Protein AF-0000000076318759 (afdb_homodimer)

Solvent-accessible surface area (backbone atoms only — not comparable to full-atom values): 39419 Å² total; per-residue (Å²): 118,77,74,58,56,57,63,55,49,64,53,52,48,56,51,49,52,51,49,52,50,50,52,50,51,52,51,41,70,70,31,50,47,82,46,84,87,66,66,56,84,63,48,45,57,46,47,50,38,40,49,45,25,59,58,47,9,52,12,25,45,54,16,27,33,58,43,25,35,65,49,29,34,52,49,42,45,50,50,48,60,54,34,26,59,51,30,38,50,56,47,22,63,74,72,44,56,52,95,79,28,23,65,40,38,71,65,46,53,46,53,12,50,52,48,37,46,16,44,57,42,17,45,34,13,36,55,46,67,59,46,72,67,50,50,53,53,49,37,58,50,49,42,50,52,50,49,48,49,30,49,46,30,34,73,71,58,62,40,57,67,59,45,45,58,47,43,27,44,37,27,10,21,41,16,14,46,31,26,20,38,62,67,51,53,80,64,63,78,71,56,55,69,56,69,35,49,41,74,69,24,40,56,44,13,47,52,8,36,50,41,37,58,66,30,40,28,37,61,54,15,62,70,50,80,53,64,60,40,23,51,34,7,32,54,33,32,51,42,8,28,26,30,0,34,53,25,10,55,23,46,26,16,54,71,32,95,65,28,26,33,40,63,70,32,42,55,35,6,27,44,3,7,46,46,17,36,34,62,35,24,53,70,54,72,45,59,29,59,33,30,50,50,3,31,49,20,1,38,51,13,30,48,31,58,71,51,45,42,73,53,46,27,71,72,65,45,36,57,54,67,66,41,30,50,30,26,25,24,52,13,23,52,52,14,52,53,50,36,35,50,49,47,54,60,73,45,74,86,50,54,67,63,28,51,49,52,29,50,42,51,50,47,44,53,48,48,41,52,48,50,18,39,52,50,15,38,55,48,21,56,59,52,66,35,78,86,61,60,70,62,56,78,90,54,42,33,41,34,71,79,81,47,88,55,71,85,72,51,69,76,113,119,77,72,63,58,35,62,54,46,22,52,50,50,25,49,51,51,51,51,53,48,52,52,50,39,51,51,31,61,71,29,43,40,72,45,73,87,65,63,55,73,76,49,46,60,44,46,51,38,39,47,42,27,59,59,44,10,53,11,27,43,55,15,27,31,57,42,25,36,65,51,29,36,54,48,40,44,49,48,48,33,54,36,27,60,51,30,38,52,55,47,22,64,74,73,44,57,52,95,78,30,22,64,39,38,72,65,45,52,47,52,11,50,53,48,38,46,18,45,56,41,18,45,33,11,36,56,46,70,60,46,70,68,51,50,52,52,49,36,57,51,48,43,52,54,51,49,48,48,30,49,48,30,33,74,73,58,64,41,56,67,58,46,44,57,46,44,28,44,38,28,10,19,42,16,15,46,30,26,19,37,62,66,53,52,79,71,58,72,55,76,47,83,47,70,40,65,39,74,66,23,40,52,44,14,47,52,8,35,52,42,38,58,71,29,39,30,36,61,55,16,63,70,49,79,53,64,70,44,22,52,36,8,32,56,33,32,51,41,7,27,52,30,0,36,53,25,10,57,53,46,27,24,68,71,30,93,84,55,45,75,46,69,69,32,44,54,34,7,28,45,3,8,46,44,17,37,34,62,35,25,55,69,57,86,48,66,68,59,32,30,50,50,3,30,50,20,1,40,51,14,32,50,31,59,73,51,46,44,72,52,45,26,71,73,65,44,37,58,54,66,66,42,30,49,30,25,25,23,52,15,23,52,50,15,51,54,50,36,37,51,48,46,57,61,72,44,74,83,50,53,69,63,29,52,49,51,29,49,41,52,50,48,44,54,49,48,41,51,49,50,18,39,52,52,15,38,54,49,20,56,59,54,67,35,78,88,62,59,72,64,57,77,90,54,40,32,40,35,74,77,48,37,61,54,77,71,65,68,70,65,135

Structure (mmCIF, N/CA/C/O backbone):
data_AF-0000000076318759-model_v1
#
loop_
_entity.id
_entity.type
_entity.pdbx_description
1 polymer 'RH-like protein'
#
loop_
_atom_site.group_PDB
_atom_site.id
_atom_site.type_symbol
_atom_site.label_atom_id
_atom_site.label_alt_id
_atom_site.label_comp_id
_atom_site.label_asym_id
_atom_site.label_entity_id
_atom_site.label_seq_id
_atom_site.pdbx_PDB_ins_code
_atom_site.Cartn_x
_atom_site.Cartn_y
_atom_site.Cartn_z
_atom_site.occupancy
_atom_site.B_iso_or_equiv
_atom_site.auth_seq_id
_atom_site.auth_comp_id
_atom_site.auth_asym_id
_atom_site.auth_atom_id
_atom_site.pdbx_PDB_model_num
ATOM 1 N N . MET A 1 1 ? 27.672 -17.906 -32.5 1 34.25 1 MET A N 1
ATOM 2 C CA . MET A 1 1 ? 26.5 -18.531 -31.891 1 34.25 1 MET A CA 1
ATOM 3 C C . MET A 1 1 ? 25.516 -17.484 -31.391 1 34.25 1 MET A C 1
ATOM 5 O O . MET A 1 1 ? 24.344 -17.781 -31.156 1 34.25 1 MET A O 1
ATOM 9 N N . SER A 1 2 ? 26.047 -16.359 -30.906 1 44.91 2 SER A N 1
ATOM 10 C CA . SER A 1 2 ? 25.266 -15.219 -30.422 1 44.91 2 SER A CA 1
ATOM 11 C C . SER A 1 2 ? 24.391 -14.641 -31.531 1 44.91 2 SER A C 1
ATOM 13 O O . SER A 1 2 ? 23.281 -14.188 -31.266 1 44.91 2 SER A O 1
ATOM 15 N N . SER A 1 3 ? 24.922 -14.719 -32.656 1 48.66 3 SER A N 1
ATOM 16 C CA . SER A 1 3 ? 24.375 -14.055 -33.844 1 48.66 3 SER A CA 1
ATOM 17 C C . SER A 1 3 ? 23.078 -14.719 -34.312 1 48.66 3 SER A C 1
ATOM 19 O O . SER A 1 3 ? 22.203 -14.07 -34.875 1 48.66 3 SER A O 1
ATOM 21 N N . GLN A 1 4 ? 23 -16.031 -34.094 1 49.91 4 GLN A N 1
ATOM 22 C CA . GLN A 1 4 ? 21.875 -16.734 -34.688 1 49.91 4 GLN A CA 1
ATOM 23 C C . GLN A 1 4 ? 20.672 -16.766 -33.719 1 49.91 4 GLN A C 1
ATOM 25 O O . GLN A 1 4 ? 19.562 -17.125 -34.125 1 49.91 4 GLN A O 1
ATOM 30 N N . TYR A 1 5 ? 20.844 -16.484 -32.5 1 54.16 5 TYR A N 1
ATOM 31 C CA . TYR A 1 5 ? 19.781 -16.562 -31.5 1 54.16 5 TYR A CA 1
ATOM 32 C C . TYR A 1 5 ? 18.656 -15.594 -31.828 1 54.16 5 TYR A C 1
ATOM 34 O O . TYR A 1 5 ? 17.484 -15.984 -31.844 1 54.16 5 TYR A O 1
ATOM 42 N N . LEU A 1 6 ? 19 -14.453 -32.312 1 60.22 6 LEU A N 1
ATOM 43 C CA . LEU A 1 6 ? 18.047 -13.375 -32.469 1 60.22 6 LEU A CA 1
ATOM 44 C C . LEU A 1 6 ? 17.203 -13.578 -33.75 1 60.22 6 LEU A C 1
ATOM 46 O O . LEU A 1 6 ? 15.984 -13.383 -33.719 1 60.22 6 LEU A O 1
ATOM 50 N N . PRO A 1 7 ? 17.859 -13.992 -34.812 1 55.25 7 PRO A N 1
ATOM 51 C CA . PRO A 1 7 ? 17.016 -14.117 -36 1 55.25 7 PRO A CA 1
ATOM 52 C C . PRO A 1 7 ? 15.914 -15.164 -35.844 1 55.25 7 PRO A C 1
ATOM 54 O O . PRO A 1 7 ? 14.812 -14.992 -36.375 1 55.25 7 PRO A O 1
ATOM 57 N N . ASN A 1 8 ? 16.125 -16.156 -35.156 1 62.16 8 ASN A N 1
ATOM 58 C CA . ASN A 1 8 ? 15.133 -17.203 -34.969 1 62.16 8 ASN A CA 1
ATOM 59 C C . ASN A 1 8 ? 14 -16.719 -34.062 1 62.16 8 ASN A C 1
ATOM 61 O O . ASN A 1 8 ? 12.836 -17.047 -34.281 1 62.16 8 ASN A O 1
ATOM 65 N N . LEU A 1 9 ? 14.273 -15.797 -33.25 1 72.88 9 LEU A N 1
ATOM 66 C CA . LEU A 1 9 ? 13.234 -15.281 -32.344 1 72.88 9 LEU A CA 1
ATOM 67 C C . LEU A 1 9 ? 12.344 -14.281 -33.094 1 72.88 9 LEU A C 1
ATOM 69 O O . LEU A 1 9 ? 11.164 -14.125 -32.75 1 72.88 9 LEU A O 1
ATOM 73 N N . ARG A 1 10 ? 12.812 -13.812 -34.188 1 78.12 10 ARG A N 1
ATOM 74 C CA . ARG A 1 10 ? 12.109 -12.789 -34.938 1 78.12 10 ARG A CA 1
ATOM 75 C C . ARG A 1 10 ? 10.867 -13.367 -35.625 1 78.12 10 ARG A C 1
ATOM 77 O O . ARG A 1 10 ? 9.844 -12.695 -35.719 1 78.12 10 ARG A O 1
ATOM 84 N N . ILE A 1 11 ? 10.969 -14.57 -36 1 81.62 11 ILE A N 1
ATOM 85 C CA . ILE A 1 11 ? 9.844 -15.156 -36.719 1 81.62 11 ILE A CA 1
ATOM 86 C C . ILE A 1 11 ? 9.078 -16.094 -35.781 1 81.62 11 ILE A C 1
ATOM 88 O O . ILE A 1 11 ? 7.844 -16.125 -35.812 1 81.62 11 ILE A O 1
ATOM 92 N N . ARG A 1 12 ? 9.695 -16.812 -35.031 1 84.88 12 ARG A N 1
ATOM 93 C CA . ARG A 1 12 ? 9.078 -17.859 -34.219 1 84.88 12 ARG A CA 1
ATOM 94 C C . ARG A 1 12 ? 8.18 -17.281 -33.156 1 84.88 12 ARG A C 1
ATOM 96 O O . ARG A 1 12 ? 7.074 -17.781 -32.906 1 84.88 12 ARG A O 1
ATOM 103 N N . LEU A 1 13 ? 8.617 -16.219 -32.531 1 87.38 13 LEU A N 1
ATOM 104 C CA . LEU A 1 13 ? 7.859 -15.648 -31.406 1 87.38 13 LEU A CA 1
ATOM 105 C C . LEU A 1 13 ? 6.566 -15.008 -31.906 1 87.38 13 LEU A C 1
ATOM 107 O O . LEU A 1 13 ? 5.488 -15.289 -31.375 1 87.38 13 LEU A O 1
ATOM 111 N N . PRO A 1 14 ? 6.66 -14.133 -32.938 1 89.56 14 PRO A N 1
ATOM 112 C CA . PRO A 1 14 ? 5.402 -13.57 -33.438 1 89.56 14 PRO A CA 1
ATOM 113 C C . PRO A 1 14 ? 4.457 -14.641 -34 1 89.56 14 PRO A C 1
ATOM 115 O O . PRO A 1 14 ? 3.24 -14.539 -33.812 1 89.56 14 PRO A O 1
ATOM 118 N N . ALA A 1 15 ? 4.996 -15.594 -34.625 1 91.25 15 ALA A N 1
ATOM 119 C CA . ALA A 1 15 ? 4.164 -16.672 -35.156 1 91.25 15 ALA A CA 1
ATOM 120 C C . ALA A 1 15 ? 3.473 -17.438 -34.031 1 91.25 15 ALA A C 1
ATOM 122 O O . ALA A 1 15 ? 2.283 -17.75 -34.125 1 91.25 15 ALA A O 1
ATOM 123 N N . LEU A 1 16 ? 4.191 -17.75 -33 1 90.94 16 LEU A N 1
ATOM 124 C CA . LEU A 1 16 ? 3.621 -18.438 -31.859 1 90.94 16 LEU A CA 1
ATOM 125 C C . LEU A 1 16 ? 2.506 -17.609 -31.219 1 90.94 16 LEU A C 1
ATOM 127 O O . LEU A 1 16 ? 1.42 -18.125 -30.953 1 90.94 16 LEU A O 1
ATOM 131 N N . LEU A 1 17 ? 2.758 -16.312 -31.016 1 93.12 17 LEU A N 1
ATOM 132 C CA . LEU A 1 17 ? 1.796 -15.438 -30.359 1 93.12 17 LEU A CA 1
ATOM 133 C C . LEU A 1 17 ? 0.534 -15.289 -31.203 1 93.12 17 LEU A C 1
ATOM 135 O O . LEU A 1 17 ? -0.58 -15.359 -30.672 1 93.12 17 LEU A O 1
ATOM 139 N N . LEU A 1 18 ? 0.71 -15.133 -32.5 1 92.81 18 LEU A N 1
ATOM 140 C CA . LEU A 1 18 ? -0.437 -14.953 -33.375 1 92.81 18 LEU A CA 1
ATOM 141 C C . LEU A 1 18 ? -1.23 -16.25 -33.531 1 92.81 18 LEU A C 1
ATOM 143 O O . LEU A 1 18 ? -2.461 -16.234 -33.594 1 92.81 18 LEU A O 1
ATOM 147 N N . LEU A 1 19 ? -0.551 -17.359 -33.562 1 95 19 LEU A N 1
ATOM 148 C CA . LEU A 1 19 ? -1.229 -18.641 -33.625 1 95 19 LEU A CA 1
ATOM 149 C C . LEU A 1 19 ? -2.014 -18.906 -32.344 1 95 19 LEU A C 1
ATOM 151 O O . LEU A 1 19 ? -3.156 -19.375 -32.406 1 95 19 LEU A O 1
ATOM 155 N N . LEU A 1 20 ? -1.373 -18.656 -31.203 1 95.44 20 LEU A N 1
ATOM 156 C CA . LEU A 1 20 ? -2.062 -18.828 -29.938 1 95.44 20 LEU A CA 1
ATOM 157 C C . LEU A 1 20 ? -3.285 -17.922 -29.844 1 95.44 20 LEU A C 1
ATOM 159 O O . LEU A 1 20 ? -4.359 -18.359 -29.422 1 95.44 20 LEU A O 1
ATOM 163 N N . GLU A 1 21 ? -3.123 -16.688 -30.281 1 95.56 21 GLU A N 1
ATOM 164 C CA . GLU A 1 21 ? -4.23 -15.734 -30.234 1 95.56 21 GLU A CA 1
ATOM 165 C C . GLU A 1 21 ? -5.355 -16.156 -31.188 1 95.56 21 GLU A C 1
ATOM 167 O O . GLU A 1 21 ? -6.535 -16.047 -30.844 1 95.56 21 GLU A O 1
ATOM 172 N N . ALA A 1 22 ? -4.973 -16.594 -32.375 1 95.5 22 ALA A N 1
ATOM 173 C CA . ALA A 1 22 ? -5.973 -17.078 -33.312 1 95.5 22 ALA A CA 1
ATOM 174 C C . ALA A 1 22 ? -6.742 -18.266 -32.75 1 95.5 22 ALA A C 1
ATOM 176 O O . ALA A 1 22 ? -7.969 -18.328 -32.875 1 95.5 22 ALA A O 1
ATOM 177 N N . ALA A 1 23 ? -6.051 -19.172 -32.188 1 97.25 23 ALA A N 1
ATOM 178 C CA . ALA A 1 23 ? -6.688 -20.328 -31.547 1 97.25 23 ALA A CA 1
ATOM 179 C C . ALA A 1 23 ? -7.641 -19.891 -30.438 1 97.25 23 ALA A C 1
ATOM 181 O O . ALA A 1 23 ? -8.75 -20.406 -30.328 1 97.25 23 ALA A O 1
ATOM 182 N N . LEU A 1 24 ? -7.207 -18.953 -29.609 1 96.06 24 LEU A N 1
ATOM 183 C CA . LEU A 1 24 ? -8.039 -18.438 -28.531 1 96.06 24 LEU A CA 1
ATOM 184 C C . LEU A 1 24 ? -9.312 -17.797 -29.078 1 96.06 24 LEU A C 1
ATOM 186 O O . LEU A 1 24 ? -10.406 -18.031 -28.562 1 96.06 24 LEU A O 1
ATOM 190 N N . ILE A 1 25 ? -9.172 -17.016 -30.141 1 95.12 25 ILE A N 1
ATOM 191 C CA . ILE A 1 25 ? -10.312 -16.328 -30.75 1 95.12 25 ILE A CA 1
ATOM 192 C C . ILE A 1 25 ? -11.305 -17.359 -31.281 1 95.12 25 ILE A C 1
ATOM 194 O O . ILE A 1 25 ? -12.516 -17.219 -31.094 1 95.12 25 ILE A O 1
ATOM 198 N N . LEU A 1 26 ? -10.82 -18.391 -31.875 1 96.69 26 LEU A N 1
ATOM 199 C CA . LEU A 1 26 ? -11.688 -19.438 -32.406 1 96.69 26 LEU A CA 1
ATOM 200 C C . LEU A 1 26 ? -12.422 -20.156 -31.281 1 96.69 26 LEU A C 1
ATOM 202 O O . LEU A 1 26 ? -13.625 -20.406 -31.375 1 96.69 26 LEU A O 1
ATOM 206 N N . ILE A 1 27 ? -11.727 -20.484 -30.234 1 96.69 27 ILE A N 1
ATOM 207 C CA . ILE A 1 27 ? -12.344 -21.156 -29.109 1 96.69 27 ILE A CA 1
ATOM 208 C C . ILE A 1 27 ? -13.398 -20.25 -28.469 1 96.69 27 ILE A C 1
ATOM 210 O O . ILE A 1 27 ? -14.5 -20.703 -28.141 1 96.69 27 ILE A O 1
ATOM 214 N N . PHE A 1 28 ? -13.086 -18.938 -28.25 1 95.62 28 PHE A N 1
ATOM 215 C CA . PHE A 1 28 ? -14.055 -17.984 -27.734 1 95.62 28 PHE A CA 1
ATOM 216 C C . PHE A 1 28 ? -15.273 -17.906 -28.641 1 95.62 28 PHE A C 1
ATOM 218 O O . PHE A 1 28 ? -16.406 -17.844 -28.156 1 95.62 28 PHE A O 1
ATOM 225 N N . GLY A 1 29 ? -15.117 -17.891 -29.969 1 95.06 29 GLY A N 1
ATOM 226 C CA . GLY A 1 29 ? -16.203 -17.812 -30.922 1 95.06 29 GLY A CA 1
ATOM 227 C C . GLY A 1 29 ? -17.156 -18.984 -30.844 1 95.06 29 GLY A C 1
ATOM 228 O O . GLY A 1 29 ? -18.375 -18.812 -30.922 1 95.06 29 GLY A O 1
ATOM 229 N N . PHE A 1 30 ? -16.641 -20.125 -30.594 1 96.19 30 PHE A N 1
ATOM 230 C CA . PHE A 1 30 ? -17.453 -21.344 -30.641 1 96.19 30 PHE A CA 1
ATOM 231 C C . PHE A 1 30 ? -18.078 -21.609 -29.281 1 96.19 30 PHE A C 1
ATOM 233 O O . PHE A 1 30 ? -19.188 -22.141 -29.188 1 96.19 30 PHE A O 1
ATOM 240 N N . PHE A 1 31 ? -17.406 -21.219 -28.156 1 96.31 31 PHE A N 1
ATOM 241 C CA . PHE A 1 31 ? -17.812 -21.797 -26.891 1 96.31 31 PHE A CA 1
ATOM 242 C C . PHE A 1 31 ? -18.203 -20.719 -25.891 1 96.31 31 PHE A C 1
ATOM 244 O O . PHE A 1 31 ? -18.844 -21.016 -24.875 1 96.31 31 PHE A O 1
ATOM 251 N N . VAL A 1 32 ? -17.797 -19.484 -25.953 1 95.38 32 VAL A N 1
ATOM 252 C CA . VAL A 1 32 ? -17.875 -18.516 -24.859 1 95.38 32 VAL A CA 1
ATOM 253 C C . VAL A 1 32 ? -18.969 -17.484 -25.156 1 95.38 32 VAL A C 1
ATOM 255 O O . VAL A 1 32 ? -19.078 -16.984 -26.297 1 95.38 32 VAL A O 1
ATOM 258 N N . SER A 1 33 ? -19.844 -17.188 -24.25 1 93.69 33 SER A N 1
ATOM 259 C CA . SER A 1 33 ? -20.844 -16.125 -24.281 1 93.69 33 SER A CA 1
ATOM 260 C C . SER A 1 33 ? -20.859 -15.336 -22.984 1 93.69 33 SER A C 1
ATOM 262 O O . SER A 1 33 ? -20.234 -15.742 -22 1 93.69 33 SER A O 1
ATOM 264 N N . TYR A 1 34 ? -21.469 -14.156 -22.984 1 90.62 34 TYR A N 1
ATOM 265 C CA . TYR A 1 34 ? -21.5 -13.297 -21.812 1 90.62 34 TYR A CA 1
ATOM 266 C C . TYR A 1 34 ? -22.688 -13.633 -20.922 1 90.62 34 TYR A C 1
ATOM 268 O O . TYR A 1 34 ? -23.766 -13.984 -21.406 1 90.62 34 TYR A O 1
ATOM 276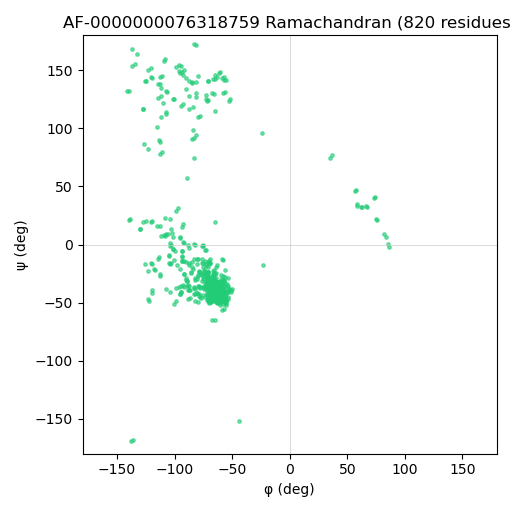 N N . ASP A 1 35 ? -22.469 -13.609 -19.594 1 88.12 35 ASP A N 1
ATOM 277 C CA . ASP A 1 35 ? -23.484 -13.688 -18.547 1 88.12 35 ASP A CA 1
ATOM 278 C C . ASP A 1 35 ? -23.625 -12.352 -17.828 1 88.12 35 ASP A C 1
ATOM 280 O O . ASP A 1 35 ? -22.672 -11.836 -17.25 1 88.12 35 ASP A O 1
ATOM 284 N N . HIS A 1 36 ? -24.859 -11.688 -17.797 1 82.88 36 HIS A N 1
ATOM 285 C CA . HIS A 1 36 ? -25.078 -10.352 -17.25 1 82.88 36 HIS A CA 1
ATOM 286 C C . HIS A 1 36 ? -25.766 -10.414 -15.898 1 82.88 36 HIS A C 1
ATOM 288 O O . HIS A 1 36 ? -26.312 -9.414 -15.43 1 82.88 36 HIS A O 1
ATOM 294 N N . SER A 1 37 ? -25.719 -11.469 -15.188 1 81.06 37 SER A N 1
ATOM 295 C CA . SER A 1 37 ? -26.453 -11.648 -13.938 1 81.06 37 SER A CA 1
ATOM 296 C C . SER A 1 37 ? -25.703 -11.023 -12.766 1 81.06 37 SER A C 1
ATOM 298 O O . SER A 1 37 ? -26.25 -10.883 -11.672 1 81.06 37 SER A O 1
ATOM 300 N N . GLN A 1 38 ? -24.594 -10.438 -12.93 1 78.75 38 GLN A N 1
ATOM 301 C CA . GLN A 1 38 ? -23.781 -9.961 -11.812 1 78.75 38 GLN A CA 1
ATOM 302 C C . GLN A 1 38 ? -24.047 -8.484 -11.539 1 78.75 38 GLN A C 1
ATOM 304 O O . GLN A 1 38 ? -24.484 -7.75 -12.422 1 78.75 38 GLN A O 1
ATOM 309 N N . ASN A 1 39 ? -23.891 -8.102 -10.18 1 81.5 39 ASN A N 1
ATOM 310 C CA . ASN A 1 39 ? -23.938 -6.703 -9.773 1 81.5 39 ASN A CA 1
ATOM 311 C C . ASN A 1 39 ? -22.594 -6.004 -10.008 1 81.5 39 ASN A C 1
ATOM 313 O O . ASN A 1 39 ? -21.734 -5.996 -9.133 1 81.5 39 ASN A O 1
ATOM 317 N N . LEU A 1 40 ? -22.531 -5.387 -11.141 1 79.62 40 LEU A N 1
ATOM 318 C CA . LEU A 1 40 ? -21.297 -4.785 -11.602 1 79.62 40 LEU A CA 1
ATOM 319 C C . LEU A 1 40 ? -20.859 -3.658 -10.672 1 79.62 40 LEU A C 1
ATOM 321 O O . LEU A 1 40 ? -19.672 -3.527 -10.359 1 79.62 40 LEU A O 1
ATOM 325 N N . ALA A 1 41 ? -21.797 -2.85 -10.227 1 78.19 41 ALA A N 1
ATOM 326 C CA . ALA A 1 41 ? -21.469 -1.705 -9.383 1 78.19 41 ALA A CA 1
ATOM 327 C C . ALA A 1 41 ? -20.828 -2.156 -8.078 1 78.19 41 ALA A C 1
ATOM 329 O O . ALA A 1 41 ? -19.906 -1.501 -7.57 1 78.19 41 ALA A O 1
ATOM 330 N N . ARG A 1 42 ? -21.219 -3.23 -7.637 1 81.62 42 ARG A N 1
ATOM 331 C CA . ARG A 1 42 ? -20.719 -3.76 -6.371 1 81.62 42 ARG A CA 1
ATOM 332 C C . ARG A 1 42 ? -19.344 -4.383 -6.535 1 81.62 42 ARG A C 1
ATOM 334 O O . ARG A 1 42 ? -18.453 -4.184 -5.699 1 81.62 42 ARG A O 1
ATOM 341 N N . ASP A 1 43 ? -19.094 -5.016 -7.664 1 86.56 43 ASP A N 1
ATOM 342 C CA . ASP A 1 43 ? -17.938 -5.895 -7.75 1 86.56 43 ASP A CA 1
ATOM 343 C C . ASP A 1 43 ? -16.797 -5.234 -8.531 1 86.56 43 ASP A C 1
ATOM 345 O O . ASP A 1 43 ? -15.633 -5.613 -8.391 1 86.56 43 ASP A O 1
ATOM 349 N N . TYR A 1 44 ? -17.047 -4.199 -9.289 1 88 44 TYR A N 1
ATOM 350 C CA . TYR A 1 44 ? -16.094 -3.639 -10.242 1 88 44 TYR A CA 1
ATOM 351 C C . TYR A 1 44 ? -14.93 -2.973 -9.523 1 88 44 TYR A C 1
ATOM 353 O O . TYR A 1 44 ? -13.773 -3.117 -9.938 1 88 44 TYR A O 1
ATOM 361 N N . PRO A 1 45 ? -15.156 -2.268 -8.414 1 90.38 45 PRO A N 1
ATOM 362 C CA . PRO A 1 45 ? -14.016 -1.623 -7.77 1 90.38 45 PRO A CA 1
ATOM 363 C C . PRO A 1 45 ? -12.969 -2.625 -7.277 1 90.38 45 PRO A C 1
ATOM 365 O O . PRO A 1 45 ? -11.773 -2.434 -7.496 1 90.38 45 PRO A O 1
ATOM 368 N N . ALA A 1 46 ? -13.461 -3.625 -6.664 1 91 46 ALA A N 1
ATOM 369 C CA . ALA A 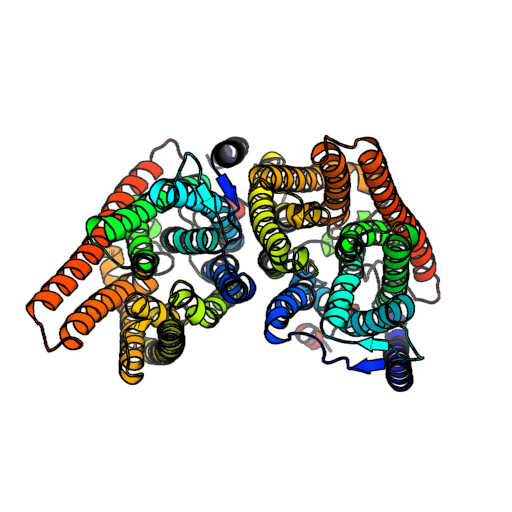1 46 ? -12.523 -4.637 -6.18 1 91 46 ALA A CA 1
ATOM 370 C C . ALA A 1 46 ? -11.852 -5.355 -7.344 1 91 46 ALA A C 1
ATOM 372 O O . ALA A 1 46 ? -10.68 -5.738 -7.25 1 91 46 ALA A O 1
ATOM 373 N N . PHE A 1 47 ? -12.562 -5.543 -8.43 1 91.44 47 PHE A N 1
ATOM 374 C CA . PHE A 1 47 ? -11.992 -6.09 -9.656 1 91.44 47 PHE A CA 1
ATOM 375 C C . PHE A 1 47 ? -10.82 -5.238 -10.133 1 91.44 47 PHE A C 1
ATOM 377 O O . PHE A 1 47 ? -9.766 -5.77 -10.477 1 91.44 47 PHE A O 1
ATOM 384 N N . GLN A 1 48 ? -10.992 -3.951 -10.109 1 91.5 48 GLN A N 1
ATOM 385 C CA . GLN A 1 48 ? -9.961 -3.033 -10.578 1 91.5 48 GLN A CA 1
ATOM 386 C C . GLN A 1 48 ? -8.75 -3.049 -9.656 1 91.5 48 GLN A C 1
ATOM 388 O O . GLN A 1 48 ? -7.609 -2.932 -10.117 1 91.5 48 GLN A O 1
ATOM 393 N N . ASP A 1 49 ? -8.984 -3.182 -8.391 1 95.12 49 ASP A N 1
ATOM 394 C CA . ASP A 1 49 ? -7.875 -3.281 -7.441 1 95.12 49 ASP A CA 1
ATOM 395 C C . ASP A 1 49 ? -6.98 -4.473 -7.766 1 95.12 49 ASP A C 1
ATOM 397 O O . ASP A 1 49 ? -5.754 -4.336 -7.832 1 95.12 49 ASP A O 1
ATOM 401 N N . VAL A 1 50 ? -7.594 -5.609 -8 1 95.38 50 VAL A N 1
ATOM 402 C CA . VAL A 1 50 ? -6.84 -6.832 -8.273 1 95.38 50 VAL A CA 1
ATOM 403 C C . VAL A 1 50 ? -6.145 -6.723 -9.625 1 95.38 50 VAL A C 1
ATOM 405 O O . VAL A 1 50 ? -5.004 -7.168 -9.781 1 95.38 50 VAL A O 1
ATOM 408 N N . ASN A 1 51 ? -6.828 -6.133 -10.57 1 93.44 51 ASN A N 1
ATOM 409 C CA . ASN A 1 51 ? -6.211 -5.895 -11.867 1 93.44 51 ASN A CA 1
ATOM 410 C C . ASN A 1 51 ? -4.965 -5.023 -11.75 1 93.44 51 ASN A C 1
ATOM 412 O O . ASN A 1 51 ? -3.953 -5.289 -12.398 1 93.44 51 ASN A O 1
ATOM 416 N N . LEU A 1 52 ? -5.027 -4.012 -10.922 1 92.88 52 LEU A N 1
ATOM 417 C CA . LEU A 1 52 ? -3.885 -3.135 -10.688 1 92.88 52 LEU A CA 1
ATOM 418 C C . LEU A 1 52 ? -2.752 -3.891 -10 1 92.88 52 LEU A C 1
ATOM 420 O O . LEU A 1 52 ? -1.576 -3.656 -10.297 1 92.88 52 LEU A O 1
ATOM 424 N N . MET A 1 53 ? -3.068 -4.773 -9.148 1 95.19 53 MET A N 1
ATOM 425 C CA . MET A 1 53 ? -2.066 -5.594 -8.477 1 95.19 53 MET A CA 1
ATOM 426 C C . MET A 1 53 ? -1.305 -6.453 -9.477 1 95.19 53 MET A C 1
ATOM 428 O O . MET A 1 53 ? -0.074 -6.512 -9.445 1 95.19 53 MET A O 1
ATOM 432 N N . VAL A 1 54 ? -2.068 -7.031 -10.359 1 93.88 54 VAL A N 1
ATOM 433 C CA . VAL A 1 54 ? -1.497 -8.031 -11.258 1 93.88 54 VAL A CA 1
ATOM 434 C C . VAL A 1 54 ? -0.736 -7.34 -12.383 1 93.88 54 VAL A C 1
ATOM 436 O O . VAL A 1 54 ? 0.4 -7.707 -12.688 1 93.88 54 VAL A O 1
ATOM 439 N N . ILE A 1 55 ? -1.307 -6.262 -12.953 1 91.06 55 ILE A N 1
ATOM 440 C CA . ILE A 1 55 ? -0.739 -5.629 -14.133 1 91.06 55 ILE A CA 1
ATOM 441 C C . ILE A 1 55 ? 0.373 -4.668 -13.719 1 91.06 55 ILE A C 1
ATOM 443 O O . ILE A 1 55 ? 1.444 -4.648 -14.336 1 91.06 55 ILE A O 1
ATOM 447 N N . PHE A 1 56 ? 0.122 -3.926 -12.672 1 93 56 PHE A N 1
ATOM 448 C CA . PHE A 1 56 ? 1.083 -2.912 -12.25 1 93 56 PHE A CA 1
ATOM 449 C C . PHE A 1 56 ? 1.945 -3.422 -11.102 1 93 56 PHE A C 1
ATOM 451 O O . PHE A 1 56 ? 3.174 -3.34 -11.156 1 93 56 PHE A O 1
ATOM 458 N N . GLY A 1 57 ? 1.332 -3.969 -10.117 1 94.62 57 GLY A N 1
ATOM 459 C CA . GLY A 1 57 ? 2.039 -4.398 -8.922 1 94.62 57 GLY A CA 1
ATOM 460 C C . GLY A 1 57 ? 3.119 -5.426 -9.203 1 94.62 57 GLY A C 1
ATOM 461 O O . GLY A 1 57 ? 4.301 -5.18 -8.953 1 94.62 57 GLY A O 1
ATOM 462 N N . PHE A 1 58 ? 2.771 -6.523 -9.812 1 94.12 58 PHE A N 1
ATOM 463 C CA . PHE A 1 58 ? 3.736 -7.586 -10.07 1 94.12 58 PHE A CA 1
ATOM 464 C C . PHE A 1 58 ? 4.762 -7.148 -11.109 1 94.12 58 PHE A C 1
ATOM 466 O O . PHE A 1 58 ? 5.93 -7.539 -11.039 1 94.12 58 PHE A O 1
ATOM 473 N N . ALA A 1 59 ? 4.363 -6.32 -12.086 1 91.31 59 ALA A N 1
ATOM 474 C CA . ALA A 1 59 ? 5.293 -5.844 -13.109 1 91.31 59 ALA A CA 1
ATOM 475 C C . ALA A 1 59 ? 6.441 -5.059 -12.484 1 91.31 59 ALA A C 1
ATOM 477 O O . ALA A 1 59 ? 7.613 -5.359 -12.727 1 91.31 59 ALA A O 1
ATOM 478 N N . TYR A 1 60 ? 6.121 -4.18 -11.641 1 92.94 60 TYR A N 1
ATOM 479 C CA . TYR A 1 60 ? 7.152 -3.332 -11.047 1 92.94 60 TYR A CA 1
ATOM 480 C C . TYR A 1 60 ? 7.84 -4.039 -9.891 1 92.94 60 TYR A C 1
ATOM 482 O O . TYR A 1 60 ? 9.023 -3.818 -9.633 1 92.94 60 TYR A O 1
ATOM 490 N N . PHE A 1 61 ? 7.16 -4.891 -9.25 1 93.19 61 PHE A N 1
ATOM 491 C CA . PHE A 1 61 ? 7.742 -5.676 -8.172 1 93.19 61 PHE A CA 1
ATOM 492 C C . PHE A 1 61 ? 8.953 -6.465 -8.664 1 93.19 61 PHE A C 1
ATOM 494 O O . PHE A 1 61 ? 9.93 -6.637 -7.93 1 93.19 61 PHE A O 1
ATOM 501 N N . LEU A 1 62 ? 8.961 -6.863 -9.938 1 88.56 62 LEU A N 1
ATOM 502 C CA . LEU A 1 62 ? 10.016 -7.676 -10.531 1 88.56 62 LEU A CA 1
ATOM 503 C C . LEU A 1 62 ? 11.047 -6.801 -11.234 1 88.56 62 LEU A C 1
ATOM 505 O O . LEU A 1 62 ? 12.008 -7.309 -11.812 1 88.56 62 LEU A O 1
ATOM 509 N N . ALA A 1 63 ? 10.969 -5.473 -11.133 1 88.06 63 ALA A N 1
ATOM 510 C CA . ALA A 1 63 ? 11.797 -4.582 -11.938 1 88.06 63 ALA A CA 1
ATOM 511 C C . ALA A 1 63 ? 13.008 -4.098 -11.148 1 88.06 63 ALA A C 1
ATOM 513 O O . ALA A 1 63 ? 13.523 -3.008 -11.398 1 88.06 63 ALA A O 1
ATOM 514 N N . PHE A 1 64 ? 13.484 -4.867 -10.227 1 85.19 64 PHE A N 1
ATOM 515 C CA . PHE A 1 64 ? 14.594 -4.422 -9.398 1 85.19 64 PHE A CA 1
ATOM 516 C C . PHE A 1 64 ? 15.922 -4.676 -10.102 1 85.19 64 PHE A C 1
ATOM 518 O O . PHE A 1 64 ? 16.938 -4.078 -9.742 1 85.19 64 PHE A O 1
ATOM 525 N N . LEU A 1 65 ? 15.992 -5.605 -11.102 1 81 65 LEU A N 1
ATOM 526 C CA . LEU A 1 65 ? 17.234 -5.852 -11.828 1 81 65 LEU A CA 1
ATOM 527 C C . LEU A 1 65 ? 17.562 -4.68 -12.75 1 81 65 LEU A C 1
ATOM 529 O O . LEU A 1 65 ? 16.75 -4.309 -13.609 1 81 65 LEU A O 1
ATOM 533 N N . HIS A 1 66 ? 18.688 -4.129 -12.578 1 80.62 66 HIS A N 1
ATOM 534 C CA . HIS A 1 66 ? 19.031 -2.873 -13.242 1 80.62 66 HIS A CA 1
ATOM 535 C C . HIS A 1 66 ? 19.141 -3.057 -14.75 1 80.62 66 HIS A C 1
ATOM 537 O O . HIS A 1 66 ? 18.953 -2.105 -15.508 1 80.62 66 HIS A O 1
ATOM 543 N N . ARG A 1 67 ? 19.375 -4.234 -15.266 1 78.56 67 ARG A N 1
ATOM 544 C CA . ARG A 1 67 ? 19.516 -4.434 -16.703 1 78.56 67 ARG A CA 1
ATOM 545 C C . ARG A 1 67 ? 18.359 -5.266 -17.266 1 78.56 67 ARG A C 1
ATOM 547 O O . ARG A 1 67 ? 18.469 -5.82 -18.359 1 78.56 67 ARG A O 1
ATOM 554 N N . TYR A 1 68 ? 17.344 -5.371 -16.5 1 85.19 68 TYR A N 1
ATOM 555 C CA . TYR A 1 68 ? 16.266 -6.258 -16.906 1 85.19 68 TYR A CA 1
ATOM 556 C C . TYR A 1 68 ? 14.906 -5.645 -16.594 1 85.19 68 TYR A C 1
ATOM 558 O O . TYR A 1 68 ? 13.914 -6.363 -16.438 1 85.19 68 TYR A O 1
ATOM 566 N N . GLY A 1 69 ? 14.844 -4.332 -16.438 1 86.75 69 GLY A N 1
ATOM 567 C CA . GLY A 1 69 ? 13.617 -3.631 -16.094 1 86.75 69 GLY A CA 1
ATOM 568 C C . GLY A 1 69 ? 12.57 -3.693 -17.188 1 86.75 69 GLY A C 1
ATOM 569 O O . GLY A 1 69 ? 11.391 -3.932 -16.922 1 86.75 69 GLY A O 1
ATOM 570 N N . PHE A 1 70 ? 12.945 -3.518 -18.438 1 84 70 PHE A N 1
ATOM 571 C CA . PHE A 1 70 ? 12.023 -3.533 -19.562 1 84 70 PHE A CA 1
ATOM 572 C C . PHE A 1 70 ? 11.344 -4.895 -19.688 1 84 70 PHE A C 1
ATOM 574 O O . PHE A 1 70 ? 10.125 -4.973 -19.828 1 84 70 PHE A O 1
ATOM 581 N N . SER A 1 71 ? 12.133 -5.875 -19.609 1 87.56 71 SER A N 1
ATOM 582 C CA . SER A 1 71 ? 11.602 -7.227 -19.734 1 87.56 71 SER A CA 1
ATOM 583 C C . SER A 1 71 ? 10.695 -7.59 -18.578 1 87.56 71 SER A C 1
ATOM 585 O O . SER A 1 71 ? 9.656 -8.219 -18.766 1 87.56 71 SER A O 1
ATOM 587 N N . SER A 1 72 ? 11.086 -7.199 -17.375 1 89.94 72 SER A N 1
ATOM 588 C CA . SER A 1 72 ? 10.25 -7.48 -16.203 1 89.94 72 SER A CA 1
ATOM 589 C C . SER A 1 72 ? 8.844 -6.91 -16.391 1 89.94 72 SER A C 1
ATOM 591 O O . SER A 1 72 ? 7.852 -7.609 -16.172 1 89.94 72 SER A O 1
ATOM 593 N N . ILE A 1 73 ? 8.758 -5.723 -16.859 1 90.62 73 ILE A N 1
ATOM 594 C CA . ILE A 1 73 ? 7.484 -5.02 -16.984 1 90.62 73 ILE A CA 1
ATOM 595 C C . ILE A 1 73 ? 6.762 -5.496 -18.234 1 90.62 73 ILE A C 1
ATOM 597 O O . ILE A 1 73 ? 5.59 -5.879 -18.172 1 90.62 73 ILE A O 1
ATOM 601 N N . GLY A 1 74 ? 7.453 -5.535 -19.406 1 89.5 74 GLY A N 1
ATOM 602 C CA . GLY A 1 74 ? 6.844 -5.91 -20.672 1 89.5 74 GLY A CA 1
ATOM 603 C C . GLY A 1 74 ? 6.371 -7.352 -20.703 1 89.5 74 GLY A C 1
ATOM 604 O O . GLY A 1 74 ? 5.27 -7.641 -21.172 1 89.5 74 GLY A O 1
ATOM 605 N N . PHE A 1 75 ? 7.184 -8.266 -20.266 1 92.06 75 PHE A N 1
ATOM 606 C CA . PHE A 1 75 ? 6.82 -9.68 -20.266 1 92.06 75 PHE A CA 1
ATOM 607 C C . PHE A 1 75 ? 5.672 -9.945 -19.297 1 92.06 75 PHE A C 1
ATOM 609 O O . PHE A 1 75 ? 4.801 -10.773 -19.562 1 92.06 75 PHE A O 1
ATOM 616 N N . ASN A 1 76 ? 5.68 -9.234 -18.125 1 93.19 76 ASN A N 1
ATOM 617 C CA . ASN A 1 76 ? 4.559 -9.359 -17.203 1 93.19 76 ASN A CA 1
ATOM 618 C C . ASN A 1 76 ? 3.236 -9.016 -17.875 1 93.19 76 ASN A C 1
ATOM 620 O O . ASN A 1 76 ? 2.248 -9.734 -17.734 1 93.19 76 ASN A O 1
ATOM 624 N N . LEU A 1 77 ? 3.225 -7.945 -18.609 1 90.62 77 LEU A N 1
ATOM 625 C CA . LEU A 1 77 ? 2.02 -7.5 -19.312 1 90.62 77 LEU A CA 1
ATOM 626 C C . LEU A 1 77 ? 1.575 -8.531 -20.344 1 90.62 77 LEU A C 1
ATOM 628 O O . LEU A 1 77 ? 0.389 -8.859 -20.422 1 90.62 77 LEU A O 1
ATOM 632 N N . LEU A 1 78 ? 2.506 -9.016 -21.078 1 92.06 78 LEU A N 1
ATOM 633 C CA . LEU A 1 78 ? 2.191 -10 -22.094 1 92.06 78 LEU A CA 1
ATOM 634 C C . LEU A 1 78 ? 1.649 -11.281 -21.469 1 92.06 78 LEU A C 1
ATOM 636 O O . LEU A 1 78 ? 0.635 -11.82 -21.922 1 92.06 78 LEU A O 1
ATOM 640 N N . LEU A 1 79 ? 2.307 -11.773 -20.469 1 95.19 79 LEU A N 1
ATOM 641 C CA . LEU A 1 79 ? 1.899 -13.008 -19.812 1 95.19 79 LEU A CA 1
ATOM 642 C C . LEU A 1 79 ? 0.516 -12.859 -19.188 1 95.19 79 LEU A C 1
ATOM 644 O O . LEU A 1 79 ? -0.296 -13.789 -19.234 1 95.19 79 LEU A O 1
ATOM 648 N N . ALA A 1 80 ? 0.27 -11.719 -18.609 1 94.56 80 ALA A N 1
ATOM 649 C CA . ALA A 1 80 ? -1.049 -11.461 -18.031 1 94.56 80 ALA A CA 1
ATOM 650 C C . ALA A 1 80 ? -2.123 -11.438 -19.109 1 94.56 80 ALA A C 1
ATOM 652 O O . ALA A 1 80 ? -3.18 -12.055 -18.953 1 94.56 80 ALA A O 1
ATOM 653 N N . ALA A 1 81 ? -1.858 -10.719 -20.234 1 92.75 81 ALA A N 1
ATOM 654 C CA . ALA A 1 81 ? -2.83 -10.57 -21.328 1 92.75 81 ALA A CA 1
ATOM 655 C C . ALA A 1 81 ? -3.158 -11.93 -21.953 1 92.75 81 ALA A C 1
ATOM 657 O O . ALA A 1 81 ? -4.328 -12.273 -22.109 1 92.75 81 ALA A O 1
ATOM 658 N N . LEU A 1 82 ? -2.158 -12.68 -22.219 1 94.75 82 LEU A N 1
ATOM 659 C CA . LEU A 1 82 ? -2.34 -13.992 -22.828 1 94.75 82 LEU A CA 1
ATOM 660 C C . LEU A 1 82 ? -2.867 -15 -21.812 1 94.75 82 LEU A C 1
ATOM 662 O O . LEU A 1 82 ? -3.779 -15.773 -22.109 1 94.75 82 LEU A O 1
ATOM 666 N N . GLY A 1 83 ? -2.322 -14.977 -20.672 1 96.19 83 GLY A N 1
ATOM 667 C CA . GLY A 1 83 ? -2.656 -15.938 -19.625 1 96.19 83 GLY A CA 1
ATOM 668 C C . GLY A 1 83 ? -4.094 -15.836 -19.156 1 96.19 83 GLY A C 1
ATOM 669 O O . GLY A 1 83 ? -4.734 -16.844 -18.875 1 96.19 83 GLY A O 1
ATOM 670 N N . VAL A 1 84 ? -4.586 -14.625 -19.031 1 95.69 84 VAL A N 1
ATOM 671 C CA . VAL A 1 84 ? -5.953 -14.43 -18.562 1 95.69 84 VAL A CA 1
ATOM 672 C C . VAL A 1 84 ? -6.938 -15.023 -19.562 1 95.69 84 VAL A C 1
ATOM 674 O O . VAL A 1 84 ? -7.914 -15.672 -19.172 1 95.69 84 VAL A O 1
ATOM 677 N N . GLN A 1 85 ? -6.727 -14.773 -20.875 1 95.88 85 GLN A N 1
ATOM 678 C CA . GLN A 1 85 ? -7.578 -15.367 -21.906 1 95.88 85 GLN A CA 1
ATOM 679 C C . GLN A 1 85 ? -7.598 -16.891 -21.781 1 95.88 85 GLN A C 1
ATOM 681 O O . GLN A 1 85 ? -8.664 -17.516 -21.797 1 95.88 85 GLN A O 1
ATOM 686 N N . TRP A 1 86 ? -6.469 -17.453 -21.609 1 97.12 86 TRP A N 1
ATOM 687 C CA . TRP A 1 86 ? -6.34 -18.906 -21.484 1 97.12 86 TRP A CA 1
ATOM 688 C C . TRP A 1 86 ? -6.988 -19.406 -20.203 1 97.12 86 TRP A C 1
ATOM 690 O O . TRP A 1 86 ? -7.688 -20.422 -20.219 1 97.12 86 TRP A O 1
ATOM 700 N N . ALA A 1 87 ? -6.75 -18.719 -19.141 1 97.44 87 ALA A N 1
ATOM 701 C CA . ALA A 1 87 ? -7.309 -19.109 -17.844 1 97.44 87 ALA A CA 1
ATOM 702 C C . ALA A 1 87 ? -8.836 -19.094 -17.875 1 97.44 87 ALA A C 1
ATOM 704 O O . ALA A 1 87 ? -9.484 -19.938 -17.266 1 97.44 87 ALA A O 1
ATOM 705 N N . VAL A 1 88 ? -9.406 -18.125 -18.562 1 96.12 88 VAL A N 1
ATOM 706 C CA . VAL A 1 88 ? -10.859 -18.031 -18.688 1 96.12 88 VAL A CA 1
ATOM 707 C C . VAL A 1 88 ? -11.391 -19.281 -19.375 1 96.12 88 VAL A C 1
ATOM 709 O O . VAL A 1 88 ? -12.406 -19.844 -18.969 1 96.12 88 VAL A O 1
ATOM 712 N N . ILE A 1 89 ? -10.734 -19.734 -20.375 1 95.81 89 ILE A N 1
ATOM 713 C CA . ILE A 1 89 ? -11.164 -20.891 -21.172 1 95.81 89 ILE A CA 1
ATOM 714 C C . ILE A 1 89 ? -11.055 -22.156 -20.328 1 95.81 89 ILE A C 1
ATOM 716 O O . ILE A 1 89 ? -12.008 -22.922 -20.234 1 95.81 89 ILE A O 1
ATOM 720 N N . VAL A 1 90 ? -9.906 -22.359 -19.688 1 97 90 VAL A N 1
ATOM 721 C CA . VAL A 1 90 ? -9.695 -23.578 -18.922 1 97 90 VAL A CA 1
ATOM 722 C C . VAL A 1 90 ? -10.664 -23.625 -17.75 1 97 90 VAL A C 1
ATOM 724 O O . VAL A 1 90 ? -11.281 -24.656 -17.484 1 97 90 VAL A O 1
ATOM 727 N N . ASP A 1 91 ? -10.781 -22.516 -17.031 1 96.5 91 ASP A N 1
ATOM 728 C CA . ASP A 1 91 ? -11.734 -22.406 -15.93 1 96.5 91 ASP A CA 1
ATOM 729 C C . ASP A 1 91 ? -13.164 -22.641 -16.406 1 96.5 91 ASP A C 1
ATOM 731 O O . ASP A 1 91 ? -13.953 -23.297 -15.734 1 96.5 91 ASP A O 1
ATOM 735 N N . GLY A 1 92 ? -13.5 -22.109 -17.562 1 95 92 GLY A N 1
ATOM 736 C CA . GLY A 1 92 ? -14.82 -22.25 -18.156 1 95 92 GLY A CA 1
ATOM 737 C C . GLY A 1 92 ? -15.172 -23.688 -18.484 1 95 92 GLY A C 1
ATOM 738 O O . GLY A 1 92 ? -16.266 -24.156 -18.156 1 95 92 GLY A O 1
ATOM 739 N N . PHE A 1 93 ? -14.289 -24.391 -19.078 1 95.19 93 PHE A N 1
ATOM 740 C CA . PHE A 1 93 ? -14.539 -25.766 -19.453 1 95.19 93 PHE A CA 1
ATOM 741 C C . PHE A 1 93 ? -14.664 -26.656 -18.219 1 95.19 93 PHE A C 1
ATOM 743 O O . PHE A 1 93 ? -15.477 -27.578 -18.203 1 95.19 93 PHE A O 1
ATOM 750 N N . LEU A 1 94 ? -13.938 -26.344 -17.172 1 94.25 94 LEU A N 1
ATOM 751 C CA . LEU A 1 94 ? -13.891 -27.234 -16.016 1 94.25 94 LEU A CA 1
ATOM 752 C C . LEU A 1 94 ? -15.008 -26.906 -15.039 1 94.25 94 LEU A C 1
ATOM 754 O O . LEU A 1 94 ? -15.562 -27.797 -14.398 1 94.25 94 LEU A O 1
ATOM 758 N N . PHE A 1 95 ? -15.352 -25.641 -14.906 1 92.88 95 PHE A N 1
ATOM 759 C CA . PHE A 1 95 ? -16.25 -25.25 -13.828 1 92.88 95 PHE A CA 1
ATOM 760 C C . PHE A 1 95 ? -17.594 -24.781 -14.383 1 92.88 95 PHE A C 1
ATOM 762 O O . PHE A 1 95 ? -18.609 -24.859 -13.695 1 92.88 95 PHE A O 1
ATOM 769 N N . HIS A 1 96 ? -17.672 -24.266 -15.586 1 89.12 96 HIS A N 1
ATOM 770 C CA . HIS A 1 96 ? -18.859 -23.516 -15.984 1 89.12 96 HIS A CA 1
ATOM 771 C C . HIS A 1 96 ? -19.406 -24 -17.328 1 89.12 96 HIS A C 1
ATOM 773 O O . HIS A 1 96 ? -20.188 -23.312 -17.969 1 89.12 96 HIS A O 1
ATOM 779 N N . PHE A 1 97 ? -18.938 -25.125 -17.766 1 90.5 97 PHE A N 1
ATOM 780 C CA . PHE A 1 97 ? -19.391 -25.641 -19.047 1 90.5 97 PHE A CA 1
ATOM 781 C C . PHE A 1 97 ? -20.766 -26.281 -18.922 1 90.5 97 PHE A C 1
ATOM 783 O O . PHE A 1 97 ? -20.938 -27.25 -18.188 1 90.5 97 PHE A O 1
ATOM 790 N N . SER A 1 98 ? -21.719 -25.625 -19.516 1 88.94 98 SER A N 1
ATOM 791 C CA . SER A 1 98 ? -23.094 -26.109 -19.5 1 88.94 98 SER A CA 1
ATOM 792 C C . SER A 1 98 ? -23.781 -25.859 -20.844 1 88.94 98 SER A C 1
ATOM 794 O O . SER A 1 98 ? -23.703 -24.766 -21.391 1 88.94 98 SER A O 1
ATOM 796 N N . ALA A 1 99 ? -24.438 -26.891 -21.344 1 90.81 99 ALA A N 1
ATOM 797 C CA . ALA A 1 99 ? -25.219 -26.812 -22.578 1 90.81 99 ALA A CA 1
ATOM 798 C C . ALA A 1 99 ? -24.344 -26.375 -23.75 1 90.81 99 ALA A C 1
ATOM 800 O O . ALA A 1 99 ? -24.734 -25.516 -24.531 1 90.81 99 ALA A O 1
ATOM 801 N N . GLY A 1 100 ? -23.094 -26.75 -23.766 1 90.5 100 GLY A N 1
ATOM 802 C CA . GLY A 1 100 ? -22.188 -26.531 -24.891 1 90.5 100 GLY A CA 1
ATOM 803 C C . GLY A 1 100 ? -21.562 -25.156 -24.891 1 90.5 100 GLY A C 1
ATOM 804 O O . GLY A 1 100 ? -20.922 -24.766 -25.875 1 90.5 100 GLY A O 1
ATOM 805 N N . LYS A 1 101 ? -21.828 -24.422 -23.797 1 94.12 101 LYS A N 1
ATOM 806 C CA . LYS A 1 101 ? -21.281 -23.062 -23.766 1 94.12 101 LYS A CA 1
ATOM 807 C C . LYS A 1 101 ? -20.641 -22.766 -22.406 1 94.12 101 LYS A C 1
ATOM 809 O O . LYS A 1 101 ? -20.969 -23.406 -21.406 1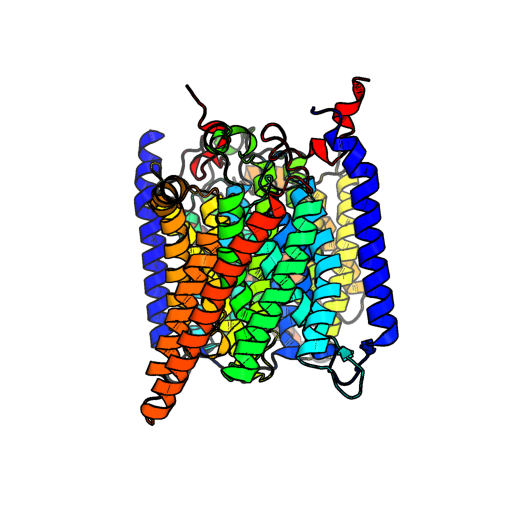 94.12 101 LYS A O 1
ATOM 814 N N . ILE A 1 102 ? -19.75 -21.875 -22.422 1 95.06 102 ILE A N 1
ATOM 815 C CA . ILE A 1 102 ? -19.141 -21.281 -21.234 1 95.06 102 ILE A CA 1
ATOM 816 C C . ILE A 1 102 ? -19.656 -19.844 -21.062 1 95.06 102 ILE A C 1
ATOM 818 O O . ILE A 1 102 ? -19.438 -18.984 -21.906 1 95.06 102 ILE A O 1
ATOM 822 N N . ARG A 1 103 ? -20.375 -19.578 -20.062 1 92.19 103 ARG A N 1
ATOM 823 C CA . ARG A 1 103 ? -20.875 -18.234 -19.781 1 92.19 103 ARG A CA 1
ATOM 824 C C . ARG A 1 103 ? -19.938 -17.5 -18.828 1 92.19 103 ARG A C 1
ATOM 826 O O . ARG A 1 103 ? -19.719 -17.938 -17.703 1 92.19 103 ARG A O 1
ATOM 833 N N . ILE A 1 104 ? -19.406 -16.406 -19.312 1 92.62 104 ILE A N 1
ATOM 834 C CA . ILE A 1 104 ? -18.422 -15.711 -18.516 1 92.62 104 ILE A CA 1
ATOM 835 C C . ILE A 1 104 ? -18.984 -14.375 -18.031 1 92.62 104 ILE A C 1
ATOM 837 O O . ILE A 1 104 ? -19.812 -13.758 -18.734 1 92.62 104 ILE A O 1
ATOM 841 N N . ASN A 1 105 ? -18.641 -13.969 -16.875 1 91.62 105 ASN A N 1
ATOM 842 C CA . ASN A 1 105 ? -18.953 -12.68 -16.281 1 91.62 105 ASN A CA 1
ATOM 843 C C . ASN A 1 105 ? -17.719 -12.078 -15.586 1 91.62 105 ASN A C 1
ATOM 845 O O . ASN A 1 105 ? -16.594 -12.523 -15.812 1 91.62 105 ASN A O 1
ATOM 849 N N . LEU A 1 106 ? -17.922 -11.047 -14.828 1 91.88 106 LEU A N 1
ATOM 850 C CA . LEU A 1 106 ? -16.812 -10.344 -14.172 1 91.88 106 LEU A CA 1
ATOM 851 C C . LEU A 1 106 ? -16.062 -11.281 -13.234 1 91.88 106 LEU A C 1
ATOM 853 O O . LEU A 1 106 ? -14.836 -11.203 -13.133 1 91.88 106 LEU A O 1
ATOM 857 N N . GLN A 1 107 ? -16.797 -12.148 -12.609 1 91.44 107 GLN A N 1
ATOM 858 C CA . GLN A 1 107 ? -16.172 -13.07 -11.672 1 91.44 107 GLN A CA 1
ATOM 859 C C . GLN A 1 107 ? -15.266 -14.07 -12.398 1 91.44 107 GLN A C 1
ATOM 861 O O . GLN A 1 107 ? -14.242 -14.484 -11.859 1 91.44 107 GLN A O 1
ATOM 866 N N . SER A 1 108 ? -15.648 -14.484 -13.562 1 93.25 108 SER A N 1
ATOM 867 C CA . SER A 1 108 ? -14.828 -15.383 -14.367 1 93.25 108 SER A CA 1
ATOM 868 C C . SER A 1 108 ? -13.492 -14.742 -14.727 1 93.25 108 SER A C 1
ATOM 870 O O . SER A 1 108 ? -12.445 -15.383 -14.602 1 93.25 108 SER A O 1
ATOM 872 N N . ILE A 1 109 ? -13.555 -13.5 -15.133 1 93.75 109 ILE A N 1
ATOM 873 C CA . ILE A 1 109 ? -12.344 -12.781 -15.508 1 93.75 109 ILE A CA 1
ATOM 874 C C . ILE A 1 109 ? -11.477 -12.555 -14.273 1 93.75 109 ILE A C 1
ATOM 876 O O . ILE A 1 109 ? -10.25 -12.703 -14.336 1 93.75 109 ILE A O 1
ATOM 880 N N . LEU A 1 110 ? -12.117 -12.219 -13.195 1 94.88 110 LEU A N 1
ATOM 881 C CA . LEU A 1 110 ? -11.414 -12 -11.938 1 94.88 110 LEU A CA 1
ATOM 882 C C . LEU A 1 110 ? -10.68 -13.266 -11.5 1 94.88 110 LEU A C 1
ATOM 884 O O . LEU A 1 110 ? -9.5 -13.211 -11.133 1 94.88 110 LEU A O 1
ATOM 888 N N . THR A 1 111 ? -11.367 -14.352 -11.539 1 95.75 111 THR A N 1
ATOM 889 C CA . THR A 1 111 ? -10.758 -15.625 -11.164 1 95.75 111 THR A CA 1
ATOM 890 C C . THR A 1 111 ? -9.578 -15.953 -12.078 1 95.75 111 THR A C 1
ATOM 892 O O . THR A 1 111 ? -8.555 -16.469 -11.617 1 95.75 111 THR A O 1
ATOM 895 N N . ALA A 1 112 ? -9.742 -15.633 -13.297 1 96.38 112 ALA A N 1
ATOM 896 C CA . ALA A 1 112 ? -8.664 -15.844 -14.258 1 96.38 112 ALA A CA 1
ATOM 897 C C . ALA A 1 112 ? -7.461 -14.961 -13.938 1 96.38 112 ALA A C 1
ATOM 899 O O . ALA A 1 112 ? -6.316 -15.422 -13.969 1 96.38 112 ALA A O 1
ATOM 900 N N . ILE A 1 113 ? -7.703 -13.711 -13.633 1 96.19 113 ILE A N 1
ATOM 901 C CA . ILE A 1 113 ? -6.645 -12.781 -13.273 1 96.19 113 ILE A CA 1
ATOM 902 C C . ILE A 1 113 ? -5.91 -13.273 -12.031 1 96.19 113 ILE A C 1
ATOM 904 O O . ILE A 1 113 ? -4.68 -13.258 -11.977 1 96.19 113 ILE A O 1
ATOM 908 N N . MET A 1 114 ? -6.609 -13.742 -11.117 1 96.81 114 MET A N 1
ATOM 909 C CA . MET A 1 114 ? -6.004 -14.25 -9.891 1 96.81 114 MET A CA 1
ATOM 910 C C . MET A 1 114 ? -5.227 -15.539 -10.164 1 96.81 114 MET A C 1
ATOM 912 O O . MET A 1 114 ? -4.168 -15.758 -9.57 1 96.81 114 MET A O 1
ATOM 916 N N . SER A 1 115 ? -5.734 -16.328 -11.031 1 96.88 115 SER A N 1
ATOM 917 C CA . SER A 1 115 ? -5.043 -17.578 -11.367 1 96.88 115 SER A CA 1
ATOM 918 C C . SER A 1 115 ? -3.703 -17.297 -12.039 1 96.88 115 SER A C 1
ATOM 920 O O . SER A 1 115 ? -2.736 -18.031 -11.836 1 96.88 115 SER A O 1
ATOM 922 N N . ILE A 1 116 ? -3.639 -16.234 -12.797 1 96.31 116 ILE A N 1
ATOM 923 C CA . ILE A 1 116 ? -2.404 -15.93 -13.516 1 96.31 116 ILE A CA 1
ATOM 924 C C . ILE A 1 116 ? -1.345 -15.438 -12.539 1 96.31 116 ILE A C 1
ATOM 926 O O . ILE A 1 116 ? -0.156 -15.398 -12.867 1 96.31 116 ILE A O 1
ATOM 930 N N . THR A 1 117 ? -1.771 -15.047 -11.359 1 96.44 117 THR A N 1
ATOM 931 C CA . THR A 1 117 ? -0.809 -14.648 -10.336 1 96.44 117 THR A CA 1
ATOM 932 C C . THR A 1 117 ? 0.18 -15.781 -10.062 1 96.44 117 THR A C 1
ATOM 934 O O . THR A 1 117 ? 1.354 -15.531 -9.781 1 96.44 117 THR A O 1
ATOM 937 N N . THR A 1 118 ? -0.252 -17.031 -10.195 1 97.5 118 THR A N 1
ATOM 938 C CA . THR A 1 118 ? 0.655 -18.156 -10.008 1 97.5 118 THR A CA 1
ATOM 939 C C . THR A 1 118 ? 1.812 -18.094 -11 1 97.5 118 THR A C 1
ATOM 941 O O . THR A 1 118 ? 2.963 -18.328 -10.641 1 97.5 118 THR A O 1
ATOM 944 N N . VAL A 1 119 ? 1.526 -17.703 -12.195 1 97.38 119 VAL A N 1
ATOM 945 C CA . VAL A 1 119 ? 2.527 -17.625 -13.258 1 97.38 119 VAL A CA 1
ATOM 946 C C . VAL A 1 119 ? 3.484 -16.469 -12.961 1 97.38 119 VAL A C 1
ATOM 948 O O . VAL A 1 119 ? 4.699 -16.594 -13.141 1 97.38 119 VAL A O 1
ATOM 951 N N . LEU A 1 120 ? 2.918 -15.414 -12.547 1 96.31 120 LEU A N 1
ATOM 952 C CA . LEU A 1 120 ? 3.734 -14.234 -12.289 1 96.31 120 LEU A CA 1
ATOM 953 C C . LEU A 1 120 ? 4.676 -14.469 -11.109 1 96.31 120 LEU A C 1
ATOM 955 O O . LEU A 1 120 ? 5.812 -13.992 -11.109 1 96.31 120 LEU A O 1
ATOM 959 N N . ILE A 1 121 ? 4.223 -15.188 -10.141 1 97 121 ILE A N 1
ATOM 960 C CA . ILE A 1 121 ? 5.066 -15.578 -9.016 1 97 121 ILE A CA 1
ATOM 961 C C . ILE A 1 121 ? 6.18 -16.5 -9.5 1 97 121 ILE A C 1
ATOM 963 O O . ILE A 1 121 ? 7.355 -16.297 -9.188 1 97 121 ILE A O 1
ATOM 967 N N . SER A 1 122 ? 5.844 -17.469 -10.32 1 97.62 122 SER A N 1
ATOM 968 C CA . SER A 1 122 ? 6.824 -18.406 -10.859 1 97.62 122 SER A CA 1
ATOM 969 C C . SER A 1 122 ? 7.863 -17.672 -11.711 1 97.62 122 SER A C 1
ATOM 971 O O . SER A 1 122 ? 9.039 -18.047 -11.719 1 97.62 122 SER A O 1
ATOM 973 N N . THR A 1 123 ? 7.406 -16.734 -12.453 1 95.62 123 THR A N 1
ATOM 974 C CA . THR A 1 123 ? 8.32 -15.945 -13.289 1 95.62 123 THR A CA 1
ATOM 975 C C . THR A 1 123 ? 9.375 -15.25 -12.43 1 95.62 123 THR A C 1
ATOM 977 O O . THR A 1 123 ? 10.523 -15.102 -12.852 1 95.62 123 THR A O 1
ATOM 980 N N . GLY A 1 124 ? 9 -14.914 -11.273 1 93.62 124 GLY A N 1
ATOM 981 C CA . GLY A 1 124 ? 9.961 -14.305 -10.359 1 93.62 124 GLY A CA 1
ATOM 982 C C . GLY A 1 124 ? 11.109 -15.227 -10.008 1 93.62 124 GLY A C 1
ATOM 983 O O . GLY A 1 124 ? 12.234 -14.773 -9.789 1 93.62 124 GLY A O 1
ATOM 984 N N . ALA A 1 125 ? 10.867 -16.469 -9.961 1 93 125 ALA A N 1
ATOM 985 C CA . ALA A 1 125 ? 11.891 -17.453 -9.602 1 93 125 ALA A CA 1
ATOM 986 C C . ALA A 1 125 ? 12.906 -17.609 -10.734 1 93 125 ALA A C 1
ATOM 988 O O . ALA A 1 125 ? 14.078 -17.922 -10.484 1 93 125 ALA A O 1
ATOM 989 N N . ILE A 1 126 ? 12.531 -17.359 -11.906 1 91.12 126 ILE A N 1
ATOM 990 C CA . ILE A 1 126 ? 13.43 -17.625 -13.031 1 91.12 126 ILE A CA 1
ATOM 991 C C . ILE A 1 126 ? 13.68 -16.312 -13.789 1 91.12 126 ILE A C 1
ATOM 993 O O . ILE A 1 126 ? 14.062 -16.344 -14.969 1 91.12 126 ILE A O 1
ATOM 997 N N . LEU A 1 127 ? 13.43 -15.297 -13.148 1 86.56 127 LEU A N 1
ATOM 998 C CA . LEU A 1 127 ? 13.57 -13.977 -13.75 1 86.56 127 LEU A CA 1
ATOM 999 C C . LEU A 1 127 ? 14.953 -13.812 -14.375 1 86.56 127 LEU A C 1
ATOM 1001 O O . LEU A 1 127 ? 15.969 -14.031 -13.711 1 86.56 127 LEU A O 1
ATOM 1005 N N . GLY A 1 128 ? 14.977 -13.469 -15.648 1 86.25 128 GLY A N 1
ATOM 1006 C CA . GLY A 1 128 ? 16.219 -13.188 -16.344 1 86.25 128 GLY A CA 1
ATOM 1007 C C . GLY A 1 128 ? 16.891 -14.43 -16.891 1 86.25 128 GLY A C 1
ATOM 1008 O O . GLY A 1 128 ? 17.938 -14.336 -17.562 1 86.25 128 GLY A O 1
ATOM 1009 N N . LYS A 1 129 ? 16.328 -15.578 -16.703 1 87.56 129 LYS A N 1
ATOM 1010 C CA . LYS A 1 129 ? 17 -16.812 -17.078 1 87.56 129 LYS A CA 1
ATOM 1011 C C . LYS A 1 129 ? 16.25 -17.516 -18.203 1 87.56 129 LYS A C 1
ATOM 1013 O O . LYS A 1 129 ? 16.75 -18.484 -18.781 1 87.56 129 LYS A O 1
ATOM 1018 N N . ALA A 1 130 ? 15.125 -17.047 -18.406 1 88.31 130 ALA A N 1
ATOM 1019 C CA . ALA A 1 130 ? 14.305 -17.672 -19.438 1 88.31 130 ALA A CA 1
ATOM 1020 C C . ALA A 1 130 ? 13.953 -16.672 -20.547 1 88.31 130 ALA A C 1
ATOM 1022 O O . ALA A 1 130 ? 13.82 -15.477 -20.281 1 88.31 130 ALA A O 1
ATOM 1023 N N . ASN A 1 131 ? 13.922 -17.188 -21.766 1 87.25 131 ASN A N 1
ATOM 1024 C CA . ASN A 1 131 ? 13.484 -16.312 -22.844 1 87.25 131 ASN A CA 1
ATOM 1025 C C . ASN A 1 131 ? 11.961 -16.219 -22.922 1 87.25 131 ASN A C 1
ATOM 1027 O O . ASN A 1 131 ? 11.258 -16.938 -22.203 1 87.25 131 ASN A O 1
ATOM 1031 N N . LEU A 1 132 ? 11.461 -15.344 -23.734 1 88.19 132 LEU A N 1
ATOM 1032 C CA . LEU A 1 132 ? 10.039 -15.031 -23.781 1 88.19 132 LEU A CA 1
ATOM 1033 C C . LEU A 1 132 ? 9.234 -16.234 -24.25 1 88.19 132 LEU A C 1
ATOM 1035 O O . LEU A 1 132 ? 8.117 -16.469 -23.781 1 88.19 132 LEU A O 1
ATOM 1039 N N . MET A 1 133 ? 9.766 -17.031 -25.172 1 88.44 133 MET A N 1
ATOM 1040 C CA . MET A 1 133 ? 9.07 -18.219 -25.656 1 88.44 133 MET A CA 1
ATOM 1041 C C . MET A 1 133 ? 8.875 -19.219 -24.531 1 88.44 133 MET A C 1
ATOM 1043 O O . MET A 1 133 ? 7.797 -19.812 -24.406 1 88.44 133 MET A O 1
ATOM 1047 N N . GLN A 1 134 ? 9.891 -19.453 -23.812 1 91.81 134 GLN A N 1
ATOM 1048 C CA . GLN A 1 134 ? 9.82 -20.344 -22.656 1 91.81 134 GLN A CA 1
ATOM 1049 C C . GLN A 1 134 ? 8.789 -19.859 -21.641 1 91.81 134 GLN A C 1
ATOM 1051 O O . GLN A 1 134 ? 8.008 -20.656 -21.109 1 91.81 134 GLN A O 1
ATOM 1056 N N . LEU A 1 135 ? 8.734 -18.578 -21.391 1 94.31 135 LEU A N 1
ATOM 1057 C CA . LEU A 1 135 ? 7.805 -18.016 -20.422 1 94.31 135 LEU A CA 1
ATOM 1058 C C . LEU A 1 135 ? 6.363 -18.219 -20.875 1 94.31 135 LEU A C 1
ATOM 1060 O O . LEU A 1 135 ? 5.484 -18.4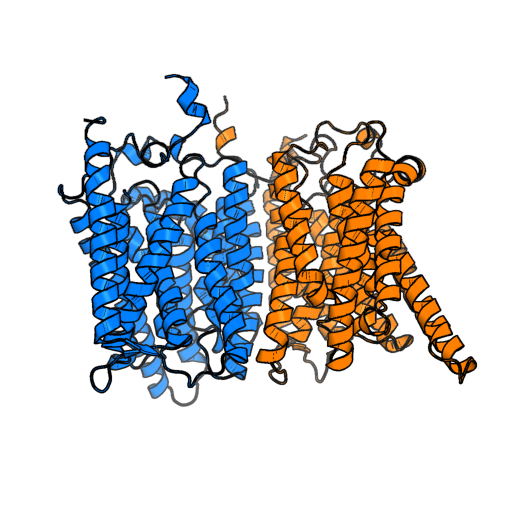84 -20.062 1 94.31 135 LEU A O 1
ATOM 1064 N N . ILE A 1 136 ? 6.113 -18.031 -22.125 1 93.88 136 ILE A N 1
ATOM 1065 C CA . ILE A 1 136 ? 4.773 -18.203 -22.688 1 93.88 136 ILE A CA 1
ATOM 1066 C C . ILE A 1 136 ? 4.309 -19.641 -22.469 1 93.88 136 ILE A C 1
ATOM 1068 O O . ILE A 1 136 ? 3.199 -19.875 -21.984 1 93.88 136 ILE A O 1
ATOM 1072 N N . TRP A 1 137 ? 5.125 -20.609 -22.781 1 94.12 137 TRP A N 1
ATOM 1073 C CA . TRP A 1 137 ? 4.773 -22 -22.594 1 94.12 137 TRP A CA 1
ATOM 1074 C C . TRP A 1 137 ? 4.598 -22.328 -21.125 1 94.12 137 TRP A C 1
ATOM 1076 O O . TRP A 1 137 ? 3.697 -23.094 -20.75 1 94.12 137 TRP A O 1
ATOM 1086 N N . MET A 1 138 ? 5.473 -21.844 -20.344 1 96.75 138 MET A N 1
ATOM 1087 C CA . MET A 1 138 ? 5.336 -22.047 -18.906 1 96.75 138 MET A CA 1
ATOM 1088 C C . MET A 1 138 ? 3.984 -21.531 -18.406 1 96.75 138 MET A C 1
ATOM 1090 O O . MET A 1 138 ? 3.309 -22.203 -17.625 1 96.75 138 MET A O 1
ATOM 1094 N N . ALA A 1 139 ? 3.602 -20.359 -18.875 1 97.19 139 ALA A N 1
ATOM 1095 C CA . ALA A 1 139 ? 2.34 -19.75 -18.469 1 97.19 139 ALA A CA 1
ATOM 1096 C C . ALA A 1 139 ? 1.152 -20.625 -18.859 1 97.19 139 ALA A C 1
ATOM 1098 O O . ALA A 1 139 ? 0.248 -20.859 -18.047 1 97.19 139 ALA A O 1
ATOM 1099 N N . MET A 1 140 ? 1.172 -21.141 -20.062 1 96.62 140 MET A N 1
ATOM 1100 C CA . MET A 1 140 ? 0.077 -21.969 -20.562 1 96.62 140 MET A CA 1
ATOM 1101 C C . MET A 1 140 ? -0.04 -23.25 -19.75 1 96.62 140 MET A C 1
ATOM 1103 O O . MET A 1 140 ? -1.138 -23.641 -19.344 1 96.62 140 MET A O 1
ATOM 1107 N N . ILE A 1 141 ? 1.063 -23.844 -19.484 1 97.81 141 ILE A N 1
ATOM 1108 C CA . ILE A 1 141 ? 1.064 -25.109 -18.766 1 97.81 141 ILE A CA 1
ATOM 1109 C C . ILE A 1 141 ? 0.656 -24.875 -17.312 1 97.81 141 ILE A C 1
ATOM 1111 O O . ILE A 1 141 ? -0.21 -25.578 -16.781 1 97.81 141 ILE A O 1
ATOM 1115 N N . GLU A 1 142 ? 1.258 -23.906 -16.703 1 98.56 142 GLU A N 1
ATOM 1116 C CA . GLU A 1 142 ? 1.058 -23.672 -15.273 1 98.56 142 GLU A CA 1
ATOM 1117 C C . GLU A 1 142 ? -0.389 -23.297 -14.977 1 98.56 142 GLU A C 1
ATOM 1119 O O . GLU A 1 142 ? -0.987 -23.797 -14.031 1 98.56 142 GLU A O 1
ATOM 1124 N N . VAL A 1 143 ? -0.962 -22.406 -15.766 1 97.56 143 VAL A N 1
ATOM 1125 C CA . VAL A 1 143 ? -2.344 -22 -15.539 1 97.56 143 VAL A CA 1
ATOM 1126 C C . VAL A 1 143 ? -3.27 -23.203 -15.688 1 97.56 143 VAL A C 1
ATOM 1128 O O . VAL A 1 143 ? -4.238 -23.359 -14.93 1 97.56 143 VAL A O 1
ATOM 1131 N N . THR A 1 144 ? -3.008 -24.062 -16.625 1 98.19 144 THR A N 1
ATOM 1132 C CA . THR A 1 144 ? -3.818 -25.25 -16.844 1 98.19 144 THR A CA 1
ATOM 1133 C C . THR A 1 144 ? -3.758 -26.172 -15.633 1 98.19 144 THR A C 1
ATOM 1135 O O . THR A 1 144 ? -4.793 -26.594 -15.109 1 98.19 144 THR A O 1
ATOM 1138 N N . VAL A 1 145 ? -2.559 -26.453 -15.203 1 98.56 145 VAL A N 1
ATOM 1139 C CA . VAL A 1 145 ? -2.396 -27.391 -14.102 1 98.56 145 VAL A CA 1
ATOM 1140 C C . VAL A 1 145 ? -2.963 -26.781 -12.812 1 98.56 145 VAL A C 1
ATOM 1142 O O . VAL A 1 145 ? -3.559 -27.5 -12 1 98.56 145 VAL A O 1
ATOM 1145 N N . PHE A 1 146 ? -2.762 -25.531 -12.586 1 98.69 146 PHE A N 1
ATOM 1146 C CA . PHE A 1 146 ? -3.309 -24.891 -11.398 1 98.69 146 PHE A CA 1
ATOM 1147 C C . PHE A 1 146 ? -4.832 -24.953 -11.391 1 98.69 146 PHE A C 1
ATOM 1149 O O . PHE A 1 146 ? -5.441 -25.203 -10.344 1 98.69 146 PHE A O 1
ATOM 1156 N N . THR A 1 147 ? -5.43 -24.625 -12.57 1 98.06 147 THR A N 1
ATOM 1157 C CA . THR A 1 147 ? -6.883 -24.672 -12.648 1 98.06 147 THR A CA 1
ATOM 1158 C C . THR A 1 147 ? -7.395 -26.094 -12.414 1 98.06 147 THR A C 1
ATOM 1160 O O . THR A 1 147 ? -8.438 -26.281 -11.797 1 98.06 147 THR A O 1
ATOM 1163 N N . VAL A 1 148 ? -6.695 -27.078 -12.898 1 97.81 148 VAL A N 1
ATOM 1164 C CA . VAL A 1 148 ? -7.039 -28.469 -12.617 1 97.81 148 VAL A CA 1
ATOM 1165 C C . VAL A 1 148 ? -6.91 -28.75 -11.125 1 97.81 148 VAL A C 1
ATOM 1167 O O . VAL A 1 148 ? -7.754 -29.438 -10.539 1 97.81 148 VAL A O 1
ATOM 1170 N N . ASN A 1 149 ? -5.801 -28.25 -10.547 1 98.25 149 ASN A N 1
ATOM 1171 C CA . ASN A 1 149 ? -5.625 -28.359 -9.102 1 98.25 149 ASN A CA 1
ATOM 1172 C C . ASN A 1 149 ? -6.828 -27.797 -8.352 1 98.25 149 ASN A C 1
ATOM 1174 O O . ASN A 1 149 ? -7.316 -28.422 -7.402 1 98.25 149 ASN A O 1
ATOM 1178 N N . ARG A 1 150 ? -7.281 -26.656 -8.727 1 97.44 150 ARG A N 1
ATOM 1179 C CA . ARG A 1 150 ? -8.461 -26.047 -8.117 1 97.44 150 ARG A CA 1
ATOM 1180 C C . ARG A 1 150 ? -9.688 -26.938 -8.289 1 97.44 150 ARG A C 1
ATOM 1182 O O . ARG A 1 150 ? -10.469 -27.125 -7.355 1 97.44 150 ARG A O 1
ATOM 1189 N N . TRP A 1 151 ? -9.867 -27.406 -9.523 1 97 151 TRP A N 1
ATOM 1190 C CA . TRP A 1 151 ? -11.016 -28.25 -9.836 1 97 151 TRP A CA 1
ATOM 1191 C C . TRP A 1 151 ? -11.023 -29.5 -8.961 1 97 151 TRP A C 1
ATOM 1193 O O . TRP A 1 151 ? -12.07 -29.891 -8.43 1 97 151 TRP A O 1
ATOM 1203 N N . LEU A 1 152 ? -9.891 -30.156 -8.789 1 97.31 152 LEU A N 1
ATOM 1204 C CA . LEU A 1 152 ? -9.781 -31.328 -7.922 1 97.31 152 LEU A CA 1
ATOM 1205 C C . LEU A 1 152 ? -10.102 -30.969 -6.48 1 97.31 152 LEU A C 1
ATOM 1207 O O . LEU A 1 152 ? -10.828 -31.688 -5.797 1 97.31 152 LEU A O 1
ATOM 1211 N N . ALA A 1 153 ? -9.586 -29.844 -6.023 1 96.56 153 ALA A N 1
ATOM 1212 C CA . ALA A 1 153 ? -9.812 -29.406 -4.648 1 96.56 153 ALA A CA 1
ATOM 1213 C C . ALA A 1 153 ? -11.289 -29.141 -4.395 1 96.56 153 ALA A C 1
ATOM 1215 O O . ALA A 1 153 ? -11.836 -29.562 -3.373 1 96.56 153 ALA A O 1
ATOM 1216 N N . VAL A 1 154 ? -11.938 -28.484 -5.301 1 96 154 VAL A N 1
ATOM 1217 C CA . VAL A 1 154 ? -13.32 -28.062 -5.113 1 96 154 VAL A CA 1
ATOM 1218 C C . VAL A 1 154 ? -14.258 -29.25 -5.305 1 96 154 VAL A C 1
ATOM 1220 O O . VAL A 1 154 ? -15.164 -29.469 -4.504 1 96 154 VAL A O 1
ATOM 1223 N N . ASN A 1 155 ? -14.078 -30.062 -6.352 1 94.81 155 ASN A N 1
ATOM 1224 C CA . ASN A 1 155 ? -15.047 -31.078 -6.727 1 94.81 155 ASN A CA 1
ATOM 1225 C C . ASN A 1 155 ? -14.781 -32.406 -6.008 1 94.81 155 ASN A C 1
ATOM 1227 O O . ASN A 1 155 ? -15.711 -33.156 -5.719 1 94.81 155 ASN A O 1
ATOM 1231 N N . LEU A 1 156 ? -13.555 -32.688 -5.727 1 93.12 156 LEU A N 1
ATOM 1232 C CA . LEU A 1 156 ? -13.242 -33.938 -5.086 1 93.12 156 LEU A CA 1
ATOM 1233 C C . LEU A 1 156 ? -13.109 -33.781 -3.576 1 93.12 156 LEU A C 1
ATOM 1235 O O . LEU A 1 156 ? -13.555 -34.625 -2.811 1 93.12 156 LEU A O 1
ATOM 1239 N N . LEU A 1 157 ? -12.555 -32.656 -3.137 1 94.19 157 LEU A N 1
ATOM 1240 C CA . LEU A 1 157 ? -12.281 -32.469 -1.715 1 94.19 157 LEU A CA 1
ATOM 1241 C C . LEU A 1 157 ? -13.289 -31.516 -1.091 1 94.19 157 LEU A C 1
ATOM 1243 O O . LEU A 1 157 ? -13.297 -31.328 0.127 1 94.19 157 LEU A O 1
ATOM 1247 N N . GLN A 1 158 ? -14.086 -30.859 -1.891 1 93.88 158 GLN A N 1
ATOM 1248 C CA . GLN A 1 158 ? -15.172 -30 -1.448 1 93.88 158 GLN A CA 1
ATOM 1249 C C . GLN A 1 158 ? -14.625 -28.766 -0.728 1 93.88 158 GLN A C 1
ATOM 1251 O O . GLN A 1 158 ? -15.18 -28.328 0.285 1 93.88 158 GLN A O 1
ATOM 1256 N N . ILE A 1 159 ? -13.477 -28.328 -1.161 1 94.62 159 ILE A N 1
ATOM 1257 C CA . ILE A 1 159 ? -12.906 -27.078 -0.688 1 94.62 159 ILE A CA 1
ATOM 1258 C C . ILE A 1 159 ? -13.711 -25.906 -1.247 1 94.62 159 ILE A C 1
ATOM 1260 O O . ILE A 1 159 ? -14.148 -25.938 -2.4 1 94.62 159 ILE A O 1
ATOM 1264 N N . GLU A 1 160 ? -13.898 -24.906 -0.387 1 93.31 160 GLU A N 1
ATOM 1265 C CA . GLU A 1 160 ? -14.57 -23.703 -0.871 1 93.31 160 GLU A CA 1
ATOM 1266 C C . GLU A 1 160 ? -13.836 -23.094 -2.055 1 93.31 160 GLU A C 1
ATOM 1268 O O . GLU A 1 160 ? -12.602 -23.062 -2.08 1 93.31 160 GLU A O 1
ATOM 1273 N N . SER A 1 161 ? -14.562 -22.594 -3.01 1 93.56 161 SER A N 1
ATOM 1274 C CA . SER A 1 161 ? -14.008 -22.094 -4.258 1 93.56 161 SER A CA 1
ATOM 1275 C C . SER A 1 161 ? -13 -20.969 -4 1 93.56 161 SER A C 1
ATOM 1277 O O . SER A 1 161 ? -11.914 -20.953 -4.582 1 93.56 161 SER A O 1
ATOM 1279 N N . HIS A 1 162 ? -13.406 -20.016 -3.111 1 94.12 162 HIS A N 1
ATOM 1280 C CA . HIS A 1 162 ? -12.508 -18.891 -2.867 1 94.12 162 HIS A CA 1
ATOM 1281 C C . HIS A 1 162 ? -11.219 -19.359 -2.197 1 94.12 162 HIS A C 1
ATOM 1283 O O . HIS A 1 162 ? -10.148 -18.797 -2.451 1 94.12 162 HIS A O 1
ATOM 1289 N N . VAL A 1 163 ? -11.234 -20.391 -1.404 1 95.06 163 VAL A N 1
ATOM 1290 C CA . VAL A 1 163 ? -10.055 -20.906 -0.729 1 95.06 163 VAL A CA 1
ATOM 1291 C C . VAL A 1 163 ? -9.164 -21.641 -1.736 1 95.06 163 VAL A C 1
ATOM 1293 O O . VAL A 1 163 ? -7.938 -21.562 -1.654 1 95.06 163 VAL A O 1
ATOM 1296 N N . SER A 1 164 ? -9.789 -22.359 -2.672 1 96.06 164 SER A N 1
ATOM 1297 C CA . SER A 1 164 ? -9.031 -23.078 -3.688 1 96.06 164 SER A CA 1
ATOM 1298 C C . SER A 1 164 ? -8.164 -22.141 -4.512 1 96.06 164 SER A C 1
ATOM 1300 O O . SER A 1 164 ? -7.059 -22.484 -4.922 1 96.06 164 SER A O 1
ATOM 1302 N N . VAL A 1 165 ? -8.602 -20.891 -4.766 1 97.12 165 VAL A N 1
ATOM 1303 C CA . VAL A 1 165 ? -7.863 -19.891 -5.543 1 97.12 165 VAL A CA 1
ATOM 1304 C C . VAL A 1 165 ? -6.664 -19.406 -4.742 1 97.12 165 VAL A C 1
ATOM 1306 O O . VAL A 1 165 ? -5.613 -19.094 -5.316 1 97.12 165 VAL A O 1
ATOM 1309 N N . MET A 1 166 ? -6.742 -19.391 -3.41 1 96.94 166 MET A N 1
ATOM 1310 C CA . MET A 1 166 ? -5.695 -18.844 -2.553 1 96.94 166 MET A CA 1
ATOM 1311 C C . MET A 1 166 ? -4.48 -19.766 -2.52 1 96.94 166 MET A C 1
ATOM 1313 O O . MET A 1 166 ? -3.43 -19.406 -1.991 1 96.94 166 MET A O 1
ATOM 1317 N N . HIS A 1 167 ? -4.594 -20.906 -3.156 1 97.88 167 HIS A N 1
ATOM 1318 C CA . HIS A 1 167 ? -3.436 -21.781 -3.307 1 97.88 167 HIS A CA 1
ATOM 1319 C C . HIS A 1 167 ? -2.475 -21.234 -4.363 1 97.88 167 HIS A C 1
ATOM 1321 O O . HIS A 1 167 ? -1.405 -21.812 -4.582 1 97.88 167 HIS A O 1
ATOM 1327 N N . VAL A 1 168 ? -2.787 -20.141 -4.996 1 97.75 168 VAL A N 1
ATOM 1328 C CA . VAL A 1 168 ? -2.01 -19.562 -6.086 1 97.75 168 VAL A CA 1
ATOM 1329 C C . VAL A 1 168 ? -0.593 -19.266 -5.605 1 97.75 168 VAL A C 1
ATOM 1331 O O . VAL A 1 168 ? 0.377 -19.5 -6.332 1 97.75 168 VAL A O 1
ATOM 1334 N N . HIS A 1 169 ? -0.448 -18.766 -4.375 1 98.44 169 HIS A N 1
ATOM 1335 C CA . HIS A 1 169 ? 0.863 -18.375 -3.867 1 98.44 169 HIS A CA 1
ATOM 1336 C C . HIS A 1 169 ? 1.754 -19.594 -3.656 1 98.44 169 HIS A C 1
ATOM 1338 O O . HIS A 1 169 ? 2.914 -19.609 -4.078 1 98.44 169 HIS A O 1
ATOM 1344 N N . LEU A 1 170 ? 1.185 -20.594 -3.01 1 98.25 170 LEU A N 1
ATOM 1345 C CA . LEU A 1 170 ? 1.906 -21.844 -2.779 1 98.25 170 LEU A CA 1
ATOM 1346 C C . LEU A 1 170 ? 2.273 -22.5 -4.102 1 98.25 170 LEU A C 1
ATOM 1348 O O . LEU A 1 170 ? 3.426 -22.891 -4.305 1 98.25 170 LEU A O 1
ATOM 1352 N N . PHE A 1 171 ? 1.302 -22.625 -4.926 1 98.56 171 PHE A N 1
ATOM 1353 C CA . PHE A 1 171 ? 1.476 -23.312 -6.203 1 98.56 171 PHE A CA 1
ATOM 1354 C C . PHE A 1 171 ? 2.537 -22.609 -7.047 1 98.56 171 PHE A C 1
ATOM 1356 O O . PHE A 1 171 ? 3.441 -23.266 -7.578 1 98.56 171 PHE A O 1
ATOM 1363 N N . GLY A 1 172 ? 2.428 -21.297 -7.199 1 98.44 172 GLY A N 1
ATOM 1364 C CA . GLY A 1 172 ? 3.379 -20.531 -7.992 1 98.44 172 GLY A CA 1
ATOM 1365 C C . GLY A 1 172 ? 4.797 -20.609 -7.457 1 98.44 172 GLY A C 1
ATOM 1366 O O . GLY A 1 172 ? 5.75 -20.734 -8.227 1 98.44 172 GLY A O 1
ATOM 1367 N N . ALA A 1 173 ? 4.938 -20.5 -6.152 1 98 173 ALA A N 1
ATOM 1368 C CA . ALA A 1 173 ? 6.266 -20.5 -5.543 1 98 173 ALA A CA 1
ATOM 1369 C C . ALA A 1 173 ? 6.98 -21.828 -5.789 1 98 173 ALA A C 1
ATOM 1371 O O . ALA A 1 173 ? 8.102 -21.859 -6.297 1 98 173 ALA A O 1
ATOM 1372 N N . TYR A 1 174 ? 6.336 -22.906 -5.531 1 97.88 174 TYR A N 1
ATOM 1373 C CA . TYR A 1 174 ? 7 -24.203 -5.609 1 97.88 174 TYR A CA 1
ATOM 1374 C C . TYR A 1 174 ? 7.121 -24.672 -7.059 1 97.88 174 TYR A C 1
ATOM 1376 O O . TYR A 1 174 ? 8.094 -25.328 -7.426 1 97.88 174 TYR A O 1
ATOM 1384 N N . PHE A 1 175 ? 6.137 -24.406 -7.867 1 98.31 175 PHE A N 1
ATOM 1385 C CA . PHE A 1 175 ? 6.266 -24.641 -9.297 1 98.31 175 PHE A CA 1
ATOM 1386 C C . PHE A 1 175 ? 7.469 -23.891 -9.859 1 98.31 175 PHE A C 1
ATOM 1388 O O . PHE A 1 175 ? 8.305 -24.469 -10.555 1 98.31 175 PHE A O 1
ATOM 1395 N N . GLY A 1 176 ? 7.551 -22.578 -9.547 1 97.31 176 GLY A N 1
ATOM 1396 C CA . GLY A 1 176 ? 8.648 -21.75 -10.039 1 97.31 176 GLY A CA 1
ATOM 1397 C C . GLY A 1 176 ? 10.008 -22.234 -9.57 1 97.31 176 GLY A C 1
ATOM 1398 O O . GLY A 1 176 ? 10.977 -22.203 -10.328 1 97.31 176 GLY A O 1
ATOM 1399 N N . LEU A 1 177 ? 10.102 -22.688 -8.367 1 95.38 177 LEU A N 1
ATOM 1400 C CA . LEU A 1 177 ? 11.367 -23.188 -7.824 1 95.38 177 LEU A CA 1
ATOM 1401 C C . LEU A 1 177 ? 11.812 -24.453 -8.555 1 95.38 177 LEU A C 1
ATOM 1403 O O . LEU A 1 177 ? 13.008 -24.625 -8.812 1 95.38 177 LEU A O 1
ATOM 1407 N N . MET A 1 178 ? 10.875 -25.297 -8.852 1 96.25 178 MET A N 1
ATOM 1408 C CA . MET A 1 178 ? 11.211 -26.516 -9.586 1 96.25 178 MET A CA 1
ATOM 1409 C C . MET A 1 178 ? 11.703 -26.188 -10.992 1 96.25 178 MET A C 1
ATOM 1411 O O . MET A 1 178 ? 12.641 -26.812 -11.484 1 96.25 178 MET A O 1
ATOM 1415 N N . VAL A 1 179 ? 11.062 -25.266 -11.633 1 95.31 179 VAL A N 1
ATOM 1416 C CA . VAL A 1 179 ? 11.531 -24.844 -12.953 1 95.31 179 VAL A CA 1
ATOM 1417 C C . VAL A 1 179 ? 12.93 -24.234 -12.844 1 95.31 179 VAL A C 1
ATOM 1419 O O . VAL A 1 179 ? 13.789 -24.5 -13.68 1 95.31 179 VAL A O 1
ATOM 1422 N N . SER A 1 180 ? 13.117 -23.422 -11.852 1 92.44 180 SER A N 1
ATOM 1423 C CA . SER A 1 180 ? 14.422 -22.812 -11.617 1 92.44 180 SER A CA 1
ATOM 1424 C C . SER A 1 180 ? 15.5 -23.875 -11.414 1 92.44 180 SER A C 1
ATOM 1426 O O . SER A 1 180 ? 16.641 -23.703 -11.852 1 92.44 180 SER A O 1
ATOM 1428 N N . TRP A 1 181 ? 15.148 -24.906 -10.758 1 91.81 181 TRP A N 1
ATOM 1429 C CA . TRP A 1 181 ? 16.078 -26 -10.508 1 91.81 181 TRP A CA 1
ATOM 1430 C C . TRP A 1 181 ? 16.547 -26.641 -11.812 1 91.81 181 TRP A C 1
ATOM 1432 O O . TRP A 1 181 ? 17.719 -26.984 -11.961 1 91.81 181 TRP A O 1
ATOM 1442 N N . THR A 1 182 ? 15.719 -26.75 -12.742 1 89.56 182 THR A N 1
ATOM 1443 C CA . THR A 1 182 ? 16.047 -27.375 -14.016 1 89.56 182 THR A CA 1
ATOM 1444 C C . THR A 1 182 ? 16.875 -26.438 -14.883 1 89.56 182 THR A C 1
ATOM 1446 O O . THR A 1 182 ? 17.641 -26.891 -15.742 1 89.56 182 THR A O 1
ATOM 1449 N N . LEU A 1 183 ? 16.734 -25.172 -14.656 1 84.62 183 LEU A N 1
ATOM 1450 C CA . LEU A 1 183 ? 17.453 -24.172 -15.453 1 84.62 183 LEU A CA 1
ATOM 1451 C C . LEU A 1 183 ? 18.781 -23.812 -14.797 1 84.62 183 LEU A C 1
ATOM 1453 O O . LEU A 1 183 ? 19.516 -22.984 -15.32 1 84.62 183 LEU A O 1
ATOM 1457 N N . TYR A 1 184 ? 19.047 -24.438 -13.734 1 81.31 184 TYR A N 1
ATOM 1458 C CA . TYR A 1 184 ? 20.234 -24.078 -12.961 1 81.31 184 TYR A CA 1
ATOM 1459 C C . TYR A 1 184 ? 21.516 -24.391 -13.734 1 81.31 184 TYR A C 1
ATOM 1461 O O . TYR A 1 184 ? 21.609 -25.422 -14.391 1 81.31 184 TYR A O 1
ATOM 1469 N N . HIS A 1 185 ? 22.375 -23.375 -13.797 1 75.94 185 HIS A N 1
ATOM 1470 C CA . HIS A 1 185 ? 23.719 -23.531 -14.32 1 75.94 185 HIS A CA 1
ATOM 1471 C C . HIS A 1 185 ? 24.766 -23.047 -13.312 1 75.94 185 HIS A C 1
ATOM 1473 O O . HIS A 1 185 ? 24.562 -22.047 -12.633 1 75.94 185 HIS A O 1
ATOM 1479 N N . SER A 1 186 ? 25.781 -23.781 -13.273 1 68.5 186 SER A N 1
ATOM 1480 C CA . SER A 1 186 ? 26.812 -23.516 -12.273 1 68.5 186 SER A CA 1
ATOM 1481 C C . SER A 1 186 ? 27.391 -22.109 -12.422 1 68.5 186 SER A C 1
ATOM 1483 O O . SER A 1 186 ? 27.844 -21.516 -11.445 1 68.5 186 SER A O 1
ATOM 1485 N N . SER A 1 187 ? 27.344 -21.562 -13.562 1 64.5 187 SER A N 1
ATOM 1486 C CA . SER A 1 187 ? 27.906 -20.234 -13.805 1 64.5 187 SER A CA 1
ATOM 1487 C C . SER A 1 187 ? 27.062 -19.156 -13.133 1 64.5 187 SER A C 1
ATOM 1489 O O . SER A 1 187 ? 27.516 -18.031 -12.938 1 64.5 187 SER A O 1
ATOM 1491 N N . LEU A 1 188 ? 25.969 -19.453 -12.766 1 63.06 188 LEU A N 1
ATOM 1492 C CA . LEU A 1 188 ? 25.062 -18.484 -12.148 1 63.06 188 LEU A CA 1
ATOM 1493 C C . LEU A 1 188 ? 25.516 -18.141 -10.734 1 63.06 188 LEU A C 1
ATOM 1495 O O . LEU A 1 188 ? 25.219 -17.062 -10.234 1 63.06 188 LEU A O 1
ATOM 1499 N N . SER A 1 189 ? 26.281 -18.922 -10.234 1 59.53 189 SER A N 1
ATOM 1500 C CA . SER A 1 189 ? 26.797 -18.594 -8.914 1 59.53 189 SER A CA 1
ATOM 1501 C C . SER A 1 189 ? 27.844 -17.469 -8.992 1 59.53 189 SER A C 1
ATOM 1503 O O . SER A 1 189 ? 28.078 -16.766 -8.008 1 59.53 189 SER A O 1
ATOM 1505 N N . ARG A 1 190 ? 28.547 -17.266 -10.266 1 50.25 190 ARG A N 1
ATOM 1506 C CA . ARG A 1 190 ? 29.656 -16.328 -10.406 1 50.25 190 ARG A CA 1
ATOM 1507 C C . ARG A 1 190 ? 29.156 -14.961 -10.859 1 50.25 190 ARG A C 1
ATOM 1509 O O . ARG A 1 190 ? 29.859 -13.953 -10.711 1 50.25 190 ARG A O 1
ATOM 1516 N N . LYS A 1 191 ? 28.156 -14.969 -11.672 1 52.16 191 LYS A N 1
ATOM 1517 C CA . LYS A 1 191 ? 27.781 -13.805 -12.477 1 52.16 191 LYS A CA 1
ATOM 1518 C C . LYS A 1 191 ? 26.797 -12.906 -11.734 1 52.16 191 LYS A C 1
ATOM 1520 O O . LYS A 1 191 ? 25.844 -12.414 -12.328 1 52.16 191 LYS A O 1
ATOM 1525 N N . ALA A 1 192 ? 27.234 -12.523 -10.656 1 58.84 192 ALA A N 1
ATOM 1526 C CA . ALA A 1 192 ? 26.656 -11.82 -9.508 1 58.84 192 ALA A CA 1
ATOM 1527 C C . ALA A 1 192 ? 26.484 -10.336 -9.812 1 58.84 192 ALA A C 1
ATOM 1529 O O . ALA A 1 192 ? 25.562 -9.695 -9.312 1 58.84 192 ALA A O 1
ATOM 1530 N N . GLU A 1 193 ? 27.156 -9.961 -10.969 1 58.88 193 GLU A N 1
ATOM 1531 C CA . GLU A 1 193 ? 27.094 -8.516 -11.156 1 58.88 193 GLU A CA 1
ATOM 1532 C C . GLU A 1 193 ? 25.781 -8.094 -11.797 1 58.88 193 GLU A C 1
ATOM 1534 O O . GLU A 1 193 ? 25.188 -7.078 -11.414 1 58.88 193 GLU A O 1
ATOM 1539 N N . LYS A 1 194 ? 25.375 -8.898 -12.82 1 64.19 194 LYS A N 1
ATOM 1540 C CA . LYS A 1 194 ? 24.156 -8.531 -13.555 1 64.19 194 LYS A CA 1
ATOM 1541 C C . LYS A 1 194 ? 22.922 -8.703 -12.688 1 64.19 194 LYS A C 1
ATOM 1543 O O . LYS A 1 194 ? 21.859 -8.164 -13 1 64.19 194 LYS A O 1
ATOM 1548 N N . GLU A 1 195 ? 23.156 -9.406 -11.68 1 67.25 195 GLU A N 1
ATOM 1549 C CA . GLU A 1 195 ? 22.016 -9.664 -10.797 1 67.25 195 GLU A CA 1
ATOM 1550 C C . GLU A 1 195 ? 21.938 -8.625 -9.688 1 67.25 195 GLU A C 1
ATOM 1552 O O . GLU A 1 195 ? 21.109 -8.734 -8.781 1 67.25 195 GLU A O 1
ATOM 1557 N N . ARG A 1 196 ? 22.609 -7.555 -9.898 1 70.25 196 ARG A N 1
ATOM 1558 C CA . ARG A 1 196 ? 22.609 -6.543 -8.844 1 70.25 196 ARG A CA 1
ATOM 1559 C C . ARG A 1 196 ? 21.547 -5.484 -9.102 1 70.25 196 ARG A C 1
ATOM 1561 O O . ARG A 1 196 ? 21.172 -5.246 -10.25 1 70.25 196 ARG A O 1
ATOM 1568 N N . SER A 1 197 ? 21.062 -5.02 -8.031 1 73.69 197 SER A N 1
ATOM 1569 C CA . SER A 1 197 ? 20.141 -3.891 -8.109 1 73.69 197 SER A CA 1
ATOM 1570 C C . SER A 1 197 ? 20.875 -2.566 -7.945 1 73.69 197 SER A C 1
ATOM 1572 O O . SER A 1 197 ? 22.016 -2.537 -7.477 1 73.69 197 SER A O 1
ATOM 1574 N N . ARG A 1 198 ? 20.297 -1.521 -8.656 1 76.75 198 ARG A N 1
ATOM 1575 C CA . ARG A 1 198 ? 20.703 -0.136 -8.438 1 76.75 198 ARG A CA 1
ATOM 1576 C C . ARG A 1 198 ? 19.609 0.64 -7.699 1 76.75 198 ARG A C 1
ATOM 1578 O O . ARG A 1 198 ? 18.453 0.208 -7.645 1 76.75 198 ARG A O 1
ATOM 1585 N N . PRO A 1 199 ? 20.016 1.715 -7.102 1 78.81 199 PRO A N 1
ATOM 1586 C CA . PRO A 1 199 ? 19.031 2.477 -6.328 1 78.81 199 PRO A CA 1
ATOM 1587 C C . PRO A 1 199 ? 17.797 2.842 -7.148 1 78.81 199 PRO A C 1
ATOM 1589 O O . PRO A 1 199 ? 16.672 2.729 -6.656 1 78.81 199 PRO A O 1
ATOM 1592 N N . ILE A 1 200 ? 18.031 3.139 -8.367 1 80.81 200 ILE A N 1
ATOM 1593 C CA . ILE A 1 200 ? 16.906 3.566 -9.188 1 80.81 200 ILE A CA 1
ATOM 1594 C C . ILE A 1 200 ? 16 2.377 -9.477 1 80.81 200 ILE A C 1
ATOM 1596 O O . ILE A 1 200 ? 14.773 2.496 -9.406 1 80.81 200 ILE A O 1
ATOM 1600 N N . SER A 1 201 ? 16.547 1.263 -9.844 1 84.94 201 SER A N 1
ATOM 1601 C CA . SER A 1 201 ? 15.734 0.079 -10.102 1 84.94 201 SER A CA 1
ATOM 1602 C C . SER A 1 201 ? 15.008 -0.387 -8.844 1 84.94 201 SER A C 1
ATOM 1604 O O . SER A 1 201 ? 13.875 -0.858 -8.906 1 84.94 201 SER A O 1
ATOM 1606 N N . ASP A 1 202 ? 15.617 -0.179 -7.73 1 86.56 202 ASP A N 1
ATOM 1607 C CA . ASP A 1 202 ? 14.977 -0.519 -6.465 1 86.56 202 ASP A CA 1
ATOM 1608 C C . ASP A 1 202 ? 13.797 0.408 -6.18 1 86.56 202 ASP A C 1
ATOM 1610 O O . ASP A 1 202 ? 12.773 -0.027 -5.652 1 86.56 202 ASP A O 1
ATOM 1614 N N . MET A 1 203 ? 13.984 1.62 -6.512 1 85.88 203 MET A N 1
ATOM 1615 C CA . MET A 1 203 ? 12.898 2.576 -6.316 1 85.88 203 MET A CA 1
ATOM 1616 C C . MET A 1 203 ? 11.68 2.191 -7.148 1 85.88 203 MET A C 1
ATOM 1618 O O . MET A 1 203 ? 10.547 2.328 -6.695 1 85.88 203 MET A O 1
ATOM 1622 N N . PHE A 1 204 ? 11.914 1.647 -8.297 1 85.88 204 PHE A N 1
ATOM 1623 C CA . PHE A 1 204 ? 10.82 1.186 -9.148 1 85.88 204 PHE A CA 1
ATOM 1624 C C . PHE A 1 204 ? 10.18 -0.074 -8.57 1 85.88 204 PHE A C 1
ATOM 1626 O O . PHE A 1 204 ? 8.961 -0.215 -8.57 1 85.88 204 PHE A O 1
ATOM 1633 N N . ALA A 1 205 ? 11.031 -0.9 -8.102 1 90.5 205 ALA A N 1
ATOM 1634 C CA . ALA A 1 205 ? 10.523 -2.145 -7.527 1 90.5 205 ALA A CA 1
ATOM 1635 C C . ALA A 1 205 ? 9.633 -1.869 -6.32 1 90.5 205 ALA A C 1
ATOM 1637 O O . ALA A 1 205 ? 8.641 -2.57 -6.098 1 90.5 205 ALA A O 1
ATOM 1638 N N . VAL A 1 206 ? 9.938 -0.833 -5.609 1 92.44 206 VAL A N 1
ATOM 1639 C CA . VAL A 1 206 ? 9.164 -0.497 -4.418 1 92.44 206 VAL A CA 1
ATOM 1640 C C . VAL A 1 206 ? 7.793 0.033 -4.828 1 92.44 206 VAL A C 1
ATOM 1642 O O . VAL A 1 206 ? 6.812 -0.143 -4.102 1 92.44 206 VAL A O 1
ATOM 1645 N N . LEU A 1 207 ? 7.672 0.605 -6.016 1 92.88 207 LEU A N 1
ATOM 1646 C CA . LEU A 1 207 ? 6.363 0.977 -6.543 1 92.88 207 LEU A CA 1
ATOM 1647 C C . LEU A 1 207 ? 5.43 -0.229 -6.582 1 92.88 207 LEU A C 1
ATOM 1649 O O . LEU A 1 207 ? 4.297 -0.155 -6.109 1 92.88 207 LEU A O 1
ATOM 1653 N N . GLY A 1 208 ? 5.965 -1.251 -7.137 1 95.06 208 GLY A N 1
ATOM 1654 C CA . GLY A 1 208 ? 5.188 -2.479 -7.199 1 95.06 208 GLY A CA 1
ATOM 1655 C C . GLY A 1 208 ? 4.82 -3.025 -5.832 1 95.06 208 GLY A C 1
ATOM 1656 O O . GLY A 1 208 ? 3.684 -3.447 -5.613 1 95.06 208 GLY A O 1
ATOM 1657 N N . THR A 1 209 ? 5.738 -2.965 -4.91 1 95.62 209 THR A N 1
ATOM 1658 C CA . THR A 1 209 ? 5.523 -3.461 -3.555 1 95.62 209 THR A CA 1
ATOM 1659 C C . THR A 1 209 ? 4.387 -2.699 -2.875 1 95.62 209 THR A C 1
ATOM 1661 O O . THR A 1 209 ? 3.518 -3.305 -2.244 1 95.62 209 THR A O 1
ATOM 1664 N N . LEU A 1 210 ? 4.359 -1.396 -3 1 95.94 210 LEU A N 1
ATOM 1665 C CA . LEU A 1 210 ? 3.346 -0.574 -2.35 1 95.94 210 LEU A CA 1
ATOM 1666 C C . LEU A 1 210 ? 1.969 -0.822 -2.959 1 95.94 210 LEU A C 1
ATOM 1668 O O . LEU A 1 210 ? 0.964 -0.842 -2.244 1 95.94 210 LEU A O 1
ATOM 1672 N N . PHE A 1 211 ? 1.896 -1.022 -4.234 1 95.25 211 PHE A N 1
ATOM 1673 C CA . PHE A 1 211 ? 0.623 -1.341 -4.871 1 95.25 211 PHE A CA 1
ATOM 1674 C C . PHE A 1 211 ? 0.117 -2.705 -4.414 1 95.25 211 PHE A C 1
ATOM 1676 O O . PHE A 1 211 ? -1.075 -2.875 -4.148 1 95.25 211 PHE A O 1
ATOM 1683 N N . LEU A 1 212 ? 1.011 -3.635 -4.391 1 96.56 212 LEU A N 1
ATOM 1684 C CA . LEU A 1 212 ? 0.612 -4.938 -3.869 1 96.56 212 LEU A CA 1
ATOM 1685 C C . LEU A 1 212 ? 0.133 -4.82 -2.426 1 96.56 212 LEU A C 1
ATOM 1687 O O . LEU A 1 212 ? -0.889 -5.406 -2.059 1 96.56 212 LEU A O 1
ATOM 1691 N N . TRP A 1 213 ? 0.837 -4.055 -1.643 1 97.31 213 TRP A N 1
ATOM 1692 C CA . TRP A 1 213 ? 0.506 -3.869 -0.234 1 97.31 213 TRP A CA 1
ATOM 1693 C C . TRP A 1 213 ? -0.883 -3.258 -0.077 1 97.31 213 TRP A C 1
ATOM 1695 O O . TRP A 1 213 ? -1.713 -3.771 0.675 1 97.31 213 TRP A O 1
ATOM 1705 N N . VAL A 1 214 ? -1.202 -2.225 -0.832 1 96.81 214 VAL A N 1
ATOM 1706 C CA . VAL A 1 214 ? -2.424 -1.442 -0.675 1 96.81 214 VAL A CA 1
ATOM 1707 C C . VAL A 1 214 ? -3.627 -2.266 -1.131 1 96.81 214 VAL A C 1
ATOM 1709 O O . VAL A 1 214 ? -4.703 -2.186 -0.534 1 96.81 214 VAL A O 1
ATOM 1712 N N . PHE A 1 215 ? -3.473 -3.066 -2.131 1 97.25 215 PHE A N 1
ATOM 1713 C CA . PHE A 1 215 ? -4.633 -3.717 -2.729 1 97.25 215 PHE A CA 1
ATOM 1714 C C . PHE A 1 215 ? -4.742 -5.164 -2.26 1 97.25 215 PHE A C 1
ATOM 1716 O O . PHE A 1 215 ? -5.637 -5.895 -2.689 1 97.25 215 PHE A O 1
ATOM 1723 N N . TRP A 1 216 ? -3.93 -5.594 -1.344 1 98.19 216 TRP A N 1
ATOM 1724 C CA . TRP A 1 216 ? -3.971 -6.977 -0.872 1 98.19 216 TRP A CA 1
ATOM 1725 C C . TRP A 1 216 ? -5.293 -7.273 -0.178 1 98.19 216 TRP A C 1
ATOM 1727 O O . TRP A 1 216 ? -5.805 -8.398 -0.26 1 98.19 216 TRP A O 1
ATOM 1737 N N . PRO A 1 217 ? -5.902 -6.316 0.563 1 97.69 217 PRO A N 1
ATOM 1738 C CA . PRO A 1 217 ? -7.219 -6.598 1.139 1 97.69 217 PRO A CA 1
ATOM 1739 C C . PRO A 1 217 ? -8.258 -6.977 0.084 1 97.69 217 PRO A C 1
ATOM 1741 O O . PRO A 1 217 ? -9.102 -7.836 0.329 1 97.69 217 PRO A O 1
ATOM 1744 N N . SER A 1 218 ? -8.18 -6.332 -1.069 1 97.19 218 SER A N 1
ATOM 1745 C CA . SER A 1 218 ? -9.078 -6.699 -2.158 1 97.19 218 SER A CA 1
ATOM 1746 C C . SER A 1 218 ? -8.797 -8.109 -2.658 1 97.19 218 SER A C 1
ATOM 1748 O O . SER A 1 218 ? -9.727 -8.883 -2.92 1 97.19 218 SER A O 1
ATOM 1750 N N . PHE A 1 219 ? -7.578 -8.445 -2.756 1 97.75 219 PHE A N 1
ATOM 1751 C CA . PHE A 1 219 ? -7.188 -9.758 -3.258 1 97.75 219 PHE A CA 1
ATOM 1752 C C . PHE A 1 219 ? -7.715 -10.859 -2.354 1 97.75 219 PHE A C 1
ATOM 1754 O O . PHE A 1 219 ? -8.234 -11.875 -2.836 1 97.75 219 PHE A O 1
ATOM 1761 N N . ASN A 1 220 ? -7.613 -10.695 -1.055 1 97.94 220 ASN A N 1
ATOM 1762 C CA . ASN A 1 220 ? -7.988 -11.727 -0.092 1 97.94 220 ASN A CA 1
ATOM 1763 C C . ASN A 1 220 ? -9.5 -11.773 0.116 1 97.94 220 ASN A C 1
ATOM 1765 O O . ASN A 1 220 ? -10.023 -12.734 0.681 1 97.94 220 ASN A O 1
ATOM 1769 N N . SER A 1 221 ? -10.289 -10.766 -0.357 1 96.94 221 SER A N 1
ATOM 1770 C CA . SER A 1 221 ? -11.688 -10.703 0.038 1 96.94 221 SER A CA 1
ATOM 1771 C C . SER A 1 221 ? -12.609 -10.781 -1.175 1 96.94 221 SER A C 1
ATOM 1773 O O . SER A 1 221 ? -13.805 -11.07 -1.039 1 96.94 221 SER A O 1
ATOM 1775 N N . VAL A 1 222 ? -12.086 -10.562 -2.355 1 94.88 222 VAL A N 1
ATOM 1776 C CA . VAL A 1 222 ? -12.898 -10.227 -3.521 1 94.88 222 VAL A CA 1
ATOM 1777 C C . VAL A 1 222 ? -13.773 -11.422 -3.902 1 94.88 222 VAL A C 1
ATOM 1779 O O . VAL A 1 222 ? -14.883 -11.25 -4.414 1 94.88 222 VAL A O 1
ATOM 1782 N N . LEU A 1 223 ? -13.383 -12.641 -3.633 1 94.44 223 LEU A N 1
ATOM 1783 C CA . LEU A 1 223 ? -14.125 -13.828 -4.062 1 94.44 223 LEU A CA 1
ATOM 1784 C C . LEU A 1 223 ? -15.086 -14.289 -2.977 1 94.44 223 LEU A C 1
ATOM 1786 O O . LEU A 1 223 ? -15.852 -15.234 -3.18 1 94.44 223 LEU A O 1
ATOM 1790 N N . ILE A 1 224 ? -15.023 -13.656 -1.832 1 94.06 224 ILE A N 1
ATOM 1791 C CA . ILE A 1 224 ? -15.938 -13.984 -0.745 1 94.06 224 ILE A CA 1
ATOM 1792 C C . ILE A 1 224 ? -17.281 -13.289 -0.97 1 94.06 224 ILE A C 1
ATOM 1794 O O . ILE A 1 224 ? -17.328 -12.078 -1.179 1 94.06 224 ILE A O 1
ATOM 1798 N N . THR A 1 225 ? -18.391 -13.984 -0.887 1 89 225 THR A N 1
ATOM 1799 C CA . THR A 1 225 ? -19.703 -13.469 -1.277 1 89 225 THR A CA 1
ATOM 1800 C C . THR A 1 225 ? -20.438 -12.898 -0.07 1 89 225 THR A C 1
ATOM 1802 O O . THR A 1 225 ? -21.156 -11.906 -0.189 1 89 225 THR A O 1
ATOM 1805 N N . GLU A 1 226 ? -20.25 -13.523 1.072 1 90.81 226 GLU A N 1
ATOM 1806 C CA . GLU A 1 226 ? -20.938 -13.055 2.271 1 90.81 226 GLU A CA 1
ATOM 1807 C C . GLU A 1 226 ? -20.328 -11.742 2.773 1 90.81 226 GLU A C 1
ATOM 1809 O O . GLU A 1 226 ? -19.125 -11.68 3.061 1 90.81 226 GLU A O 1
ATOM 1814 N N . GLU A 1 227 ? -21.109 -10.797 2.988 1 89.75 227 GLU A N 1
ATOM 1815 C CA . GLU A 1 227 ? -20.656 -9.445 3.295 1 89.75 227 GLU A CA 1
ATOM 1816 C C . GLU A 1 227 ? -19.875 -9.406 4.609 1 89.75 227 GLU A C 1
ATOM 1818 O O . GLU A 1 227 ? -18.844 -8.742 4.707 1 89.75 227 GLU A O 1
ATOM 1823 N N . ASP A 1 228 ? -20.406 -10.039 5.605 1 91.81 228 ASP A N 1
ATOM 1824 C CA . ASP A 1 228 ? -19.75 -10.047 6.902 1 91.81 228 ASP A CA 1
ATOM 1825 C C . ASP A 1 228 ? -18.375 -10.727 6.816 1 91.81 228 ASP A C 1
ATOM 1827 O O . ASP A 1 228 ? -17.406 -10.242 7.398 1 91.81 228 ASP A O 1
ATOM 1831 N N . LYS A 1 229 ? -18.312 -11.844 6.105 1 93.94 229 LYS A N 1
ATOM 1832 C CA . LYS A 1 229 ? -17.062 -12.555 5.922 1 93.94 229 LYS A CA 1
ATOM 1833 C C . LYS A 1 229 ? -16.078 -11.742 5.082 1 93.94 229 LYS A C 1
ATOM 1835 O O . LYS A 1 229 ? -14.875 -11.742 5.344 1 93.94 229 LYS A O 1
ATOM 1840 N N . LYS A 1 230 ? -16.656 -11.109 4.125 1 94.44 230 LYS A N 1
ATOM 1841 C CA . LYS A 1 230 ? -15.836 -10.242 3.285 1 94.44 230 LYS A CA 1
ATOM 1842 C C . LYS A 1 230 ? -15.211 -9.117 4.102 1 94.44 230 LYS A C 1
ATOM 1844 O O . LYS A 1 230 ? -14.023 -8.82 3.957 1 94.44 230 LYS A O 1
ATOM 1849 N N . GLY A 1 231 ? -16.047 -8.469 4.938 1 94.62 231 GLY A N 1
ATOM 1850 C CA . GLY A 1 231 ? -15.539 -7.434 5.82 1 94.62 231 GLY A CA 1
ATOM 1851 C C . GLY A 1 231 ? -14.438 -7.926 6.742 1 94.62 231 GLY A C 1
ATOM 1852 O O . GLY A 1 231 ? -13.406 -7.273 6.891 1 94.62 231 GLY A O 1
ATOM 1853 N N . THR A 1 232 ? -14.633 -9.055 7.301 1 95.56 232 THR A N 1
ATOM 1854 C CA . THR A 1 232 ? -13.641 -9.664 8.18 1 95.56 232 THR A CA 1
ATOM 1855 C C . THR A 1 232 ? -12.328 -9.898 7.434 1 95.56 232 THR A C 1
ATOM 1857 O O . THR A 1 232 ? -11.25 -9.648 7.973 1 95.56 232 THR A O 1
ATOM 1860 N N . ALA A 1 233 ? -12.43 -10.359 6.23 1 97.31 233 ALA A N 1
ATOM 1861 C CA . ALA A 1 233 ? -11.25 -10.602 5.41 1 97.31 233 ALA A CA 1
ATOM 1862 C C . ALA A 1 233 ? -10.484 -9.305 5.156 1 97.31 233 ALA A C 1
ATOM 1864 O O . ALA A 1 233 ? -9.25 -9.281 5.207 1 97.31 233 ALA A O 1
ATOM 1865 N N . VAL A 1 234 ? -11.203 -8.258 4.891 1 96.75 234 VAL A N 1
ATOM 1866 C CA . VAL A 1 234 ? -10.594 -6.957 4.637 1 96.75 234 VAL A CA 1
ATOM 1867 C C . VAL A 1 234 ? -9.852 -6.48 5.887 1 96.75 234 VAL A C 1
ATOM 1869 O O . VAL A 1 234 ? -8.688 -6.094 5.812 1 96.75 234 VAL A O 1
ATOM 1872 N N . TYR A 1 235 ? -10.5 -6.535 7.07 1 96.56 235 TYR A N 1
ATOM 1873 C CA . TYR A 1 235 ? -9.906 -6.082 8.32 1 96.56 235 TYR A CA 1
ATOM 1874 C C . TYR A 1 235 ? -8.672 -6.902 8.672 1 96.56 235 TYR A C 1
ATOM 1876 O O . TYR A 1 235 ? -7.617 -6.348 8.977 1 96.56 235 TYR A O 1
ATOM 1884 N N . ASN A 1 236 ? -8.828 -8.195 8.57 1 97.88 236 ASN A N 1
ATOM 1885 C CA . ASN A 1 236 ? -7.711 -9.086 8.883 1 97.88 236 ASN A CA 1
ATOM 1886 C C . ASN A 1 236 ? -6.516 -8.82 7.973 1 97.88 236 ASN A C 1
ATOM 1888 O O . ASN A 1 236 ? -5.367 -8.844 8.422 1 97.88 236 ASN A O 1
ATOM 1892 N N . THR A 1 237 ? -6.812 -8.625 6.715 1 98.38 237 THR A N 1
ATOM 1893 C CA . THR A 1 237 ? -5.719 -8.422 5.77 1 98.38 237 THR A CA 1
ATOM 1894 C C . THR A 1 237 ? -4.953 -7.141 6.102 1 98.38 237 THR A C 1
ATOM 1896 O O . THR A 1 237 ? -3.723 -7.113 6.039 1 98.38 237 THR A O 1
ATOM 1899 N N . TYR A 1 238 ? -5.668 -6.105 6.418 1 96.88 238 TYR A N 1
ATOM 1900 C CA . TYR A 1 238 ? -4.977 -4.871 6.773 1 96.88 238 TYR A CA 1
ATOM 1901 C C . TYR A 1 238 ? -4.023 -5.098 7.941 1 96.88 238 TYR A C 1
ATOM 1903 O O . TYR A 1 238 ? -2.861 -4.684 7.895 1 96.88 238 TYR A O 1
ATOM 1911 N N . PHE A 1 239 ? -4.492 -5.723 8.945 1 97.88 239 PHE A N 1
ATOM 1912 C CA . PHE A 1 239 ? -3.703 -5.855 10.164 1 97.88 239 PHE A CA 1
ATOM 1913 C C . PHE A 1 239 ? -2.551 -6.828 9.961 1 97.88 239 PHE A C 1
ATOM 1915 O O . PHE A 1 239 ? -1.467 -6.645 10.516 1 97.88 239 PHE A O 1
ATOM 1922 N N . VAL A 1 240 ? -2.748 -7.906 9.188 1 98.44 240 VAL A N 1
ATOM 1923 C CA . VAL A 1 240 ? -1.638 -8.812 8.906 1 98.44 240 VAL A CA 1
ATOM 1924 C C . VAL A 1 240 ? -0.559 -8.078 8.109 1 98.44 240 VAL A C 1
ATOM 1926 O O . VAL A 1 240 ? 0.635 -8.297 8.328 1 98.44 240 VAL A O 1
ATOM 1929 N N . MET A 1 241 ? -1.018 -7.23 7.176 1 98.44 241 MET A N 1
ATOM 1930 C CA . MET A 1 241 ? -0.061 -6.461 6.387 1 98.44 241 MET A CA 1
ATOM 1931 C C . MET A 1 241 ? 0.731 -5.508 7.273 1 98.44 241 MET A C 1
ATOM 1933 O O . MET A 1 241 ? 1.948 -5.379 7.129 1 98.44 241 MET A O 1
ATOM 1937 N N . ALA A 1 242 ? 0.039 -4.867 8.188 1 98.31 242 ALA A N 1
ATOM 1938 C CA . ALA A 1 242 ? 0.673 -3.914 9.094 1 98.31 242 ALA A CA 1
ATOM 1939 C C . ALA A 1 242 ? 1.713 -4.602 9.969 1 98.31 242 ALA A C 1
ATOM 1941 O O . ALA A 1 242 ? 2.848 -4.129 10.086 1 98.31 242 ALA A O 1
ATOM 1942 N N . THR A 1 243 ? 1.359 -5.711 10.562 1 98.62 243 THR A N 1
ATOM 1943 C CA . THR A 1 243 ? 2.268 -6.375 11.492 1 98.62 243 THR A CA 1
ATOM 1944 C C . THR A 1 243 ? 3.402 -7.062 10.742 1 98.62 243 THR A C 1
ATOM 1946 O O . THR A 1 243 ? 4.523 -7.156 11.25 1 98.62 243 THR A O 1
ATOM 1949 N N . SER A 1 244 ? 3.104 -7.547 9.562 1 98.75 244 SER A N 1
ATOM 1950 C CA . SER A 1 244 ? 4.172 -8.078 8.727 1 98.75 244 SER A CA 1
ATOM 1951 C C . SER A 1 244 ? 5.211 -7.004 8.414 1 98.75 244 SER A C 1
ATOM 1953 O O . SER A 1 244 ? 6.41 -7.293 8.352 1 98.75 244 SER A O 1
ATOM 1955 N N . THR A 1 245 ? 4.734 -5.809 8.188 1 98.56 245 THR A N 1
ATOM 1956 C CA . THR A 1 245 ? 5.617 -4.68 7.926 1 98.56 245 THR A CA 1
ATOM 1957 C C . THR A 1 245 ? 6.504 -4.398 9.133 1 98.56 245 THR A C 1
ATOM 1959 O O . THR A 1 245 ? 7.711 -4.176 8.984 1 98.56 245 THR A O 1
ATOM 1962 N N . ILE A 1 246 ? 5.945 -4.461 10.297 1 98.06 246 ILE A N 1
ATOM 1963 C CA . ILE A 1 246 ? 6.723 -4.246 11.508 1 98.06 246 ILE A CA 1
ATOM 1964 C C . ILE A 1 246 ? 7.793 -5.328 11.633 1 98.06 246 ILE A C 1
ATOM 1966 O O . ILE A 1 246 ? 8.945 -5.035 11.953 1 98.06 246 ILE A O 1
ATOM 1970 N N . ALA A 1 247 ? 7.422 -6.539 11.367 1 98.31 247 ALA A N 1
ATOM 1971 C CA . ALA A 1 247 ? 8.375 -7.641 11.398 1 98.31 247 ALA A CA 1
ATOM 1972 C C . ALA A 1 247 ? 9.492 -7.434 10.375 1 98.31 247 ALA A C 1
ATOM 1974 O O . ALA A 1 247 ? 10.664 -7.672 10.672 1 98.31 247 ALA A O 1
ATOM 1975 N N . ALA A 1 248 ? 9.117 -7.035 9.195 1 97.94 248 ALA A N 1
ATOM 1976 C CA . ALA A 1 248 ? 10.086 -6.824 8.125 1 97.94 248 ALA A CA 1
ATOM 1977 C C . ALA A 1 248 ? 11.172 -5.848 8.555 1 97.94 248 ALA A C 1
ATOM 1979 O O . ALA A 1 248 ? 12.367 -6.145 8.43 1 97.94 248 ALA A O 1
ATOM 1980 N N . PHE A 1 249 ? 10.789 -4.723 9.109 1 96.56 249 PHE A N 1
ATOM 1981 C CA . PHE A 1 249 ? 11.758 -3.709 9.516 1 96.56 249 PHE A CA 1
ATOM 1982 C C . PHE A 1 249 ? 12.578 -4.191 10.703 1 96.56 249 PHE A C 1
ATOM 1984 O O . PHE A 1 249 ? 13.797 -4.016 10.742 1 96.56 249 PHE A O 1
ATOM 1991 N N . SER A 1 250 ? 11.945 -4.809 11.656 1 96.81 250 SER A N 1
ATOM 1992 C CA . SER A 1 250 ? 12.617 -5.25 12.875 1 96.81 250 SER A CA 1
ATOM 1993 C C . SER A 1 250 ? 13.68 -6.297 12.578 1 96.81 250 SER A C 1
ATOM 1995 O O . SER A 1 250 ? 14.844 -6.137 12.953 1 96.81 250 SER A O 1
ATOM 1997 N N . PHE A 1 251 ? 13.289 -7.266 11.828 1 96.69 251 PHE A N 1
ATOM 1998 C CA . PHE A 1 251 ? 14.203 -8.391 11.656 1 96.69 251 PHE A CA 1
ATOM 1999 C C . PHE A 1 251 ? 15.18 -8.125 10.523 1 96.69 251 PHE A C 1
ATOM 2001 O O . PHE A 1 251 ? 16.266 -8.703 10.484 1 96.69 251 PHE A O 1
ATOM 2008 N N . SER A 1 252 ? 14.805 -7.258 9.57 1 95.56 252 SER A N 1
ATOM 2009 C CA . SER A 1 252 ? 15.805 -6.82 8.602 1 95.56 252 SER A CA 1
ATOM 2010 C C . SER A 1 252 ? 17 -6.164 9.297 1 95.56 252 SER A C 1
ATOM 2012 O O . SER A 1 252 ? 18.141 -6.449 8.969 1 95.56 252 SER A O 1
ATOM 2014 N N . MET A 1 253 ? 16.703 -5.312 10.266 1 93.38 253 MET A N 1
ATOM 2015 C CA . MET A 1 253 ? 17.766 -4.629 11.008 1 93.38 253 MET A CA 1
ATOM 2016 C C . MET A 1 253 ? 18.5 -5.598 11.93 1 93.38 253 MET A C 1
ATOM 2018 O O . MET A 1 253 ? 19.719 -5.551 12.039 1 93.38 253 MET A O 1
ATOM 2022 N N . ALA A 1 254 ? 17.812 -6.484 12.5 1 93 254 ALA A N 1
ATOM 2023 C CA . ALA A 1 254 ? 18.375 -7.406 13.477 1 93 254 ALA A CA 1
ATOM 2024 C C . ALA A 1 254 ? 19.312 -8.414 12.805 1 93 254 ALA A C 1
ATOM 2026 O O . ALA A 1 254 ? 20.266 -8.883 13.422 1 93 254 ALA A O 1
ATOM 2027 N N . THR A 1 255 ? 19.078 -8.758 11.586 1 92.12 255 THR A N 1
ATOM 2028 C CA . THR A 1 255 ? 19.844 -9.797 10.922 1 92.12 255 THR A CA 1
ATOM 2029 C C . THR A 1 255 ? 21.016 -9.195 10.141 1 92.12 255 THR A C 1
ATOM 2031 O O . THR A 1 255 ? 21.875 -9.922 9.641 1 92.12 255 THR A O 1
ATOM 2034 N N . SER A 1 256 ? 20.984 -7.914 10.023 1 87.88 256 SER A N 1
ATOM 2035 C CA . SER A 1 256 ? 22.078 -7.254 9.312 1 87.88 256 SER A CA 1
ATOM 2036 C C . SER A 1 256 ? 23.297 -7.098 10.211 1 87.88 256 SER A C 1
ATOM 2038 O O . SER A 1 256 ? 23.156 -6.871 11.414 1 87.88 256 SER A O 1
ATOM 2040 N N . LYS A 1 257 ? 24.5 -7.203 9.703 1 80.5 257 LYS A N 1
ATOM 2041 C CA . LYS A 1 257 ? 25.734 -7.094 10.477 1 80.5 257 LYS A CA 1
ATOM 2042 C C . LYS A 1 257 ? 25.938 -5.676 11 1 80.5 257 LYS A C 1
ATOM 2044 O O . LYS A 1 257 ? 26.406 -5.48 12.125 1 80.5 257 LYS A O 1
ATOM 2049 N N . ASN A 1 258 ? 25.469 -4.66 10.227 1 82.56 258 ASN A N 1
ATOM 2050 C CA . ASN A 1 258 ? 25.719 -3.27 10.594 1 82.56 258 ASN A CA 1
ATOM 2051 C C . ASN A 1 258 ? 24.422 -2.57 11.008 1 82.56 258 ASN A C 1
ATOM 2053 O O . ASN A 1 258 ? 24.391 -1.344 11.133 1 82.56 258 ASN A O 1
ATOM 2057 N N . GLY A 1 259 ? 23.344 -3.344 11.125 1 85.62 259 GLY A N 1
ATOM 2058 C CA . GLY A 1 259 ? 22.078 -2.758 11.547 1 85.62 259 GLY A CA 1
ATOM 2059 C C . GLY A 1 259 ? 21.391 -1.966 10.453 1 85.62 259 GLY A C 1
ATOM 2060 O O . GLY A 1 259 ? 20.609 -1.049 10.734 1 85.62 259 GLY A O 1
ATOM 2061 N N . LYS A 1 260 ? 21.766 -2.26 9.289 1 90 260 LYS A N 1
ATOM 2062 C CA . LYS A 1 260 ? 21.172 -1.558 8.164 1 90 260 LYS A CA 1
ATOM 2063 C C . LYS A 1 260 ? 20 -2.346 7.586 1 90 260 LYS A C 1
ATOM 2065 O O . LYS A 1 260 ? 19.953 -3.572 7.699 1 90 260 LYS A O 1
ATOM 2070 N N . LEU A 1 261 ? 19.141 -1.604 6.996 1 92.38 261 LEU A N 1
ATOM 2071 C CA . LEU A 1 261 ? 17.969 -2.193 6.375 1 92.38 261 LEU A CA 1
ATOM 2072 C C . LEU A 1 261 ? 18.281 -2.668 4.961 1 92.38 261 LEU A C 1
ATOM 2074 O O . LEU A 1 261 ? 19 -2.002 4.223 1 92.38 261 LEU A O 1
ATOM 2078 N N . SER A 1 262 ? 17.75 -3.828 4.613 1 92.31 262 SER A N 1
ATOM 2079 C CA . SER A 1 262 ? 17.812 -4.348 3.252 1 92.31 262 SER A CA 1
ATOM 2080 C C . SER A 1 262 ? 16.484 -4.109 2.521 1 92.31 262 SER A C 1
ATOM 2082 O O . SER A 1 262 ? 15.43 -4.523 2.992 1 92.31 262 SER A O 1
ATOM 2084 N N . MET A 1 263 ? 16.578 -3.471 1.409 1 90.62 263 MET A N 1
ATOM 2085 C CA . MET A 1 263 ? 15.359 -3.211 0.64 1 90.62 263 MET A CA 1
ATOM 2086 C C . MET A 1 263 ? 14.719 -4.516 0.179 1 90.62 263 MET A C 1
ATOM 2088 O O . MET A 1 263 ? 13.492 -4.609 0.086 1 90.62 263 MET A O 1
ATOM 2092 N N . ALA A 1 264 ? 15.539 -5.547 -0.106 1 90.69 264 ALA A N 1
ATOM 2093 C CA . ALA A 1 264 ? 15 -6.855 -0.468 1 90.69 264 ALA A CA 1
ATOM 2094 C C . ALA A 1 264 ? 14.141 -7.43 0.657 1 90.69 264 ALA A C 1
ATOM 2096 O O . ALA A 1 264 ? 13.062 -7.973 0.408 1 90.69 264 ALA A O 1
ATOM 2097 N N . HIS A 1 265 ? 14.594 -7.285 1.919 1 94.19 265 HIS A N 1
ATOM 2098 C CA . HIS A 1 265 ? 13.812 -7.723 3.07 1 94.19 265 HIS A CA 1
ATOM 2099 C C . HIS A 1 265 ? 12.477 -6.988 3.145 1 94.19 265 HIS A C 1
ATOM 2101 O O . HIS A 1 265 ? 11.43 -7.613 3.328 1 94.19 265 HIS A O 1
ATOM 2107 N N . ILE A 1 266 ? 12.562 -5.695 2.994 1 94.69 266 ILE A N 1
ATOM 2108 C CA . ILE A 1 266 ? 11.375 -4.863 3.156 1 94.69 266 ILE A CA 1
ATOM 2109 C C . ILE A 1 266 ? 10.367 -5.184 2.055 1 94.69 266 ILE A C 1
ATOM 2111 O O . ILE A 1 266 ? 9.188 -5.418 2.33 1 94.69 266 ILE A O 1
ATOM 2115 N N . GLN A 1 267 ? 10.82 -5.234 0.859 1 94.19 267 GLN A N 1
ATOM 2116 C CA . GLN A 1 267 ? 9.93 -5.48 -0.275 1 94.19 267 GLN A CA 1
ATOM 2117 C C . GLN A 1 267 ? 9.219 -6.82 -0.136 1 94.19 267 GLN A C 1
ATOM 2119 O O . GLN A 1 267 ? 8.016 -6.918 -0.379 1 94.19 267 GLN A O 1
ATOM 2124 N N . ASN A 1 268 ? 9.875 -7.824 0.272 1 95.88 268 ASN A N 1
ATOM 2125 C CA . ASN A 1 268 ? 9.336 -9.18 0.269 1 95.88 268 ASN A CA 1
ATOM 2126 C C . ASN A 1 268 ? 8.547 -9.477 1.544 1 95.88 268 ASN A C 1
ATOM 2128 O O . ASN A 1 268 ? 7.41 -9.938 1.483 1 95.88 268 ASN A O 1
ATOM 2132 N N . ALA A 1 269 ? 9.109 -9.125 2.668 1 98 269 ALA A N 1
ATOM 2133 C CA . ALA A 1 269 ? 8.555 -9.555 3.949 1 98 269 ALA A CA 1
ATOM 2134 C C . ALA A 1 269 ? 7.301 -8.758 4.301 1 98 269 ALA A C 1
ATOM 2136 O O . ALA A 1 269 ? 6.434 -9.242 5.031 1 98 269 ALA A O 1
ATOM 2137 N N . THR A 1 270 ? 7.184 -7.539 3.814 1 98.25 270 THR A N 1
ATOM 2138 C CA . THR A 1 270 ? 5.988 -6.75 4.09 1 98.25 270 THR A CA 1
ATOM 2139 C C . THR A 1 270 ? 4.758 -7.395 3.459 1 98.25 270 THR A C 1
ATOM 2141 O O . THR A 1 270 ? 3.633 -7.168 3.91 1 98.25 270 THR A O 1
ATOM 2144 N N . LEU A 1 271 ? 4.973 -8.172 2.41 1 98.19 271 LEU A N 1
ATOM 2145 C CA . LEU A 1 271 ? 3.863 -8.766 1.676 1 98.19 271 LEU A CA 1
ATOM 2146 C C . LEU A 1 271 ? 3.553 -10.164 2.207 1 98.19 271 LEU A C 1
ATOM 2148 O O . LEU A 1 271 ? 2.484 -10.711 1.93 1 98.19 271 LEU A O 1
ATOM 2152 N N . ALA A 1 272 ? 4.438 -10.742 2.986 1 98.69 272 ALA A N 1
ATOM 2153 C CA . ALA A 1 272 ? 4.355 -12.133 3.422 1 98.69 272 ALA A CA 1
ATOM 2154 C C . ALA A 1 272 ? 3.098 -12.375 4.246 1 98.69 272 ALA A C 1
ATOM 2156 O O . ALA A 1 272 ? 2.484 -13.445 4.156 1 98.69 272 ALA A O 1
ATOM 2157 N N . GLY A 1 273 ? 2.748 -11.453 5.051 1 98.69 273 GLY A N 1
ATOM 2158 C CA . GLY A 1 273 ? 1.546 -11.602 5.855 1 98.69 273 GLY A CA 1
ATOM 2159 C C . GLY A 1 273 ? 0.293 -11.812 5.027 1 98.69 273 GLY A C 1
ATOM 2160 O O . GLY A 1 273 ? -0.548 -12.648 5.363 1 98.69 273 GLY A O 1
ATOM 2161 N N . GLY A 1 274 ? 0.135 -10.977 3.986 1 98.5 274 GLY A N 1
ATOM 2162 C CA . GLY A 1 274 ? -1.013 -11.133 3.107 1 98.5 274 GLY A CA 1
ATOM 2163 C C . GLY A 1 274 ? -1.11 -12.508 2.486 1 98.5 274 GLY A C 1
ATOM 2164 O O . GLY A 1 274 ? -2.205 -13.062 2.355 1 98.5 274 GLY A O 1
ATOM 2165 N N . VAL A 1 275 ? 0.04 -13.039 2.113 1 98.56 275 VAL A N 1
ATOM 2166 C CA . VAL A 1 275 ? 0.113 -14.375 1.531 1 98.56 275 VAL A CA 1
ATOM 2167 C C . VAL A 1 275 ? -0.334 -15.414 2.559 1 98.56 275 VAL A C 1
ATOM 2169 O O . VAL A 1 275 ? -1.165 -16.281 2.26 1 98.56 275 VAL A O 1
ATOM 2172 N N . ALA A 1 276 ? 0.122 -15.305 3.766 1 98.69 276 ALA A N 1
ATOM 2173 C CA . ALA A 1 276 ? -0.161 -16.266 4.82 1 98.69 276 ALA A CA 1
ATOM 2174 C C . ALA A 1 276 ? -1.643 -16.266 5.188 1 98.69 276 ALA A C 1
ATOM 2176 O O . ALA A 1 276 ? -2.207 -17.297 5.535 1 98.69 276 ALA A O 1
ATOM 2177 N N . LEU A 1 277 ? -2.227 -15.156 5.137 1 98.56 277 LEU A N 1
ATOM 2178 C CA . LEU A 1 277 ? -3.613 -15.016 5.57 1 98.56 277 LEU A CA 1
ATOM 2179 C C . LEU A 1 277 ? -4.57 -15.602 4.539 1 98.56 277 LEU A C 1
ATOM 2181 O O . LEU A 1 277 ? -5.727 -15.891 4.852 1 98.56 277 LEU A O 1
ATOM 2185 N N . GLY A 1 278 ? -4.18 -15.852 3.357 1 97.38 278 GLY A N 1
ATOM 2186 C CA . GLY A 1 278 ? -5.027 -16.156 2.215 1 97.38 278 GLY A CA 1
ATOM 2187 C C . GLY A 1 278 ? -6.035 -17.25 2.5 1 97.38 278 GLY A C 1
ATOM 2188 O O . GLY A 1 278 ? -7.215 -17.125 2.164 1 97.38 278 GLY A O 1
ATOM 2189 N N . PHE A 1 279 ? -5.699 -18.281 3.219 1 96.56 279 PHE A N 1
ATOM 2190 C CA . PHE A 1 279 ? -6.551 -19.453 3.443 1 96.56 279 PHE A CA 1
ATOM 2191 C C . PHE A 1 279 ? -7.598 -19.156 4.508 1 96.56 279 PHE A C 1
ATOM 2193 O O . PHE A 1 279 ? -8.672 -19.766 4.52 1 96.56 279 PHE A O 1
ATOM 2200 N N . SER A 1 280 ? -7.305 -18.188 5.367 1 96.75 280 SER A N 1
ATOM 2201 C CA . SER A 1 280 ? -8.148 -18 6.547 1 96.75 280 SER A CA 1
ATOM 2202 C C . SER A 1 280 ? -8.625 -16.562 6.66 1 96.75 280 SER A C 1
ATOM 2204 O O . SER A 1 280 ? -8.945 -16.094 7.754 1 96.75 280 SER A O 1
ATOM 2206 N N . ALA A 1 281 ? -8.586 -15.82 5.59 1 97 281 ALA A N 1
ATOM 2207 C CA . ALA A 1 281 ? -8.836 -14.383 5.605 1 97 281 ALA A CA 1
ATOM 2208 C C . ALA A 1 281 ? -10.172 -14.062 6.266 1 97 281 ALA A C 1
ATOM 2210 O O . ALA A 1 281 ? -10.297 -13.062 6.969 1 97 281 ALA A O 1
ATOM 2211 N N . SER A 1 282 ? -11.188 -14.906 6.086 1 95 282 SER A N 1
ATOM 2212 C CA . SER A 1 282 ? -12.523 -14.625 6.605 1 95 282 SER A CA 1
ATOM 2213 C C . SER A 1 282 ? -12.797 -15.398 7.887 1 95 282 SER A C 1
ATOM 2215 O O . SER A 1 282 ? -13.844 -15.234 8.508 1 95 282 SER A O 1
ATOM 2217 N N . ASN A 1 283 ? -11.898 -16.234 8.32 1 92.62 283 ASN A N 1
ATOM 2218 C CA . ASN A 1 283 ? -12.188 -17.172 9.398 1 92.62 283 ASN A CA 1
ATOM 2219 C C . ASN A 1 283 ? -11.633 -16.688 10.734 1 92.62 283 ASN A C 1
ATOM 2221 O O . ASN A 1 283 ? -12.023 -17.172 11.789 1 92.62 283 ASN A O 1
ATOM 2225 N N . ILE A 1 284 ? -10.805 -15.734 10.68 1 94.88 284 ILE A N 1
ATOM 2226 C CA . ILE A 1 284 ? -10.242 -15.188 11.906 1 94.88 284 ILE A CA 1
ATOM 2227 C C . ILE A 1 284 ? -11.156 -14.094 12.445 1 94.88 284 ILE A C 1
ATOM 2229 O O . ILE A 1 284 ? -11.266 -13.016 11.852 1 94.88 284 ILE A O 1
ATOM 2233 N N . GLN A 1 285 ? -11.688 -14.328 13.594 1 91.5 285 GLN A N 1
ATOM 2234 C CA . GLN A 1 285 ? -12.703 -13.414 14.117 1 91.5 285 GLN A CA 1
ATOM 2235 C C . GLN A 1 285 ? -12.086 -12.383 15.055 1 91.5 285 GLN A C 1
ATOM 2237 O O . GLN A 1 285 ? -12.68 -11.344 15.32 1 91.5 285 GLN A O 1
ATOM 2242 N N . GLN A 1 286 ? -10.945 -12.68 15.586 1 93.38 286 GLN A N 1
ATOM 2243 C CA . GLN A 1 286 ? -10.266 -11.758 16.484 1 93.38 286 GLN A CA 1
ATOM 2244 C C . GLN A 1 286 ? -9.07 -11.102 15.812 1 93.38 286 GLN A C 1
ATOM 2246 O O . GLN A 1 286 ? -8.172 -11.797 15.32 1 93.38 286 GLN A O 1
ATOM 2251 N N . PRO A 1 287 ? -8.992 -9.773 15.922 1 95.62 287 PRO A N 1
ATOM 2252 C CA . PRO A 1 287 ? -7.934 -9.062 15.195 1 95.62 287 PRO A CA 1
ATOM 2253 C C . PRO A 1 287 ? -6.535 -9.469 15.656 1 95.62 287 PRO A C 1
ATOM 2255 O O . PRO A 1 287 ? -5.613 -9.539 14.836 1 95.62 287 PRO A O 1
ATOM 2258 N N . TRP A 1 288 ? -6.363 -9.75 16.922 1 96.56 288 TRP A N 1
ATOM 2259 C CA . TRP A 1 288 ? -5.031 -10.016 17.453 1 96.56 288 TRP A CA 1
ATOM 2260 C C . TRP A 1 288 ? -4.453 -11.289 16.844 1 96.56 288 TRP A C 1
ATOM 2262 O O . TRP A 1 288 ? -3.234 -11.422 16.703 1 96.56 288 TRP A O 1
ATOM 2272 N N . ILE A 1 289 ? -5.266 -12.281 16.484 1 96.62 289 ILE A N 1
ATOM 2273 C CA . ILE A 1 289 ? -4.805 -13.516 15.859 1 96.62 289 ILE A CA 1
ATOM 2274 C C . ILE A 1 289 ? -4.211 -13.211 14.484 1 96.62 289 ILE A C 1
ATOM 2276 O O . ILE A 1 289 ? -3.156 -13.742 14.125 1 96.62 289 ILE A O 1
ATOM 2280 N N . ALA A 1 290 ? -4.949 -12.344 13.727 1 97.88 290 ALA A N 1
ATOM 2281 C CA . ALA A 1 290 ? -4.414 -11.898 12.438 1 97.88 290 ALA A CA 1
ATOM 2282 C C . ALA A 1 290 ? -3.078 -11.188 12.617 1 97.88 290 ALA A C 1
ATOM 2284 O O . ALA A 1 290 ? -2.143 -11.406 11.844 1 97.88 290 ALA A O 1
ATOM 2285 N N . MET A 1 291 ? -2.984 -10.383 13.625 1 98.44 291 MET A N 1
ATOM 2286 C CA . MET A 1 291 ? -1.768 -9.625 13.883 1 98.44 291 MET A CA 1
ATOM 2287 C C . MET A 1 291 ? -0.597 -10.555 14.188 1 98.44 291 MET A C 1
ATOM 2289 O O . MET A 1 291 ? 0.513 -10.344 13.695 1 98.44 291 MET A O 1
ATOM 2293 N N . VAL A 1 292 ? -0.83 -11.57 14.938 1 98.38 292 VAL A N 1
ATOM 2294 C CA . VAL A 1 292 ? 0.212 -12.547 15.266 1 98.38 292 VAL A CA 1
ATOM 2295 C C . VAL A 1 292 ? 0.648 -13.273 13.992 1 98.38 292 VAL A C 1
ATOM 2297 O O . VAL A 1 292 ? 1.839 -13.523 13.797 1 98.38 292 VAL A O 1
ATOM 2300 N N . LEU A 1 293 ? -0.321 -13.656 13.195 1 98.44 293 LEU A N 1
ATOM 2301 C CA . LEU A 1 293 ? -0.011 -14.328 11.938 1 98.44 293 LEU A CA 1
ATOM 2302 C C . LEU A 1 293 ? 0.865 -13.453 11.055 1 98.44 293 LEU A C 1
ATOM 2304 O O . LEU A 1 293 ? 1.825 -13.938 10.445 1 98.44 293 LEU A O 1
ATOM 2308 N N . GLY A 1 294 ? 0.521 -12.141 10.93 1 98.69 294 GLY A N 1
ATOM 2309 C CA . GLY A 1 294 ? 1.332 -11.219 10.148 1 98.69 294 GLY A CA 1
ATOM 2310 C C . GLY A 1 294 ? 2.754 -11.094 10.664 1 98.69 294 GLY A C 1
ATOM 2311 O O . GLY A 1 294 ? 3.705 -11.102 9.883 1 98.69 294 GLY A O 1
ATOM 2312 N N . LEU A 1 295 ? 2.859 -10.977 11.961 1 98.56 295 LEU A N 1
ATOM 2313 C CA . LEU A 1 295 ? 4.176 -10.891 12.578 1 98.56 295 LEU A CA 1
ATOM 2314 C C . LEU A 1 295 ? 4.996 -12.141 12.297 1 98.56 295 LEU A C 1
ATOM 2316 O O . LEU A 1 295 ? 6.188 -12.055 11.984 1 98.56 295 LEU A O 1
ATOM 2320 N N . ALA A 1 296 ? 4.367 -13.289 12.391 1 98.62 296 ALA A N 1
ATOM 2321 C CA . ALA A 1 296 ? 5.043 -14.555 12.148 1 98.62 296 ALA A CA 1
ATOM 2322 C C . ALA A 1 296 ? 5.465 -14.68 10.688 1 98.62 296 ALA A C 1
ATOM 2324 O O . ALA A 1 296 ? 6.59 -15.086 10.391 1 98.62 296 ALA A O 1
ATOM 2325 N N . ALA A 1 297 ? 4.582 -14.375 9.805 1 98.75 297 ALA A N 1
ATOM 2326 C CA . ALA A 1 297 ? 4.867 -14.484 8.375 1 98.75 297 ALA A CA 1
ATOM 2327 C C . ALA A 1 297 ? 6.027 -13.578 7.977 1 98.75 297 ALA A C 1
ATOM 2329 O O . ALA A 1 297 ? 6.938 -14 7.258 1 98.75 297 ALA A O 1
ATOM 2330 N N . GLY A 1 298 ? 5.988 -12.273 8.438 1 98.69 298 GLY A N 1
ATOM 2331 C CA . GLY A 1 298 ? 7.094 -11.367 8.164 1 98.69 298 GLY A CA 1
ATOM 2332 C C . GLY A 1 298 ? 8.414 -11.859 8.719 1 98.69 298 GLY A C 1
ATOM 2333 O O . GLY A 1 298 ? 9.461 -11.727 8.07 1 98.69 298 GLY A O 1
ATOM 2334 N N . THR A 1 299 ? 8.352 -12.445 9.867 1 98.31 299 THR A N 1
ATOM 2335 C CA . THR A 1 299 ? 9.547 -12.961 10.523 1 98.31 299 THR A CA 1
ATOM 2336 C C . THR A 1 299 ? 10.141 -14.117 9.727 1 98.31 299 THR A C 1
ATOM 2338 O O . THR A 1 299 ? 11.344 -14.141 9.453 1 98.31 299 THR A O 1
ATOM 2341 N N . ILE A 1 300 ? 9.305 -15.055 9.312 1 98 300 ILE A N 1
ATOM 2342 C CA . ILE A 1 300 ? 9.758 -16.219 8.57 1 98 300 ILE A CA 1
ATOM 2343 C C . ILE A 1 300 ? 10.352 -15.781 7.23 1 98 300 ILE A C 1
ATOM 2345 O O . ILE A 1 300 ? 11.352 -16.344 6.777 1 98 300 ILE A O 1
ATOM 2349 N N . SER A 1 301 ? 9.734 -14.797 6.637 1 97.94 301 SER A N 1
ATOM 2350 C CA . SER A 1 301 ? 10.211 -14.289 5.355 1 97.94 301 SER A CA 1
ATOM 2351 C C . SER A 1 301 ? 11.617 -13.703 5.48 1 97.94 301 SER A C 1
ATOM 2353 O O . SER A 1 301 ? 12.523 -14.086 4.73 1 97.94 301 SER A O 1
ATOM 2355 N N . VAL A 1 302 ? 11.867 -12.828 6.48 1 97.62 302 VAL A N 1
ATOM 2356 C CA . VAL A 1 302 ? 13.156 -12.172 6.637 1 97.62 302 VAL A CA 1
ATOM 2357 C C . VAL A 1 302 ? 14.211 -13.203 7.059 1 97.62 302 VAL A C 1
ATOM 2359 O O . VAL A 1 302 ? 15.305 -13.242 6.504 1 97.62 302 VAL A O 1
ATOM 2362 N N . LEU A 1 303 ? 13.883 -14.039 8.039 1 96.94 303 LEU A N 1
ATOM 2363 C CA . LEU A 1 303 ? 14.836 -15.039 8.508 1 96.94 303 LEU A CA 1
ATOM 2364 C C . LEU A 1 303 ? 15.164 -16.047 7.414 1 96.94 303 LEU A C 1
ATOM 2366 O O . LEU A 1 303 ? 16.297 -16.531 7.324 1 96.94 303 LEU A O 1
ATOM 2370 N N . GLY A 1 304 ? 14.148 -16.391 6.652 1 95.75 304 GLY A N 1
ATOM 2371 C CA . GLY A 1 304 ? 14.398 -17.25 5.504 1 95.75 304 GLY A CA 1
ATOM 2372 C C . GLY A 1 304 ? 15.398 -16.656 4.527 1 95.75 304 GLY A C 1
ATOM 2373 O O . GLY A 1 304 ? 16.359 -17.328 4.137 1 95.75 304 GLY A O 1
ATOM 2374 N N . MET A 1 305 ? 15.25 -15.438 4.164 1 93.94 305 MET A N 1
ATOM 2375 C CA . MET A 1 305 ? 16.141 -14.781 3.213 1 93.94 305 MET A CA 1
ATOM 2376 C C . MET A 1 305 ? 17.531 -14.57 3.822 1 93.94 305 MET A C 1
ATOM 2378 O O . MET A 1 305 ? 18.531 -14.688 3.131 1 93.94 305 MET A O 1
ATOM 2382 N N . ALA A 1 306 ? 17.547 -14.227 5.086 1 93 306 ALA A N 1
ATOM 2383 C CA . ALA A 1 306 ? 18.797 -13.891 5.746 1 93 306 ALA A CA 1
ATOM 2384 C C . ALA A 1 306 ? 19.641 -15.141 6.008 1 93 306 ALA A C 1
ATOM 2386 O O . ALA A 1 306 ? 20.859 -15.102 5.891 1 93 306 ALA A O 1
ATOM 2387 N N . TYR A 1 307 ? 19 -16.312 6.352 1 92.62 307 TYR A N 1
ATOM 2388 C CA . TYR A 1 307 ? 19.766 -17.453 6.82 1 92.62 307 TYR A CA 1
ATOM 2389 C C . TYR A 1 307 ? 19.5 -18.688 5.953 1 92.62 307 TYR A C 1
ATOM 2391 O O . TYR A 1 307 ? 20.438 -19.375 5.551 1 92.62 307 TYR A O 1
ATOM 2399 N N . LEU A 1 308 ? 18.297 -18.984 5.668 1 90.19 308 LEU A N 1
ATOM 2400 C CA . LEU A 1 308 ? 17.938 -20.203 4.957 1 90.19 308 LEU A CA 1
ATOM 2401 C C . LEU A 1 308 ? 18.406 -20.141 3.508 1 90.19 308 LEU A C 1
ATOM 2403 O O . LEU A 1 308 ? 18.812 -21.156 2.939 1 90.19 308 LEU A O 1
ATOM 2407 N N . GLN A 1 309 ? 18.266 -19.016 2.961 1 88.06 309 GLN A N 1
ATOM 2408 C CA . GLN A 1 309 ? 18.641 -18.844 1.562 1 88.06 309 GLN A CA 1
ATOM 2409 C C . GLN A 1 309 ? 20.109 -19.188 1.337 1 88.06 309 GLN A C 1
ATOM 2411 O O . GLN A 1 309 ? 20.453 -19.812 0.338 1 88.06 309 GLN A O 1
ATOM 2416 N N . LYS A 1 310 ? 20.984 -18.797 2.217 1 84.81 310 LYS A N 1
ATOM 2417 C CA . LYS A 1 310 ? 22.422 -19.031 2.119 1 84.81 310 LYS A CA 1
ATOM 2418 C C . LYS A 1 310 ? 22.734 -20.516 2.225 1 84.81 310 LYS A C 1
ATOM 2420 O O . LYS A 1 310 ? 23.719 -21 1.647 1 84.81 310 LYS A O 1
ATOM 2425 N N . LEU A 1 311 ? 21.859 -21.172 2.861 1 86.38 311 LEU A N 1
ATOM 2426 C CA . LEU A 1 311 ? 22.078 -22.594 3.082 1 86.38 311 LEU A CA 1
ATOM 2427 C C . LEU A 1 311 ? 21.375 -23.422 2.002 1 86.38 311 LEU A C 1
ATOM 2429 O O . LEU A 1 311 ? 21.969 -24.344 1.454 1 86.38 311 LEU A O 1
ATOM 2433 N N . LEU A 1 312 ? 20.203 -23.062 1.68 1 84.38 312 LEU A N 1
ATOM 2434 C CA . LEU A 1 312 ? 19.344 -23.891 0.842 1 84.38 312 LEU A CA 1
ATOM 2435 C C . LEU A 1 312 ? 19.672 -23.703 -0.634 1 84.38 312 LEU A C 1
ATOM 2437 O O . LEU A 1 312 ? 19.625 -24.656 -1.416 1 84.38 312 LEU A O 1
ATOM 2441 N N . ASP A 1 313 ? 19.969 -22.469 -0.982 1 80 313 ASP A N 1
ATOM 2442 C CA . ASP A 1 313 ? 20.172 -22.203 -2.402 1 80 313 ASP A CA 1
ATOM 2443 C C . ASP A 1 313 ? 21.328 -23.016 -2.965 1 80 313 ASP A C 1
ATOM 2445 O O . ASP A 1 313 ? 21.172 -23.719 -3.967 1 80 313 ASP A O 1
ATOM 2449 N N . PRO A 1 314 ? 22.484 -23 -2.289 1 80.25 314 PRO A N 1
ATOM 2450 C CA . PRO A 1 314 ? 23.578 -23.828 -2.791 1 80.25 314 PRO A CA 1
ATOM 2451 C C . PRO A 1 314 ? 23.312 -25.328 -2.629 1 80.25 314 PRO A C 1
ATOM 2453 O O . PRO A 1 314 ? 23.688 -26.125 -3.498 1 80.25 314 PRO A O 1
ATOM 2456 N N . ALA A 1 315 ? 22.656 -25.688 -1.631 1 82.25 315 ALA A N 1
ATOM 2457 C CA . ALA A 1 315 ? 22.406 -27.094 -1.332 1 82.25 315 ALA A CA 1
ATOM 2458 C C . ALA A 1 315 ? 21.438 -27.719 -2.336 1 82.25 315 ALA A C 1
ATOM 2460 O O . ALA A 1 315 ? 21.609 -28.859 -2.744 1 82.25 315 ALA A O 1
ATOM 2461 N N . LEU A 1 316 ? 20.484 -26.953 -2.74 1 82.38 316 LEU A N 1
ATOM 2462 C CA . LEU A 1 316 ? 19.453 -27.453 -3.637 1 82.38 316 LEU A CA 1
ATOM 2463 C C . LEU A 1 316 ? 19.734 -27.047 -5.078 1 82.38 316 LEU A C 1
ATOM 2465 O O . LEU A 1 316 ? 19 -27.438 -5.992 1 82.38 316 LEU A O 1
ATOM 2469 N N . GLN A 1 317 ? 20.75 -26.25 -5.254 1 81.81 317 GLN A N 1
ATOM 2470 C CA . GLN A 1 317 ? 21.109 -25.75 -6.574 1 81.81 317 GLN A CA 1
ATOM 2471 C C . GLN A 1 317 ? 19.938 -25 -7.215 1 81.81 317 GLN A C 1
ATOM 2473 O O . GLN A 1 317 ? 19.562 -25.281 -8.352 1 81.81 317 GLN A O 1
ATOM 2478 N N . ILE A 1 318 ? 19.375 -24.172 -6.438 1 82.56 318 ILE A N 1
ATOM 2479 C CA . ILE A 1 318 ? 18.312 -23.297 -6.922 1 82.56 318 ILE A CA 1
ATOM 2480 C C . ILE A 1 318 ? 18.766 -21.844 -6.883 1 82.56 318 ILE A C 1
ATOM 2482 O O . ILE A 1 318 ? 19.547 -21.453 -6.004 1 82.56 318 ILE A O 1
ATOM 2486 N N . HIS A 1 319 ? 18.422 -21.188 -7.922 1 83.12 319 HIS A N 1
ATOM 2487 C CA . HIS A 1 319 ? 18.641 -19.75 -7.984 1 83.12 319 HIS A CA 1
ATOM 2488 C C . HIS A 1 319 ? 17.297 -19 -8 1 83.12 319 HIS A C 1
ATOM 2490 O O . HIS A 1 319 ? 16.781 -18.672 -9.078 1 83.12 319 HIS A O 1
ATOM 2496 N N . ASP A 1 320 ? 16.844 -18.703 -6.871 1 86.62 320 ASP A N 1
ATOM 2497 C CA . ASP A 1 320 ? 15.586 -17.984 -6.699 1 86.62 320 ASP A CA 1
ATOM 2498 C C . ASP A 1 320 ? 15.812 -16.469 -6.805 1 86.62 320 ASP A C 1
ATOM 2500 O O . ASP A 1 320 ? 16.047 -15.805 -5.797 1 86.62 320 ASP A O 1
ATOM 2504 N N . THR A 1 321 ? 15.688 -15.984 -7.988 1 80.88 321 THR A N 1
ATOM 2505 C CA . THR A 1 321 ? 16.094 -14.625 -8.305 1 80.88 321 THR A CA 1
ATOM 2506 C C . THR A 1 321 ? 15.391 -13.625 -7.398 1 80.88 321 THR A C 1
ATOM 2508 O O . THR A 1 321 ? 16.016 -12.695 -6.875 1 80.88 321 THR A O 1
ATOM 2511 N N . CYS A 1 322 ? 14.094 -13.75 -7.188 1 86.31 322 CYS A N 1
ATOM 2512 C CA . CYS A 1 322 ? 13.312 -12.727 -6.5 1 86.31 322 CYS A CA 1
ATOM 2513 C C . CYS A 1 322 ? 13 -13.148 -5.07 1 86.31 322 CYS A C 1
ATOM 2515 O O . CYS A 1 322 ? 12.32 -12.422 -4.34 1 86.31 322 CYS A O 1
ATOM 2517 N N . GLY A 1 323 ? 13.43 -14.312 -4.625 1 90.69 323 GLY A N 1
ATOM 2518 C CA . GLY A 1 323 ? 13.117 -14.797 -3.289 1 90.69 323 GLY A CA 1
ATOM 2519 C C . GLY A 1 323 ? 11.688 -15.266 -3.143 1 90.69 323 GLY A C 1
ATOM 2520 O O . GLY A 1 323 ? 11.039 -14.992 -2.129 1 90.69 323 GLY A O 1
ATOM 2521 N N . VAL A 1 324 ? 11.203 -15.922 -4.105 1 94.75 324 VAL A N 1
ATOM 2522 C CA . VAL A 1 324 ? 9.812 -16.359 -4.176 1 94.75 324 VAL A CA 1
ATOM 2523 C C . VAL A 1 324 ? 9.516 -17.328 -3.041 1 94.75 324 VAL A C 1
ATOM 2525 O O . VAL A 1 324 ? 8.406 -17.344 -2.494 1 94.75 324 VAL A O 1
ATOM 2528 N N . LEU A 1 325 ? 10.461 -18.172 -2.676 1 95.56 325 LEU A N 1
ATOM 2529 C CA . LEU A 1 325 ? 10.273 -19.125 -1.583 1 95.56 325 LEU A CA 1
ATOM 2530 C C . LEU A 1 325 ? 9.961 -18.391 -0.281 1 95.56 325 LEU A C 1
ATOM 2532 O O . LEU A 1 325 ? 9.086 -18.812 0.477 1 95.56 325 LEU A O 1
ATOM 2536 N N . TYR A 1 326 ? 10.539 -17.344 -0.042 1 96.06 326 TYR A N 1
ATOM 2537 C CA . TYR A 1 326 ? 10.484 -16.672 1.254 1 96.06 326 TYR A CA 1
ATOM 2538 C C . TYR A 1 326 ? 9.352 -15.656 1.3 1 96.06 326 TYR A C 1
ATOM 2540 O O . TYR A 1 326 ? 8.875 -15.297 2.379 1 96.06 326 TYR A O 1
ATOM 2548 N N . THR A 1 327 ? 8.961 -15.164 0.174 1 96.25 327 THR A N 1
ATOM 2549 C CA . THR A 1 327 ? 7.867 -14.203 0.095 1 96.25 327 THR A CA 1
ATOM 2550 C C . THR A 1 327 ? 6.523 -14.914 -0.025 1 96.25 327 THR A C 1
ATOM 2552 O O . THR A 1 327 ? 5.531 -14.477 0.561 1 96.25 327 THR A O 1
ATOM 2555 N N . PHE A 1 328 ? 6.508 -16.016 -0.815 1 98.19 328 PHE A N 1
ATOM 2556 C CA . PHE A 1 328 ? 5.238 -16.672 -1.134 1 98.19 328 PHE A CA 1
ATOM 2557 C C . PHE A 1 328 ? 5.227 -18.109 -0.635 1 98.19 328 PHE A C 1
ATOM 2559 O O . PHE A 1 328 ? 4.234 -18.562 -0.064 1 98.19 328 PHE A O 1
ATOM 2566 N N . GLY A 1 329 ? 6.305 -18.844 -0.79 1 97.81 329 GLY A N 1
ATOM 2567 C CA . GLY A 1 329 ? 6.348 -20.266 -0.471 1 97.81 329 GLY A CA 1
ATOM 2568 C C . GLY A 1 329 ? 6.164 -20.547 1.008 1 97.81 329 GLY A C 1
ATOM 2569 O O . GLY A 1 329 ? 5.148 -21.125 1.415 1 97.81 329 GLY A O 1
ATOM 2570 N N . LEU A 1 330 ? 7.098 -20.094 1.786 1 97.81 330 LEU A N 1
ATOM 2571 C CA . LEU A 1 330 ? 7.078 -20.375 3.219 1 97.81 330 LEU A CA 1
ATOM 2572 C C . LEU A 1 330 ? 5.871 -19.719 3.881 1 97.81 330 LEU A C 1
ATOM 2574 O O . LEU A 1 330 ? 5.176 -20.344 4.68 1 97.81 330 LEU A O 1
ATOM 2578 N N . PRO A 1 331 ? 5.594 -18.469 3.576 1 98.44 331 PRO A N 1
ATOM 2579 C CA . PRO A 1 331 ? 4.406 -17.844 4.176 1 98.44 331 PRO A CA 1
ATOM 2580 C C . PRO A 1 331 ? 3.117 -18.594 3.824 1 98.44 331 PRO A C 1
ATOM 2582 O O . PRO A 1 331 ? 2.215 -18.703 4.66 1 98.44 331 PRO A O 1
ATOM 2585 N N . SER A 1 332 ? 3.008 -19.062 2.576 1 98.19 332 SER A N 1
ATOM 2586 C CA . SER A 1 332 ? 1.811 -19.812 2.203 1 98.19 332 SER A CA 1
ATOM 2587 C C . SER A 1 332 ? 1.713 -21.125 2.975 1 98.19 332 SER A C 1
ATOM 2589 O O . SER A 1 332 ? 0.618 -21.547 3.352 1 98.19 332 SER A O 1
ATOM 2591 N N . LEU A 1 333 ? 2.797 -21.781 3.166 1 97.75 333 LEU A N 1
ATOM 2592 C CA . LEU A 1 333 ? 2.809 -22.984 3.979 1 97.75 333 LEU A CA 1
ATOM 2593 C C . LEU A 1 333 ? 2.381 -22.688 5.41 1 97.75 333 LEU A C 1
ATOM 2595 O O . LEU A 1 333 ? 1.583 -23.422 5.992 1 97.75 333 LEU A O 1
ATOM 2599 N N . LEU A 1 334 ? 2.926 -21.641 5.969 1 98.06 334 LEU A N 1
ATOM 2600 C CA . LEU A 1 334 ? 2.496 -21.188 7.293 1 98.06 334 LEU A CA 1
ATOM 2601 C C . LEU A 1 334 ? 0.992 -20.938 7.32 1 98.06 334 LEU A C 1
ATOM 2603 O O . LEU A 1 334 ? 0.306 -21.391 8.242 1 98.06 334 LEU A O 1
ATOM 2607 N N . GLY A 1 335 ? 0.532 -20.219 6.328 1 98.06 335 GLY A N 1
ATOM 2608 C CA . GLY A 1 335 ? -0.893 -19.938 6.238 1 98.06 335 GLY A CA 1
ATOM 2609 C C . GLY A 1 335 ? -1.744 -21.203 6.199 1 98.06 335 GLY A C 1
ATOM 2610 O O . GLY A 1 335 ? -2.791 -21.266 6.848 1 98.06 335 GLY A O 1
ATOM 2611 N N . GLY A 1 336 ? -1.319 -22.203 5.383 1 96.69 336 GLY A N 1
ATOM 2612 C CA . GLY A 1 336 ? -2.025 -23.484 5.324 1 96.69 336 GLY A CA 1
ATOM 2613 C C . GLY A 1 336 ? -2.08 -24.188 6.66 1 96.69 336 GLY A C 1
ATOM 2614 O O . GLY A 1 336 ? -3.129 -24.719 7.051 1 96.69 336 GLY A O 1
ATOM 2615 N N . ILE A 1 337 ? -1.023 -24.188 7.355 1 96.19 337 ILE A N 1
ATOM 2616 C CA . ILE A 1 337 ? -0.936 -24.844 8.656 1 96.19 337 ILE A CA 1
ATOM 2617 C C . ILE A 1 337 ? -1.85 -24.141 9.656 1 96.19 337 ILE A C 1
ATOM 2619 O O . ILE A 1 337 ? -2.611 -24.781 10.375 1 96.19 337 ILE A O 1
ATOM 2623 N N . ILE A 1 338 ? -1.791 -22.812 9.68 1 95.81 338 ILE A N 1
ATOM 2624 C CA . ILE A 1 338 ? -2.605 -22.031 10.602 1 95.81 338 ILE A CA 1
ATOM 2625 C C . ILE A 1 338 ? -4.086 -22.234 10.281 1 95.81 338 ILE A C 1
ATOM 2627 O O . ILE A 1 338 ? -4.922 -22.297 11.18 1 95.81 338 ILE A O 1
ATOM 2631 N N . HIS A 1 339 ? -4.371 -22.297 8.992 1 95 339 HIS A N 1
ATOM 2632 C CA . HIS A 1 339 ? -5.746 -22.547 8.57 1 95 339 HIS A CA 1
ATOM 2633 C C . HIS A 1 339 ? -6.273 -23.859 9.148 1 95 339 HIS A C 1
ATOM 2635 O O . HIS A 1 339 ? -7.391 -23.906 9.664 1 95 339 HIS A O 1
ATOM 2641 N N . VAL A 1 340 ? -5.508 -24.906 9.117 1 93.19 340 VAL A N 1
ATOM 2642 C CA . VAL A 1 340 ? -5.875 -26.203 9.648 1 93.19 340 VAL A CA 1
ATOM 2643 C C . VAL A 1 340 ? -6.039 -26.125 11.164 1 93.19 340 VAL A C 1
ATOM 2645 O O . VAL A 1 340 ? -7.004 -26.656 11.727 1 93.19 340 VAL A O 1
ATOM 2648 N N . ILE A 1 341 ? -5.18 -25.422 11.852 1 92.5 341 ILE A N 1
ATOM 2649 C CA . ILE A 1 341 ? -5.234 -25.25 13.297 1 92.5 341 ILE A CA 1
ATOM 2650 C C . ILE A 1 341 ? -6.508 -24.5 13.68 1 92.5 341 ILE A C 1
ATOM 2652 O O . ILE A 1 341 ? -7.184 -24.859 14.648 1 92.5 341 ILE A O 1
ATOM 2656 N N . LEU A 1 342 ? -6.805 -23.453 12.938 1 91.94 342 LEU A N 1
ATOM 2657 C CA . LEU A 1 342 ? -8 -22.656 13.219 1 91.94 342 LEU A CA 1
ATOM 2658 C C . LEU A 1 342 ? -9.258 -23.5 13.039 1 91.94 342 LEU A C 1
ATOM 2660 O O . LEU A 1 342 ? -10.227 -23.344 13.797 1 91.94 342 LEU A O 1
ATOM 2664 N N . ILE A 1 343 ? -9.289 -24.375 12.047 1 89.81 343 ILE A N 1
ATOM 2665 C CA . ILE A 1 343 ? -10.43 -25.266 11.836 1 89.81 343 ILE A CA 1
ATOM 2666 C C . ILE A 1 343 ? -10.57 -26.219 13.023 1 89.81 343 ILE A C 1
ATOM 2668 O O . ILE A 1 343 ? -11.672 -26.453 13.516 1 89.81 343 ILE A O 1
ATOM 2672 N N . LEU A 1 344 ? -9.508 -26.656 13.586 1 87 344 LEU A N 1
ATOM 2673 C CA . LEU A 1 344 ? -9.5 -27.609 14.688 1 87 344 LEU A CA 1
ATOM 2674 C C . LEU A 1 344 ? -9.914 -26.938 15.992 1 87 344 LEU A C 1
ATOM 2676 O O . LEU A 1 344 ? -10.547 -27.562 16.844 1 87 344 LEU A O 1
ATOM 2680 N N . THR A 1 345 ? -9.633 -25.625 16.125 1 83.88 345 THR A N 1
ATOM 2681 C CA . THR A 1 345 ? -9.883 -24.938 17.391 1 83.88 345 THR A CA 1
ATOM 2682 C C . THR A 1 345 ? -11.258 -24.266 17.391 1 83.88 345 THR A C 1
ATOM 2684 O O . THR A 1 345 ? -11.844 -24.047 18.438 1 83.88 345 THR A O 1
ATOM 2687 N N . ASN A 1 346 ? -11.719 -23.656 16.406 1 75 346 ASN A N 1
ATOM 2688 C CA . ASN A 1 346 ? -13.008 -22.984 16.359 1 75 346 ASN A CA 1
ATOM 2689 C C . ASN A 1 346 ? -14.156 -23.938 16.672 1 75 346 ASN A C 1
ATOM 2691 O O . ASN A 1 346 ? -15.211 -23.531 17.156 1 75 346 ASN A O 1
ATOM 2695 N N . HIS A 1 347 ? -14.18 -25.219 16.312 1 61.59 347 HIS A N 1
ATOM 2696 C CA . HIS A 1 347 ? -15.398 -26 16.406 1 61.59 347 HIS A CA 1
ATOM 2697 C C . HIS A 1 347 ? -15.266 -27.094 17.469 1 61.59 347 HIS A C 1
ATOM 2699 O O . HIS A 1 347 ? -14.641 -28.125 17.234 1 61.59 347 HIS A O 1
ATOM 2705 N N . SER A 1 348 ? -15.398 -26.625 18.75 1 53.72 348 SER A N 1
ATOM 2706 C CA . SER A 1 348 ? -15.352 -27.531 19.891 1 53.72 348 SER A CA 1
ATOM 2707 C C . SER A 1 348 ? -16.375 -28.656 19.766 1 53.72 348 SER A C 1
ATOM 2709 O O . SER A 1 348 ? -16.25 -29.688 20.438 1 53.72 348 SER A O 1
ATOM 2711 N N . LYS A 1 349 ? -17.625 -28.391 19.297 1 54.72 349 LYS A N 1
ATOM 2712 C CA . LYS A 1 349 ? -18.609 -29.344 19.766 1 54.72 349 LYS A CA 1
ATOM 2713 C C . LYS A 1 349 ? -18.578 -30.625 18.938 1 54.72 349 LYS A C 1
ATOM 2715 O O . LYS A 1 349 ? -19.125 -31.656 19.359 1 54.72 349 LYS A O 1
ATOM 2720 N N . ASN A 1 350 ? -18.219 -30.562 17.703 1 60.91 350 ASN A N 1
ATOM 2721 C CA . ASN A 1 350 ? -18.266 -31.859 17.016 1 60.91 350 ASN A CA 1
ATOM 2722 C C . ASN A 1 350 ? -16.922 -32.219 16.422 1 60.91 350 ASN A C 1
ATOM 2724 O O . ASN A 1 350 ? -16.672 -31.969 15.242 1 60.91 350 ASN A O 1
ATOM 2728 N N . LEU A 1 351 ? -16.109 -32.719 17.203 1 57.56 351 LEU A N 1
ATOM 2729 C CA . LEU A 1 351 ? -14.719 -33.062 16.969 1 57.56 351 LEU A CA 1
ATOM 2730 C C . LEU A 1 351 ? -14.57 -33.906 15.703 1 57.56 351 LEU A C 1
ATOM 2732 O O . LEU A 1 351 ? -13.625 -33.719 14.93 1 57.56 351 LEU A O 1
ATOM 2736 N N . SER A 1 352 ? -15.477 -34.844 15.477 1 57.97 352 SER A N 1
ATOM 2737 C CA . SER A 1 352 ? -15.352 -35.719 14.328 1 57.97 352 SER A CA 1
ATOM 2738 C C . SER A 1 352 ? -15.477 -34.969 13.016 1 57.97 352 SER A C 1
ATOM 2740 O O . SER A 1 352 ? -14.68 -35.156 12.102 1 57.97 352 SER A O 1
ATOM 2742 N N . VAL A 1 353 ? -16.391 -34.156 12.961 1 64.5 353 VAL A N 1
ATOM 2743 C CA . VAL A 1 353 ? -16.656 -33.406 11.742 1 64.5 353 VAL A CA 1
ATOM 2744 C C . VAL A 1 353 ? -15.508 -32.438 11.484 1 64.5 353 VAL A C 1
ATOM 2746 O O . VAL A 1 353 ? -15.055 -32.281 10.344 1 64.5 353 VAL A O 1
ATOM 2749 N N . PHE A 1 354 ? -14.961 -32.125 12.484 1 66.19 354 PHE A N 1
ATOM 2750 C CA . PHE A 1 354 ? -13.93 -31.094 12.328 1 66.19 354 PHE A CA 1
ATOM 2751 C C . PHE A 1 354 ? -12.578 -31.734 12.039 1 66.19 354 PHE A C 1
ATOM 2753 O O . PHE A 1 354 ? -11.789 -31.188 11.258 1 66.19 354 PHE A O 1
ATOM 2760 N N . GLY A 1 355 ? -12.422 -32.844 12.664 1 73.62 355 GLY A N 1
ATOM 2761 C CA . GLY A 1 355 ? -11.242 -33.594 12.273 1 73.62 355 GLY A CA 1
ATOM 2762 C C . GLY A 1 355 ? -11.211 -33.938 10.797 1 73.62 355 GLY A C 1
ATOM 2763 O O . GLY A 1 355 ? -10.172 -33.812 10.141 1 73.62 355 GLY A O 1
ATOM 2764 N N . TYR A 1 356 ? -12.352 -34.25 10.352 1 80.44 356 TYR A N 1
ATOM 2765 C CA . TYR A 1 356 ? -12.477 -34.562 8.938 1 80.44 356 TYR A CA 1
ATOM 2766 C C . TYR A 1 356 ? -12.227 -33.344 8.062 1 80.44 356 TYR A C 1
ATOM 2768 O O . TYR A 1 356 ? -11.508 -33.438 7.07 1 80.44 356 TYR A O 1
ATOM 2776 N N . SER A 1 357 ? -12.805 -32.25 8.438 1 85.12 357 SER A N 1
ATOM 2777 C CA . SER A 1 357 ? -12.602 -31.016 7.684 1 85.12 357 SER A CA 1
ATOM 2778 C C . SER A 1 357 ? -11.133 -30.609 7.668 1 85.12 357 SER A C 1
ATOM 2780 O O . SER A 1 357 ? -10.617 -30.156 6.645 1 85.12 357 SER A O 1
ATOM 2782 N N . ALA A 1 358 ? -10.484 -30.75 8.766 1 88.81 358 ALA A N 1
ATOM 2783 C CA . ALA A 1 358 ? -9.055 -30.438 8.852 1 88.81 358 ALA A CA 1
ATOM 2784 C C . ALA A 1 358 ? -8.242 -31.344 7.934 1 88.81 358 ALA A C 1
ATOM 2786 O O . ALA A 1 358 ? -7.32 -30.891 7.258 1 88.81 358 ALA A O 1
ATOM 2787 N N . LEU A 1 359 ? -8.594 -32.562 7.949 1 89.44 359 LEU A N 1
ATOM 2788 C CA . LEU A 1 359 ? -7.891 -33.531 7.102 1 89.44 359 LEU A CA 1
ATOM 2789 C C . LEU A 1 359 ? -8.078 -33.188 5.625 1 89.44 359 LEU A C 1
ATOM 2791 O O . LEU A 1 359 ? -7.164 -33.344 4.82 1 89.44 359 LEU A O 1
ATOM 2795 N N . ILE A 1 360 ? -9.188 -32.781 5.285 1 92.31 360 ILE A N 1
ATOM 2796 C CA . ILE A 1 360 ? -9.492 -32.406 3.912 1 92.31 360 ILE A CA 1
ATOM 2797 C C . ILE A 1 360 ? -8.625 -31.203 3.51 1 92.31 360 ILE A C 1
ATOM 2799 O O . ILE A 1 360 ? -8.07 -31.172 2.41 1 92.31 360 ILE A O 1
ATOM 2803 N N . GLU A 1 361 ? -8.562 -30.219 4.406 1 93.44 361 GLU A N 1
ATOM 2804 C CA . GLU A 1 361 ? -7.738 -29.047 4.125 1 93.44 361 GLU A CA 1
ATOM 2805 C C . GLU A 1 361 ? -6.266 -29.422 4.008 1 93.44 361 GLU A C 1
ATOM 2807 O O . GLU A 1 361 ? -5.539 -28.875 3.18 1 93.44 361 GLU A O 1
ATOM 2812 N N . VAL A 1 362 ? -5.836 -30.297 4.859 1 94.44 362 VAL A N 1
ATOM 2813 C CA . VAL A 1 362 ? -4.477 -30.812 4.75 1 94.44 362 VAL A CA 1
ATOM 2814 C C . VAL A 1 362 ? -4.289 -31.5 3.398 1 94.44 362 VAL A C 1
ATOM 2816 O O . VAL A 1 362 ? -3.244 -31.359 2.762 1 94.44 362 VAL A O 1
ATOM 2819 N N . GLY A 1 363 ? -5.277 -32.281 3.039 1 95.75 363 GLY A N 1
ATOM 2820 C CA . GLY A 1 363 ? -5.242 -32.938 1.738 1 95.75 363 GLY A CA 1
ATOM 2821 C C . GLY A 1 363 ? -5.141 -31.969 0.584 1 95.75 363 GLY A C 1
ATOM 2822 O O . GLY A 1 363 ? -4.363 -32.188 -0.349 1 95.75 363 GLY A O 1
ATOM 2823 N N . ALA A 1 364 ? -5.875 -30.922 0.626 1 96.5 364 ALA A N 1
ATOM 2824 C CA . ALA A 1 364 ? -5.852 -29.906 -0.429 1 96.5 364 ALA A CA 1
ATOM 2825 C C . ALA A 1 364 ? -4.492 -29.219 -0.499 1 96.5 364 ALA A C 1
ATOM 2827 O O . ALA A 1 364 ? -3.979 -28.953 -1.589 1 96.5 364 ALA A O 1
ATOM 2828 N N . LEU A 1 365 ? -3.969 -28.891 0.649 1 96.88 365 LEU A N 1
ATOM 2829 C CA . LEU A 1 365 ? -2.643 -28.281 0.715 1 96.88 365 LEU A CA 1
ATOM 2830 C C . LEU A 1 365 ? -1.588 -29.219 0.133 1 96.88 365 LEU A C 1
ATOM 2832 O O . LEU A 1 365 ? -0.726 -28.781 -0.635 1 96.88 365 LEU A O 1
ATOM 2836 N N . SER A 1 366 ? -1.655 -30.453 0.494 1 97.69 366 SER A N 1
ATOM 2837 C CA . SER A 1 366 ? -0.721 -31.469 -0.005 1 97.69 366 SER A CA 1
ATOM 2838 C C . SER A 1 366 ? -0.87 -31.656 -1.511 1 97.69 366 SER A C 1
ATOM 2840 O O . SER A 1 366 ? 0.125 -31.797 -2.225 1 97.69 366 SER A O 1
ATOM 2842 N N . LEU A 1 367 ? -2.062 -31.734 -1.947 1 97.5 367 LEU A N 1
ATOM 2843 C CA . LEU A 1 367 ? -2.33 -31.844 -3.377 1 97.5 367 LEU A CA 1
ATOM 2844 C C . LEU A 1 367 ? -1.679 -30.703 -4.148 1 97.5 367 LEU A C 1
ATOM 2846 O O . LEU A 1 367 ? -0.987 -30.938 -5.145 1 97.5 367 LEU A O 1
ATOM 2850 N N . SER A 1 368 ? -1.939 -29.469 -3.703 1 98.12 368 SER A N 1
ATOM 2851 C CA . SER A 1 368 ? -1.384 -28.297 -4.363 1 98.12 368 SER A CA 1
ATOM 2852 C C . SER A 1 368 ? 0.141 -28.328 -4.359 1 98.12 368 SER A C 1
ATOM 2854 O O . SER A 1 368 ? 0.778 -27.969 -5.352 1 98.12 368 SER A O 1
ATOM 2856 N N . LEU A 1 369 ? 0.707 -28.703 -3.225 1 98.06 369 LEU A N 1
ATOM 2857 C CA . LEU A 1 369 ? 2.16 -28.781 -3.115 1 98.06 369 LEU A CA 1
ATOM 2858 C C . LEU A 1 369 ? 2.719 -29.844 -4.062 1 98.06 369 LEU A C 1
ATOM 2860 O O . LEU A 1 369 ? 3.672 -29.578 -4.801 1 98.06 369 LEU A O 1
ATOM 2864 N N . CYS A 1 370 ? 2.117 -30.984 -4.102 1 98.19 370 CYS A N 1
ATOM 2865 C CA . CYS A 1 370 ? 2.586 -32.094 -4.938 1 98.19 370 CYS A CA 1
ATOM 2866 C C . CYS A 1 370 ? 2.441 -31.75 -6.414 1 98.19 370 CYS A C 1
ATOM 2868 O O . CYS A 1 370 ? 3.383 -31.938 -7.191 1 98.19 370 CYS A O 1
ATOM 2870 N N . LEU A 1 371 ? 1.312 -31.281 -6.758 1 98.25 371 LEU A N 1
ATOM 2871 C CA . LEU A 1 371 ? 1.072 -30.984 -8.164 1 98.25 371 LEU A CA 1
ATOM 2872 C C . LEU A 1 371 ? 1.975 -29.844 -8.633 1 98.25 371 LEU A C 1
ATOM 2874 O O . LEU A 1 371 ? 2.41 -29.828 -9.789 1 98.25 371 LEU A O 1
ATOM 2878 N N . SER A 1 372 ? 2.16 -28.797 -7.773 1 98.56 372 SER A N 1
ATOM 2879 C CA . SER A 1 372 ? 3.049 -27.703 -8.156 1 98.56 372 SER A CA 1
ATOM 2880 C C . SER A 1 372 ? 4.48 -28.203 -8.336 1 98.56 372 SER A C 1
ATOM 2882 O O . SER A 1 372 ? 5.145 -27.844 -9.312 1 98.56 372 SER A O 1
ATOM 2884 N N . LEU A 1 373 ? 4.992 -29.094 -7.445 1 97.94 373 LEU A N 1
ATOM 2885 C CA . LEU A 1 373 ? 6.352 -29.609 -7.527 1 97.94 373 LEU A CA 1
ATOM 2886 C C . LEU A 1 373 ? 6.52 -30.484 -8.766 1 97.94 373 LEU A C 1
ATOM 2888 O O . LEU A 1 373 ? 7.465 -30.312 -9.531 1 97.94 373 LEU A O 1
ATOM 2892 N N . PHE A 1 374 ? 5.582 -31.359 -8.992 1 98.25 374 PHE A N 1
ATOM 2893 C CA . PHE A 1 374 ? 5.688 -32.312 -10.094 1 98.25 374 PHE A CA 1
ATOM 2894 C C . PHE A 1 374 ? 5.512 -31.609 -11.438 1 98.25 374 PHE A C 1
ATOM 2896 O O . PHE A 1 374 ? 6.277 -31.844 -12.367 1 98.25 374 PHE A O 1
ATOM 2903 N N . SER A 1 375 ? 4.512 -30.828 -11.516 1 98.5 375 SER A N 1
ATOM 2904 C CA . SER A 1 375 ? 4.273 -30.141 -12.781 1 98.5 375 SER A CA 1
ATOM 2905 C C . SER A 1 375 ? 5.367 -29.109 -13.07 1 98.5 375 SER A C 1
ATOM 2907 O O . SER A 1 375 ? 5.715 -28.875 -14.227 1 98.5 375 SER A O 1
ATOM 2909 N N . GLY A 1 376 ? 5.867 -28.422 -11.992 1 98.12 376 GLY A N 1
ATOM 2910 C CA . GLY A 1 376 ? 7.008 -27.547 -12.18 1 98.12 376 GLY A CA 1
ATOM 2911 C C . GLY A 1 376 ? 8.234 -28.266 -12.719 1 98.12 376 GLY A C 1
ATOM 2912 O O . GLY A 1 376 ? 8.906 -27.75 -13.625 1 98.12 376 GLY A O 1
ATOM 2913 N N . LEU A 1 377 ? 8.5 -29.422 -12.195 1 96.75 377 LEU A N 1
ATOM 2914 C CA . LEU A 1 377 ? 9.625 -30.219 -12.664 1 96.75 377 LEU A CA 1
ATOM 2915 C C . LEU A 1 377 ? 9.43 -30.625 -14.125 1 96.75 377 LEU A C 1
ATOM 2917 O O . LEU A 1 377 ? 10.344 -30.5 -14.938 1 96.75 377 LEU A O 1
ATOM 2921 N N . LEU A 1 378 ? 8.281 -31.141 -14.422 1 97.56 378 LEU A N 1
ATOM 2922 C CA . LEU A 1 378 ? 7.984 -31.562 -15.789 1 97.56 378 LEU A CA 1
ATOM 2923 C C . LEU A 1 378 ? 8.094 -30.391 -16.766 1 97.56 378 LEU A C 1
ATOM 2925 O O . LEU A 1 378 ? 8.656 -30.531 -17.844 1 97.56 378 LEU A O 1
ATOM 2929 N N . THR A 1 379 ? 7.559 -29.234 -16.391 1 97.25 379 THR A N 1
ATOM 2930 C CA . THR A 1 379 ? 7.621 -28.047 -17.234 1 97.25 379 THR A CA 1
ATOM 2931 C C . THR A 1 379 ? 9.07 -27.609 -17.438 1 97.25 379 THR A C 1
ATOM 2933 O O . THR A 1 379 ? 9.469 -27.266 -18.547 1 97.25 379 THR A O 1
ATOM 2936 N N . GLY A 1 380 ? 9.828 -27.578 -16.344 1 95.06 380 GLY A N 1
ATOM 2937 C CA . GLY A 1 380 ? 11.242 -27.25 -16.469 1 95.06 380 GLY A CA 1
ATOM 2938 C C . GLY A 1 380 ? 11.977 -28.141 -17.453 1 95.06 380 GLY A C 1
ATOM 2939 O O . GLY A 1 380 ? 12.781 -27.641 -18.266 1 95.06 380 GLY A O 1
ATOM 2940 N N . LEU A 1 381 ? 11.703 -29.406 -17.469 1 93.88 381 LEU A N 1
ATOM 2941 C CA . LEU A 1 381 ? 12.328 -30.359 -18.391 1 93.88 381 LEU A CA 1
ATOM 2942 C C . LEU A 1 381 ? 11.898 -30.094 -19.828 1 93.88 381 LEU A C 1
ATOM 2944 O O . LEU A 1 381 ? 12.711 -30.203 -20.75 1 93.88 381 LEU A O 1
ATOM 2948 N N . ILE A 1 382 ? 10.719 -29.719 -19.953 1 93.31 382 ILE A N 1
ATOM 2949 C CA . ILE A 1 382 ? 10.203 -29.391 -21.281 1 93.31 382 ILE A CA 1
ATOM 2950 C C . ILE A 1 382 ? 10.875 -28.125 -21.797 1 93.31 382 ILE A C 1
ATOM 2952 O O . ILE A 1 382 ? 11.258 -28.062 -22.969 1 93.31 382 ILE A O 1
ATOM 2956 N N . LEU A 1 383 ? 11.031 -27.141 -20.969 1 91.75 383 LEU A N 1
ATOM 2957 C CA . LEU A 1 383 ? 11.562 -25.844 -21.359 1 91.75 383 LEU A CA 1
ATOM 2958 C C . LEU A 1 383 ? 13.055 -25.938 -21.672 1 91.75 383 LEU A C 1
ATOM 2960 O O . LEU A 1 383 ? 13.602 -25.078 -22.359 1 91.75 383 LEU A O 1
ATOM 2964 N N . THR A 1 384 ? 13.734 -26.875 -21.109 1 88.44 384 THR A N 1
ATOM 2965 C CA . THR A 1 384 ? 15.172 -27 -21.312 1 88.44 384 THR A CA 1
ATOM 2966 C C . THR A 1 384 ? 15.477 -27.844 -22.547 1 88.44 384 THR A C 1
ATOM 2968 O O . THR A 1 384 ? 16.641 -27.969 -22.953 1 88.44 384 THR A O 1
ATOM 2971 N N . CYS A 1 385 ? 14.492 -28.312 -23.109 1 84.19 385 CYS A N 1
ATOM 2972 C CA . CYS A 1 385 ? 14.688 -29.047 -24.344 1 84.19 385 CYS A CA 1
ATOM 2973 C C . CYS A 1 385 ? 15.266 -28.141 -25.422 1 84.19 385 CYS A C 1
ATOM 2975 O O . CYS A 1 385 ? 14.961 -26.938 -25.469 1 84.19 385 CYS A O 1
ATOM 2977 N N . LYS A 1 386 ? 16.109 -28.625 -26.266 1 75.81 386 LYS A N 1
ATOM 2978 C CA . LYS A 1 386 ? 16.875 -27.922 -27.281 1 75.81 386 LYS A CA 1
ATOM 2979 C C . LYS A 1 386 ? 15.961 -27.172 -28.25 1 75.81 386 LYS A C 1
ATOM 2981 O O . LYS A 1 386 ? 16.391 -26.203 -28.891 1 75.81 386 LYS A O 1
ATOM 2986 N N . LEU A 1 387 ? 14.789 -27.422 -28.234 1 70.94 387 LEU A N 1
ATOM 2987 C CA . LEU A 1 387 ? 13.844 -26.828 -29.156 1 70.94 387 LEU A CA 1
ATOM 2988 C C . LEU A 1 387 ? 13.617 -25.359 -28.828 1 70.94 387 LEU A C 1
ATOM 2990 O O . LEU A 1 387 ? 13.305 -24.562 -29.719 1 70.94 387 LEU A O 1
ATOM 2994 N N . TRP A 1 388 ? 13.844 -24.984 -27.578 1 71.88 388 TRP A N 1
ATOM 2995 C CA . TRP A 1 388 ? 13.461 -23.641 -27.172 1 71.88 388 TRP A CA 1
ATOM 2996 C C . TRP A 1 388 ? 14.672 -22.719 -27.094 1 71.88 388 TRP A C 1
ATOM 2998 O O . TRP A 1 388 ? 14.531 -21.516 -26.844 1 71.88 388 TRP A O 1
ATOM 3008 N N . LYS A 1 389 ? 15.672 -23.109 -27.578 1 66.94 389 LYS A N 1
ATOM 3009 C CA . LYS A 1 389 ? 16.906 -22.344 -27.625 1 66.94 389 LYS A CA 1
ATOM 3010 C C . LYS A 1 389 ? 17.094 -21.484 -26.375 1 66.94 389 LYS A C 1
ATOM 3012 O O . LYS A 1 389 ? 16.875 -20.281 -26.422 1 66.94 389 LYS A O 1
ATOM 3017 N N . THR A 1 390 ? 17.422 -22.016 -25.312 1 71.94 390 THR A N 1
ATOM 3018 C CA . THR A 1 390 ? 17.719 -21.297 -24.078 1 71.94 390 THR A CA 1
ATOM 3019 C C . THR A 1 390 ? 18.828 -20.266 -24.312 1 71.94 390 THR A C 1
ATOM 3021 O O . THR A 1 390 ? 19.781 -20.531 -25.031 1 71.94 390 THR A O 1
ATOM 3024 N N . PRO A 1 391 ? 18.516 -19.047 -23.828 1 73.12 391 PRO A N 1
ATOM 3025 C CA . PRO A 1 391 ? 19.578 -18.062 -23.984 1 73.12 391 PRO A CA 1
ATOM 3026 C C . PRO A 1 391 ? 20.906 -18.516 -23.359 1 73.12 391 PRO A C 1
ATOM 3028 O O . PRO A 1 391 ? 20.891 -19.188 -22.328 1 73.12 391 PRO A O 1
ATOM 3031 N N . PRO A 1 392 ? 21.922 -18.156 -24.094 1 74.94 392 PRO A N 1
ATOM 3032 C CA . PRO A 1 392 ? 23.219 -18.422 -23.453 1 74.94 392 PRO A CA 1
ATOM 3033 C C . PRO A 1 392 ? 23.375 -17.672 -22.125 1 74.94 392 PRO A C 1
ATOM 3035 O O . PRO A 1 392 ? 22.797 -16.594 -21.953 1 74.94 392 PRO A O 1
ATOM 3038 N N . VAL A 1 393 ? 24.078 -18.219 -21.203 1 74.88 393 VAL A N 1
ATOM 3039 C CA . VAL A 1 393 ? 24.25 -17.719 -19.859 1 74.88 393 VAL A CA 1
ATOM 3040 C C . VAL A 1 393 ? 24.781 -16.297 -19.891 1 74.88 393 VAL A C 1
ATOM 3042 O O . VAL A 1 393 ? 24.453 -15.469 -19.031 1 74.88 393 VAL A O 1
ATOM 3045 N N . THR A 1 394 ? 25.516 -15.898 -20.922 1 75.44 394 THR A N 1
ATOM 3046 C CA . THR A 1 394 ? 26.109 -14.562 -21.078 1 75.44 394 THR A CA 1
ATOM 3047 C C . THR A 1 394 ? 25.016 -13.523 -21.328 1 75.44 394 THR A C 1
ATOM 3049 O O . THR A 1 394 ? 25.234 -12.328 -21.125 1 75.44 394 THR A O 1
ATOM 3052 N N . LYS A 1 395 ? 23.875 -14.023 -21.672 1 75.31 395 LYS A N 1
ATOM 3053 C CA . LYS A 1 395 ? 22.812 -13.094 -22.016 1 75.31 395 LYS A CA 1
ATOM 3054 C C . LYS A 1 395 ? 21.734 -13.062 -20.938 1 75.31 395 LYS A C 1
ATOM 3056 O O . LYS A 1 395 ? 20.734 -12.367 -21.062 1 75.31 395 LYS A O 1
ATOM 3061 N N . TYR A 1 396 ? 22.062 -13.703 -19.953 1 74.88 396 TYR A N 1
ATOM 3062 C CA . TYR A 1 396 ? 21.125 -13.68 -18.828 1 74.88 396 TYR A CA 1
ATOM 3063 C C . TYR A 1 396 ? 21.016 -12.281 -18.25 1 74.88 396 TYR A C 1
ATOM 3065 O O . TYR A 1 396 ? 22 -11.531 -18.203 1 74.88 396 TYR A O 1
ATOM 3073 N N . PHE A 1 397 ? 19.75 -11.938 -17.844 1 78 397 PHE A N 1
ATOM 3074 C CA . PHE A 1 397 ? 19.453 -10.703 -17.125 1 78 397 PHE A CA 1
ATOM 3075 C C . PHE A 1 397 ? 19.797 -9.484 -17.984 1 78 397 PHE A C 1
ATOM 3077 O O . PHE A 1 397 ? 20.328 -8.5 -17.469 1 78 397 PHE A O 1
ATOM 3084 N N . ASP A 1 398 ? 19.641 -9.641 -19.281 1 78 398 ASP A N 1
ATOM 3085 C CA . ASP A 1 398 ? 20.047 -8.562 -20.188 1 78 398 ASP A CA 1
ATOM 3086 C C . ASP A 1 398 ? 18.906 -8.188 -21.141 1 78 398 ASP A C 1
ATOM 3088 O O . ASP A 1 398 ? 18.594 -8.945 -22.062 1 78 398 ASP A O 1
ATOM 3092 N N . ASP A 1 399 ? 18.469 -6.984 -21.016 1 83.44 399 ASP A N 1
ATOM 3093 C CA . ASP A 1 399 ? 17.359 -6.473 -21.828 1 83.44 399 ASP A CA 1
ATOM 3094 C C . ASP A 1 399 ? 17.797 -6.27 -23.281 1 83.44 399 ASP A C 1
ATOM 3096 O O . ASP A 1 399 ? 16.969 -6.23 -24.188 1 83.44 399 ASP A O 1
ATOM 3100 N N . GLN A 1 400 ? 19.031 -6.109 -23.484 1 75.12 400 GLN A N 1
ATOM 3101 C CA . GLN A 1 400 ? 19.516 -5.816 -24.828 1 75.12 400 GLN A CA 1
ATOM 3102 C C . GLN A 1 400 ? 19.234 -6.973 -25.781 1 75.12 400 GLN A C 1
ATOM 3104 O O . GLN A 1 400 ? 19.25 -6.797 -27 1 75.12 400 GLN A O 1
ATOM 3109 N N . VAL A 1 401 ? 19.016 -8.016 -25.234 1 76.56 401 VAL A N 1
ATOM 3110 C CA . VAL A 1 401 ? 18.719 -9.188 -26.047 1 76.56 401 VAL A CA 1
ATOM 3111 C C . VAL A 1 401 ? 17.359 -9.008 -26.719 1 76.56 401 VAL A C 1
ATOM 3113 O O . VAL A 1 401 ? 17.156 -9.438 -27.859 1 76.56 401 VAL A O 1
ATOM 3116 N N . TYR A 1 402 ? 16.453 -8.312 -26.062 1 78.69 402 TYR A N 1
ATOM 3117 C CA . TYR A 1 402 ? 15.07 -8.297 -26.531 1 78.69 402 TYR A CA 1
ATOM 3118 C C . TYR A 1 402 ? 14.641 -6.895 -26.922 1 78.69 402 TYR A C 1
ATOM 3120 O O . TYR A 1 402 ? 13.664 -6.719 -27.656 1 78.69 402 TYR A O 1
ATOM 3128 N N . TRP A 1 403 ? 15.344 -5.887 -26.406 1 80.81 403 TRP A N 1
ATOM 3129 C CA . TRP A 1 403 ? 14.828 -4.527 -26.531 1 80.81 403 TRP A CA 1
ATOM 3130 C C . TRP A 1 403 ? 15.844 -3.625 -27.234 1 80.81 403 TRP A C 1
ATOM 3132 O O . TRP A 1 403 ? 17.062 -3.814 -27.078 1 80.81 403 TRP A O 1
ATOM 3142 N N . GLU A 1 404 ? 15.391 -2.617 -27.938 1 78 404 GLU A N 1
ATOM 3143 C CA . GLU A 1 404 ? 16.203 -1.571 -28.547 1 78 404 GLU A CA 1
ATOM 3144 C C . GLU A 1 404 ? 16.438 -0.421 -27.562 1 78 404 GLU A C 1
ATOM 3146 O O . GLU A 1 404 ? 15.516 -0.003 -26.859 1 78 404 GLU A O 1
ATOM 3151 N N . PHE A 1 405 ? 17.797 -0.135 -27.469 1 70.38 405 PHE A N 1
ATOM 3152 C CA . PHE A 1 405 ? 18.156 1.009 -26.641 1 70.38 405 PHE A CA 1
ATOM 3153 C C . PHE A 1 405 ? 18.703 2.15 -27.484 1 70.38 405 PHE A C 1
ATOM 3155 O O . PHE A 1 405 ? 19.766 2.033 -28.094 1 70.38 405 PHE A O 1
ATOM 3162 N N . PRO A 1 406 ? 17.906 3.191 -27.578 1 61.53 406 PRO A N 1
ATOM 3163 C CA . PRO A 1 406 ? 18.328 4.273 -28.469 1 61.53 406 PRO A CA 1
ATOM 3164 C C . PRO A 1 406 ? 19.703 4.824 -28.109 1 61.53 406 PRO A C 1
ATOM 3166 O O . PRO A 1 406 ? 20.469 5.219 -29 1 61.53 406 PRO A O 1
ATOM 3169 N N . HIS A 1 407 ? 19.875 5.047 -26.891 1 64.06 407 HIS A N 1
ATOM 3170 C CA . HIS A 1 407 ? 21.141 5.691 -26.578 1 64.06 407 HIS A CA 1
ATOM 3171 C C . HIS A 1 407 ? 22.328 4.777 -26.891 1 64.06 407 HIS A C 1
ATOM 3173 O O . HIS A 1 407 ? 23.453 5.242 -27.016 1 64.06 407 HIS A O 1
ATOM 3179 N N . LEU A 1 408 ? 22.234 3.533 -26.969 1 54.19 408 LEU A N 1
ATOM 3180 C CA . LEU A 1 408 ? 23.312 2.631 -27.359 1 54.19 408 LEU A CA 1
ATOM 3181 C C . LEU A 1 408 ? 23.422 2.553 -28.875 1 54.19 408 LEU A C 1
ATOM 3183 O O . LEU A 1 408 ? 24.406 2.021 -29.406 1 54.19 408 LEU A O 1
ATOM 3187 N N . ALA A 1 409 ? 22.531 3.002 -29.672 1 44.19 409 ALA A N 1
ATOM 3188 C CA . ALA A 1 409 ? 22.578 2.967 -31.125 1 44.19 409 ALA A CA 1
ATOM 3189 C C . ALA A 1 409 ? 23.547 4.012 -31.672 1 44.19 409 ALA A C 1
ATOM 3191 O O . ALA A 1 409 ? 23.719 4.125 -32.906 1 44.19 409 ALA A O 1
ATOM 3192 N N . ALA A 1 410 ? 23.984 5.043 -31.062 1 40.22 410 ALA A N 1
ATOM 3193 C CA . ALA A 1 410 ? 24.859 5.934 -31.828 1 40.22 410 ALA A CA 1
ATOM 3194 C C . ALA A 1 410 ? 26.062 5.184 -32.375 1 40.22 410 ALA A C 1
ATOM 3196 O O . ALA A 1 410 ? 26.906 5.77 -33.062 1 40.22 410 ALA A O 1
ATOM 3197 N N . GLY A 1 411 ? 26.469 4.098 -31.875 1 31.31 411 GLY A N 1
ATOM 3198 C CA . GLY A 1 411 ? 27.703 3.727 -32.562 1 31.31 411 GLY A CA 1
ATOM 3199 C C . GLY A 1 411 ? 27.469 3.156 -33.938 1 31.31 411 GLY A C 1
ATOM 3200 O O . GLY A 1 411 ? 28.406 2.705 -34.594 1 31.31 411 GLY A O 1
ATOM 3201 N N . PHE A 1 412 ? 26.203 2.975 -34.5 1 26.98 412 PHE A N 1
ATOM 3202 C CA . PHE A 1 412 ? 26.562 2.48 -35.844 1 26.98 412 PHE A CA 1
ATOM 3203 C C . PHE A 1 412 ? 26.859 3.637 -36.781 1 26.98 412 PHE A C 1
ATOM 3205 O O . PHE A 1 412 ? 26.266 4.707 -36.656 1 26.98 412 PHE A O 1
ATOM 3212 N N . MET B 1 1 ? 33.625 8.055 15.633 1 31.95 1 MET B N 1
ATOM 3213 C CA . MET B 1 1 ? 32.312 8.406 16.188 1 31.95 1 MET B CA 1
ATOM 3214 C C . MET B 1 1 ? 31.172 7.836 15.344 1 31.95 1 MET B C 1
ATOM 3216 O O . MET B 1 1 ? 30.062 7.68 15.82 1 31.95 1 MET B O 1
ATOM 3220 N N . SER B 1 2 ? 31.344 7.789 14.023 1 42.72 2 SER B N 1
ATOM 3221 C CA . SER B 1 2 ? 30.406 7.227 13.047 1 42.72 2 SER B CA 1
ATOM 3222 C C . SER B 1 2 ? 30.141 5.75 13.328 1 42.72 2 SER B C 1
ATOM 3224 O O . SER B 1 2 ? 29.031 5.266 13.141 1 42.72 2 SER B O 1
ATOM 3226 N N . SER B 1 3 ? 31.141 5.152 13.875 1 47.34 3 SER B N 1
ATOM 3227 C CA . SER B 1 3 ? 31.219 3.709 14.078 1 47.34 3 SER B CA 1
ATOM 3228 C C . SER B 1 3 ? 30.281 3.262 15.195 1 47.34 3 SER B C 1
ATOM 3230 O O . SER B 1 3 ? 29.75 2.148 15.156 1 47.34 3 SER B O 1
ATOM 3232 N N . GLN B 1 4 ? 30.125 4.113 16.219 1 49.69 4 GLN B N 1
ATOM 3233 C CA . GLN B 1 4 ? 29.391 3.643 17.375 1 49.69 4 GLN B CA 1
ATOM 3234 C C . GLN B 1 4 ? 27.891 3.871 17.219 1 49.69 4 GLN B C 1
ATOM 3236 O O . GLN B 1 4 ? 27.078 3.301 17.953 1 49.69 4 GLN B O 1
ATOM 3241 N N . TYR B 1 5 ? 27.5 4.711 16.344 1 51.5 5 TYR B N 1
ATOM 3242 C CA . TYR B 1 5 ? 26.109 5.074 16.156 1 51.5 5 TYR B CA 1
ATOM 3243 C C . TYR B 1 5 ? 25.297 3.881 15.672 1 51.5 5 TYR B C 1
ATOM 3245 O O . TYR B 1 5 ? 24.234 3.578 16.219 1 51.5 5 TYR B O 1
ATOM 3253 N N . LEU B 1 6 ? 25.953 3.08 14.859 1 58.09 6 LEU B N 1
ATOM 3254 C CA . LEU B 1 6 ? 25.188 2.076 14.117 1 58.09 6 LEU B CA 1
ATOM 3255 C C . LEU B 1 6 ? 24.953 0.833 14.969 1 58.09 6 LEU B C 1
ATOM 3257 O O . LEU B 1 6 ? 23.859 0.264 14.961 1 58.09 6 LEU B O 1
ATOM 3261 N N . PRO B 1 7 ? 25.984 0.534 15.75 1 54.66 7 PRO B N 1
ATOM 3262 C CA . PRO B 1 7 ? 25.734 -0.7 16.5 1 54.66 7 PRO B CA 1
ATOM 3263 C C . PRO B 1 7 ? 24.562 -0.57 17.484 1 54.66 7 PRO B C 1
ATOM 3265 O O . PRO B 1 7 ? 23.844 -1.538 17.703 1 54.66 7 PRO B O 1
ATOM 3268 N N . ASN B 1 8 ? 24.359 0.556 17.938 1 64.25 8 ASN B N 1
ATOM 3269 C CA . ASN B 1 8 ? 23.281 0.758 18.906 1 64.25 8 ASN B CA 1
ATOM 3270 C C . ASN B 1 8 ? 21.906 0.732 18.25 1 64.25 8 ASN B C 1
ATOM 3272 O O . ASN B 1 8 ? 20.953 0.209 18.828 1 64.25 8 ASN B O 1
ATOM 3276 N N . LEU B 1 9 ? 21.938 0.977 17 1 73.12 9 LEU B N 1
ATOM 3277 C CA . LEU B 1 9 ? 20.641 1.01 16.328 1 73.12 9 LEU B CA 1
ATOM 3278 C C . LEU B 1 9 ? 20.203 -0.394 15.922 1 73.12 9 LEU B C 1
ATOM 3280 O O . LEU B 1 9 ? 19 -0.669 15.82 1 73.12 9 LEU B O 1
ATOM 3284 N N . ARG B 1 10 ? 21.172 -1.286 15.953 1 79.56 10 ARG B N 1
ATOM 3285 C CA . ARG B 1 10 ? 20.922 -2.656 15.523 1 79.56 10 ARG B CA 1
ATOM 3286 C C . ARG B 1 10 ? 20.047 -3.402 16.531 1 79.56 10 ARG B C 1
ATOM 3288 O O . ARG B 1 10 ? 19.234 -4.246 16.156 1 79.56 10 ARG B O 1
ATOM 3295 N N . ILE B 1 11 ? 20.156 -3.057 17.688 1 84.56 11 ILE B N 1
ATOM 3296 C CA . ILE B 1 11 ? 19.438 -3.785 18.734 1 84.56 11 ILE B CA 1
ATOM 3297 C C . ILE B 1 11 ? 18.266 -2.934 19.25 1 84.56 11 ILE B C 1
ATOM 3299 O O . ILE B 1 11 ? 17.172 -3.441 19.453 1 84.56 11 ILE B O 1
ATOM 3303 N N . ARG B 1 12 ? 18.469 -1.707 19.359 1 87.44 12 ARG B N 1
ATOM 3304 C CA . ARG B 1 12 ? 17.5 -0.843 20.031 1 87.44 12 ARG B CA 1
ATOM 3305 C C . ARG B 1 12 ? 16.25 -0.665 19.172 1 87.44 12 ARG B C 1
ATOM 3307 O O . ARG B 1 12 ? 15.133 -0.726 19.672 1 87.44 12 ARG B O 1
ATOM 3314 N N . LEU B 1 13 ? 16.453 -0.48 17.906 1 89.94 13 LEU B N 1
ATOM 3315 C CA . LEU B 1 13 ? 15.312 -0.189 17.047 1 89.94 13 LEU B CA 1
ATOM 3316 C C . LEU B 1 13 ? 14.43 -1.424 16.875 1 89.94 13 LEU B C 1
ATOM 3318 O O . LEU B 1 13 ? 13.219 -1.357 17.062 1 89.94 13 LEU B O 1
ATOM 3322 N N . PRO B 1 14 ? 15.039 -2.588 16.578 1 92.81 14 PRO B N 1
ATOM 3323 C CA . PRO B 1 14 ? 14.203 -3.787 16.5 1 92.81 14 PRO B CA 1
ATOM 3324 C C . PRO B 1 14 ? 13.508 -4.109 17.812 1 92.81 14 PRO B C 1
ATOM 3326 O O . PRO B 1 14 ? 12.344 -4.512 17.828 1 92.81 14 PRO B O 1
ATOM 3329 N N . ALA B 1 15 ? 14.164 -3.957 18.875 1 94.06 15 ALA B N 1
ATOM 3330 C CA . ALA B 1 15 ? 13.57 -4.207 20.172 1 94.06 15 ALA B CA 1
ATOM 3331 C C . ALA B 1 15 ? 12.391 -3.275 20.438 1 94.06 15 ALA B C 1
ATOM 3333 O O . ALA B 1 15 ? 11.352 -3.705 20.938 1 94.06 15 ALA B O 1
ATOM 3334 N N . LEU B 1 16 ? 12.57 -2.01 20.109 1 93.5 16 LEU B N 1
ATOM 3335 C CA . LEU B 1 16 ? 11.492 -1.039 20.281 1 93.5 16 LEU B CA 1
ATOM 3336 C C . LEU B 1 16 ? 10.273 -1.425 19.438 1 93.5 16 LEU B C 1
ATOM 3338 O O . LEU B 1 16 ? 9.148 -1.43 19.938 1 93.5 16 LEU B O 1
ATOM 3342 N N . LEU B 1 17 ? 10.516 -1.755 18.188 1 95.94 17 LEU B N 1
ATOM 3343 C CA . LEU B 1 17 ? 9.43 -2.086 17.266 1 95.94 17 LEU B CA 1
ATOM 3344 C C . LEU B 1 17 ? 8.688 -3.34 17.734 1 95.94 17 LEU B C 1
ATOM 3346 O O . LEU B 1 17 ? 7.457 -3.373 17.75 1 95.94 17 LEU B O 1
ATOM 3350 N N . LEU B 1 18 ? 9.422 -4.352 18.141 1 96.75 18 LEU B N 1
ATOM 3351 C CA . LEU B 1 18 ? 8.812 -5.613 18.562 1 96.75 18 LEU B CA 1
ATOM 3352 C C . LEU B 1 18 ? 8.078 -5.453 19.891 1 96.75 18 LEU B C 1
ATOM 3354 O O . LEU B 1 18 ? 7.027 -6.066 20.094 1 96.75 18 LEU B O 1
ATOM 3358 N N . LEU B 1 19 ? 8.625 -4.648 20.766 1 96.81 19 LEU B N 1
ATOM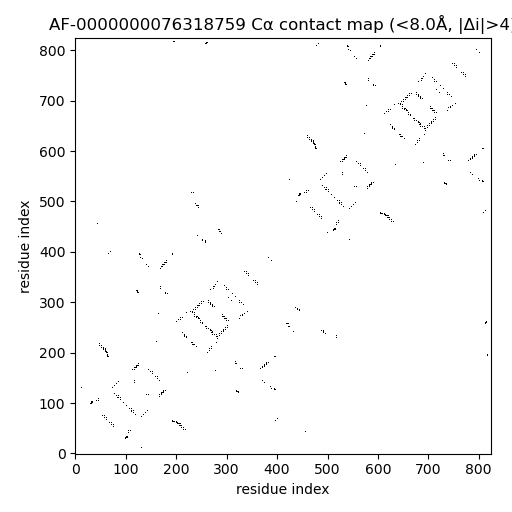 3359 C CA . LEU B 1 19 ? 7.949 -4.387 22.031 1 96.81 19 LEU B CA 1
ATOM 3360 C C . LEU B 1 19 ? 6.648 -3.621 21.797 1 96.81 19 LEU B C 1
ATOM 3362 O O . LEU B 1 19 ? 5.621 -3.941 22.391 1 96.81 19 LEU B O 1
ATOM 3366 N N . LEU B 1 20 ? 6.746 -2.572 20.969 1 97 20 LEU B N 1
ATOM 3367 C CA . LEU B 1 20 ? 5.543 -1.816 20.656 1 97 20 LEU B CA 1
ATOM 3368 C C . LEU B 1 20 ? 4.496 -2.711 20 1 97 20 LEU B C 1
ATOM 3370 O O . LEU B 1 20 ? 3.312 -2.641 20.328 1 97 20 LEU B O 1
ATOM 3374 N N . GLU B 1 21 ? 4.926 -3.568 19.062 1 98.06 21 GLU B N 1
ATOM 3375 C CA . GLU B 1 21 ? 3.992 -4.453 18.375 1 98.06 21 GLU B CA 1
ATOM 3376 C C . GLU B 1 21 ? 3.385 -5.473 19.328 1 98.06 21 GLU B C 1
ATOM 3378 O O . GLU B 1 21 ? 2.193 -5.777 19.25 1 98.06 21 GLU B O 1
ATOM 3383 N N . ALA B 1 22 ? 4.219 -6.027 20.203 1 97.75 22 ALA B N 1
ATOM 3384 C CA . ALA B 1 22 ? 3.711 -6.957 21.219 1 97.75 22 ALA B CA 1
ATOM 3385 C C . ALA B 1 22 ? 2.66 -6.289 22.094 1 97.75 22 ALA B C 1
ATOM 3387 O O . ALA B 1 22 ? 1.625 -6.887 22.406 1 97.75 22 ALA B O 1
ATOM 3388 N N . ALA B 1 23 ? 2.932 -5.086 22.562 1 97.94 23 ALA B N 1
ATOM 3389 C CA . ALA B 1 23 ? 1.97 -4.332 23.359 1 97.94 23 ALA B CA 1
ATOM 3390 C C . ALA B 1 23 ? 0.668 -4.113 22.594 1 97.94 23 ALA B C 1
ATOM 3392 O O . ALA B 1 23 ? -0.421 -4.266 23.156 1 97.94 23 ALA B O 1
ATOM 3393 N N . LEU B 1 24 ? 0.827 -3.73 21.344 1 97.44 24 LEU B N 1
ATOM 3394 C CA . LEU B 1 24 ? -0.353 -3.506 20.516 1 97.44 24 LEU B CA 1
ATOM 3395 C C . LEU B 1 24 ? -1.168 -4.785 20.359 1 97.44 24 LEU B C 1
ATOM 3397 O O . LEU B 1 24 ? -2.395 -4.766 20.484 1 97.44 24 LEU B O 1
ATOM 3401 N N . ILE B 1 25 ? -0.499 -5.895 20.109 1 97.81 25 ILE B N 1
ATOM 3402 C CA . ILE B 1 25 ? -1.182 -7.176 19.953 1 97.81 25 ILE B CA 1
ATOM 3403 C C . ILE B 1 25 ? -1.924 -7.527 21.234 1 97.81 25 ILE B C 1
ATOM 3405 O O . ILE B 1 25 ? -3.07 -7.98 21.203 1 97.81 25 ILE B O 1
ATOM 3409 N N . LEU B 1 26 ? -1.328 -7.285 22.391 1 97.56 26 LEU B N 1
ATOM 3410 C CA . LEU B 1 26 ? -1.954 -7.566 23.672 1 97.56 26 LEU B CA 1
ATOM 3411 C C . LEU B 1 26 ? -3.178 -6.684 23.891 1 97.56 26 LEU B C 1
ATOM 3413 O O . LEU B 1 26 ? -4.23 -7.168 24.312 1 97.56 26 LEU B O 1
ATOM 3417 N N . ILE B 1 27 ? -3.068 -5.395 23.609 1 97.44 27 ILE B N 1
ATOM 3418 C CA . ILE B 1 27 ? -4.191 -4.48 23.766 1 97.44 27 ILE B CA 1
ATOM 3419 C C . ILE B 1 27 ? -5.324 -4.887 22.828 1 97.44 27 ILE B C 1
ATOM 3421 O O . ILE B 1 27 ? -6.492 -4.906 23.219 1 97.44 27 ILE B O 1
ATOM 3425 N N . PHE B 1 28 ? -4.992 -5.215 21.578 1 97.06 28 PHE B N 1
ATOM 3426 C CA . PHE B 1 28 ? -6 -5.699 20.641 1 97.06 28 PHE B CA 1
ATOM 3427 C C . PHE B 1 28 ? -6.672 -6.957 21.172 1 97.06 28 PHE B C 1
ATOM 3429 O O . PHE B 1 28 ? -7.891 -7.121 21.047 1 97.06 28 PHE B O 1
ATOM 3436 N N . GLY B 1 29 ? -5.93 -7.883 21.781 1 96.44 29 GLY B N 1
ATOM 3437 C CA . GLY B 1 29 ? -6.461 -9.133 22.312 1 96.44 29 GLY B CA 1
ATOM 3438 C C . GLY B 1 29 ? -7.449 -8.922 23.438 1 96.44 29 GLY B C 1
ATOM 3439 O O . GLY B 1 29 ? -8.477 -9.609 23.516 1 96.44 29 GLY B O 1
ATOM 3440 N N . PHE B 1 30 ? -7.215 -7.93 24.234 1 96.12 30 PHE B N 1
ATOM 3441 C CA . PHE B 1 30 ? -8.039 -7.73 25.422 1 96.12 30 PHE B CA 1
ATOM 3442 C C . PHE B 1 30 ? -9.227 -6.832 25.109 1 96.12 30 PHE B C 1
ATOM 3444 O O . PHE B 1 30 ? -10.305 -6.996 25.703 1 96.12 30 PHE B O 1
ATOM 3451 N N . PHE B 1 31 ? -9.07 -5.902 24.094 1 96.19 31 PHE B N 1
ATOM 3452 C CA . PHE B 1 31 ? -10.062 -4.84 24.078 1 96.19 31 PHE B CA 1
ATOM 3453 C C . PHE B 1 31 ? -10.742 -4.754 22.719 1 96.19 31 PHE B C 1
ATOM 3455 O O . PHE B 1 31 ? -11.797 -4.121 22.578 1 96.19 31 PHE B O 1
ATOM 3462 N N . VAL B 1 32 ? -10.25 -5.305 21.656 1 95.75 32 VAL B N 1
ATOM 3463 C CA . VAL B 1 32 ? -10.719 -4.965 20.328 1 95.75 32 VAL B CA 1
ATOM 3464 C C . VAL B 1 32 ? -11.461 -6.152 19.719 1 95.75 32 VAL B C 1
ATOM 3466 O O . VAL B 1 32 ? -11 -7.293 19.812 1 95.75 32 VAL B O 1
ATOM 3469 N N . SER B 1 33 ? -12.609 -5.926 19.109 1 94.62 33 SER B N 1
ATOM 3470 C CA . SER B 1 33 ? -13.391 -6.879 18.328 1 94.62 33 SER B CA 1
ATOM 3471 C C . SER B 1 33 ? -13.922 -6.246 17.047 1 94.62 33 SER B C 1
ATOM 3473 O O . SER B 1 33 ? -13.836 -5.031 16.875 1 94.62 33 SER B O 1
ATOM 3475 N N . TYR B 1 34 ? -14.438 -7.07 16.141 1 92.56 34 TYR B N 1
ATOM 3476 C CA . TYR B 1 34 ? -14.938 -6.582 14.852 1 92.56 34 TYR B CA 1
ATOM 3477 C C . TYR B 1 34 ? -16.422 -6.23 14.938 1 92.56 34 TYR B C 1
ATOM 3479 O O . TYR B 1 34 ? -17.172 -6.871 15.68 1 92.56 34 TYR B O 1
ATOM 3487 N N . ASP B 1 35 ? -16.766 -5.172 14.234 1 90.81 35 ASP B N 1
ATOM 3488 C CA . ASP B 1 35 ? -18.141 -4.75 14.039 1 90.81 35 ASP B CA 1
ATOM 3489 C C . ASP B 1 35 ? -18.547 -4.867 12.57 1 90.81 35 ASP B C 1
ATOM 3491 O O . ASP B 1 35 ? -17.891 -4.309 11.688 1 90.81 35 ASP B O 1
ATOM 3495 N N . HIS B 1 36 ? -19.672 -5.598 12.25 1 85.12 36 HIS B N 1
ATOM 3496 C CA . HIS B 1 36 ? -20.062 -5.863 10.867 1 85.12 36 HIS B CA 1
ATOM 3497 C C . HIS B 1 36 ? -21.297 -5.059 10.484 1 85.12 36 HIS B C 1
ATOM 3499 O O . HIS B 1 36 ? -21.969 -5.375 9.492 1 85.12 36 HIS B O 1
ATOM 3505 N N . SER B 1 37 ? -21.578 -4.031 11.109 1 81.44 37 SER B N 1
ATOM 3506 C CA . SER B 1 37 ? -22.797 -3.26 10.875 1 81.44 37 SER B CA 1
ATOM 3507 C C . SER B 1 37 ? -22.625 -2.322 9.68 1 81.44 37 SER B C 1
ATOM 3509 O O . SER B 1 37 ? -23.609 -1.757 9.188 1 81.44 37 SER B O 1
ATOM 3511 N N . GLN B 1 38 ? -21.531 -2.281 9.047 1 80.06 38 GLN B N 1
ATOM 3512 C CA . GLN B 1 38 ? -21.312 -1.3 7.996 1 80.06 38 GLN B CA 1
ATOM 3513 C C . GLN B 1 38 ? -21.547 -1.907 6.617 1 80.06 38 GLN B C 1
ATOM 3515 O O . GLN B 1 38 ? -21.516 -3.129 6.457 1 80.06 38 GLN B O 1
ATOM 3520 N N . ASN B 1 39 ? -21.922 -0.961 5.727 1 82.94 39 ASN B N 1
ATOM 3521 C CA . ASN B 1 39 ? -22.047 -1.336 4.32 1 82.94 39 ASN B CA 1
ATOM 3522 C C . ASN B 1 39 ? -20.703 -1.287 3.609 1 82.94 39 ASN B C 1
ATOM 3524 O O . ASN B 1 39 ? -20.281 -0.235 3.115 1 82.94 39 ASN B O 1
ATOM 3528 N N . LEU B 1 40 ? -20.125 -2.41 3.488 1 85.12 40 LEU B N 1
ATOM 3529 C CA . LEU B 1 40 ? -18.781 -2.521 2.951 1 85.12 40 LEU B CA 1
ATOM 3530 C C . LEU B 1 40 ? -18.734 -2.107 1.483 1 85.12 40 LEU B C 1
ATOM 3532 O O . LEU B 1 40 ? -17.844 -1.375 1.064 1 85.12 40 LEU B O 1
ATOM 3536 N N . ALA B 1 41 ? -19.703 -2.543 0.731 1 79.94 41 ALA B N 1
ATOM 3537 C CA . ALA B 1 41 ? -19.719 -2.283 -0.706 1 79.94 41 ALA B CA 1
ATOM 3538 C C . ALA B 1 41 ? -19.75 -0.785 -0.993 1 79.94 41 ALA B C 1
ATOM 3540 O O . ALA B 1 41 ? -19.109 -0.321 -1.945 1 79.94 41 ALA B O 1
ATOM 3541 N N . ARG B 1 42 ? -20.359 -0.071 -0.153 1 81.94 42 ARG B N 1
ATOM 3542 C CA . ARG B 1 42 ? -20.5 1.368 -0.348 1 81.94 42 ARG B CA 1
ATOM 3543 C C . ARG B 1 42 ? -19.219 2.104 0.047 1 81.94 42 ARG B C 1
ATOM 3545 O O . ARG B 1 42 ? -18.781 3.014 -0.657 1 81.94 42 ARG B O 1
ATOM 3552 N N . ASP B 1 43 ? -18.531 1.691 1.013 1 89.31 43 ASP B N 1
ATOM 3553 C CA . ASP B 1 43 ? -17.484 2.508 1.631 1 89.31 43 ASP B CA 1
ATOM 3554 C C . ASP B 1 43 ? -16.094 2.029 1.221 1 89.31 43 ASP B C 1
ATOM 3556 O O . ASP B 1 43 ? -15.125 2.791 1.282 1 89.31 43 ASP B O 1
ATOM 3560 N N . TYR B 1 44 ? -15.984 0.875 0.707 1 92.38 44 TYR B N 1
ATOM 3561 C CA . TYR B 1 44 ? -14.703 0.222 0.489 1 92.38 44 TYR B CA 1
ATOM 3562 C C . TYR B 1 44 ? -13.914 0.915 -0.619 1 92.38 44 TYR B C 1
ATOM 3564 O O . TYR B 1 44 ? -12.711 1.136 -0.491 1 92.38 44 TYR B O 1
ATOM 3572 N N . PRO B 1 45 ? -14.547 1.333 -1.733 1 92.19 45 PRO B N 1
ATOM 3573 C CA . PRO B 1 45 ? -13.75 1.974 -2.783 1 92.19 45 PRO B CA 1
ATOM 3574 C C . PRO B 1 45 ? -13.078 3.262 -2.311 1 92.19 45 PRO B C 1
ATOM 3576 O O . PRO B 1 45 ? -11.898 3.484 -2.588 1 92.19 45 PRO B O 1
ATOM 3579 N N . ALA B 1 46 ? -13.852 4.09 -1.625 1 92.44 46 ALA B N 1
ATOM 3580 C CA . ALA B 1 46 ? -13.281 5.336 -1.114 1 92.44 46 ALA B CA 1
ATOM 3581 C C . ALA B 1 46 ? -12.211 5.059 -0.063 1 92.44 46 ALA B C 1
ATOM 3583 O O . ALA B 1 46 ? -11.227 5.797 0.04 1 92.44 46 ALA B O 1
ATOM 3584 N N . PHE B 1 47 ? -12.406 4.008 0.722 1 93.94 47 PHE B N 1
ATOM 3585 C CA . PHE B 1 47 ? -11.391 3.557 1.673 1 93.94 47 PHE B CA 1
ATOM 3586 C C . PHE B 1 47 ? -10.078 3.248 0.963 1 93.94 47 PHE B C 1
ATOM 3588 O O . PHE B 1 47 ? -9.016 3.676 1.407 1 93.94 47 PHE B O 1
ATOM 3595 N N . GLN B 1 48 ? -10.109 2.547 -0.116 1 94.94 48 GLN B N 1
ATOM 3596 C CA . GLN B 1 48 ? -8.922 2.158 -0.87 1 94.94 48 GLN B CA 1
ATOM 3597 C C . GLN B 1 48 ? -8.234 3.377 -1.476 1 94.94 48 GLN B C 1
ATOM 3599 O O . GLN B 1 48 ? -7.004 3.426 -1.553 1 94.94 48 GLN B O 1
ATOM 3604 N N . ASP B 1 49 ? -9.039 4.328 -1.929 1 95 49 ASP B N 1
ATOM 3605 C CA . ASP B 1 49 ? -8.477 5.562 -2.463 1 95 49 ASP B CA 1
ATOM 3606 C C . ASP B 1 49 ? -7.617 6.273 -1.414 1 95 49 ASP B C 1
ATOM 3608 O O . ASP B 1 49 ? -6.484 6.668 -1.693 1 95 49 ASP B O 1
ATOM 3612 N N . VAL B 1 50 ? -8.164 6.375 -0.237 1 95.69 50 VAL B N 1
ATOM 3613 C CA . VAL B 1 50 ? -7.469 7.086 0.831 1 95.69 50 VAL B CA 1
ATOM 3614 C C . VAL B 1 50 ? -6.242 6.289 1.273 1 95.69 50 VAL B C 1
ATOM 3616 O O . VAL B 1 50 ? -5.191 6.863 1.567 1 95.69 50 VAL B O 1
ATOM 3619 N N . ASN B 1 51 ? -6.398 4.988 1.31 1 95.56 51 ASN B N 1
ATOM 3620 C CA . ASN B 1 51 ? -5.262 4.129 1.622 1 95.56 51 ASN B CA 1
ATOM 3621 C C . ASN B 1 51 ? -4.125 4.32 0.622 1 95.56 51 ASN B C 1
ATOM 3623 O O . ASN B 1 51 ? -2.953 4.363 1.006 1 95.56 51 ASN B O 1
ATOM 3627 N N . LEU B 1 52 ? -4.43 4.438 -0.622 1 94.94 52 LEU B N 1
ATOM 3628 C CA . LEU B 1 52 ? -3.449 4.68 -1.675 1 94.94 52 LEU B CA 1
ATOM 3629 C C . LEU B 1 52 ? -2.775 6.035 -1.489 1 94.94 52 LEU B C 1
ATOM 3631 O O . LEU B 1 52 ? -1.574 6.176 -1.729 1 94.94 52 LEU B O 1
ATOM 3635 N N . MET B 1 53 ? -3.516 6.992 -1.089 1 95.62 53 MET B N 1
ATOM 3636 C CA . MET B 1 53 ? -2.973 8.328 -0.845 1 95.62 53 MET B CA 1
ATOM 3637 C C . MET B 1 53 ? -1.92 8.297 0.257 1 95.62 53 MET B C 1
ATOM 3639 O O . MET B 1 53 ? -0.838 8.867 0.105 1 95.62 53 MET B O 1
ATOM 3643 N N . VAL B 1 54 ? -2.264 7.59 1.276 1 94.81 54 VAL B N 1
ATOM 3644 C CA . VAL B 1 54 ? -1.441 7.633 2.48 1 94.81 54 VAL B CA 1
ATOM 3645 C C . VAL B 1 54 ? -0.212 6.746 2.299 1 94.81 54 VAL B C 1
ATOM 3647 O O . VAL B 1 54 ? 0.911 7.164 2.594 1 94.81 54 VAL B O 1
ATOM 3650 N N . ILE B 1 55 ? -0.378 5.543 1.76 1 94.69 55 ILE B N 1
ATOM 3651 C CA . ILE B 1 55 ? 0.697 4.559 1.678 1 94.69 55 ILE B CA 1
ATOM 3652 C C . ILE B 1 55 ? 1.597 4.879 0.486 1 94.69 55 ILE B C 1
ATOM 3654 O O . ILE B 1 55 ? 2.824 4.809 0.589 1 94.69 55 ILE B O 1
ATOM 3658 N N . PHE B 1 56 ? 0.97 5.242 -0.595 1 94.44 56 PHE B N 1
ATOM 3659 C CA . PHE B 1 56 ? 1.733 5.477 -1.815 1 94.44 56 PHE B CA 1
ATOM 3660 C C . PHE B 1 56 ? 1.953 6.969 -2.037 1 94.44 56 PHE B C 1
ATOM 3662 O O . PHE B 1 56 ? 3.08 7.406 -2.275 1 94.44 56 PHE B O 1
ATOM 3669 N N . GLY B 1 57 ? 0.932 7.762 -1.989 1 94.56 57 GLY B N 1
ATOM 3670 C CA . GLY B 1 57 ? 1.002 9.18 -2.293 1 94.56 57 GLY B CA 1
ATOM 3671 C C . GLY B 1 57 ? 2.01 9.922 -1.438 1 94.56 57 GLY B C 1
ATOM 3672 O O . GLY B 1 57 ? 2.977 10.484 -1.958 1 94.56 57 GLY B O 1
ATOM 3673 N N . PHE B 1 58 ? 1.868 9.828 -0.13 1 94.69 58 PHE B N 1
ATOM 3674 C CA . PHE B 1 58 ? 2.758 10.555 0.769 1 94.69 58 PHE B CA 1
ATOM 3675 C C . PHE B 1 58 ? 4.168 9.984 0.711 1 94.69 58 PHE B C 1
ATOM 3677 O O . PHE B 1 58 ? 5.148 10.719 0.852 1 94.69 58 PHE B O 1
ATOM 3684 N N . ALA B 1 59 ? 4.293 8.695 0.494 1 93.25 59 ALA B N 1
ATOM 3685 C CA . ALA B 1 59 ? 5.609 8.062 0.415 1 93.25 59 ALA B CA 1
ATOM 3686 C C . ALA B 1 59 ? 6.434 8.656 -0.725 1 93.25 59 ALA B C 1
ATOM 3688 O O . ALA B 1 59 ? 7.559 9.109 -0.513 1 93.25 59 ALA B O 1
ATOM 3689 N N . TYR B 1 60 ? 5.898 8.695 -1.885 1 93.5 60 TYR B N 1
ATOM 3690 C CA . TYR B 1 60 ? 6.641 9.188 -3.043 1 93.5 60 TYR B CA 1
ATOM 3691 C C . TYR B 1 60 ? 6.672 10.711 -3.07 1 93.5 60 TYR B C 1
ATOM 3693 O O . TYR B 1 60 ? 7.621 11.305 -3.586 1 93.5 60 TYR B O 1
ATOM 3701 N N . PHE B 1 61 ? 5.664 11.336 -2.477 1 93.31 61 PHE B N 1
ATOM 3702 C CA . PHE B 1 61 ? 5.641 12.789 -2.383 1 93.31 61 PHE B CA 1
ATOM 3703 C C . PHE B 1 61 ? 6.883 13.305 -1.661 1 93.31 61 PHE B C 1
ATOM 3705 O O . PHE B 1 61 ? 7.422 14.352 -2.016 1 93.31 61 PHE B O 1
ATOM 3712 N N . LEU B 1 62 ? 7.406 12.523 -0.743 1 90.88 62 LEU B N 1
ATOM 3713 C CA . LEU B 1 62 ? 8.547 12.922 0.08 1 90.88 62 LEU B CA 1
ATOM 3714 C C . LEU B 1 62 ? 9.852 12.406 -0.515 1 90.88 62 LEU B C 1
ATOM 3716 O O . LEU B 1 62 ? 10.922 12.609 0.062 1 90.88 62 LEU B O 1
ATOM 3720 N N . ALA B 1 63 ? 9.828 11.797 -1.692 1 89.88 63 ALA B N 1
ATOM 3721 C CA . ALA B 1 63 ? 11.008 11.109 -2.219 1 89.88 63 ALA B CA 1
ATOM 3722 C C . ALA B 1 63 ? 11.781 12 -3.182 1 89.88 63 ALA B C 1
ATOM 3724 O O . ALA B 1 63 ? 12.445 11.508 -4.098 1 89.88 63 ALA B O 1
ATOM 3725 N N . PHE B 1 64 ? 11.781 13.312 -2.988 1 86.44 64 PHE B N 1
ATOM 3726 C CA . PHE B 1 64 ? 12.461 14.219 -3.914 1 86.44 64 PHE B CA 1
ATOM 3727 C C . PHE B 1 64 ? 13.938 14.352 -3.559 1 86.44 64 PHE B C 1
ATOM 3729 O O . PHE B 1 64 ? 14.742 14.781 -4.387 1 86.44 64 PHE B O 1
ATOM 3736 N N . LEU B 1 65 ? 14.359 14.023 -2.332 1 83.94 65 LEU B N 1
ATOM 3737 C CA . LEU B 1 65 ? 15.766 14.094 -1.957 1 83.94 65 LEU B CA 1
ATOM 3738 C C . LEU B 1 65 ? 16.562 12.969 -2.613 1 83.94 65 LEU B C 1
ATOM 3740 O O . LEU B 1 65 ? 16.25 11.797 -2.418 1 83.94 65 LEU B O 1
ATOM 3744 N N . HIS B 1 66 ? 17.547 13.297 -3.289 1 81.44 66 HIS B N 1
ATOM 3745 C CA . HIS B 1 66 ? 18.219 12.336 -4.148 1 81.44 66 HIS B CA 1
ATOM 3746 C C . HIS B 1 66 ? 18.984 11.305 -3.322 1 81.44 66 HIS B C 1
ATOM 3748 O O . HIS B 1 66 ? 19.266 10.203 -3.795 1 81.44 66 HIS B O 1
ATOM 3754 N N . ARG B 1 67 ? 19.281 11.57 -2.115 1 82.06 67 ARG B N 1
ATOM 3755 C CA . ARG B 1 67 ? 20.031 10.609 -1.309 1 82.06 67 ARG B CA 1
ATOM 3756 C C . ARG B 1 67 ? 19.188 10.102 -0.146 1 82.06 67 ARG B C 1
ATOM 3758 O O . ARG B 1 67 ? 19.719 9.57 0.829 1 82.06 67 ARG B O 1
ATOM 3765 N N . TYR B 1 68 ? 17.875 10.328 -0.245 1 87 68 TYR B N 1
ATOM 3766 C CA . TYR B 1 68 ? 17.031 9.969 0.891 1 87 68 TYR B CA 1
ATOM 3767 C C . TYR B 1 68 ? 15.734 9.328 0.424 1 87 68 TYR B C 1
ATOM 3769 O O . TYR B 1 68 ? 14.742 9.328 1.151 1 87 68 TYR B O 1
ATOM 3777 N N . GLY B 1 69 ? 15.742 8.797 -0.764 1 88.06 69 GLY B N 1
ATOM 3778 C CA . GLY B 1 69 ? 14.547 8.211 -1.345 1 88.06 69 GLY B CA 1
ATOM 3779 C C . GLY B 1 69 ? 14.094 6.953 -0.628 1 88.06 69 GLY B C 1
ATOM 3780 O O . GLY B 1 69 ? 12.906 6.781 -0.353 1 88.06 69 GLY B O 1
ATOM 3781 N N . PHE B 1 70 ? 14.977 6.066 -0.276 1 88.56 70 PHE B N 1
ATOM 3782 C CA . PHE B 1 70 ? 14.656 4.812 0.397 1 88.56 70 PHE B CA 1
ATOM 3783 C C . PHE B 1 70 ? 14.008 5.078 1.752 1 88.56 70 PHE B C 1
ATOM 3785 O O . PHE B 1 70 ? 12.984 4.48 2.084 1 88.56 70 PHE B O 1
ATOM 3792 N N . SER B 1 71 ? 14.602 5.961 2.428 1 90.88 71 SER B N 1
ATOM 3793 C CA . SER B 1 71 ? 14.086 6.285 3.756 1 90.88 71 SER B CA 1
ATOM 3794 C C . SER B 1 71 ? 12.727 6.965 3.67 1 90.88 71 SER B C 1
ATOM 3796 O O . SER B 1 71 ? 11.828 6.676 4.469 1 90.88 71 SER B O 1
ATOM 3798 N N . SER B 1 72 ? 12.57 7.848 2.697 1 91.44 72 SER B N 1
ATOM 3799 C CA . SER B 1 72 ? 11.289 8.516 2.537 1 91.44 72 SER B CA 1
ATOM 3800 C C . SER B 1 72 ? 10.156 7.508 2.342 1 91.44 72 SER B C 1
ATOM 3802 O O . SER B 1 72 ? 9.125 7.586 3.01 1 91.44 72 SER B O 1
ATOM 3804 N N . ILE B 1 73 ? 10.406 6.527 1.547 1 93 73 ILE B N 1
ATOM 3805 C CA . ILE B 1 73 ? 9.359 5.57 1.199 1 93 73 ILE B CA 1
ATOM 3806 C C . ILE B 1 73 ? 9.234 4.523 2.305 1 93 73 ILE B C 1
ATOM 3808 O O . ILE B 1 73 ? 8.133 4.258 2.789 1 93 73 ILE B O 1
ATOM 3812 N N . GLY B 1 74 ? 10.312 3.961 2.719 1 93.88 74 GLY B N 1
ATOM 3813 C CA . GLY B 1 74 ? 10.297 2.916 3.73 1 93.88 74 GLY B CA 1
ATOM 3814 C C . GLY B 1 74 ? 9.773 3.391 5.07 1 93.88 74 GLY B C 1
ATOM 3815 O O . GLY B 1 74 ? 8.961 2.711 5.703 1 93.88 74 GLY B O 1
ATOM 3816 N N . PHE B 1 75 ? 10.25 4.535 5.516 1 94.19 75 PHE B N 1
ATOM 3817 C CA . PHE B 1 75 ? 9.82 5.047 6.812 1 94.19 75 PHE B CA 1
ATOM 3818 C C . PHE B 1 75 ? 8.352 5.449 6.773 1 94.19 75 PHE B C 1
ATOM 3820 O O . PHE B 1 75 ? 7.633 5.285 7.766 1 94.19 75 PHE B O 1
ATOM 3827 N N . ASN B 1 76 ? 7.922 5.973 5.629 1 94.81 76 ASN B N 1
ATOM 3828 C CA . ASN B 1 76 ? 6.5 6.266 5.484 1 94.81 76 ASN B CA 1
ATOM 3829 C C . ASN B 1 76 ? 5.648 5.02 5.699 1 94.81 76 ASN B C 1
ATOM 3831 O O . ASN B 1 76 ? 4.652 5.059 6.422 1 94.81 76 ASN B O 1
ATOM 3835 N N . LEU B 1 77 ? 6.039 3.947 5.074 1 95.62 77 LEU B N 1
ATOM 3836 C CA . LEU B 1 77 ? 5.297 2.697 5.191 1 95.62 77 LEU B CA 1
ATOM 3837 C C . LEU B 1 77 ? 5.289 2.201 6.633 1 95.62 77 LEU B C 1
ATOM 3839 O O . LEU B 1 77 ? 4.246 1.79 7.145 1 95.62 77 LEU B O 1
ATOM 3843 N N . LEU B 1 78 ? 6.414 2.242 7.27 1 96.25 78 LEU B N 1
ATOM 3844 C CA . LEU B 1 78 ? 6.535 1.79 8.648 1 96.25 78 LEU B CA 1
ATOM 3845 C C . LEU B 1 78 ? 5.676 2.641 9.578 1 96.25 78 LEU B C 1
ATOM 3847 O O . LEU B 1 78 ? 4.949 2.107 10.422 1 96.25 78 LEU B O 1
ATOM 3851 N N . LEU B 1 79 ? 5.773 3.959 9.422 1 96.75 79 LEU B N 1
ATOM 3852 C CA . LEU B 1 79 ? 5.012 4.875 10.266 1 96.75 79 LEU B CA 1
ATOM 3853 C C . LEU B 1 79 ? 3.514 4.691 10.055 1 96.75 79 LEU B C 1
ATOM 3855 O O . LEU B 1 79 ? 2.738 4.738 11.016 1 96.75 79 LEU B O 1
ATOM 3859 N N . ALA B 1 80 ? 3.135 4.484 8.82 1 96.56 80 ALA B N 1
ATOM 3860 C CA . ALA B 1 80 ? 1.724 4.234 8.539 1 96.56 80 ALA B CA 1
ATOM 3861 C C . ALA B 1 80 ? 1.261 2.926 9.172 1 96.56 80 ALA B C 1
ATOM 3863 O O . ALA B 1 80 ? 0.21 2.877 9.82 1 96.56 80 ALA B O 1
ATOM 3864 N N . ALA B 1 81 ? 2.037 1.86 9.008 1 96.94 81 ALA B N 1
ATOM 3865 C CA . ALA B 1 81 ? 1.672 0.542 9.523 1 96.94 81 ALA B CA 1
ATOM 3866 C C . ALA B 1 81 ? 1.552 0.562 11.047 1 96.94 81 ALA B C 1
ATOM 3868 O O . ALA B 1 81 ? 0.572 0.061 11.602 1 96.94 81 ALA B O 1
ATOM 3869 N N . LEU B 1 82 ? 2.5 1.121 11.711 1 97.06 82 LEU B N 1
ATOM 3870 C CA . LEU B 1 82 ? 2.504 1.203 13.164 1 97.06 82 LEU B CA 1
ATOM 3871 C C . LEU B 1 82 ? 1.487 2.229 13.656 1 97.06 82 LEU B C 1
ATOM 3873 O O . LEU B 1 82 ? 0.736 1.965 14.594 1 97.06 82 LEU B O 1
ATOM 3877 N N . GLY B 1 83 ? 1.487 3.354 13.031 1 97.06 83 GLY B N 1
ATOM 3878 C CA . GLY B 1 83 ? 0.647 4.465 13.445 1 97.06 83 GLY B CA 1
ATOM 3879 C C . GLY B 1 83 ? -0.836 4.16 13.352 1 97.06 83 GLY B C 1
ATOM 3880 O O . GLY B 1 83 ? -1.617 4.582 14.203 1 97.06 83 GLY B O 1
ATOM 3881 N N . VAL B 1 84 ? -1.235 3.482 12.312 1 96.94 84 VAL B N 1
ATOM 3882 C CA . VAL B 1 84 ? -2.65 3.17 12.133 1 96.94 84 VAL B CA 1
ATOM 3883 C C . VAL B 1 84 ? -3.117 2.24 13.25 1 96.94 84 VAL B C 1
ATOM 3885 O O . VAL B 1 84 ? -4.207 2.418 13.805 1 96.94 84 VAL B O 1
ATOM 3888 N N . GLN B 1 85 ? -2.303 1.198 13.602 1 97.75 85 GLN B N 1
ATOM 3889 C CA . GLN B 1 85 ? -2.648 0.324 14.719 1 97.75 85 GLN B CA 1
ATOM 3890 C C . GLN B 1 85 ? -2.855 1.125 16 1 97.75 85 GLN B C 1
ATOM 3892 O O . GLN B 1 85 ? -3.842 0.923 16.703 1 97.75 85 GLN B O 1
ATOM 3897 N N . TRP B 1 86 ? -1.975 2.031 16.203 1 97.75 86 TRP B N 1
ATOM 3898 C CA . TRP B 1 86 ? -2.041 2.859 17.406 1 97.75 86 TRP B CA 1
ATOM 3899 C C . TRP B 1 86 ? -3.24 3.801 17.359 1 97.75 86 TRP B C 1
ATOM 3901 O O . TRP B 1 86 ? -3.951 3.967 18.344 1 97.75 86 TRP B O 1
ATOM 3911 N N . ALA B 1 87 ? -3.445 4.402 16.25 1 97.88 87 ALA B N 1
ATOM 3912 C CA . ALA B 1 87 ? -4.555 5.336 16.078 1 97.88 87 ALA B CA 1
ATOM 3913 C C . ALA B 1 87 ? -5.895 4.641 16.297 1 97.88 87 ALA B C 1
ATOM 3915 O O . ALA B 1 87 ? -6.824 5.234 16.859 1 97.88 87 ALA B O 1
ATOM 3916 N N . VAL B 1 88 ? -6.016 3.412 15.859 1 97.25 88 VAL B N 1
ATOM 3917 C CA . VAL B 1 88 ? -7.238 2.641 16.062 1 97.25 88 VAL B CA 1
ATOM 3918 C C . VAL B 1 88 ? -7.512 2.473 17.547 1 97.25 88 VAL B C 1
ATOM 3920 O O . VAL B 1 88 ? -8.648 2.609 18 1 97.25 88 VAL B O 1
ATOM 3923 N N . ILE B 1 89 ? -6.508 2.227 18.328 1 96.75 89 ILE B N 1
ATOM 3924 C CA . ILE B 1 89 ? -6.637 1.992 19.766 1 96.75 89 ILE B CA 1
ATOM 3925 C C . ILE B 1 89 ? -7.031 3.291 20.453 1 96.75 89 ILE B C 1
ATOM 3927 O O . ILE B 1 89 ? -7.984 3.318 21.234 1 96.75 89 ILE B O 1
ATOM 3931 N N . VAL B 1 90 ? -6.324 4.387 20.156 1 97.31 90 VAL B N 1
ATOM 3932 C CA . VAL B 1 90 ? -6.582 5.652 20.828 1 97.31 90 VAL B CA 1
ATOM 3933 C C . VAL B 1 90 ? -7.973 6.16 20.469 1 97.31 90 VAL B C 1
ATOM 3935 O O . VAL B 1 90 ? -8.742 6.582 21.328 1 97.31 90 VAL B O 1
ATOM 3938 N N . ASP B 1 91 ? -8.297 6.125 19.203 1 96.69 91 ASP B N 1
ATOM 3939 C CA . ASP B 1 91 ? -9.633 6.516 18.75 1 96.69 91 ASP B CA 1
ATOM 3940 C C . ASP B 1 91 ? -10.703 5.633 19.375 1 96.69 91 ASP B C 1
ATOM 3942 O O . ASP B 1 91 ? -11.773 6.117 19.75 1 96.69 91 ASP B O 1
ATOM 3946 N N . GLY B 1 92 ? -10.43 4.324 19.5 1 95.69 92 GLY B N 1
ATOM 3947 C CA . GLY B 1 92 ? -11.352 3.373 20.094 1 95.69 92 GLY B CA 1
ATOM 3948 C C . GLY B 1 92 ? -11.633 3.652 21.562 1 95.69 92 GLY B C 1
ATOM 3949 O O . GLY B 1 92 ? -12.789 3.646 21.984 1 95.69 92 GLY B O 1
ATOM 3950 N N . PHE B 1 93 ? -10.656 3.93 22.297 1 95.56 93 PHE B N 1
ATOM 3951 C CA . PHE B 1 93 ? -10.828 4.188 23.734 1 95.56 93 PHE B CA 1
ATOM 3952 C C . PHE B 1 93 ? -11.562 5.5 23.953 1 95.56 93 PHE B C 1
ATOM 3954 O O . PHE B 1 93 ? -12.383 5.605 24.875 1 95.56 93 PHE B O 1
ATOM 3961 N N . LEU B 1 94 ? -11.359 6.469 23.094 1 94.5 94 LEU B N 1
ATOM 3962 C CA . LEU B 1 94 ? -11.914 7.797 23.328 1 94.5 94 LEU B CA 1
ATOM 3963 C C . LEU B 1 94 ? -13.32 7.91 22.766 1 94.5 94 LEU B C 1
ATOM 3965 O O . LEU B 1 94 ? -14.18 8.586 23.328 1 94.5 94 LEU B O 1
ATOM 3969 N N . PHE B 1 95 ? -13.57 7.254 21.641 1 93.19 95 PHE B N 1
ATOM 3970 C CA . PHE B 1 95 ? -14.82 7.508 20.938 1 93.19 95 PHE B CA 1
ATOM 3971 C C . PHE B 1 95 ? -15.727 6.281 20.969 1 93.19 95 PHE B C 1
ATOM 3973 O O . PHE B 1 95 ? -16.953 6.395 20.859 1 93.19 95 PHE B O 1
ATOM 3980 N N . HIS B 1 96 ? -15.172 5.078 21.109 1 89.75 96 HIS B N 1
ATOM 3981 C CA . HIS B 1 96 ? -15.977 3.896 20.797 1 89.75 96 HIS B CA 1
ATOM 3982 C C . HIS B 1 96 ? -15.898 2.877 21.938 1 89.75 96 HIS B C 1
ATOM 3984 O O . HIS B 1 96 ? -16.266 1.713 21.75 1 89.75 96 HIS B O 1
ATOM 3990 N N . PHE B 1 97 ? -15.406 3.285 23.047 1 91.94 97 PHE B N 1
ATOM 3991 C CA . PHE B 1 97 ? -15.273 2.342 24.141 1 91.94 97 PHE B CA 1
ATOM 3992 C C . PHE B 1 97 ? -16.609 2.141 24.844 1 91.94 97 PHE B C 1
ATOM 3994 O O . PHE B 1 97 ? -17.188 3.088 25.391 1 91.94 97 PHE B O 1
ATOM 4001 N N . SER B 1 98 ? -17.156 0.955 24.641 1 89.94 98 SER B N 1
ATOM 4002 C CA . SER B 1 98 ? -18.422 0.604 25.266 1 89.94 98 SER B CA 1
ATOM 4003 C C . SER B 1 98 ? -18.422 -0.833 25.766 1 89.94 98 SER B C 1
ATOM 4005 O O . SER B 1 98 ? -18.016 -1.749 25.047 1 89.94 98 SER B O 1
ATOM 4007 N N . ALA B 1 99 ? -18.844 -1.06 27 1 91.12 99 ALA B N 1
ATOM 4008 C CA . ALA B 1 99 ? -18.984 -2.377 27.625 1 91.12 99 ALA B CA 1
ATOM 4009 C C . ALA B 1 99 ? -17.641 -3.111 27.625 1 91.12 99 ALA B C 1
ATOM 4011 O O . ALA B 1 99 ? -17.578 -4.301 27.297 1 91.12 99 ALA B O 1
ATOM 4012 N N . GLY B 1 100 ? -16.562 -2.377 27.781 1 91.38 100 GLY B N 1
ATOM 4013 C CA . GLY B 1 100 ? -15.234 -2.959 27.969 1 91.38 100 GLY B CA 1
ATOM 4014 C C . GLY B 1 100 ? -14.57 -3.365 26.672 1 91.38 100 GLY B C 1
ATOM 4015 O O . GLY B 1 100 ? -13.547 -4.043 26.672 1 91.38 100 GLY B O 1
ATOM 4016 N N . LYS B 1 101 ? -15.195 -2.957 25.547 1 94.38 101 LYS B N 1
ATOM 4017 C CA . LYS B 1 101 ? -14.633 -3.359 24.266 1 94.38 101 LYS B CA 1
ATOM 4018 C C . LYS B 1 101 ? -14.633 -2.197 23.266 1 94.38 101 LYS B C 1
ATOM 4020 O O . LYS B 1 101 ? -15.398 -1.243 23.438 1 94.38 101 LYS B O 1
ATOM 4025 N N . ILE B 1 102 ? -13.758 -2.262 22.375 1 95.56 102 ILE B N 1
ATOM 4026 C CA . ILE B 1 102 ? -13.695 -1.393 21.219 1 95.56 102 ILE B CA 1
ATOM 4027 C C . ILE B 1 102 ? -14.109 -2.172 19.969 1 95.56 102 ILE B C 1
ATOM 4029 O O . ILE B 1 102 ? -13.438 -3.133 19.578 1 95.56 102 ILE B O 1
ATOM 4033 N N . ARG B 1 103 ? -15.195 -1.807 19.438 1 93.62 103 ARG B N 1
ATOM 4034 C CA . ARG B 1 103 ? -15.648 -2.451 18.203 1 93.62 103 ARG B CA 1
ATOM 4035 C C . ARG B 1 103 ? -15.172 -1.682 16.969 1 93.62 103 ARG B C 1
ATOM 4037 O O . ARG B 1 103 ? -15.5 -0.505 16.812 1 93.62 103 ARG B O 1
ATOM 4044 N N . ILE B 1 104 ? -14.438 -2.361 16.141 1 93.38 104 ILE B N 1
ATOM 4045 C CA . ILE B 1 104 ? -13.836 -1.665 15.008 1 93.38 104 ILE B CA 1
ATOM 4046 C C . ILE B 1 104 ? -14.469 -2.156 13.703 1 93.38 104 ILE B C 1
ATOM 4048 O O . ILE B 1 104 ? -14.836 -3.326 13.586 1 93.38 104 ILE B O 1
ATOM 4052 N N . ASN B 1 105 ? -14.609 -1.267 12.812 1 93.19 105 ASN B N 1
ATOM 4053 C CA . ASN B 1 105 ? -15.07 -1.519 11.453 1 93.19 105 ASN B CA 1
ATOM 4054 C C . ASN B 1 105 ? -14.266 -0.73 10.422 1 93.19 105 ASN B C 1
ATOM 4056 O O . ASN B 1 105 ? -13.188 -0.217 10.734 1 93.19 105 ASN B O 1
ATOM 4060 N N . LEU B 1 106 ? -14.711 -0.699 9.242 1 93.44 106 LEU B N 1
ATOM 4061 C CA . LEU B 1 106 ? -13.977 -0.052 8.164 1 93.44 106 LEU B CA 1
ATOM 4062 C C . LEU B 1 106 ? -13.789 1.434 8.445 1 93.44 106 LEU B C 1
ATOM 4064 O O . LEU B 1 106 ? -12.734 1.998 8.141 1 93.44 106 LEU B O 1
ATOM 4068 N N . GLN B 1 107 ? -14.781 2.076 9.023 1 92.75 107 GLN B N 1
ATOM 4069 C CA . GLN B 1 107 ? -14.719 3.502 9.328 1 92.75 107 GLN B CA 1
ATOM 4070 C C . GLN B 1 107 ? -13.656 3.787 10.391 1 92.75 107 GLN B C 1
ATOM 4072 O O . GLN B 1 107 ? -13.008 4.832 10.359 1 92.75 107 GLN B O 1
ATOM 4077 N N . SER B 1 108 ? -13.516 2.908 11.32 1 94.38 108 SER B N 1
ATOM 4078 C CA . SER B 1 108 ? -12.492 3.055 12.352 1 94.38 108 SER B CA 1
ATOM 4079 C C . SER B 1 108 ? -11.094 3.035 11.75 1 94.38 108 SER B C 1
ATOM 4081 O O . SER B 1 108 ? -10.25 3.863 12.102 1 94.38 108 SER B O 1
ATOM 4083 N N . ILE B 1 109 ? -10.859 2.068 10.859 1 95.12 109 ILE B N 1
ATOM 4084 C CA . ILE B 1 109 ? -9.562 1.951 10.211 1 95.12 109 ILE B CA 1
ATOM 4085 C C . ILE B 1 109 ? -9.312 3.168 9.32 1 95.12 109 ILE B C 1
ATOM 4087 O O . ILE B 1 109 ? -8.211 3.715 9.305 1 95.12 109 ILE B O 1
ATOM 4091 N N . LEU B 1 110 ? -10.344 3.604 8.641 1 95.56 110 LEU B N 1
ATOM 4092 C CA . LEU B 1 110 ? -10.258 4.77 7.77 1 95.56 110 LEU B CA 1
ATOM 4093 C C . LEU B 1 110 ? -9.891 6.02 8.562 1 95.56 110 LEU B C 1
ATOM 4095 O O . LEU B 1 110 ? -9.008 6.777 8.164 1 95.56 110 LEU B O 1
ATOM 4099 N N . THR B 1 111 ? -10.617 6.238 9.648 1 96.12 111 THR B N 1
ATOM 4100 C CA . THR B 1 111 ? -10.336 7.395 10.5 1 96.12 111 THR B CA 1
ATOM 4101 C C . THR B 1 111 ? -8.906 7.344 11.031 1 96.12 111 THR B C 1
ATOM 4103 O O . THR B 1 111 ? -8.234 8.375 11.117 1 96.12 111 THR B O 1
ATOM 4106 N N . ALA B 1 112 ? -8.461 6.156 11.336 1 96.94 112 ALA B N 1
ATOM 4107 C CA . ALA B 1 112 ? -7.09 5.98 11.805 1 96.94 112 ALA B CA 1
ATOM 4108 C C . ALA B 1 112 ? -6.09 6.324 10.703 1 96.94 112 ALA B C 1
ATOM 4110 O O . ALA B 1 112 ? -5.09 7 10.945 1 96.94 112 ALA B O 1
ATOM 4111 N N . ILE B 1 113 ? -6.332 5.863 9.508 1 97.12 113 ILE B N 1
ATOM 4112 C CA . ILE B 1 113 ? -5.473 6.141 8.359 1 97.12 113 ILE B CA 1
ATOM 4113 C C . ILE B 1 113 ? -5.414 7.648 8.117 1 97.12 113 ILE B C 1
ATOM 4115 O O . ILE B 1 113 ? -4.34 8.203 7.883 1 97.12 113 ILE B O 1
ATOM 4119 N N . MET B 1 114 ? -6.508 8.305 8.203 1 96.81 114 MET B N 1
ATOM 4120 C CA . MET B 1 114 ? -6.547 9.75 7.996 1 96.81 114 MET B CA 1
ATOM 4121 C C . MET B 1 114 ? -5.836 10.477 9.133 1 96.81 114 MET B C 1
ATOM 4123 O O . MET B 1 114 ? -5.172 11.492 8.898 1 96.81 114 MET B O 1
ATOM 4127 N N . SER B 1 115 ? -5.973 9.938 10.305 1 97.19 115 SER B N 1
ATOM 4128 C CA . SER B 1 115 ? -5.297 10.562 11.438 1 97.19 115 SER B CA 1
ATOM 4129 C C . SER B 1 115 ? -3.783 10.477 11.297 1 97.19 115 SER B C 1
ATOM 4131 O O . SER B 1 115 ? -3.066 11.391 11.711 1 97.19 115 SER B O 1
ATOM 4133 N N . ILE B 1 116 ? -3.287 9.414 10.695 1 96.88 116 ILE B N 1
ATOM 4134 C CA . ILE B 1 116 ? -1.844 9.242 10.578 1 96.88 116 ILE B CA 1
ATOM 4135 C C . ILE B 1 116 ? -1.297 10.203 9.523 1 96.88 116 ILE B C 1
ATOM 4137 O O . ILE B 1 116 ? -0.088 10.445 9.461 1 96.88 116 ILE B O 1
ATOM 4141 N N . THR B 1 117 ? -2.168 10.766 8.734 1 96.75 117 THR B N 1
ATOM 4142 C CA . THR B 1 117 ? -1.736 11.773 7.773 1 96.75 117 THR B CA 1
ATOM 4143 C C . THR B 1 117 ? -1.059 12.945 8.484 1 96.75 117 THR B C 1
ATOM 4145 O O . THR B 1 117 ? -0.116 13.539 7.957 1 96.75 117 THR B O 1
ATOM 4148 N N . THR B 1 118 ? -1.495 13.281 9.711 1 97.75 118 THR B N 1
ATOM 4149 C CA . THR B 1 118 ? -0.86 14.352 10.469 1 97.75 118 THR B CA 1
ATOM 4150 C C . THR B 1 118 ? 0.618 14.055 10.703 1 97.75 118 THR B C 1
ATOM 4152 O O . THR B 1 118 ? 1.464 14.938 10.578 1 97.75 118 THR B O 1
ATOM 4155 N N . VAL B 1 119 ? 0.899 12.812 10.969 1 97.62 119 VAL B N 1
ATOM 4156 C CA . VAL B 1 119 ? 2.27 12.383 11.227 1 97.62 119 VAL B CA 1
ATOM 4157 C C . VAL B 1 119 ? 3.086 12.461 9.938 1 97.62 119 VAL B C 1
ATOM 4159 O O . VAL B 1 119 ? 4.238 12.898 9.945 1 97.62 119 VAL B O 1
ATOM 4162 N N . LEU B 1 120 ? 2.514 12.039 8.867 1 96.56 120 LEU B N 1
ATOM 4163 C CA . LEU B 1 120 ? 3.225 12.023 7.594 1 96.56 120 LEU B CA 1
ATOM 4164 C C . LEU B 1 120 ? 3.525 13.438 7.117 1 96.56 120 LEU B C 1
ATOM 4166 O O . LEU B 1 120 ? 4.582 13.688 6.531 1 96.56 120 LEU B O 1
ATOM 4170 N N . ILE B 1 121 ? 2.621 14.352 7.398 1 97.06 121 ILE B N 1
ATOM 4171 C CA . ILE B 1 121 ? 2.846 15.766 7.094 1 97.06 121 ILE B CA 1
ATOM 4172 C C . ILE B 1 121 ? 3.98 16.312 7.961 1 97.06 121 ILE B C 1
ATOM 4174 O O . ILE B 1 121 ? 4.91 16.938 7.453 1 97.06 121 ILE B O 1
ATOM 4178 N N . SER B 1 122 ? 3.941 15.992 9.219 1 97.81 122 SER B N 1
ATOM 4179 C CA . SER B 1 122 ? 4.984 16.438 10.141 1 97.81 122 SER B CA 1
ATOM 4180 C C . SER B 1 122 ? 6.348 15.883 9.742 1 97.81 122 SER B C 1
ATOM 4182 O O . SER B 1 122 ? 7.367 16.562 9.891 1 97.81 122 SER B O 1
ATOM 4184 N N . THR B 1 123 ? 6.352 14.656 9.312 1 95.94 123 THR B N 1
ATOM 4185 C CA . THR B 1 123 ? 7.598 14.031 8.875 1 95.94 123 THR B CA 1
ATOM 4186 C C . THR B 1 123 ? 8.211 14.805 7.711 1 95.94 123 THR B C 1
ATOM 4188 O O . THR B 1 123 ? 9.438 14.898 7.594 1 95.94 123 THR B O 1
ATOM 4191 N N . GLY B 1 124 ? 7.406 15.391 6.93 1 93.88 124 GLY B N 1
ATOM 4192 C CA . GLY B 1 124 ? 7.906 16.203 5.832 1 93.88 124 GLY B CA 1
ATOM 4193 C C . GLY B 1 124 ? 8.703 17.406 6.301 1 93.88 124 GLY B C 1
ATOM 4194 O O . GLY B 1 124 ? 9.648 17.828 5.629 1 93.88 124 GLY B O 1
ATOM 4195 N N . ALA B 1 125 ? 8.359 17.938 7.418 1 93.38 125 ALA B N 1
ATOM 4196 C CA . ALA B 1 125 ? 9.047 19.109 7.953 1 93.38 125 ALA B CA 1
ATOM 4197 C C . ALA B 1 125 ? 10.438 18.76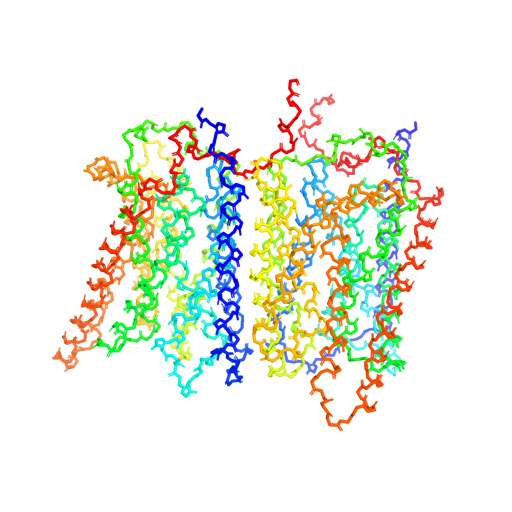6 8.461 1 93.38 125 ALA B C 1
ATOM 4199 O O . ALA B 1 125 ? 11.352 19.594 8.422 1 93.38 125 ALA B O 1
ATOM 4200 N N . ILE B 1 126 ? 10.602 17.547 8.859 1 91.62 126 ILE B N 1
ATOM 4201 C CA . ILE B 1 126 ? 11.883 17.188 9.469 1 91.62 126 ILE B CA 1
ATOM 4202 C C . ILE B 1 126 ? 12.547 16.094 8.641 1 91.62 126 ILE B C 1
ATOM 4204 O O . ILE B 1 126 ? 13.398 15.359 9.148 1 91.62 126 ILE B O 1
ATOM 4208 N N . LEU B 1 127 ? 12.141 16 7.488 1 86.88 127 LEU B N 1
ATOM 4209 C CA . LEU B 1 127 ? 12.641 14.977 6.582 1 86.88 127 LEU B CA 1
ATOM 4210 C C . LEU B 1 127 ? 14.164 15 6.52 1 86.88 127 LEU B C 1
ATOM 4212 O O . LEU B 1 127 ? 14.766 16.031 6.242 1 86.88 127 LEU B O 1
ATOM 4216 N N . GLY B 1 128 ? 14.805 13.875 6.816 1 87.25 128 GLY B N 1
ATOM 4217 C CA . GLY B 1 128 ? 16.25 13.742 6.699 1 87.25 128 GLY B CA 1
ATOM 4218 C C . GLY B 1 128 ? 16.984 14.203 7.934 1 87.25 128 GLY B C 1
ATOM 4219 O O . GLY B 1 128 ? 18.219 14.086 8.008 1 87.25 128 GLY B O 1
ATOM 4220 N N . LYS B 1 129 ? 16.297 14.688 8.914 1 88.06 129 LYS B N 1
ATOM 4221 C CA . LYS B 1 129 ? 16.969 15.289 10.07 1 88.06 129 LYS B CA 1
ATOM 4222 C C . LYS B 1 129 ? 16.734 14.453 11.328 1 88.06 129 LYS B C 1
ATOM 4224 O O . LYS B 1 129 ? 17.344 14.711 12.367 1 88.06 129 LYS B O 1
ATOM 4229 N N . ALA B 1 130 ? 15.852 13.547 11.172 1 88.81 130 ALA B N 1
ATOM 4230 C CA . ALA B 1 130 ? 15.531 12.695 12.312 1 88.81 130 ALA B CA 1
ATOM 4231 C C . ALA B 1 130 ? 15.789 11.227 12.008 1 88.81 130 ALA B C 1
ATOM 4233 O O . ALA B 1 130 ? 15.656 10.797 10.859 1 88.81 130 ALA B O 1
ATOM 4234 N N . ASN B 1 131 ? 16.25 10.539 13.031 1 87.94 131 ASN B N 1
ATOM 4235 C CA . ASN B 1 131 ? 16.422 9.109 12.828 1 87.94 131 ASN B CA 1
ATOM 4236 C C . ASN B 1 131 ? 15.109 8.352 13.031 1 87.94 131 ASN B C 1
ATOM 4238 O O . ASN B 1 131 ? 14.109 8.945 13.43 1 87.94 131 ASN B O 1
ATOM 4242 N N . LEU B 1 132 ? 15.102 7.105 12.727 1 89.56 132 LEU B N 1
ATOM 4243 C CA . LEU B 1 132 ? 13.891 6.297 12.695 1 89.56 132 LEU B CA 1
ATOM 4244 C C . LEU B 1 132 ? 13.289 6.172 14.094 1 89.56 132 LEU B C 1
ATOM 4246 O O . LEU B 1 132 ? 12.07 6.164 14.25 1 89.56 132 LEU B O 1
ATOM 4250 N N . MET B 1 133 ? 14.086 6.09 15.102 1 89.5 133 MET B N 1
ATOM 4251 C CA . MET B 1 133 ? 13.586 5.996 16.469 1 89.5 133 MET B CA 1
ATOM 4252 C C . MET B 1 133 ? 12.82 7.254 16.859 1 89.5 133 MET B C 1
ATOM 4254 O O . MET B 1 133 ? 11.75 7.172 17.469 1 89.5 133 MET B O 1
ATOM 4258 N N . GLN B 1 134 ? 13.391 8.344 16.547 1 92.06 134 GLN B N 1
ATOM 4259 C CA . GLN B 1 134 ? 12.742 9.617 16.812 1 92.06 134 GLN B CA 1
ATOM 4260 C C . GLN B 1 134 ? 11.406 9.719 16.078 1 92.06 134 GLN B C 1
ATOM 4262 O O . GLN B 1 134 ? 10.406 10.164 16.656 1 92.06 134 GLN B O 1
ATOM 4267 N N . LEU B 1 135 ? 11.383 9.266 14.859 1 94.62 135 LEU B N 1
ATOM 4268 C CA . LEU B 1 135 ? 10.164 9.336 14.055 1 94.62 135 LEU B CA 1
ATOM 4269 C C . LEU B 1 135 ? 9.07 8.461 14.648 1 94.62 135 LEU B C 1
ATOM 4271 O O . LEU B 1 135 ? 7.898 8.844 14.648 1 94.62 135 LEU B O 1
ATOM 4275 N N . ILE B 1 136 ? 9.406 7.309 15.133 1 95.06 136 ILE B N 1
ATOM 4276 C CA . ILE B 1 136 ? 8.453 6.395 15.734 1 95.06 136 ILE B CA 1
ATOM 4277 C C . ILE B 1 136 ? 7.828 7.039 16.969 1 95.06 136 ILE B C 1
ATOM 4279 O O . ILE B 1 136 ? 6.602 7.047 17.125 1 95.06 136 ILE B O 1
ATOM 4283 N N . TRP B 1 137 ? 8.602 7.621 17.797 1 94.38 137 TRP B N 1
ATOM 4284 C CA . TRP B 1 137 ? 8.094 8.281 19 1 94.38 137 TRP B CA 1
ATOM 4285 C C . TRP B 1 137 ? 7.246 9.5 18.625 1 94.38 137 TRP B C 1
ATOM 4287 O O . TRP B 1 137 ? 6.211 9.75 19.25 1 94.38 137 TRP B O 1
ATOM 4297 N N . MET B 1 138 ? 7.734 10.219 17.703 1 96.75 138 MET B N 1
ATOM 4298 C CA . MET B 1 138 ? 6.949 11.359 17.25 1 96.75 138 MET B CA 1
ATOM 4299 C C . MET B 1 138 ? 5.57 10.922 16.781 1 96.75 138 MET B C 1
ATOM 4301 O O . MET B 1 138 ? 4.562 11.547 17.109 1 96.75 138 MET B O 1
ATOM 4305 N N . ALA B 1 139 ? 5.539 9.844 16.031 1 97.38 139 ALA B N 1
ATOM 4306 C CA . ALA B 1 139 ? 4.281 9.336 15.5 1 97.38 139 ALA B CA 1
ATOM 4307 C C . ALA B 1 139 ? 3.332 8.938 16.625 1 97.38 139 ALA B C 1
ATOM 4309 O O . ALA B 1 139 ? 2.146 9.273 16.594 1 97.38 139 ALA B O 1
ATOM 4310 N N . MET B 1 140 ? 3.828 8.273 17.625 1 96.88 140 MET B N 1
ATOM 4311 C CA . MET B 1 140 ? 3.01 7.809 18.734 1 96.88 140 MET B CA 1
ATOM 4312 C C . MET B 1 140 ? 2.439 8.992 19.516 1 96.88 140 MET B C 1
ATOM 4314 O O . MET B 1 140 ? 1.252 9.008 19.844 1 96.88 140 MET B O 1
ATOM 4318 N N . ILE B 1 141 ? 3.246 9.961 19.75 1 97.81 141 ILE B N 1
ATOM 4319 C CA . ILE B 1 141 ? 2.816 11.125 20.516 1 97.81 141 ILE B CA 1
ATOM 4320 C C . ILE B 1 141 ? 1.822 11.945 19.688 1 97.81 141 ILE B C 1
ATOM 4322 O O . ILE B 1 141 ? 0.753 12.312 20.188 1 97.81 141 ILE B O 1
ATOM 4326 N N . GLU B 1 142 ? 2.189 12.203 18.5 1 98.56 142 GLU B N 1
ATOM 4327 C CA . GLU B 1 142 ? 1.389 13.102 17.672 1 98.56 142 GLU B CA 1
ATOM 4328 C C . GLU B 1 142 ? -0.001 12.523 17.406 1 98.56 142 GLU B C 1
ATOM 4330 O O . GLU B 1 142 ? -1.002 13.234 17.516 1 98.56 142 GLU B O 1
ATOM 4335 N N . VAL B 1 143 ? -0.082 11.258 17.109 1 97.5 143 VAL B N 1
ATOM 4336 C CA . VAL B 1 143 ? -1.379 10.641 16.844 1 97.5 143 VAL B CA 1
ATOM 4337 C C . VAL B 1 143 ? -2.24 10.711 18.109 1 97.5 143 VAL B C 1
ATOM 4339 O O . VAL B 1 143 ? -3.449 10.938 18.031 1 97.5 143 VAL B O 1
ATOM 4342 N N . THR B 1 144 ? -1.652 10.5 19.234 1 98.19 144 THR B N 1
ATOM 4343 C CA . THR B 1 144 ? -2.375 10.562 20.5 1 98.19 144 THR B CA 1
ATOM 4344 C C . THR B 1 144 ? -2.941 11.953 20.734 1 98.19 144 THR B C 1
ATOM 4346 O O . THR B 1 144 ? -4.133 12.109 21.016 1 98.19 144 THR B O 1
ATOM 4349 N N . VAL B 1 145 ? -2.104 12.945 20.578 1 98.62 145 VAL B N 1
ATOM 4350 C CA . VAL B 1 145 ? -2.529 14.312 20.875 1 98.62 145 VAL B CA 1
ATOM 4351 C C . VAL B 1 145 ? -3.557 14.766 19.828 1 98.62 145 VAL B C 1
ATOM 4353 O O . VAL B 1 145 ? -4.516 15.461 20.156 1 98.62 145 VAL B O 1
ATOM 4356 N N . PHE B 1 146 ? -3.371 14.422 18.609 1 98.69 146 PHE B N 1
ATOM 4357 C CA . PHE B 1 146 ? -4.332 14.789 17.578 1 98.69 146 PHE B CA 1
ATOM 4358 C C . PHE B 1 146 ? -5.695 14.18 17.859 1 98.69 146 PHE B C 1
ATOM 4360 O O . PHE B 1 146 ? -6.727 14.828 17.672 1 98.69 146 PHE B O 1
ATOM 4367 N N . THR B 1 147 ? -5.664 12.859 18.234 1 98.12 147 THR B N 1
ATOM 4368 C CA . THR B 1 147 ? -6.926 12.195 18.516 1 98.12 147 THR B CA 1
ATOM 4369 C C . THR B 1 147 ? -7.605 12.828 19.734 1 98.12 147 THR B C 1
ATOM 4371 O O . THR B 1 147 ? -8.828 12.945 19.766 1 98.12 147 THR B O 1
ATOM 4374 N N . VAL B 1 148 ? -6.867 13.242 20.703 1 97.88 148 VAL B N 1
ATOM 4375 C CA . VAL B 1 148 ? -7.414 13.977 21.828 1 97.88 148 VAL B CA 1
ATOM 4376 C C . VAL B 1 148 ? -7.992 15.305 21.359 1 97.88 148 VAL B C 1
ATOM 4378 O O . VAL B 1 148 ? -9.055 15.727 21.828 1 97.88 148 VAL B O 1
ATOM 4381 N N . ASN B 1 149 ? -7.223 15.984 20.484 1 98.25 149 ASN B N 1
ATOM 4382 C CA . ASN B 1 149 ? -7.723 17.219 19.891 1 98.25 149 ASN B CA 1
ATOM 4383 C C . ASN B 1 149 ? -9.086 17.016 19.234 1 98.25 149 ASN B C 1
ATOM 4385 O O . ASN B 1 149 ? -9.992 17.828 19.422 1 98.25 149 ASN B O 1
ATOM 4389 N N . ARG B 1 150 ? -9.227 15.977 18.5 1 97.44 150 ARG B N 1
ATOM 4390 C CA . ARG B 1 150 ? -10.5 15.648 17.875 1 97.44 150 ARG B CA 1
ATOM 4391 C C . ARG B 1 150 ? -11.578 15.406 18.906 1 97.44 150 ARG B C 1
ATOM 4393 O O . ARG B 1 150 ? -12.711 15.875 18.75 1 97.44 150 ARG B O 1
ATOM 4400 N N . TRP B 1 151 ? -11.211 14.609 19.922 1 97.19 151 TRP B 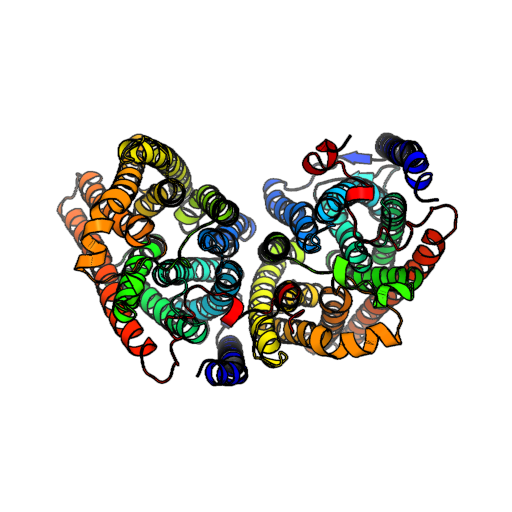N 1
ATOM 4401 C CA . TRP B 1 151 ? -12.164 14.281 20.969 1 97.19 151 TRP B CA 1
ATOM 4402 C C . TRP B 1 151 ? -12.672 15.539 21.656 1 97.19 151 TRP B C 1
ATOM 4404 O O . TRP B 1 151 ? -13.875 15.672 21.922 1 97.19 151 TRP B O 1
ATOM 4414 N N . LEU B 1 152 ? -11.812 16.5 21.984 1 97.38 152 LEU B N 1
ATOM 4415 C CA . LEU B 1 152 ? -12.195 17.766 22.594 1 97.38 152 LEU B CA 1
ATOM 4416 C C . LEU B 1 152 ? -13.102 18.562 21.656 1 97.38 152 LEU B C 1
ATOM 4418 O O . LEU B 1 152 ? -14.117 19.125 22.078 1 97.38 152 LEU B O 1
ATOM 4422 N N . ALA B 1 153 ? -12.75 18.609 20.375 1 96.56 153 ALA B N 1
ATOM 4423 C CA . ALA B 1 153 ? -13.531 19.344 19.391 1 96.56 153 ALA B CA 1
ATOM 4424 C C . ALA B 1 153 ? -14.938 18.781 19.266 1 96.56 153 ALA B C 1
ATOM 4426 O O . ALA B 1 153 ? -15.922 19.531 19.234 1 96.56 153 ALA B O 1
ATOM 4427 N N . VAL B 1 154 ? -15.055 17.484 19.234 1 95.88 154 VAL B N 1
ATOM 4428 C CA . VAL B 1 154 ? -16.328 16.828 18.984 1 95.88 154 VAL B CA 1
ATOM 4429 C C . VAL B 1 154 ? -17.172 16.844 20.25 1 95.88 154 VAL B C 1
ATOM 4431 O O . VAL B 1 154 ? -18.359 17.172 20.219 1 95.88 154 VAL B O 1
ATOM 4434 N N . ASN B 1 155 ? -16.609 16.531 21.406 1 94.94 155 ASN B N 1
ATOM 4435 C CA . ASN B 1 155 ? -17.391 16.297 22.625 1 94.94 155 ASN B CA 1
ATOM 4436 C C . ASN B 1 155 ? -17.578 17.594 23.406 1 94.94 155 ASN B C 1
ATOM 4438 O O . ASN B 1 155 ? -18.594 17.766 24.094 1 94.94 155 ASN B O 1
ATOM 4442 N N . LEU B 1 156 ? -16.656 18.484 23.328 1 93 156 LEU B N 1
ATOM 4443 C CA . LEU B 1 156 ? -16.766 19.719 24.109 1 93 156 LEU B CA 1
ATOM 4444 C C . LEU B 1 156 ? -17.312 20.859 23.234 1 93 156 LEU B C 1
ATOM 4446 O O . LEU B 1 156 ? -18.125 21.656 23.703 1 93 156 LEU B O 1
ATOM 4450 N N . LEU B 1 157 ? -16.906 20.891 21.969 1 94.06 157 LEU B N 1
ATOM 4451 C CA . LEU B 1 157 ? -17.281 22.016 21.125 1 94.06 157 LEU B CA 1
ATOM 4452 C C . LEU B 1 157 ? -18.375 21.609 20.141 1 94.06 157 LEU B C 1
ATOM 4454 O O . LEU B 1 157 ? -18.906 22.438 19.406 1 94.06 157 LEU B O 1
ATOM 4458 N N . GLN B 1 158 ? -18.688 20.312 20.062 1 93.94 158 GLN B N 1
ATOM 4459 C CA . GLN B 1 158 ? -19.781 19.766 19.266 1 93.94 158 GLN B CA 1
ATOM 4460 C C . GLN B 1 158 ? -19.516 19.969 17.766 1 93.94 158 GLN B C 1
ATOM 4462 O O . GLN B 1 158 ? -20.422 20.297 17.016 1 93.94 158 GLN B O 1
ATOM 4467 N N . ILE B 1 159 ? -18.25 19.922 17.422 1 94.56 159 ILE B N 1
ATOM 4468 C CA . ILE B 1 159 ? -17.844 19.938 16.016 1 94.56 159 ILE B CA 1
ATOM 4469 C C . ILE B 1 159 ? -18.219 18.594 15.375 1 94.56 159 ILE B C 1
ATOM 4471 O O . ILE B 1 159 ? -18.094 17.547 16 1 94.56 159 ILE B O 1
ATOM 4475 N N . GLU B 1 160 ? -18.672 18.703 14.148 1 93.38 160 GLU B N 1
ATOM 4476 C CA . GLU B 1 160 ? -18.969 17.469 13.422 1 93.38 160 GLU B CA 1
ATOM 4477 C C . GLU B 1 160 ? -17.734 16.594 13.312 1 93.38 160 GLU B C 1
ATOM 4479 O O . GLU B 1 160 ? -16.625 17.094 13.117 1 93.38 160 GLU B O 1
ATOM 4484 N N . SER B 1 161 ? -17.906 15.312 13.391 1 93.56 161 SER B N 1
ATOM 4485 C CA . SER B 1 161 ? -16.812 14.344 13.438 1 93.56 161 SER B CA 1
ATOM 4486 C C . SER B 1 161 ? -15.938 14.445 12.188 1 93.56 161 SER B C 1
ATOM 4488 O O . SER B 1 161 ? -14.711 14.453 12.281 1 93.56 161 SER B O 1
ATOM 4490 N N . HIS B 1 162 ? -16.609 14.516 11.031 1 94.25 162 HIS B N 1
ATOM 4491 C CA . HIS B 1 162 ? -15.836 14.547 9.805 1 94.25 162 HIS B CA 1
ATOM 4492 C C . HIS B 1 162 ? -15.023 15.828 9.695 1 94.25 162 HIS B C 1
ATOM 4494 O O . HIS B 1 162 ? -13.914 15.82 9.156 1 94.25 162 HIS B O 1
ATOM 4500 N N . VAL B 1 163 ? -15.492 16.953 10.234 1 95.06 163 VAL B N 1
ATOM 4501 C CA . VAL B 1 163 ? -14.781 18.219 10.211 1 95.06 163 VAL B CA 1
ATOM 4502 C C . VAL B 1 163 ? -13.594 18.172 11.172 1 95.06 163 VAL B C 1
ATOM 4504 O O . VAL B 1 163 ? -12.531 18.719 10.883 1 95.06 163 VAL B O 1
ATOM 4507 N N . SER B 1 164 ? -13.781 17.516 12.328 1 96.19 164 SER B N 1
ATOM 4508 C CA . SER B 1 164 ? -12.703 17.406 13.312 1 96.19 164 SER B CA 1
ATOM 4509 C C . SER B 1 164 ? -11.5 16.688 12.727 1 96.19 164 SER B C 1
ATOM 4511 O O . SER B 1 164 ? -10.352 17 13.07 1 96.19 164 SER B O 1
ATOM 4513 N N . VAL B 1 165 ? -11.688 15.719 11.82 1 97.25 165 VAL B N 1
ATOM 4514 C CA . VAL B 1 165 ? -10.609 14.953 11.203 1 97.25 165 VAL B CA 1
ATOM 4515 C C . VAL B 1 165 ? -9.844 15.844 10.219 1 97.25 165 VAL B C 1
ATOM 4517 O O . VAL B 1 165 ? -8.633 15.703 10.062 1 97.25 165 VAL B O 1
ATOM 4520 N N . MET B 1 166 ? -10.508 16.844 9.625 1 96.94 166 MET B N 1
ATOM 4521 C CA . MET B 1 166 ? -9.906 17.688 8.594 1 96.94 166 MET B CA 1
ATOM 4522 C C . MET B 1 166 ? -8.906 18.656 9.203 1 96.94 166 MET B C 1
ATOM 4524 O O . MET B 1 166 ? -8.164 19.328 8.477 1 96.94 166 MET B O 1
ATOM 4528 N N . HIS B 1 167 ? -8.82 18.656 10.5 1 98 167 HIS B N 1
ATOM 4529 C CA . HIS B 1 167 ? -7.793 19.453 11.156 1 98 167 HIS B CA 1
ATOM 4530 C C . HIS B 1 167 ? -6.422 18.797 11.031 1 98 167 HIS B C 1
ATOM 4532 O O . HIS B 1 167 ? -5.418 19.359 11.484 1 98 167 HIS B O 1
ATOM 4538 N N . VAL B 1 168 ? -6.312 17.672 10.414 1 97.88 168 VAL B N 1
ATOM 4539 C CA . VAL B 1 168 ? -5.086 16.891 10.289 1 97.88 168 VAL B CA 1
ATOM 4540 C C . VAL B 1 168 ? -4.008 17.719 9.594 1 97.88 168 VAL B C 1
ATOM 4542 O O . VAL B 1 168 ? -2.84 17.688 9.984 1 97.88 168 VAL B O 1
ATOM 4545 N N . HIS B 1 169 ? -4.395 18.5 8.586 1 98.44 169 HIS B N 1
ATOM 4546 C CA . HIS B 1 169 ? -3.42 19.266 7.812 1 98.44 169 HIS B CA 1
ATOM 4547 C C . HIS B 1 169 ? -2.816 20.391 8.648 1 98.44 169 HIS B C 1
ATOM 4549 O O . HIS B 1 169 ? -1.596 20.562 8.672 1 98.44 169 HIS B O 1
ATOM 4555 N N . LEU B 1 170 ? -3.713 21.125 9.289 1 98.31 170 LEU B N 1
ATOM 4556 C CA . LEU B 1 170 ? -3.273 22.203 10.164 1 98.31 170 LEU B CA 1
ATOM 4557 C C . LEU B 1 170 ? -2.412 21.656 11.305 1 98.31 170 LEU B C 1
ATOM 4559 O O . LEU B 1 170 ? -1.322 22.172 11.562 1 98.31 170 LEU B O 1
ATOM 4563 N N . PHE B 1 171 ? -2.922 20.656 11.93 1 98.62 171 PHE B N 1
ATOM 4564 C CA . PHE B 1 171 ? -2.252 20.062 13.086 1 98.62 171 PHE B CA 1
ATOM 4565 C C . PHE B 1 171 ? -0.875 19.531 12.703 1 98.62 171 PHE B C 1
ATOM 4567 O O . PHE B 1 171 ? 0.114 19.812 13.383 1 98.62 171 PHE B O 1
ATOM 4574 N N . GLY B 1 172 ? -0.784 18.766 11.648 1 98.5 172 GLY B N 1
ATOM 4575 C CA . GLY B 1 172 ? 0.478 18.203 11.203 1 98.5 172 GLY B CA 1
ATOM 4576 C C . GLY B 1 172 ? 1.5 19.25 10.812 1 98.5 172 GLY B C 1
ATOM 4577 O O . GLY B 1 172 ? 2.682 19.125 11.141 1 98.5 172 GLY B O 1
ATOM 4578 N N . ALA B 1 173 ? 1.053 20.266 10.086 1 98 173 ALA B N 1
ATOM 4579 C CA . ALA B 1 173 ? 1.967 21.297 9.609 1 98 173 ALA B CA 1
ATOM 4580 C C . ALA B 1 173 ? 2.604 22.047 10.773 1 98 173 ALA B C 1
ATOM 4582 O O . ALA B 1 173 ? 3.83 22.141 10.859 1 98 173 ALA B O 1
ATOM 4583 N N . TYR B 1 174 ? 1.815 22.484 11.672 1 97.88 174 TYR B N 1
ATOM 4584 C CA . TYR B 1 174 ? 2.334 23.328 12.742 1 97.88 174 TYR B CA 1
ATOM 4585 C C . TYR B 1 174 ? 3.047 22.484 13.797 1 97.88 174 TYR B C 1
ATOM 4587 O O . TYR B 1 174 ? 4.027 22.938 14.398 1 97.88 174 TYR B O 1
ATOM 4595 N N . PHE B 1 175 ? 2.551 21.312 14.102 1 98.38 175 PHE B N 1
ATOM 4596 C CA . PHE B 1 175 ? 3.287 20.375 14.938 1 98.38 175 PHE B CA 1
ATOM 4597 C C . PHE B 1 175 ? 4.672 20.094 14.359 1 98.38 175 PHE B C 1
ATOM 4599 O O . PHE B 1 175 ? 5.676 20.203 15.07 1 98.38 175 PHE B O 1
ATOM 4606 N N . GLY B 1 176 ? 4.711 19.766 13.078 1 97.44 176 GLY B N 1
ATOM 4607 C CA . GLY B 1 176 ? 5.969 19.469 12.414 1 97.44 176 GLY B CA 1
ATOM 4608 C C . GLY B 1 176 ? 6.934 20.641 12.414 1 97.44 176 GLY B C 1
ATOM 4609 O O . GLY B 1 176 ? 8.141 20.453 12.586 1 97.44 176 GLY B O 1
ATOM 4610 N N . LEU B 1 177 ? 6.449 21.828 12.227 1 95.44 177 LEU B N 1
ATOM 4611 C CA . LEU B 1 177 ? 7.289 23.016 12.227 1 95.44 177 LEU B CA 1
ATOM 4612 C C . LEU B 1 177 ? 7.91 23.25 13.594 1 95.44 177 LEU B C 1
ATOM 4614 O O . LEU B 1 177 ? 9.07 23.656 13.695 1 95.44 177 LEU B O 1
ATOM 4618 N N . MET B 1 178 ? 7.129 23.016 14.617 1 96.25 178 MET B N 1
ATOM 4619 C CA . MET B 1 178 ? 7.652 23.188 15.969 1 96.25 178 MET B CA 1
ATOM 4620 C C . MET B 1 178 ? 8.742 22.156 16.266 1 96.25 178 MET B C 1
ATOM 4622 O O . MET B 1 178 ? 9.75 22.484 16.891 1 96.25 178 MET B O 1
ATOM 4626 N N . VAL B 1 179 ? 8.547 20.938 15.836 1 95.44 179 VAL B N 1
ATOM 4627 C CA . VAL B 1 179 ? 9.586 19.922 16.016 1 95.44 179 VAL B CA 1
ATOM 4628 C C . VAL B 1 179 ? 10.828 20.328 15.219 1 95.44 179 VAL B C 1
ATOM 4630 O O . VAL B 1 179 ? 11.953 20.172 15.703 1 95.44 179 VAL B O 1
ATOM 4633 N N . SER B 1 180 ? 10.617 20.797 14.031 1 92.44 180 SER B N 1
ATOM 4634 C CA . SER B 1 180 ? 11.727 21.234 13.188 1 92.44 180 SER B CA 1
ATOM 4635 C C . SER B 1 180 ? 12.508 22.359 13.859 1 92.44 180 SER B C 1
ATOM 4637 O O . SER B 1 180 ? 13.734 22.422 13.734 1 92.44 180 SER B O 1
ATOM 4639 N N . TRP B 1 181 ? 11.828 23.188 14.508 1 91.81 181 TRP B N 1
ATOM 4640 C CA . TRP B 1 181 ? 12.461 24.312 15.211 1 91.81 181 TRP B CA 1
ATOM 4641 C C . TRP B 1 181 ? 13.406 23.797 16.297 1 91.81 181 TRP B C 1
ATOM 4643 O O . TRP B 1 181 ? 14.5 24.344 16.484 1 91.81 181 TRP B O 1
ATOM 4653 N N . THR B 1 182 ? 13.07 22.781 16.938 1 89.56 182 THR B N 1
ATOM 4654 C CA . THR B 1 182 ? 13.875 22.25 18.031 1 89.56 182 THR B CA 1
ATOM 4655 C C . THR B 1 182 ? 15.078 21.469 17.484 1 89.56 182 THR B C 1
ATOM 4657 O O . THR B 1 182 ? 16.094 21.344 18.156 1 89.56 182 THR B O 1
ATOM 4660 N N . LEU B 1 183 ? 14.953 21 16.297 1 84.69 183 LEU B N 1
ATOM 4661 C CA . LEU B 1 183 ? 16.016 20.219 15.688 1 84.69 183 LEU B CA 1
ATOM 4662 C C . LEU B 1 183 ? 16.953 21.109 14.867 1 84.69 183 LEU B C 1
ATOM 4664 O O . LEU B 1 183 ? 17.922 20.625 14.281 1 84.69 183 LEU B O 1
ATOM 4668 N N . TYR B 1 184 ? 16.703 22.328 14.883 1 81.31 184 TYR B N 1
ATOM 4669 C CA . TYR B 1 184 ? 17.453 23.25 14.031 1 81.31 184 TYR B CA 1
ATOM 4670 C C . TYR B 1 184 ? 18.906 23.359 14.477 1 81.31 184 TYR B C 1
ATOM 4672 O O . TYR B 1 184 ? 19.188 23.391 15.672 1 81.31 184 TYR B O 1
ATOM 4680 N N . HIS B 1 185 ? 19.766 23.203 13.477 1 76.44 185 HIS B N 1
ATOM 4681 C CA . HIS B 1 185 ? 21.188 23.453 13.641 1 76.44 185 HIS B CA 1
ATOM 4682 C C . HIS B 1 185 ? 21.688 24.453 12.609 1 76.44 185 HIS B C 1
ATOM 4684 O O . HIS B 1 185 ? 21.266 24.422 11.445 1 76.44 185 HIS B O 1
ATOM 4690 N N . SER B 1 186 ? 22.531 25.281 13.086 1 68.19 186 SER B N 1
ATOM 4691 C CA . SER B 1 186 ? 23.031 26.359 12.25 1 68.19 186 SER B CA 1
ATOM 4692 C C . SER B 1 186 ? 23.703 25.828 10.992 1 68.19 186 SER B C 1
ATOM 4694 O O . SER B 1 186 ? 23.703 26.5 9.953 1 68.19 186 SER B O 1
ATOM 4696 N N . SER B 1 187 ? 24.219 24.672 11.055 1 65.75 187 SER B N 1
ATOM 4697 C CA . SER B 1 187 ? 24.891 24.094 9.898 1 65.75 187 SER B CA 1
ATOM 4698 C C . SER B 1 187 ? 23.906 23.75 8.797 1 65.75 187 SER B C 1
ATOM 4700 O O . SER B 1 187 ? 24.297 23.562 7.641 1 65.75 187 SER B O 1
ATOM 4702 N N . LEU B 1 188 ? 22.734 23.766 9.086 1 63.34 188 LEU B N 1
ATOM 4703 C CA . LEU B 1 188 ? 21.703 23.406 8.109 1 63.34 188 LEU B CA 1
ATOM 4704 C C . LEU B 1 188 ? 21.438 24.562 7.156 1 63.34 188 LEU B C 1
ATOM 4706 O O . LEU B 1 188 ? 20.922 24.359 6.055 1 63.34 188 LEU B O 1
ATOM 4710 N N . SER B 1 189 ? 21.734 25.75 7.535 1 58.12 189 SER B N 1
ATOM 4711 C CA . SER B 1 189 ? 21.562 26.875 6.641 1 58.12 189 SER B CA 1
ATOM 4712 C C . SER B 1 189 ? 22.484 26.766 5.426 1 58.12 189 SER B C 1
ATOM 4714 O O . SER B 1 189 ? 22.234 27.406 4.398 1 58.12 189 SER B O 1
ATOM 4716 N N . ARG B 1 190 ? 23.578 26.047 5.559 1 51.31 190 ARG B N 1
ATOM 4717 C CA . ARG B 1 190 ? 24.453 25.859 4.406 1 51.31 190 ARG B CA 1
ATOM 4718 C C . ARG B 1 190 ? 23.953 24.719 3.521 1 51.31 190 ARG B C 1
ATOM 4720 O O . ARG B 1 190 ? 24.031 23.562 3.902 1 51.31 190 ARG B O 1
ATOM 4727 N N . LYS B 1 191 ? 22.719 25.312 2.777 1 56.28 191 LYS B N 1
ATOM 4728 C CA . LYS B 1 191 ? 22.016 24.359 1.911 1 56.28 191 LYS B CA 1
ATOM 4729 C C . LYS B 1 191 ? 22.953 23.234 1.473 1 56.28 191 LYS B C 1
ATOM 4731 O O . LYS B 1 191 ? 23.891 23.469 0.7 1 56.28 191 LYS B O 1
ATOM 4736 N N . ALA B 1 192 ? 22.859 22.078 2.279 1 59.78 192 ALA B N 1
ATOM 4737 C CA . ALA B 1 192 ? 23.75 20.938 2.123 1 59.78 192 ALA B CA 1
ATOM 4738 C C . ALA B 1 192 ? 23.547 20.266 0.766 1 59.78 192 ALA B C 1
ATOM 4740 O O . ALA B 1 192 ? 22.438 20.297 0.209 1 59.78 192 ALA B O 1
ATOM 4741 N N . GLU B 1 193 ? 24.531 20.312 -0.064 1 61.31 193 GLU B N 1
ATOM 4742 C CA . GLU B 1 193 ? 24.578 19.531 -1.297 1 61.31 193 GLU B CA 1
ATOM 4743 C C . GLU B 1 193 ? 23.688 18.297 -1.214 1 61.31 193 GLU B C 1
ATOM 4745 O O . GLU B 1 193 ? 23.047 17.922 -2.197 1 61.31 193 GLU B O 1
ATOM 4750 N N . LYS B 1 194 ? 23.344 17.953 -0.02 1 68.62 194 LYS B N 1
ATOM 4751 C CA . LYS B 1 194 ? 22.594 16.719 0.177 1 68.62 194 LYS B CA 1
ATOM 4752 C C . LYS B 1 194 ? 21.094 16.969 0.145 1 68.62 194 LYS B C 1
ATOM 4754 O O . LYS B 1 194 ? 20.297 16.031 -0.023 1 68.62 194 LYS B O 1
ATOM 4759 N N . GLU B 1 195 ? 20.797 18.234 0.252 1 71.5 195 GLU B N 1
ATOM 4760 C CA . GLU B 1 195 ? 19.375 18.562 0.254 1 71.5 195 GLU B CA 1
ATOM 4761 C C . GLU B 1 195 ? 18.891 18.906 -1.151 1 71.5 195 GLU B C 1
ATOM 4763 O O . GLU B 1 195 ? 17.703 19.219 -1.345 1 71.5 195 GLU B O 1
ATOM 4768 N N . ARG B 1 196 ? 19.656 18.578 -2.092 1 72.81 196 ARG B N 1
ATOM 4769 C CA . ARG B 1 196 ? 19.266 18.891 -3.461 1 72.81 196 ARG B CA 1
ATOM 4770 C C . ARG B 1 196 ? 18.516 17.734 -4.094 1 72.81 196 ARG B C 1
ATOM 4772 O O . ARG B 1 196 ? 18.672 16.578 -3.686 1 72.81 196 ARG B O 1
ATOM 4779 N N . SER B 1 197 ? 17.578 18.141 -4.926 1 75.81 197 SER B N 1
ATOM 4780 C CA . SER B 1 197 ? 16.891 17.141 -5.742 1 75.81 197 SER B CA 1
ATOM 4781 C C . SER B 1 197 ? 17.578 16.953 -7.082 1 75.81 197 SER B C 1
ATOM 4783 O O . SER B 1 197 ? 18.406 17.766 -7.484 1 75.81 197 SER B O 1
ATOM 4785 N N . ARG B 1 198 ? 17.453 15.719 -7.602 1 79.75 198 ARG B N 1
ATOM 4786 C CA . ARG B 1 198 ? 17.844 15.391 -8.977 1 79.75 198 ARG B CA 1
ATOM 4787 C C . ARG B 1 198 ? 16.609 15.133 -9.836 1 79.75 198 ARG B C 1
ATOM 4789 O O . ARG B 1 198 ? 15.516 14.906 -9.312 1 79.75 198 ARG B O 1
ATOM 4796 N N . PRO B 1 199 ? 16.797 15.273 -11.109 1 76 199 PRO B N 1
ATOM 4797 C CA . PRO B 1 199 ? 15.633 15.086 -11.984 1 76 199 PRO B CA 1
ATOM 4798 C C . PRO B 1 199 ? 14.914 13.758 -11.727 1 76 199 PRO B C 1
ATOM 4800 O O . PRO B 1 199 ? 13.688 13.719 -11.688 1 76 199 PRO B O 1
ATOM 4803 N N . ILE B 1 200 ? 15.648 12.75 -11.469 1 82.25 200 ILE B N 1
ATOM 4804 C CA . ILE B 1 200 ? 15.031 11.445 -11.289 1 82.25 200 ILE B CA 1
ATOM 4805 C C . ILE B 1 200 ? 14.273 11.406 -9.961 1 82.25 200 ILE B C 1
ATOM 4807 O O . ILE B 1 200 ? 13.172 10.867 -9.883 1 82.25 200 ILE B O 1
ATOM 4811 N N . SER B 1 201 ? 14.859 11.922 -8.953 1 85.75 201 SER B N 1
ATOM 4812 C CA . SER B 1 201 ? 14.172 11.945 -7.664 1 85.75 201 SER B CA 1
ATOM 4813 C C . SER B 1 201 ? 12.93 12.836 -7.719 1 85.75 201 SER B C 1
ATOM 4815 O O . SER B 1 201 ? 11.906 12.516 -7.109 1 85.75 201 SER B O 1
ATOM 4817 N N . ASP B 1 202 ? 13.008 13.875 -8.484 1 85.25 202 ASP B N 1
ATOM 4818 C CA . ASP B 1 202 ? 11.844 14.734 -8.688 1 85.25 202 ASP B CA 1
ATOM 4819 C C . ASP B 1 202 ? 10.734 13.992 -9.43 1 85.25 202 ASP B C 1
ATOM 4821 O O . ASP B 1 202 ? 9.555 14.188 -9.156 1 85.25 202 ASP B O 1
ATOM 4825 N N . MET B 1 203 ? 11.141 13.18 -10.297 1 82.19 203 MET B N 1
ATOM 4826 C CA . MET B 1 203 ? 10.156 12.398 -11.039 1 82.19 203 MET B CA 1
ATOM 4827 C C . MET B 1 203 ? 9.43 11.43 -10.117 1 82.19 203 MET B C 1
ATOM 4829 O O . MET B 1 203 ? 8.219 11.234 -10.25 1 82.19 203 MET B O 1
ATOM 4833 N N . PHE B 1 204 ? 10.102 10.891 -9.227 1 88.19 204 PHE B N 1
ATOM 4834 C CA . PHE B 1 204 ? 9.461 10.023 -8.25 1 88.19 204 PHE B CA 1
ATOM 4835 C C . PHE B 1 204 ? 8.531 10.82 -7.344 1 88.19 204 PHE B C 1
ATOM 4837 O O . PHE B 1 204 ? 7.418 10.383 -7.043 1 88.19 204 PHE B O 1
ATOM 4844 N N . ALA B 1 205 ? 8.969 11.977 -6.98 1 90.19 205 ALA B N 1
ATOM 4845 C CA . ALA B 1 205 ? 8.156 12.812 -6.102 1 90.19 205 ALA B CA 1
ATOM 4846 C C . ALA B 1 205 ? 6.863 13.234 -6.789 1 90.19 205 ALA B C 1
ATOM 4848 O O . ALA B 1 205 ? 5.816 13.336 -6.148 1 90.19 205 ALA B O 1
ATOM 4849 N N . VAL B 1 206 ? 6.902 13.422 -8.078 1 89.31 206 VAL B N 1
ATOM 4850 C CA . VAL B 1 206 ? 5.727 13.844 -8.828 1 89.31 206 VAL B CA 1
ATOM 4851 C C . VAL B 1 206 ? 4.707 12.711 -8.883 1 89.31 206 VAL B C 1
ATOM 4853 O O . VAL B 1 206 ? 3.498 12.945 -8.898 1 89.31 206 VAL B O 1
ATOM 4856 N N . LEU B 1 207 ? 5.18 11.453 -8.836 1 92.12 207 LEU B N 1
ATOM 4857 C CA . LEU B 1 207 ? 4.25 10.328 -8.742 1 92.12 207 LEU B CA 1
ATOM 4858 C C . LEU B 1 207 ? 3.375 10.445 -7.504 1 92.12 207 LEU B C 1
ATOM 4860 O O . LEU B 1 207 ? 2.154 10.297 -7.582 1 92.12 207 LEU B O 1
ATOM 4864 N N . GLY B 1 208 ? 3.996 10.766 -6.438 1 94.81 208 GLY B N 1
ATOM 4865 C CA . GLY B 1 208 ? 3.242 10.969 -5.211 1 94.81 208 GLY B CA 1
ATOM 4866 C C . GLY B 1 208 ? 2.252 12.117 -5.301 1 94.81 208 GLY B C 1
ATOM 4867 O O . GLY B 1 208 ? 1.102 11.984 -4.875 1 94.81 208 GLY B O 1
ATOM 4868 N N . THR B 1 209 ? 2.652 13.188 -5.91 1 94.5 209 THR B N 1
ATOM 4869 C CA . THR B 1 209 ? 1.805 14.359 -6.082 1 94.5 209 THR B CA 1
ATOM 4870 C C . THR B 1 209 ? 0.561 14.016 -6.898 1 94.5 209 THR B C 1
ATOM 4872 O O . THR B 1 209 ? -0.553 14.398 -6.531 1 94.5 209 THR B O 1
ATOM 4875 N N . LEU B 1 210 ? 0.756 13.258 -7.938 1 92.56 210 LEU B N 1
ATOM 4876 C CA . LEU B 1 210 ? -0.345 12.906 -8.828 1 92.56 210 LEU B CA 1
ATOM 4877 C C . LEU B 1 210 ? -1.341 11.992 -8.125 1 92.56 210 LEU B C 1
ATOM 4879 O O . LEU B 1 210 ? -2.553 12.141 -8.289 1 92.56 210 LEU B O 1
ATOM 4883 N N . PHE B 1 211 ? -0.85 11.109 -7.359 1 94.44 211 PHE B N 1
ATOM 4884 C CA . PHE B 1 211 ? -1.748 10.219 -6.629 1 94.44 211 PHE B CA 1
ATOM 4885 C C . PHE B 1 211 ? -2.492 10.977 -5.539 1 94.44 211 PHE B C 1
ATOM 4887 O O . PHE B 1 211 ? -3.674 10.727 -5.293 1 94.44 211 PHE B O 1
ATOM 4894 N N . LEU B 1 212 ? -1.844 11.891 -4.875 1 96.19 212 LEU B N 1
ATOM 4895 C CA . LEU B 1 212 ? -2.537 12.742 -3.914 1 96.19 212 LEU B CA 1
ATOM 4896 C C . LEU B 1 212 ? -3.611 13.578 -4.602 1 96.19 212 LEU B C 1
ATOM 4898 O O . LEU B 1 212 ? -4.738 13.672 -4.113 1 96.19 212 LEU B O 1
ATOM 4902 N N . TRP B 1 213 ? -3.303 14.102 -5.758 1 95.62 213 TRP B N 1
ATOM 4903 C CA . TRP B 1 213 ? -4.223 14.945 -6.512 1 95.62 213 TRP B CA 1
ATOM 4904 C C . TRP B 1 213 ? -5.469 14.164 -6.922 1 95.62 213 TRP B C 1
ATOM 4906 O O . TRP B 1 213 ? -6.594 14.617 -6.707 1 95.62 213 TRP B O 1
ATOM 4916 N N . VAL B 1 214 ? -5.285 12.93 -7.402 1 95.12 214 VAL B N 1
ATOM 4917 C CA . VAL B 1 214 ? -6.367 12.141 -7.98 1 95.12 214 VAL B CA 1
ATOM 4918 C C . VAL B 1 214 ? -7.316 11.672 -6.879 1 95.12 214 VAL B C 1
ATOM 4920 O O . VAL B 1 214 ? -8.531 11.617 -7.082 1 95.12 214 VAL B O 1
ATOM 4923 N N . PHE B 1 215 ? -6.812 11.422 -5.703 1 97.06 215 PHE B N 1
ATOM 4924 C CA . PHE B 1 215 ? -7.648 10.781 -4.699 1 97.06 215 PHE B CA 1
ATOM 4925 C C . PHE B 1 215 ? -8.086 11.781 -3.637 1 97.06 215 PHE B C 1
ATOM 4927 O O . PHE B 1 215 ? -8.734 11.414 -2.656 1 97.06 215 PHE B O 1
ATOM 4934 N N . TRP B 1 216 ? -7.844 13.07 -3.836 1 97.88 216 TRP B N 1
ATOM 4935 C CA . TRP B 1 216 ? -8.211 14.086 -2.85 1 97.88 216 TRP B CA 1
ATOM 4936 C C . TRP B 1 216 ? -9.727 14.195 -2.721 1 97.88 216 TRP B C 1
ATOM 4938 O O . TRP B 1 216 ? -10.25 14.453 -1.633 1 97.88 216 TRP B O 1
ATOM 4948 N N . PRO B 1 217 ? -10.523 14.031 -3.818 1 96.88 217 PRO B N 1
ATOM 4949 C CA . PRO B 1 217 ? -11.984 14.039 -3.654 1 96.88 217 PRO B CA 1
ATOM 4950 C C . PRO B 1 217 ? -12.469 12.969 -2.682 1 96.88 217 PRO B C 1
ATOM 4952 O O . PRO B 1 217 ? -13.398 13.211 -1.905 1 96.88 217 PRO B O 1
ATOM 4955 N N . SER B 1 218 ? -11.812 11.789 -2.717 1 97.31 218 SER B N 1
ATOM 4956 C CA . SER B 1 218 ? -12.164 10.75 -1.759 1 97.31 218 SER B CA 1
ATOM 4957 C C . SER B 1 218 ? -11.797 11.156 -0.337 1 97.31 218 SER B C 1
ATOM 4959 O O . SER B 1 218 ? -12.555 10.914 0.602 1 97.31 218 SER B O 1
ATOM 4961 N N . PHE B 1 219 ? -10.688 11.773 -0.183 1 97.75 219 PHE B N 1
ATOM 4962 C CA . PHE B 1 219 ? -10.211 12.18 1.134 1 97.75 219 PHE B CA 1
ATOM 4963 C C . PHE B 1 219 ? -11.172 13.18 1.774 1 97.75 219 PHE B C 1
ATOM 4965 O O . PHE B 1 219 ? -11.5 13.055 2.957 1 97.75 219 PHE B O 1
ATOM 4972 N N . ASN B 1 220 ? -11.688 14.148 1.035 1 97.94 220 ASN B N 1
ATOM 4973 C CA . ASN B 1 220 ? -12.531 15.219 1.561 1 97.94 220 ASN B CA 1
ATOM 4974 C C . ASN B 1 220 ? -13.977 14.758 1.745 1 97.94 220 ASN B C 1
ATOM 4976 O O . ASN B 1 220 ? -14.758 15.422 2.422 1 97.94 220 ASN B O 1
ATOM 4980 N N . SER B 1 221 ? -14.359 13.586 1.193 1 97.19 221 SER B N 1
ATOM 4981 C CA . SER B 1 221 ? -15.781 13.266 1.175 1 97.19 221 SER B CA 1
ATOM 4982 C C . SER B 1 221 ? -16.062 11.977 1.938 1 97.19 221 SER B C 1
ATOM 4984 O O . SER B 1 221 ? -17.219 11.711 2.309 1 97.19 221 SER B O 1
ATOM 4986 N N . VAL B 1 222 ? -15.07 11.172 2.195 1 95.31 222 VAL B N 1
ATOM 4987 C CA . VAL B 1 222 ? -15.25 9.773 2.559 1 95.31 222 VAL B CA 1
ATOM 4988 C C . VAL B 1 222 ? -15.938 9.672 3.916 1 95.31 222 VAL B C 1
ATOM 4990 O O . VAL B 1 222 ? -16.688 8.727 4.168 1 95.31 222 VAL B O 1
ATOM 4993 N N . LEU B 1 223 ? -15.797 10.625 4.809 1 94.81 223 LEU B N 1
ATOM 4994 C CA . LEU B 1 223 ? -16.344 10.539 6.152 1 94.81 223 LEU B CA 1
ATOM 4995 C C . LEU B 1 223 ? -17.734 11.188 6.219 1 94.81 223 LEU B C 1
ATOM 4997 O O . LEU B 1 223 ? -18.391 11.156 7.262 1 94.81 223 LEU B O 1
ATOM 5001 N N . ILE B 1 224 ? -18.156 11.805 5.129 1 94.44 224 ILE B N 1
ATOM 5002 C CA . ILE B 1 224 ? -19.484 12.414 5.066 1 94.44 224 ILE B CA 1
ATOM 5003 C C . ILE B 1 224 ? -20.516 11.336 4.766 1 94.44 224 ILE B C 1
ATOM 5005 O O . ILE B 1 224 ? -20.406 10.602 3.783 1 94.44 224 ILE B O 1
ATOM 5009 N N . THR B 1 225 ? -21.578 11.18 5.527 1 89.62 225 THR B N 1
ATOM 5010 C CA . THR B 1 225 ? -22.531 10.078 5.457 1 89.62 225 THR B CA 1
ATOM 5011 C C . THR B 1 225 ? -23.688 10.43 4.527 1 89.62 225 THR B C 1
ATOM 5013 O O . THR B 1 225 ? -24.219 9.555 3.834 1 89.62 225 THR B O 1
ATOM 5016 N N . GLU B 1 226 ? -24.078 11.703 4.559 1 91.88 226 GLU B N 1
ATOM 5017 C CA . GLU B 1 226 ? -25.188 12.125 3.709 1 91.88 226 GLU B CA 1
ATOM 5018 C C . GLU B 1 226 ? -24.781 12.141 2.238 1 91.88 226 GLU B C 1
ATOM 5020 O O . GLU B 1 226 ? -23.859 12.859 1.855 1 91.88 226 GLU B O 1
ATOM 5025 N N . GLU B 1 227 ? -25.453 11.477 1.444 1 91.81 227 GLU B N 1
ATOM 5026 C CA . GLU B 1 227 ? -25.094 11.258 0.048 1 91.81 227 GLU B CA 1
ATOM 5027 C C . GLU B 1 227 ? -25 12.578 -0.712 1 91.81 227 GLU B C 1
ATOM 5029 O O . GLU B 1 227 ? -24.094 12.781 -1.52 1 91.81 227 GLU B O 1
ATOM 5034 N N . ASP B 1 228 ? -26 13.461 -0.49 1 91.94 228 ASP B N 1
ATOM 5035 C CA . ASP B 1 228 ? -26 14.742 -1.188 1 91.94 228 ASP B CA 1
ATOM 5036 C C . ASP B 1 228 ? -24.797 15.586 -0.777 1 91.94 228 ASP B C 1
ATOM 5038 O O . ASP B 1 228 ? -24.156 16.219 -1.621 1 91.94 228 ASP B O 1
ATOM 5042 N N . LYS B 1 229 ? -24.484 15.617 0.48 1 94.38 229 LYS B N 1
ATOM 5043 C CA . LYS B 1 229 ? -23.328 16.359 0.988 1 94.38 229 LYS B CA 1
ATOM 5044 C C . LYS B 1 229 ? -22.031 15.734 0.498 1 94.38 229 LYS B C 1
ATOM 5046 O O . LYS B 1 229 ? -21.078 16.453 0.189 1 94.38 229 LYS B O 1
ATOM 5051 N N . LYS B 1 230 ? -22.031 14.453 0.467 1 95.44 230 LYS B N 1
ATOM 5052 C CA . LYS B 1 230 ? -20.859 13.734 -0.045 1 95.44 230 LYS B CA 1
ATOM 5053 C C . LYS B 1 230 ? -20.594 14.094 -1.504 1 95.44 230 LYS B C 1
ATOM 5055 O O . LYS B 1 230 ? -19.453 14.336 -1.888 1 95.44 230 LYS B O 1
ATOM 5060 N N . GLY B 1 231 ? -21.672 14.102 -2.344 1 94.38 231 GLY B N 1
ATOM 5061 C CA . GLY B 1 231 ? -21.531 14.508 -3.732 1 94.38 231 GLY B CA 1
ATOM 5062 C C . GLY B 1 231 ? -21 15.922 -3.893 1 94.38 231 GLY B C 1
ATOM 5063 O O . GLY B 1 231 ? -20.094 16.156 -4.691 1 94.38 231 GLY B O 1
ATOM 5064 N N . THR B 1 232 ? -21.531 16.797 -3.111 1 95.19 232 THR B N 1
ATOM 5065 C CA . THR B 1 232 ? -21.078 18.188 -3.146 1 95.19 232 THR B CA 1
ATOM 5066 C C . THR B 1 232 ? -19.594 18.281 -2.791 1 95.19 232 THR B C 1
ATOM 5068 O O . THR B 1 232 ? -18.859 19.031 -3.424 1 95.19 232 THR B O 1
ATOM 5071 N N . ALA B 1 233 ? -19.172 17.562 -1.815 1 97.5 233 ALA B N 1
ATOM 5072 C CA . ALA B 1 233 ? -17.781 17.547 -1.409 1 97.5 233 ALA B CA 1
ATOM 5073 C C . ALA B 1 233 ? -16.875 17.062 -2.545 1 97.5 233 ALA B C 1
ATOM 5075 O O . ALA B 1 233 ? -15.797 17.609 -2.77 1 97.5 233 ALA B O 1
ATOM 5076 N N . VAL B 1 234 ? -17.297 16.062 -3.275 1 96.94 234 VAL B N 1
ATOM 5077 C CA . VAL B 1 234 ? -16.531 15.508 -4.387 1 96.94 234 VAL B CA 1
ATOM 5078 C C . VAL B 1 234 ? -16.391 16.547 -5.496 1 96.94 234 VAL B C 1
ATOM 5080 O O . VAL B 1 234 ? -15.297 16.812 -5.988 1 96.94 234 VAL B O 1
ATOM 5083 N N . TYR B 1 235 ? -17.547 17.219 -5.859 1 95.38 235 TYR B N 1
ATOM 5084 C CA . TYR B 1 235 ? -17.531 18.219 -6.906 1 95.38 235 TYR B CA 1
ATOM 5085 C C . TYR B 1 235 ? -16.625 19.391 -6.527 1 95.38 235 TYR B C 1
ATOM 5087 O O . TYR B 1 235 ? -15.758 19.797 -7.309 1 95.38 235 TYR B O 1
ATOM 5095 N N . ASN B 1 236 ? -16.797 19.875 -5.34 1 97.56 236 ASN B N 1
ATOM 5096 C CA . ASN B 1 236 ? -16.016 21.016 -4.875 1 97.56 236 ASN B CA 1
ATOM 5097 C C . ASN B 1 236 ? -14.516 20.688 -4.852 1 97.56 236 ASN B C 1
ATOM 5099 O O . ASN B 1 236 ? -13.695 21.531 -5.219 1 97.56 236 ASN B O 1
ATOM 5103 N N . THR B 1 237 ? -14.195 19.5 -4.43 1 98.38 237 THR B N 1
ATOM 5104 C CA . THR B 1 237 ? -12.789 19.141 -4.34 1 98.38 237 THR B CA 1
ATOM 5105 C C . THR B 1 237 ? -12.148 19.109 -5.723 1 98.38 237 THR B C 1
ATOM 5107 O O . THR B 1 237 ? -11.016 19.578 -5.895 1 98.38 237 THR B O 1
ATOM 5110 N N . TYR B 1 238 ? -12.867 18.594 -6.703 1 95.44 238 TYR B N 1
ATOM 5111 C CA . TYR B 1 238 ? -12.297 18.547 -8.047 1 95.44 238 TYR B CA 1
ATOM 5112 C C . TYR B 1 238 ? -11.992 19.953 -8.539 1 95.44 238 TYR B C 1
ATOM 5114 O O . TYR B 1 238 ? -10.906 20.219 -9.062 1 95.44 238 TYR B O 1
ATOM 5122 N N . PHE B 1 239 ? -12.883 20.844 -8.32 1 95.56 239 PHE B N 1
ATOM 5123 C CA . PHE B 1 239 ? -12.734 22.188 -8.875 1 95.56 239 PHE B CA 1
ATOM 5124 C C . PHE B 1 239 ? -11.688 22.969 -8.094 1 95.56 239 PHE B C 1
ATOM 5126 O O . PHE B 1 239 ? -10.953 23.781 -8.68 1 95.56 239 PHE B O 1
ATOM 5133 N N . VAL B 1 240 ? -11.586 22.812 -6.801 1 98.12 240 VAL B N 1
ATOM 5134 C CA . VAL B 1 240 ? -10.547 23.5 -6.047 1 98.12 240 VAL B CA 1
ATOM 5135 C C . VAL B 1 240 ? -9.172 23 -6.477 1 98.12 240 VAL B C 1
ATOM 5137 O O . VAL B 1 240 ? -8.219 23.781 -6.582 1 98.12 240 VAL B O 1
ATOM 5140 N N . MET B 1 241 ? -9.094 21.688 -6.75 1 97.88 241 MET B N 1
ATOM 5141 C CA . MET B 1 241 ? -7.828 21.125 -7.199 1 97.88 241 MET B CA 1
ATOM 5142 C C . MET B 1 241 ? -7.438 21.688 -8.562 1 97.88 241 MET B C 1
ATOM 5144 O O . MET B 1 241 ? -6.273 22.031 -8.781 1 97.88 241 MET B O 1
ATOM 5148 N N . ALA B 1 242 ? -8.383 21.797 -9.43 1 97 242 ALA B N 1
ATOM 5149 C CA . ALA B 1 242 ? -8.148 22.297 -10.773 1 97 242 ALA B CA 1
ATOM 5150 C C . ALA B 1 242 ? -7.664 23.75 -10.734 1 97 242 ALA B C 1
ATOM 5152 O O . ALA B 1 242 ? -6.668 24.094 -11.375 1 97 242 ALA B O 1
ATOM 5153 N N . THR B 1 243 ? -8.32 24.547 -9.961 1 97.94 243 THR B N 1
ATOM 5154 C CA . THR B 1 243 ? -7.973 25.969 -9.945 1 97.94 243 THR B CA 1
ATOM 5155 C C . THR B 1 243 ? -6.691 26.203 -9.148 1 97.94 243 THR B C 1
ATOM 5157 O O . THR B 1 243 ? -5.922 27.125 -9.461 1 97.94 243 THR B O 1
ATOM 5160 N N . SER B 1 244 ? -6.445 25.406 -8.156 1 98.56 244 SER B N 1
ATOM 5161 C CA . SER B 1 244 ? -5.164 25.469 -7.469 1 98.56 244 SER B CA 1
ATOM 5162 C C . SER B 1 244 ? -4.008 25.141 -8.414 1 98.56 244 SER B C 1
ATOM 5164 O O . SER B 1 244 ? -2.939 25.75 -8.32 1 98.56 244 SER B O 1
ATOM 5166 N N . THR B 1 245 ? -4.254 24.203 -9.312 1 97.94 245 THR B N 1
ATOM 5167 C CA . THR B 1 245 ? -3.256 23.812 -10.305 1 97.94 245 THR B CA 1
ATOM 5168 C C . THR B 1 245 ? -2.967 24.969 -11.258 1 97.94 245 THR B C 1
ATOM 5170 O O . THR B 1 245 ? -1.809 25.234 -11.578 1 97.94 245 THR B O 1
ATOM 5173 N N . ILE B 1 246 ? -3.984 25.656 -11.648 1 96.88 246 ILE B N 1
ATOM 5174 C CA . ILE B 1 246 ? -3.812 26.812 -12.523 1 96.88 246 ILE B CA 1
ATOM 5175 C C . ILE B 1 246 ? -3.004 27.875 -11.797 1 96.88 246 ILE B C 1
ATOM 5177 O O . ILE B 1 246 ? -2.092 28.469 -12.375 1 96.88 246 ILE B O 1
ATOM 5181 N N . ALA B 1 247 ? -3.301 28.094 -10.547 1 97.88 247 ALA B N 1
ATOM 5182 C CA . ALA B 1 247 ? -2.553 29.062 -9.742 1 97.88 247 ALA B CA 1
ATOM 5183 C C . ALA B 1 247 ? -1.09 28.641 -9.609 1 97.88 247 ALA B C 1
ATOM 5185 O O . ALA B 1 247 ? -0.19 29.484 -9.703 1 97.88 247 ALA B O 1
ATOM 5186 N N . ALA B 1 248 ? -0.855 27.391 -9.383 1 97.19 248 ALA B N 1
ATOM 5187 C CA . ALA B 1 248 ? 0.5 26.875 -9.203 1 97.19 248 ALA B CA 1
ATOM 5188 C C . ALA B 1 248 ? 1.37 27.203 -10.414 1 97.19 248 ALA B C 1
ATOM 5190 O O . ALA B 1 248 ? 2.471 27.734 -10.273 1 97.19 248 ALA B O 1
ATOM 5191 N N . PHE B 1 249 ? 0.858 26.922 -11.602 1 93.94 249 PHE B N 1
ATOM 5192 C CA . PHE B 1 249 ? 1.626 27.156 -12.82 1 93.94 249 PHE B CA 1
ATOM 5193 C C . PHE B 1 249 ? 1.788 28.641 -13.086 1 93.94 249 PHE B C 1
ATOM 5195 O O . PHE B 1 249 ? 2.879 29.109 -13.43 1 93.94 249 PHE B O 1
ATOM 5202 N N . SER B 1 250 ? 0.774 29.391 -12.898 1 95.81 250 SER B N 1
ATOM 5203 C CA . SER B 1 250 ? 0.786 30.812 -13.188 1 95.81 250 SER B CA 1
ATOM 5204 C C . SER B 1 250 ? 1.769 31.562 -12.289 1 95.81 250 SER B C 1
ATOM 5206 O O . SER B 1 250 ? 2.637 32.281 -12.773 1 95.81 250 SER B O 1
ATOM 5208 N N . PHE B 1 251 ? 1.694 31.312 -11.047 1 96.62 251 PHE B N 1
ATOM 5209 C CA . PHE B 1 251 ? 2.477 32.094 -10.109 1 96.62 251 PHE B CA 1
ATOM 5210 C C . PHE B 1 251 ? 3.879 31.531 -9.945 1 96.62 251 PHE B C 1
ATOM 5212 O O . PHE B 1 251 ? 4.809 32.25 -9.57 1 96.62 251 PHE B O 1
ATOM 5219 N N . SER B 1 252 ? 4.043 30.219 -10.234 1 95.12 252 SER B N 1
ATOM 5220 C CA . SER B 1 252 ? 5.398 29.688 -10.289 1 95.12 252 SER B CA 1
ATOM 5221 C C . SER B 1 252 ? 6.23 30.406 -11.352 1 95.12 252 SER B C 1
ATOM 5223 O O . SER B 1 252 ? 7.391 30.75 -11.109 1 95.12 252 SER B O 1
ATOM 5225 N N . MET B 1 253 ? 5.617 30.625 -12.508 1 92.25 253 MET B N 1
ATOM 5226 C CA . MET B 1 253 ? 6.305 31.312 -13.594 1 92.25 253 MET B CA 1
ATOM 5227 C C . MET B 1 253 ? 6.484 32.781 -13.273 1 92.25 253 MET B C 1
ATOM 5229 O O . MET B 1 253 ? 7.543 33.375 -13.539 1 92.25 253 MET B O 1
ATOM 5233 N N . ALA B 1 254 ? 5.535 33.344 -12.672 1 94.81 254 ALA B N 1
ATOM 5234 C CA . ALA B 1 254 ? 5.531 34.781 -12.398 1 94.81 254 ALA B CA 1
ATOM 5235 C C . ALA B 1 254 ? 6.559 35.156 -11.328 1 94.81 254 ALA B C 1
ATOM 5237 O O . ALA B 1 254 ? 7.105 36.25 -11.336 1 94.81 254 ALA B O 1
ATOM 5238 N N . THR B 1 255 ? 6.852 34.25 -10.43 1 93.69 255 THR B N 1
ATOM 5239 C CA . THR B 1 255 ? 7.742 34.562 -9.312 1 93.69 255 THR B CA 1
ATOM 5240 C C . THR B 1 255 ? 9.18 34.188 -9.641 1 93.69 255 THR B C 1
ATOM 5242 O O . THR B 1 255 ? 10.102 34.469 -8.883 1 93.69 255 THR B O 1
ATOM 5245 N N . SER B 1 256 ? 9.305 33.5 -10.719 1 90.06 256 SER B N 1
ATOM 5246 C CA . SER B 1 256 ? 10.641 33.094 -11.148 1 90.06 256 SER B CA 1
ATOM 5247 C C . SER B 1 256 ? 11.344 34.219 -11.875 1 90.06 256 SER B C 1
ATOM 5249 O O . SER B 1 256 ? 10.719 34.969 -12.648 1 90.06 256 SER B O 1
ATOM 5251 N N . LYS B 1 257 ? 12.586 34.438 -11.68 1 87.94 257 LYS B N 1
ATOM 5252 C CA . LYS B 1 257 ? 13.367 35.5 -12.32 1 87.94 257 LYS B CA 1
ATOM 5253 C C . LYS B 1 257 ? 13.438 35.312 -13.828 1 87.94 257 LYS B C 1
ATOM 5255 O O . LYS B 1 257 ? 13.367 36.25 -14.594 1 87.94 257 LYS B O 1
ATOM 5260 N N . ASN B 1 258 ? 13.555 34.062 -14.312 1 90.62 258 ASN B N 1
ATOM 5261 C CA . ASN B 1 258 ? 13.727 33.781 -15.727 1 90.62 258 ASN B CA 1
ATOM 5262 C C . ASN B 1 258 ? 12.453 33.188 -16.344 1 90.62 258 ASN B C 1
ATOM 5264 O O . ASN B 1 258 ? 12.484 32.625 -17.422 1 90.62 258 ASN B O 1
ATOM 5268 N N . GLY B 1 259 ? 11.398 33.219 -15.547 1 89.62 259 GLY B N 1
ATOM 5269 C CA . GLY B 1 259 ? 10.125 32.75 -16.062 1 89.62 259 GLY B CA 1
ATOM 5270 C C . GLY B 1 259 ? 10.047 31.234 -16.156 1 89.62 259 GLY B C 1
ATOM 5271 O O . GLY B 1 259 ? 9.32 30.703 -17 1 89.62 259 GLY B O 1
ATOM 5272 N N . LYS B 1 260 ? 10.82 30.594 -15.43 1 91.44 260 LYS B N 1
ATOM 5273 C CA . LYS B 1 260 ? 10.828 29.141 -15.453 1 91.44 260 LYS B CA 1
ATOM 5274 C C . LYS B 1 260 ? 9.961 28.562 -14.344 1 91.44 260 LYS B C 1
ATOM 5276 O O . LYS B 1 260 ? 9.719 29.219 -13.328 1 91.44 260 LYS B O 1
ATOM 52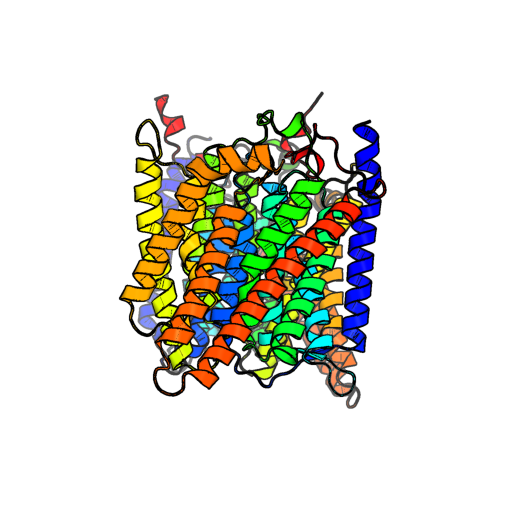81 N N . LEU B 1 261 ? 9.523 27.406 -14.586 1 91.06 261 LEU B N 1
ATOM 5282 C CA . LEU B 1 261 ? 8.695 26.703 -13.617 1 91.06 261 LEU B CA 1
ATOM 5283 C C . LEU B 1 261 ? 9.562 25.969 -12.594 1 91.06 261 LEU B C 1
ATOM 5285 O O . LEU B 1 261 ? 10.609 25.438 -12.938 1 91.06 261 LEU B O 1
ATOM 5289 N N . SER B 1 262 ? 9.156 26.016 -11.391 1 91.19 262 SER B N 1
ATOM 5290 C CA . SER B 1 262 ? 9.766 25.234 -10.305 1 91.19 262 SER B CA 1
ATOM 5291 C C . SER B 1 262 ? 8.93 24 -9.969 1 91.19 262 SER B C 1
ATOM 5293 O O . SER B 1 262 ? 7.742 24.125 -9.68 1 91.19 262 SER B O 1
ATOM 5295 N N . MET B 1 263 ? 9.555 22.828 -10 1 90 263 MET B N 1
ATOM 5296 C CA . MET B 1 263 ? 8.828 21.594 -9.68 1 90 263 MET B CA 1
ATOM 5297 C C . MET B 1 263 ? 8.352 21.625 -8.227 1 90 263 MET B C 1
ATOM 5299 O O . MET B 1 263 ? 7.293 21.078 -7.914 1 90 263 MET B O 1
ATOM 5303 N N . ALA B 1 264 ? 9.102 22.266 -7.355 1 90.25 264 ALA B N 1
ATOM 5304 C CA . ALA B 1 264 ? 8.68 22.391 -5.965 1 90.25 264 ALA B CA 1
ATOM 5305 C C . ALA B 1 264 ? 7.371 23.156 -5.859 1 90.25 264 ALA B C 1
ATOM 5307 O O . ALA B 1 264 ? 6.48 22.781 -5.09 1 90.25 264 ALA B O 1
ATOM 5308 N N . HIS B 1 265 ? 7.219 24.234 -6.625 1 93.44 265 HIS B N 1
ATOM 5309 C CA . HIS B 1 265 ? 5.977 25 -6.66 1 93.44 265 HIS B CA 1
ATOM 5310 C C . HIS B 1 265 ? 4.812 24.141 -7.129 1 93.44 265 HIS B C 1
ATOM 5312 O O . HIS B 1 265 ? 3.75 24.125 -6.508 1 93.44 265 HIS B O 1
ATOM 5318 N N . ILE B 1 266 ? 5.043 23.422 -8.219 1 93.88 266 ILE B N 1
ATOM 5319 C CA . ILE B 1 266 ? 3.986 22.641 -8.844 1 93.88 266 ILE B CA 1
ATOM 5320 C C . ILE B 1 266 ? 3.549 21.516 -7.898 1 93.88 266 ILE B C 1
ATOM 5322 O O . ILE B 1 266 ? 2.354 21.344 -7.645 1 93.88 266 ILE B O 1
ATOM 5326 N N . GLN B 1 267 ? 4.457 20.812 -7.355 1 93.69 267 GLN B N 1
ATOM 5327 C CA . GLN B 1 267 ? 4.152 19.688 -6.484 1 93.69 267 GLN B CA 1
ATOM 5328 C C . GLN B 1 267 ? 3.357 20.141 -5.262 1 93.69 267 GLN B C 1
ATOM 5330 O O . GLN B 1 267 ? 2.393 19.484 -4.867 1 93.69 267 GLN B O 1
ATOM 5335 N N . ASN B 1 268 ? 3.646 21.219 -4.688 1 95.81 268 ASN B N 1
ATOM 5336 C CA . ASN B 1 268 ? 3.064 21.656 -3.42 1 95.81 268 ASN B CA 1
ATOM 5337 C C . ASN B 1 268 ? 1.774 22.438 -3.631 1 95.81 268 ASN B C 1
ATOM 5339 O O . ASN B 1 268 ? 0.746 22.125 -3.029 1 95.81 268 ASN B O 1
ATOM 5343 N N . ALA B 1 269 ? 1.804 23.344 -4.535 1 97.5 269 ALA B N 1
ATOM 5344 C CA . ALA B 1 269 ? 0.705 24.297 -4.668 1 97.5 269 ALA B CA 1
ATOM 5345 C C . ALA B 1 269 ? -0.504 23.656 -5.34 1 97.5 269 ALA B C 1
ATOM 5347 O O . ALA B 1 269 ? -1.643 24.078 -5.117 1 97.5 269 ALA B O 1
ATOM 5348 N N . THR B 1 270 ? -0.32 22.641 -6.156 1 97.69 270 THR B N 1
ATOM 5349 C CA . THR B 1 270 ? -1.442 21.969 -6.797 1 97.69 270 THR B CA 1
ATOM 5350 C C . THR B 1 270 ? -2.314 21.266 -5.762 1 97.69 270 THR B C 1
ATOM 5352 O O . THR B 1 270 ? -3.5 21.031 -6 1 97.69 270 THR B O 1
ATOM 5355 N N . LEU B 1 271 ? -1.694 20.953 -4.641 1 98.25 271 LEU B N 1
ATOM 5356 C CA . LEU B 1 271 ? -2.408 20.203 -3.611 1 98.25 271 LEU B CA 1
ATOM 5357 C C . LEU B 1 271 ? -3.039 21.141 -2.594 1 98.25 271 LEU B C 1
ATOM 5359 O O . LEU B 1 271 ? -3.912 20.734 -1.821 1 98.25 271 LEU B O 1
ATOM 5363 N N . ALA B 1 272 ? -2.658 22.391 -2.58 1 98.62 272 ALA B N 1
ATOM 5364 C CA . ALA B 1 272 ? -3.037 23.359 -1.556 1 98.62 272 ALA B CA 1
ATOM 5365 C C . ALA B 1 272 ? -4.547 23.578 -1.54 1 98.62 272 ALA B C 1
ATOM 5367 O O . ALA B 1 272 ? -5.145 23.766 -0.477 1 98.62 272 ALA B O 1
ATOM 5368 N N . GLY B 1 273 ? -5.141 23.625 -2.666 1 98.56 273 GLY B N 1
ATOM 5369 C CA . GLY B 1 273 ? -6.582 23.797 -2.732 1 98.56 273 GLY B CA 1
ATOM 5370 C C . GLY B 1 273 ? -7.352 22.734 -1.982 1 98.56 273 GLY B C 1
ATOM 5371 O O . GLY B 1 273 ? -8.32 23.031 -1.276 1 98.56 273 GLY B O 1
ATOM 5372 N N . GLY B 1 274 ? -6.961 21.469 -2.205 1 98.5 274 GLY B N 1
ATOM 5373 C CA . GLY B 1 274 ? -7.602 20.375 -1.494 1 98.5 274 GLY B CA 1
ATOM 5374 C C . GLY B 1 274 ? -7.523 20.516 0.014 1 98.5 274 GLY B C 1
ATOM 5375 O O . GLY B 1 274 ? -8.484 20.203 0.723 1 98.5 274 GLY B O 1
ATOM 5376 N N . VAL B 1 275 ? -6.402 20.953 0.502 1 98.56 275 VAL B N 1
ATOM 5377 C CA . VAL B 1 275 ? -6.184 21.172 1.928 1 98.56 275 VAL B CA 1
ATOM 5378 C C . VAL B 1 275 ? -7.117 22.266 2.432 1 98.56 275 VAL B C 1
ATOM 5380 O O . VAL B 1 275 ? -7.789 22.094 3.453 1 98.56 275 VAL B O 1
ATOM 5383 N N . ALA B 1 276 ? -7.223 23.328 1.727 1 98.62 276 ALA B N 1
ATOM 5384 C CA . ALA B 1 276 ? -8.023 24.484 2.133 1 98.62 276 ALA B CA 1
ATOM 5385 C C . ALA B 1 276 ? -9.508 24.141 2.18 1 98.62 276 ALA B C 1
ATOM 5387 O O . ALA B 1 276 ? -10.242 24.656 3.018 1 98.62 276 ALA B O 1
ATOM 5388 N N . LEU B 1 277 ? -9.914 23.328 1.343 1 98.5 277 LEU B N 1
ATOM 5389 C CA . LEU B 1 277 ? -11.336 23.016 1.225 1 98.5 277 LEU B CA 1
ATOM 5390 C C . LEU B 1 277 ? -11.773 22.094 2.355 1 98.5 277 LEU B C 1
ATOM 5392 O O . LEU B 1 277 ? -12.969 21.969 2.637 1 98.5 277 LEU B O 1
ATOM 5396 N N . GLY B 1 278 ? -10.906 21.469 3.045 1 97.38 278 GLY B N 1
ATOM 5397 C CA . GLY B 1 278 ? -11.18 20.359 3.963 1 97.38 278 GLY B CA 1
ATOM 5398 C C . GLY B 1 278 ? -12.297 20.672 4.945 1 97.38 278 GLY B C 1
ATOM 5399 O O . GLY B 1 278 ? -13.188 19.844 5.156 1 97.38 278 GLY B O 1
ATOM 5400 N N . PHE B 1 279 ? -12.414 21.844 5.461 1 96.31 279 PHE B N 1
ATOM 5401 C CA . PHE B 1 279 ? -13.367 22.203 6.504 1 96.31 279 PHE B CA 1
ATOM 5402 C C . PHE B 1 279 ? -14.758 22.438 5.918 1 96.31 279 PHE B C 1
ATOM 5404 O O . PHE B 1 279 ? -15.766 22.266 6.602 1 96.31 279 PHE B O 1
ATOM 5411 N N . SER B 1 280 ? -14.82 22.812 4.66 1 96.44 280 SER B N 1
ATOM 5412 C CA . SER B 1 280 ? -16.078 23.281 4.086 1 96.44 280 SER B CA 1
ATOM 5413 C C . SER B 1 280 ? -16.453 22.484 2.842 1 96.44 280 SER B C 1
ATOM 5415 O O . SER B 1 280 ? -17.188 22.953 1.983 1 96.44 280 SER B O 1
ATOM 5417 N N . ALA B 1 281 ? -15.891 21.281 2.689 1 96.62 281 ALA B N 1
ATOM 5418 C CA . ALA B 1 281 ? -16.016 20.516 1.458 1 96.62 281 ALA B CA 1
ATOM 5419 C C . ALA B 1 281 ? -17.469 20.297 1.08 1 96.62 281 ALA B C 1
ATOM 5421 O O . ALA B 1 281 ? -17.812 20.297 -0.104 1 96.62 281 ALA B O 1
ATOM 5422 N N . SER B 1 282 ? -18.328 20.172 2.066 1 94.94 282 SER B N 1
ATOM 5423 C CA . SER B 1 282 ? -19.734 19.859 1.779 1 94.94 282 SER B CA 1
ATOM 5424 C C . SER B 1 282 ? -20.609 21.109 1.929 1 94.94 282 SER B C 1
ATOM 5426 O O . SER B 1 282 ? -21.812 21.062 1.669 1 94.94 282 SER B O 1
ATOM 5428 N N . ASN B 1 283 ? -20.094 22.219 2.287 1 92.06 283 ASN B N 1
ATOM 5429 C CA . ASN B 1 283 ? -20.891 23.375 2.67 1 92.06 283 ASN B CA 1
ATOM 5430 C C . ASN B 1 283 ? -20.938 24.422 1.559 1 92.06 283 ASN B C 1
ATOM 5432 O O . ASN B 1 283 ? -21.797 25.312 1.576 1 92.06 283 ASN B O 1
ATOM 5436 N N . ILE B 1 284 ? -20.078 24.312 0.64 1 94.31 284 ILE B N 1
ATOM 5437 C CA . ILE B 1 284 ? -20.078 25.25 -0.479 1 94.31 284 ILE B CA 1
ATOM 5438 C C . ILE B 1 284 ? -21.078 24.781 -1.541 1 94.31 284 ILE B C 1
ATOM 5440 O O . ILE B 1 284 ? -20.875 23.75 -2.189 1 94.31 284 ILE B O 1
ATOM 5444 N N . GLN B 1 285 ? -22.078 25.609 -1.784 1 90.81 285 GLN B N 1
ATOM 5445 C CA . GLN B 1 285 ? -23.172 25.172 -2.65 1 90.81 285 GLN B CA 1
ATOM 5446 C C . GLN B 1 285 ? -22.969 25.688 -4.078 1 90.81 285 GLN B C 1
ATOM 5448 O O . GLN B 1 285 ? -23.594 25.188 -5.012 1 90.81 285 GLN B O 1
ATOM 5453 N N . GLN B 1 286 ? -22.125 26.672 -4.254 1 92.06 286 GLN B N 1
ATOM 5454 C CA . GLN B 1 286 ? -21.859 27.203 -5.582 1 92.06 286 GLN B CA 1
ATOM 5455 C C . GLN B 1 286 ? -20.438 26.891 -6.035 1 92.06 286 GLN B C 1
ATOM 5457 O O . GLN B 1 286 ? -19.469 27.281 -5.387 1 92.06 286 GLN B O 1
ATOM 5462 N N . PRO B 1 287 ? -20.266 26.312 -7.195 1 93.69 287 PRO B N 1
ATOM 5463 C CA . PRO B 1 287 ? -18.953 25.859 -7.645 1 93.69 287 PRO B CA 1
ATOM 5464 C C . PRO B 1 287 ? -17.938 27 -7.75 1 93.69 287 PRO B C 1
ATOM 5466 O O . PRO B 1 287 ? -16.75 26.797 -7.5 1 93.69 287 PRO B O 1
ATOM 5469 N N . TRP B 1 288 ? -18.406 28.172 -8.125 1 96.38 288 TRP B N 1
ATOM 5470 C CA . TRP B 1 288 ? -17.453 29.266 -8.344 1 96.38 288 TRP B CA 1
ATOM 5471 C C . TRP B 1 288 ? -16.781 29.656 -7.031 1 96.38 288 TRP B C 1
ATOM 5473 O O . TRP B 1 288 ? -15.648 30.141 -7.035 1 96.38 288 TRP B O 1
ATOM 5483 N N . ILE B 1 289 ? -17.422 29.484 -5.914 1 95.56 289 ILE B N 1
ATOM 5484 C CA . ILE B 1 289 ? -16.828 29.781 -4.617 1 95.56 289 ILE B CA 1
ATOM 5485 C C . ILE B 1 289 ? -15.672 28.812 -4.344 1 95.56 289 ILE B C 1
ATOM 5487 O O . ILE B 1 289 ? -14.602 29.234 -3.875 1 95.56 289 ILE B O 1
ATOM 5491 N N . ALA B 1 290 ? -15.891 27.531 -4.668 1 97.12 290 ALA B N 1
ATOM 5492 C CA . ALA B 1 290 ? -14.82 26.547 -4.551 1 97.12 290 ALA B CA 1
ATOM 5493 C C . ALA B 1 290 ? -13.641 26.906 -5.453 1 97.12 290 ALA B C 1
ATOM 5495 O O . ALA B 1 290 ? -12.484 26.797 -5.043 1 97.12 290 ALA B O 1
ATOM 5496 N N . MET B 1 291 ? -13.961 27.328 -6.641 1 97.19 291 MET B N 1
ATOM 5497 C CA . MET B 1 291 ? -12.93 27.688 -7.605 1 97.19 291 MET B CA 1
ATOM 5498 C C . MET B 1 291 ? -12.086 28.844 -7.094 1 97.19 291 MET B C 1
ATOM 5500 O O . MET B 1 291 ? -10.859 28.844 -7.23 1 97.19 291 MET B O 1
ATOM 5504 N N . VAL B 1 292 ? -12.68 29.812 -6.477 1 98.12 292 VAL B N 1
ATOM 5505 C CA . VAL B 1 292 ? -11.961 30.953 -5.926 1 98.12 292 VAL B CA 1
ATOM 5506 C C . VAL B 1 292 ? -11.078 30.5 -4.77 1 98.12 292 VAL B C 1
ATOM 5508 O O . VAL B 1 292 ? -9.938 30.953 -4.637 1 98.12 292 VAL B O 1
ATOM 5511 N N . LEU B 1 293 ? -11.617 29.656 -3.967 1 98.19 293 LEU B N 1
ATOM 5512 C CA . LEU B 1 293 ? -10.836 29.141 -2.846 1 98.19 293 LEU B CA 1
ATOM 5513 C C . LEU B 1 293 ? -9.602 28.391 -3.338 1 98.19 293 LEU B C 1
ATOM 5515 O O . LEU B 1 293 ? -8.516 28.562 -2.781 1 98.19 293 LEU B O 1
ATOM 5519 N N . GLY B 1 294 ? -9.75 27.531 -4.359 1 98.56 294 GLY B N 1
ATOM 5520 C CA . GLY B 1 294 ? -8.609 26.828 -4.934 1 98.56 294 GLY B CA 1
ATOM 5521 C C . GLY B 1 294 ? -7.555 27.75 -5.492 1 98.56 294 GLY B C 1
ATOM 5522 O O . GLY B 1 294 ? -6.359 27.547 -5.27 1 98.56 294 GLY B O 1
ATOM 5523 N N . LEU B 1 295 ? -8.008 28.75 -6.23 1 98.25 295 LEU B N 1
ATOM 5524 C CA . LEU B 1 295 ? -7.094 29.75 -6.785 1 98.25 295 LEU B CA 1
ATOM 5525 C C . LEU B 1 295 ? -6.336 30.469 -5.676 1 98.25 295 LEU B C 1
ATOM 5527 O O . LEU B 1 295 ? -5.125 30.672 -5.777 1 98.25 295 LEU B O 1
ATOM 5531 N N . ALA B 1 296 ? -7.043 30.859 -4.637 1 98.62 296 ALA B N 1
ATOM 5532 C CA . ALA B 1 296 ? -6.438 31.562 -3.514 1 98.62 296 ALA B CA 1
ATOM 5533 C C . ALA B 1 296 ? -5.422 30.672 -2.793 1 98.62 296 ALA B C 1
ATOM 5535 O O . ALA B 1 296 ? -4.328 31.125 -2.453 1 98.62 296 ALA B O 1
ATOM 5536 N N . ALA B 1 297 ? -5.793 29.453 -2.549 1 98.75 297 ALA B N 1
ATOM 5537 C CA . ALA B 1 297 ? -4.918 28.516 -1.837 1 98.75 297 ALA B CA 1
ATOM 5538 C C . ALA B 1 297 ? -3.633 28.266 -2.619 1 98.75 297 ALA B C 1
ATOM 5540 O O . ALA B 1 297 ? -2.537 28.312 -2.053 1 98.75 297 ALA B O 1
ATOM 5541 N N . GLY B 1 298 ? -3.773 28 -3.949 1 98.5 298 GLY B N 1
ATOM 5542 C CA . GLY B 1 298 ? -2.594 27.828 -4.781 1 98.5 298 GLY B CA 1
ATOM 5543 C C . GLY B 1 298 ? -1.697 29.047 -4.809 1 98.5 298 GLY B C 1
ATOM 5544 O O . GLY B 1 298 ? -0.471 28.922 -4.777 1 98.5 298 GLY B O 1
ATOM 5545 N N . THR B 1 299 ? -2.291 30.172 -4.844 1 98.25 299 THR B N 1
ATOM 5546 C CA . THR B 1 299 ? -1.555 31.438 -4.871 1 98.25 299 THR B CA 1
ATOM 5547 C C . THR B 1 299 ? -0.774 31.625 -3.574 1 98.25 299 THR B C 1
ATOM 5549 O O . THR B 1 299 ? 0.417 31.938 -3.602 1 98.25 299 THR B O 1
ATOM 5552 N N . ILE B 1 300 ? -1.42 31.406 -2.467 1 98 300 ILE B N 1
ATOM 5553 C CA . ILE B 1 300 ? -0.787 31.578 -1.163 1 98 300 ILE B CA 1
ATOM 5554 C C . ILE B 1 300 ? 0.37 30.594 -1.018 1 98 300 ILE B C 1
ATOM 5556 O O . ILE B 1 300 ? 1.415 30.922 -0.456 1 98 300 ILE B O 1
ATOM 5560 N N . SER B 1 301 ? 0.163 29.391 -1.507 1 97.75 301 SER B N 1
ATOM 5561 C CA . SER B 1 301 ? 1.196 28.375 -1.435 1 97.75 301 SER B CA 1
ATOM 5562 C C . SER B 1 301 ? 2.443 28.781 -2.207 1 97.75 301 SER B C 1
ATOM 5564 O O . SER B 1 301 ? 3.549 28.781 -1.66 1 97.75 301 SER B O 1
ATOM 5566 N N . VAL B 1 302 ? 2.305 29.25 -3.459 1 96.81 302 VAL B N 1
ATOM 5567 C CA . VAL B 1 302 ? 3.445 29.625 -4.293 1 96.81 302 VAL B CA 1
ATOM 5568 C C . VAL B 1 302 ? 4.105 30.891 -3.742 1 96.81 302 VAL B C 1
ATOM 5570 O O . VAL B 1 302 ? 5.328 30.938 -3.609 1 96.81 302 VAL B O 1
ATOM 5573 N N . LEU B 1 303 ? 3.307 31.891 -3.416 1 96.81 303 LEU B N 1
ATOM 5574 C CA . LEU B 1 303 ? 3.861 33.125 -2.902 1 96.81 303 LEU B CA 1
ATOM 5575 C C . LEU B 1 303 ? 4.551 32.906 -1.561 1 96.81 303 LEU B C 1
ATOM 5577 O O . LEU B 1 303 ? 5.559 33.562 -1.262 1 96.81 303 LEU B O 1
ATOM 5581 N N . GLY B 1 304 ? 3.939 32.062 -0.809 1 95.69 304 GLY B N 1
ATOM 5582 C CA . GLY B 1 304 ? 4.59 31.672 0.437 1 95.69 304 GLY B CA 1
ATOM 5583 C C . GLY B 1 304 ? 5.969 31.078 0.233 1 95.69 304 GLY B C 1
ATOM 5584 O O . GLY B 1 304 ? 6.938 31.5 0.868 1 95.69 304 GLY B O 1
ATOM 5585 N N . MET B 1 305 ? 6.113 30.156 -0.641 1 94 305 MET B N 1
ATOM 5586 C CA . MET B 1 305 ? 7.387 29.484 -0.908 1 94 305 MET B CA 1
ATOM 5587 C C . MET B 1 305 ? 8.367 30.453 -1.572 1 94 305 MET B C 1
ATOM 5589 O O . MET B 1 305 ? 9.57 30.406 -1.292 1 94 305 MET B O 1
ATOM 5593 N N . ALA B 1 306 ? 7.867 31.281 -2.436 1 92.75 306 ALA B N 1
ATOM 5594 C CA . ALA B 1 306 ? 8.727 32.156 -3.215 1 92.75 306 ALA B CA 1
ATOM 5595 C C . ALA B 1 306 ? 9.25 33.312 -2.357 1 92.75 306 ALA B C 1
ATOM 5597 O O . ALA B 1 306 ? 10.406 33.719 -2.498 1 92.75 306 ALA B O 1
ATOM 5598 N N . TYR B 1 307 ? 8.398 33.844 -1.414 1 92.38 307 TYR B N 1
ATOM 5599 C CA . TYR B 1 307 ? 8.781 35.062 -0.744 1 92.38 307 TYR B CA 1
ATOM 5600 C C . TYR B 1 307 ? 8.828 34.875 0.768 1 92.38 307 TYR B C 1
ATOM 5602 O O . TYR B 1 307 ? 9.781 35.312 1.422 1 92.38 307 TYR B O 1
ATOM 5610 N N . LEU B 1 308 ? 7.832 34.312 1.344 1 90 308 LEU B N 1
ATOM 5611 C CA . LEU B 1 308 ? 7.727 34.188 2.795 1 90 308 LEU B CA 1
ATOM 5612 C C . LEU B 1 308 ? 8.797 33.25 3.344 1 90 308 LEU B C 1
ATOM 5614 O O . LEU B 1 308 ? 9.328 33.469 4.434 1 90 308 LEU B O 1
ATOM 5618 N N . GLN B 1 309 ? 9 32.219 2.633 1 88.25 309 GLN B N 1
ATOM 5619 C CA . GLN B 1 309 ? 9.977 31.219 3.066 1 88.25 309 GLN B CA 1
ATOM 5620 C C . GLN B 1 309 ? 11.359 31.828 3.248 1 88.25 309 GLN B C 1
ATOM 5622 O O . GLN B 1 309 ? 12.062 31.516 4.207 1 88.25 309 GLN B O 1
ATOM 5627 N N . LYS B 1 310 ? 11.781 32.719 2.357 1 84.31 310 LYS B N 1
ATOM 5628 C CA . LYS B 1 310 ? 13.078 33.375 2.396 1 84.31 310 LYS B CA 1
ATOM 5629 C C . LYS B 1 310 ? 13.195 34.281 3.607 1 84.31 310 LYS B C 1
ATOM 5631 O O . LYS B 1 310 ? 14.289 34.5 4.141 1 84.31 310 LYS B O 1
ATOM 5636 N N . LEU B 1 311 ? 12.039 34.688 4 1 85.75 311 LEU B N 1
ATOM 5637 C CA . LEU B 1 311 ? 12.023 35.625 5.113 1 85.75 311 LEU B CA 1
ATOM 5638 C C . LEU B 1 311 ? 11.82 34.906 6.441 1 85.75 311 LEU B C 1
ATOM 5640 O O . LEU B 1 311 ? 12.523 35.188 7.414 1 85.75 311 LEU B O 1
ATOM 5644 N N . LEU B 1 312 ? 10.93 33.969 6.469 1 84.06 312 LEU B N 1
ATOM 5645 C CA . LEU B 1 312 ? 10.469 33.375 7.707 1 84.06 312 LEU B CA 1
ATOM 5646 C C . LEU B 1 312 ? 11.438 32.281 8.172 1 84.06 312 LEU B C 1
ATOM 5648 O O . LEU B 1 312 ? 11.656 32.094 9.367 1 84.06 312 LEU B O 1
ATOM 5652 N N . ASP B 1 313 ? 11.969 31.547 7.227 1 80.38 313 ASP B N 1
ATOM 5653 C CA . ASP B 1 313 ? 12.797 30.406 7.613 1 80.38 313 ASP B CA 1
ATOM 5654 C C . ASP B 1 313 ? 14.023 30.859 8.406 1 80.38 313 ASP B C 1
ATOM 5656 O O . ASP B 1 313 ? 14.281 30.359 9.5 1 80.38 313 ASP B O 1
ATOM 5660 N N . PRO B 1 314 ? 14.75 31.875 7.891 1 79.38 314 PRO B N 1
ATOM 5661 C CA . PRO B 1 314 ? 15.891 32.344 8.68 1 79.38 314 PRO B CA 1
ATOM 5662 C C . PRO B 1 314 ? 15.453 33.062 9.953 1 79.38 314 PRO B C 1
ATOM 5664 O O . PRO B 1 314 ? 16.109 32.938 10.992 1 79.38 314 PRO B O 1
ATOM 5667 N N . ALA B 1 315 ? 14.375 33.719 9.891 1 80.94 315 ALA B N 1
ATOM 5668 C CA . ALA B 1 315 ? 13.906 34.531 11.023 1 80.94 315 ALA B CA 1
ATOM 5669 C C . ALA B 1 315 ? 13.438 33.625 12.172 1 80.94 315 ALA B C 1
ATOM 5671 O O . ALA B 1 315 ? 13.68 33.938 13.336 1 80.94 315 ALA B O 1
ATOM 5672 N N . LEU B 1 316 ? 12.844 32.531 11.836 1 81.5 316 LEU B N 1
ATOM 5673 C CA . LEU B 1 316 ? 12.273 31.656 12.844 1 81.5 316 LEU B CA 1
ATOM 5674 C C . LEU B 1 316 ? 13.195 30.469 13.094 1 81.5 316 LEU B C 1
ATOM 5676 O O . LEU B 1 316 ? 12.938 29.641 13.977 1 81.5 316 LEU B O 1
ATOM 5680 N N . GLN B 1 317 ? 14.242 30.406 12.336 1 81.38 317 GLN B N 1
ATOM 5681 C CA . GLN B 1 317 ? 15.195 29.312 12.453 1 81.38 317 GLN B CA 1
ATOM 5682 C C . GLN B 1 317 ? 14.508 27.953 12.266 1 81.38 317 GLN B C 1
ATOM 5684 O O . GLN B 1 317 ? 14.641 27.062 13.109 1 81.38 317 GLN B O 1
ATOM 5689 N N . ILE B 1 318 ? 13.719 27.953 11.266 1 82.25 318 ILE B N 1
ATOM 5690 C CA . ILE B 1 318 ? 13.055 26.703 10.898 1 82.25 318 ILE B CA 1
ATOM 5691 C C . ILE B 1 318 ? 13.578 26.234 9.547 1 82.25 318 ILE B C 1
ATOM 5693 O O . ILE B 1 318 ? 13.898 27.047 8.672 1 82.25 318 ILE B O 1
ATOM 5697 N N . HIS B 1 319 ? 13.805 24.969 9.484 1 82.75 319 HIS B N 1
ATOM 5698 C CA . HIS B 1 319 ? 14.141 24.312 8.227 1 82.75 319 HIS B CA 1
ATOM 5699 C C . HIS B 1 319 ? 13.031 23.359 7.789 1 82.75 319 HIS B C 1
ATOM 5701 O O . HIS B 1 319 ? 13.078 22.156 8.086 1 82.75 319 HIS B O 1
ATOM 5707 N N . ASP B 1 320 ? 12.125 23.906 7.074 1 86.75 320 ASP B N 1
ATOM 5708 C CA . ASP B 1 320 ? 10.992 23.156 6.543 1 86.75 320 ASP B CA 1
ATOM 5709 C C . ASP B 1 320 ? 11.367 22.438 5.246 1 86.75 320 ASP B C 1
ATOM 5711 O O . ASP B 1 320 ? 11.188 22.984 4.156 1 86.75 320 ASP B O 1
ATOM 5715 N N . THR B 1 321 ? 11.797 21.234 5.371 1 81.12 321 THR B N 1
ATOM 5716 C CA . THR B 1 321 ? 12.422 20.516 4.262 1 81.12 321 THR B CA 1
ATOM 5717 C C . THR B 1 321 ? 11.469 20.422 3.076 1 81.12 321 THR B C 1
ATOM 5719 O O . THR B 1 321 ? 11.867 20.641 1.931 1 81.12 321 THR B O 1
ATOM 5722 N N . CYS B 1 322 ? 10.227 20.109 3.332 1 86.31 322 CYS B N 1
ATOM 5723 C CA . CYS B 1 322 ? 9.312 19.812 2.234 1 86.31 322 CYS B CA 1
ATOM 5724 C C . CYS B 1 322 ? 8.359 20.984 1.987 1 86.31 322 CYS B C 1
ATOM 5726 O O . CYS B 1 322 ? 7.512 20.922 1.096 1 86.31 322 CYS B O 1
ATOM 5728 N N . GLY B 1 323 ? 8.461 22.094 2.73 1 90.5 323 GLY B N 1
ATOM 5729 C CA . GLY B 1 323 ? 7.547 23.219 2.578 1 90.5 323 GLY B CA 1
ATOM 5730 C C . GLY B 1 323 ? 6.164 22.938 3.135 1 90.5 323 GLY B C 1
ATOM 5731 O O . GLY B 1 323 ? 5.156 23.297 2.521 1 90.5 323 GLY B O 1
ATOM 5732 N N . VAL B 1 324 ? 6.086 22.297 4.23 1 94.75 324 VAL B N 1
ATOM 5733 C CA . VAL B 1 324 ? 4.844 21.859 4.852 1 94.75 324 VAL B CA 1
ATOM 5734 C C . VAL B 1 324 ? 3.99 23.062 5.227 1 94.75 324 VAL B C 1
ATOM 5736 O O . VAL B 1 324 ? 2.762 23.016 5.148 1 94.75 324 VAL B O 1
ATOM 5739 N N . LEU B 1 325 ? 4.613 24.172 5.621 1 95.62 325 LEU B N 1
ATOM 5740 C CA . LEU B 1 325 ? 3.885 25.375 5.977 1 95.62 325 LEU B CA 1
ATOM 5741 C C . LEU B 1 325 ? 3.082 25.906 4.785 1 95.62 325 LEU B C 1
ATOM 5743 O O . LEU B 1 325 ? 1.934 26.312 4.945 1 95.62 325 LEU B O 1
ATOM 5747 N N . TYR B 1 326 ? 3.598 25.828 3.678 1 95.94 326 TYR B N 1
ATOM 5748 C CA . TYR B 1 326 ? 3.029 26.484 2.504 1 95.94 326 TYR B CA 1
ATOM 5749 C C . TYR B 1 326 ? 2.082 25.547 1.765 1 95.94 326 TYR B C 1
ATOM 5751 O O . TYR B 1 326 ? 1.204 26 1.025 1 95.94 326 TYR B O 1
ATOM 5759 N N . THR B 1 327 ? 2.289 24.266 1.926 1 96.25 327 THR B N 1
ATOM 5760 C CA . THR B 1 327 ? 1.429 23.281 1.282 1 96.25 327 THR B CA 1
ATOM 5761 C C . THR B 1 327 ? 0.226 22.953 2.164 1 96.25 327 THR B C 1
ATOM 5763 O O . THR B 1 327 ? -0.885 22.766 1.662 1 96.25 327 THR B O 1
ATOM 5766 N N . PHE B 1 328 ? 0.445 22.859 3.486 1 98.25 328 PHE B N 1
ATOM 5767 C CA . PHE B 1 328 ? -0.597 22.391 4.387 1 98.25 328 PHE B CA 1
ATOM 5768 C C . PHE B 1 328 ? -0.945 23.453 5.422 1 98.25 328 PHE B C 1
ATOM 5770 O O . PHE B 1 328 ? -2.121 23.688 5.715 1 98.25 328 PHE B O 1
ATOM 5777 N N . GLY B 1 329 ? 0.003 24.172 5.945 1 97.88 329 GLY B N 1
ATOM 5778 C CA . GLY B 1 329 ? -0.21 25.109 7.035 1 97.88 329 GLY B CA 1
ATOM 5779 C C . GLY B 1 329 ? -1.058 26.297 6.637 1 97.88 329 GLY B C 1
ATOM 5780 O O . GLY B 1 329 ? -2.193 26.453 7.094 1 97.88 329 GLY B O 1
ATOM 5781 N N . LEU B 1 330 ? -0.518 27.062 5.754 1 97.69 330 LEU B N 1
ATOM 5782 C CA . LEU B 1 330 ? -1.196 28.297 5.34 1 97.69 330 LEU B CA 1
ATOM 5783 C C . LEU B 1 330 ? -2.514 27.969 4.645 1 97.69 330 LEU B C 1
ATOM 5785 O O . LEU B 1 330 ? -3.541 28.594 4.938 1 97.69 330 LEU B O 1
ATOM 5789 N N . PRO B 1 331 ? -2.516 27 3.738 1 98.38 331 PRO B N 1
ATOM 5790 C CA . PRO B 1 331 ? -3.793 26.672 3.107 1 98.38 331 PRO B CA 1
ATOM 5791 C C . PRO B 1 331 ? -4.844 26.203 4.113 1 98.38 331 PRO B C 1
ATOM 5793 O O . PRO B 1 331 ? -6.027 26.516 3.963 1 98.38 331 PRO B O 1
ATOM 5796 N N . SER B 1 332 ? -4.438 25.453 5.117 1 98.19 332 SER B N 1
ATOM 5797 C CA . SER B 1 332 ? -5.398 25.016 6.121 1 98.19 332 SER B CA 1
ATOM 5798 C C . SER B 1 332 ? -5.934 26.188 6.934 1 98.19 332 SER B C 1
ATOM 5800 O O . SER B 1 332 ? -7.105 26.203 7.305 1 98.19 332 SER B O 1
ATOM 5802 N N . LEU B 1 333 ? -5.109 27.125 7.242 1 97.69 333 LEU B N 1
ATOM 5803 C CA . LEU B 1 333 ? -5.559 28.328 7.93 1 97.69 333 LEU B CA 1
ATOM 5804 C C . LEU B 1 333 ? -6.555 29.109 7.074 1 97.69 333 LEU B C 1
ATOM 5806 O O . LEU B 1 333 ? -7.586 29.562 7.574 1 97.69 333 LEU B O 1
ATOM 5810 N N . LEU B 1 334 ? -6.211 29.266 5.832 1 97.88 334 LEU B N 1
ATOM 5811 C CA . LEU B 1 334 ? -7.145 29.891 4.898 1 97.88 334 LEU B CA 1
ATOM 5812 C C . LEU B 1 334 ? -8.484 29.156 4.902 1 97.88 334 LEU B C 1
ATOM 5814 O O . LEU B 1 334 ? -9.539 29.781 4.973 1 97.88 334 LEU B O 1
ATOM 5818 N N . GLY B 1 335 ? -8.398 27.828 4.785 1 98 335 GLY B N 1
ATOM 5819 C CA . GLY B 1 335 ? -9.609 27.031 4.797 1 98 335 GLY B CA 1
ATOM 5820 C C . GLY B 1 335 ? -10.453 27.234 6.047 1 98 335 GLY B C 1
ATOM 5821 O O . GLY B 1 335 ? -11.68 27.328 5.969 1 98 335 GLY B O 1
ATOM 5822 N N . GLY B 1 336 ? -9.805 27.281 7.219 1 96.62 336 GLY B N 1
ATOM 5823 C CA . GLY B 1 336 ? -10.508 27.531 8.469 1 96.62 336 GLY B CA 1
ATOM 5824 C C . GLY B 1 336 ? -11.203 28.875 8.492 1 96.62 336 GLY B C 1
ATOM 5825 O O . GLY B 1 336 ? -12.352 28.969 8.93 1 96.62 336 GLY B O 1
ATOM 5826 N N . ILE B 1 337 ? -10.57 29.875 8.031 1 95.88 337 ILE B N 1
ATOM 5827 C CA . ILE B 1 337 ? -11.125 31.219 8 1 95.88 337 ILE B CA 1
ATOM 5828 C C . ILE B 1 337 ? -12.328 31.266 7.059 1 95.88 337 ILE B C 1
ATOM 5830 O O . ILE B 1 337 ? -13.383 31.781 7.414 1 95.88 337 ILE B O 1
ATOM 5834 N N . ILE B 1 338 ? -12.164 30.688 5.879 1 95.44 338 ILE B N 1
ATOM 5835 C CA . ILE B 1 338 ? -13.234 30.688 4.891 1 95.44 338 ILE B CA 1
ATOM 5836 C C . ILE B 1 338 ? -14.43 29.891 5.434 1 95.44 338 ILE B C 1
ATOM 5838 O O . ILE B 1 338 ? -15.586 30.266 5.199 1 95.44 338 ILE B O 1
ATOM 5842 N N . HIS B 1 339 ? -14.133 28.797 6.137 1 94.81 339 HIS B N 1
ATOM 5843 C CA . HIS B 1 339 ? -15.188 28 6.75 1 94.81 339 HIS B CA 1
ATOM 5844 C C . HIS B 1 339 ? -16.016 28.844 7.711 1 94.81 339 HIS B C 1
ATOM 5846 O O . HIS B 1 339 ? -17.25 28.781 7.691 1 94.81 339 HIS B O 1
ATOM 5852 N N . VAL B 1 340 ? -15.438 29.656 8.516 1 92.56 340 VAL B N 1
ATOM 5853 C CA . VAL B 1 340 ? -16.109 30.531 9.469 1 92.56 340 VAL B CA 1
ATOM 5854 C C . VAL B 1 340 ? -16.922 31.594 8.727 1 92.56 340 VAL B C 1
ATOM 5856 O O . VAL B 1 340 ? -18.062 31.859 9.086 1 92.56 340 VAL B O 1
ATOM 5859 N N . ILE B 1 341 ? -16.391 32.125 7.703 1 92.12 341 ILE B N 1
ATOM 5860 C CA . ILE B 1 341 ? -17.078 33.156 6.906 1 92.12 341 ILE B CA 1
ATOM 5861 C C . ILE B 1 341 ? -18.328 32.562 6.266 1 92.12 341 ILE B C 1
ATOM 5863 O O . ILE B 1 341 ? -19.391 33.188 6.254 1 92.12 341 ILE B O 1
ATOM 5867 N N . LEU B 1 342 ? -18.156 31.359 5.727 1 91.19 342 LEU B N 1
ATOM 5868 C CA . LEU B 1 342 ? -19.281 30.703 5.082 1 91.19 342 LEU B CA 1
ATOM 5869 C C . LEU B 1 342 ? -20.391 30.422 6.09 1 91.19 342 LEU B C 1
ATOM 5871 O O . LEU B 1 342 ? -21.578 30.516 5.762 1 91.19 342 LEU B O 1
ATOM 5875 N N . ILE B 1 343 ? -20.016 30.047 7.305 1 89.19 343 ILE B N 1
ATOM 5876 C CA . ILE B 1 343 ? -21.016 29.812 8.359 1 89.19 343 ILE B CA 1
ATOM 5877 C C . ILE B 1 343 ? -21.734 31.125 8.672 1 89.19 343 ILE B C 1
ATOM 5879 O O . ILE B 1 343 ? -22.953 31.141 8.836 1 89.19 343 ILE B O 1
ATOM 5883 N N . LEU B 1 344 ? -21.078 32.219 8.648 1 86.44 344 LEU B N 1
ATOM 5884 C CA . LEU B 1 344 ? -21.641 33.531 8.969 1 86.44 344 LEU B CA 1
ATOM 5885 C C . LEU B 1 344 ? -22.531 34.031 7.844 1 86.44 344 LEU B C 1
ATOM 5887 O O . LEU B 1 344 ? -23.531 34.719 8.094 1 86.44 344 LEU B O 1
ATOM 5891 N N . THR B 1 345 ? -22.234 33.625 6.617 1 83.31 345 THR B N 1
ATOM 5892 C CA . THR B 1 345 ? -22.953 34.188 5.477 1 83.31 345 THR B CA 1
ATOM 5893 C C . THR B 1 345 ? -24.141 33.281 5.117 1 83.31 345 THR B C 1
ATOM 5895 O O . THR B 1 345 ? -25.109 33.75 4.512 1 83.31 345 THR B O 1
ATOM 5898 N N . ASN B 1 346 ? -24.047 32 5.129 1 74.44 346 ASN B N 1
ATOM 5899 C CA . ASN B 1 346 ? -25.141 31.109 4.758 1 74.44 346 ASN B CA 1
ATOM 5900 C C . ASN B 1 346 ? -26.359 31.328 5.637 1 74.44 346 ASN B C 1
ATOM 5902 O O . ASN B 1 346 ? -27.484 31.047 5.227 1 74.44 346 ASN B O 1
ATOM 5906 N N . HIS B 1 347 ? -26.297 31.641 6.93 1 60.97 347 HIS B N 1
ATOM 5907 C CA . HIS B 1 347 ? -27.5 31.578 7.738 1 60.97 347 HIS B CA 1
ATOM 5908 C C . HIS B 1 347 ? -27.953 32.969 8.164 1 60.97 347 HIS B C 1
ATOM 5910 O O . HIS B 1 347 ? -27.344 33.594 9.047 1 60.97 347 HIS B O 1
ATOM 5916 N N . SER B 1 348 ? -28.625 33.656 7.195 1 52.28 348 SER B N 1
ATOM 5917 C CA . SER B 1 348 ? -29.219 34.969 7.418 1 52.28 348 SER B CA 1
ATOM 5918 C C . SER B 1 348 ? -30.125 34.969 8.641 1 52.28 348 SER B C 1
ATOM 5920 O O . SER B 1 348 ? -30.469 36.031 9.172 1 52.28 348 SER B O 1
ATOM 5922 N N . LYS B 1 349 ? -30.906 33.875 8.828 1 55.19 349 LYS B N 1
ATOM 5923 C CA . LYS B 1 349 ? -32.094 34.25 9.602 1 55.19 349 LYS B CA 1
ATOM 5924 C C . LYS B 1 349 ? -31.781 34.281 11.094 1 55.19 349 LYS B C 1
ATOM 5926 O O . LYS B 1 349 ? -32.531 34.875 11.875 1 55.19 349 LYS B O 1
ATOM 5931 N N . ASN B 1 350 ? -30.969 33.562 11.555 1 59.41 350 ASN B N 1
ATOM 5932 C CA . ASN B 1 350 ? -30.812 33.688 13.008 1 59.41 350 ASN B CA 1
ATOM 5933 C C . ASN B 1 350 ? -29.359 33.938 13.398 1 59.41 350 ASN B C 1
ATOM 5935 O O . ASN B 1 350 ? -28.609 33 13.672 1 59.41 350 ASN B O 1
ATOM 5939 N N . LEU B 1 351 ? -29.016 35.062 13.391 1 54.88 351 LEU B N 1
ATOM 5940 C CA . LEU B 1 351 ? -27.688 35.625 13.578 1 54.88 351 LEU B CA 1
ATOM 5941 C C . LEU B 1 351 ? -27.062 35.125 14.867 1 54.88 351 LEU B C 1
ATOM 5943 O O . LEU B 1 351 ? -25.875 34.812 14.914 1 54.88 351 LEU B O 1
ATOM 5947 N N . SER B 1 352 ? -27.828 35.031 15.938 1 56.19 352 SER B N 1
ATOM 5948 C CA . SER B 1 352 ? -27.281 34.625 17.234 1 56.19 352 SER B CA 1
ATOM 5949 C C . SER B 1 352 ? -26.781 33.188 17.188 1 56.19 352 SER B C 1
ATOM 5951 O O . SER B 1 352 ? -25.672 32.906 17.656 1 56.19 352 SER B O 1
ATOM 5953 N N . VAL B 1 353 ? -27.547 32.375 16.594 1 62.59 353 VAL B N 1
ATOM 5954 C CA . VAL B 1 353 ? -27.203 30.953 16.531 1 62.59 353 VAL B CA 1
ATOM 5955 C C . VAL B 1 353 ? -25.984 30.75 15.641 1 62.59 353 VAL B C 1
ATOM 5957 O O . VAL B 1 353 ? -25.062 30 15.977 1 62.59 353 VAL B O 1
ATOM 5960 N N . PHE B 1 354 ? -25.922 31.594 14.812 1 65.12 354 PHE B N 1
ATOM 5961 C CA . PHE B 1 354 ? -24.859 31.438 13.836 1 65.12 354 PHE B CA 1
ATOM 5962 C C . PHE B 1 354 ? -23.562 32.062 14.328 1 65.12 354 PHE B C 1
ATOM 5964 O O . PHE B 1 354 ? -22.469 31.531 14.102 1 65.12 354 PHE B O 1
ATOM 5971 N N . GLY B 1 355 ? -23.781 33.188 14.969 1 72.88 355 GLY B N 1
ATOM 5972 C CA . GLY B 1 355 ? -22.609 33.719 15.641 1 72.88 355 GLY B CA 1
ATOM 5973 C C . GLY B 1 355 ? -21.969 32.781 16.609 1 72.88 355 GLY B C 1
ATOM 5974 O O . GLY B 1 355 ? -20.734 32.656 16.672 1 72.88 355 GLY B O 1
ATOM 5975 N N . TYR B 1 356 ? -22.812 32.062 17.219 1 80.19 356 TYR B N 1
ATOM 5976 C CA . TYR B 1 356 ? -22.328 31.078 18.172 1 80.19 356 TYR B CA 1
ATOM 5977 C C . TYR B 1 356 ? -21.625 29.938 17.469 1 80.19 356 TYR B C 1
ATOM 5979 O O . TYR B 1 356 ? -20.531 29.516 17.875 1 80.19 356 TYR B O 1
ATOM 5987 N N . SER B 1 357 ? -22.234 29.5 16.406 1 84.81 357 SER B N 1
ATOM 5988 C CA . SER B 1 357 ? -21.625 28.422 15.633 1 84.81 357 SER B CA 1
ATOM 5989 C C . SER B 1 357 ? -20.281 28.828 15.07 1 84.81 357 SER B C 1
ATOM 5991 O O . SER B 1 357 ? -19.328 28.047 15.062 1 84.81 357 SER B O 1
ATOM 5993 N N . ALA B 1 358 ? -20.188 30.031 14.586 1 88.44 358 ALA B N 1
ATOM 5994 C CA . ALA B 1 358 ? -18.922 30.547 14.055 1 88.44 358 ALA B CA 1
ATOM 5995 C C . ALA B 1 358 ? -17.859 30.625 15.148 1 88.44 358 ALA B C 1
ATOM 5997 O O . ALA B 1 358 ? -16.703 30.281 14.914 1 88.44 358 ALA B O 1
ATOM 5998 N N . LEU B 1 359 ? -18.281 31.078 16.266 1 89.38 359 LEU B N 1
ATOM 5999 C CA . LEU B 1 359 ? -17.359 31.172 17.375 1 89.38 359 LEU B CA 1
ATOM 6000 C C . LEU B 1 359 ? -16.844 29.797 17.781 1 89.38 359 LEU B C 1
ATOM 6002 O O . LEU B 1 359 ? -15.68 29.656 18.172 1 89.38 359 LEU B O 1
ATOM 6006 N N . ILE B 1 360 ? -17.641 28.859 17.734 1 92.06 360 ILE B N 1
ATOM 6007 C CA . ILE B 1 360 ? -17.266 27.5 18.062 1 92.06 360 ILE B CA 1
ATOM 6008 C C . ILE B 1 360 ? -16.219 26.984 17.078 1 92.06 360 ILE B C 1
ATOM 6010 O O . ILE B 1 360 ? -15.227 26.359 17.469 1 92.06 360 ILE B O 1
ATOM 6014 N N . GLU B 1 361 ? -16.5 27.219 15.805 1 93.5 361 GLU B N 1
ATOM 6015 C CA . GLU B 1 361 ? -15.539 26.797 14.781 1 93.5 361 GLU B CA 1
ATOM 6016 C C . GLU B 1 361 ? -14.203 27.516 14.945 1 93.5 361 GLU B C 1
ATOM 6018 O O . GLU B 1 361 ? -13.148 26.922 14.727 1 93.5 361 GLU B O 1
ATOM 6023 N N . VAL B 1 362 ? -14.289 28.781 15.266 1 94.5 362 VAL B N 1
ATOM 6024 C CA . VAL B 1 362 ? -13.062 29.531 15.562 1 94.5 362 VAL B CA 1
ATOM 6025 C C . VAL B 1 362 ? -12.359 28.906 16.766 1 94.5 362 VAL B C 1
ATOM 6027 O O . VAL B 1 362 ? -11.125 28.781 16.766 1 94.5 362 VAL B O 1
ATOM 6030 N N . GLY B 1 363 ? -13.117 28.578 17.75 1 95.69 363 GLY B N 1
ATOM 6031 C CA . GLY B 1 363 ? -12.562 27.906 18.906 1 95.69 363 GLY B CA 1
ATOM 6032 C C . GLY B 1 363 ? -11.875 26.594 18.562 1 95.69 363 GLY B C 1
ATOM 6033 O O . GLY B 1 363 ? -10.789 26.312 19.062 1 95.69 363 GLY B O 1
ATOM 6034 N N . ALA B 1 364 ? -12.477 25.797 17.719 1 96.62 364 ALA B N 1
ATOM 6035 C CA . ALA B 1 364 ? -11.898 24.516 17.312 1 96.62 364 ALA B CA 1
ATOM 6036 C C . ALA B 1 364 ? -10.602 24.719 16.547 1 96.62 364 ALA B C 1
ATOM 6038 O O . ALA B 1 364 ? -9.633 23.984 16.734 1 96.62 364 ALA B O 1
ATOM 6039 N N . LEU B 1 365 ? -10.617 25.672 15.648 1 96.88 365 LEU B N 1
ATOM 6040 C CA . LEU B 1 365 ? -9.414 26 14.891 1 96.88 365 LEU B CA 1
ATOM 6041 C C . LEU B 1 365 ? -8.297 26.453 15.82 1 96.88 365 LEU B C 1
ATOM 6043 O O . LEU B 1 365 ? -7.148 26.031 15.664 1 96.88 365 LEU B O 1
ATOM 6047 N N . SER B 1 366 ? -8.625 27.312 16.75 1 97.69 366 SER B N 1
ATOM 6048 C CA . SER B 1 366 ? -7.652 27.812 17.719 1 97.69 366 SER B CA 1
ATOM 6049 C C . SER B 1 366 ? -7.129 26.688 18.609 1 97.69 366 SER B C 1
ATOM 6051 O O . SER B 1 366 ? -5.934 26.625 18.906 1 97.69 366 SER B O 1
ATOM 6053 N N . LEU B 1 367 ? -7.98 25.859 19.031 1 97.56 367 LEU B N 1
ATOM 6054 C CA . LEU B 1 367 ? -7.59 24.703 19.844 1 97.56 367 LEU B CA 1
ATOM 6055 C C . LEU B 1 367 ? -6.574 23.844 19.094 1 97.56 367 LEU B C 1
ATOM 6057 O O . LEU B 1 367 ? -5.535 23.484 19.656 1 97.56 367 LEU B O 1
ATOM 6061 N N . SER B 1 368 ? -6.91 23.484 17.844 1 98.19 368 SER B N 1
ATOM 6062 C CA . SER B 1 368 ? -6.023 22.641 17.047 1 98.19 368 SER B CA 1
ATOM 6063 C C . SER B 1 368 ? -4.668 23.312 16.844 1 98.19 368 SER B C 1
ATOM 6065 O O . SER B 1 368 ? -3.629 22.656 16.891 1 98.19 368 SER B O 1
ATOM 6067 N N . LEU B 1 369 ? -4.707 24.609 16.562 1 98.06 369 LEU B N 1
ATOM 6068 C CA . LEU B 1 369 ? -3.469 25.359 16.375 1 98.06 369 LEU B CA 1
ATOM 6069 C C . LEU B 1 369 ? -2.637 25.375 17.656 1 98.06 369 LEU B C 1
ATOM 6071 O O . LEU B 1 369 ? -1.438 25.094 17.625 1 98.06 369 LEU B O 1
ATOM 6075 N N . CYS B 1 370 ? -3.254 25.641 18.75 1 98.19 370 CYS B N 1
ATOM 6076 C CA . CYS B 1 370 ? -2.559 25.719 20.031 1 98.19 370 CYS B CA 1
ATOM 6077 C C . CYS B 1 370 ? -1.997 24.375 20.438 1 98.19 370 CYS B C 1
ATOM 6079 O O . CYS B 1 370 ? -0.828 24.266 20.812 1 98.19 370 CYS B O 1
ATOM 6081 N N . LEU B 1 371 ? -2.797 23.375 20.344 1 98.31 371 LEU B N 1
ATOM 6082 C CA . LEU B 1 371 ? -2.357 22.047 20.75 1 98.31 371 LEU B CA 1
ATOM 6083 C C . LEU B 1 371 ? -1.253 21.531 19.828 1 98.31 371 LEU B C 1
ATOM 6085 O O . LEU B 1 371 ? -0.347 20.828 20.281 1 98.31 371 LEU B O 1
ATOM 6089 N N . SER B 1 372 ? -1.392 21.766 18.531 1 98.56 372 SER B N 1
ATOM 6090 C CA . SER B 1 372 ? -0.344 21.344 17.609 1 98.56 372 SER B CA 1
ATOM 6091 C C . SER B 1 372 ? 0.978 22.031 17.906 1 98.56 372 SER B C 1
ATOM 6093 O O . SER B 1 372 ? 2.031 21.406 17.953 1 98.56 372 SER B O 1
ATOM 6095 N N . LEU B 1 373 ? 0.958 23.391 18.188 1 98 373 LEU B N 1
ATOM 6096 C CA . LEU B 1 373 ? 2.166 24.156 18.484 1 98 373 LEU B CA 1
ATOM 6097 C C . LEU B 1 373 ? 2.793 23.703 19.797 1 98 373 LEU B C 1
ATOM 6099 O O . LEU B 1 373 ? 3.992 23.422 19.859 1 98 373 LEU B O 1
ATOM 6103 N N . PHE B 1 374 ? 1.977 23.531 20.797 1 98.25 374 PHE B N 1
ATOM 6104 C CA . PHE B 1 374 ? 2.482 23.188 22.125 1 98.25 374 PHE B CA 1
ATOM 6105 C C . PHE B 1 374 ? 2.984 21.75 22.156 1 98.25 374 PHE B C 1
ATOM 6107 O O . PHE B 1 374 ? 4.066 21.469 22.672 1 98.25 374 PHE B O 1
ATOM 6114 N N . SER B 1 375 ? 2.205 20.859 21.641 1 98.56 375 SER B N 1
ATOM 6115 C CA . SER B 1 375 ? 2.615 19.469 21.656 1 98.56 375 SER B CA 1
ATOM 6116 C C . SER B 1 375 ? 3.803 19.234 20.734 1 98.56 375 SER B C 1
ATOM 6118 O O . SER B 1 375 ? 4.652 18.375 21 1 98.56 375 SER B O 1
ATOM 6120 N N . GLY B 1 376 ? 3.811 19.953 19.578 1 98.12 376 GLY B N 1
ATOM 6121 C CA . GLY B 1 376 ? 4.984 19.875 18.719 1 98.12 376 GLY B CA 1
ATOM 6122 C C . GLY B 1 376 ? 6.258 20.328 19.422 1 98.12 376 GLY B C 1
ATOM 6123 O O . GLY B 1 376 ? 7.301 19.672 19.297 1 98.12 376 GLY B O 1
ATOM 6124 N N . LEU B 1 377 ? 6.168 21.422 20.141 1 96.75 377 LEU B N 1
ATOM 6125 C CA . LEU B 1 377 ? 7.309 21.922 20.891 1 96.75 377 LEU B CA 1
ATOM 6126 C C . LEU B 1 377 ? 7.754 20.922 21.953 1 96.75 377 LEU B C 1
ATOM 6128 O O . LEU B 1 377 ? 8.945 20.625 22.062 1 96.75 377 LEU B O 1
ATOM 6132 N N . LEU B 1 378 ? 6.832 20.406 22.703 1 97.56 378 LEU B N 1
ATOM 6133 C CA . LEU B 1 378 ? 7.141 19.438 23.75 1 97.56 378 LEU B CA 1
ATOM 6134 C C . LEU B 1 378 ? 7.766 18.188 23.156 1 97.56 378 LEU B C 1
ATOM 6136 O O . LEU B 1 378 ? 8.734 17.656 23.688 1 97.56 378 LEU B O 1
ATOM 6140 N N . THR B 1 379 ? 7.223 17.703 22.062 1 97.19 379 THR B N 1
ATOM 6141 C CA . THR B 1 379 ? 7.75 16.516 21.391 1 97.19 379 THR B CA 1
ATOM 6142 C C . THR B 1 379 ? 9.172 16.766 20.891 1 97.19 379 THR B C 1
ATOM 6144 O O . THR B 1 379 ? 10.047 15.914 21.047 1 97.19 379 THR B O 1
ATOM 6147 N N . GLY B 1 380 ? 9.359 17.938 20.25 1 94.94 380 GLY B N 1
ATOM 6148 C CA . GLY B 1 380 ? 10.695 18.297 19.812 1 94.94 380 GLY B CA 1
ATOM 6149 C C . GLY B 1 380 ? 11.719 18.266 20.922 1 94.94 380 GLY B C 1
ATOM 6150 O O . GLY B 1 380 ? 12.828 17.766 20.75 1 94.94 380 GLY B O 1
ATOM 6151 N N . LEU B 1 381 ? 11.367 18.719 22.062 1 93.81 381 LEU B N 1
ATOM 6152 C CA . LEU B 1 381 ? 12.258 18.734 23.234 1 93.81 381 LEU B CA 1
ATOM 6153 C C . LEU B 1 381 ? 12.531 17.328 23.719 1 93.81 381 LEU B C 1
ATOM 6155 O O . LEU B 1 381 ? 13.656 17.016 24.141 1 93.81 381 LEU B O 1
ATOM 6159 N N . ILE B 1 382 ? 11.578 16.516 23.625 1 93.25 382 ILE B N 1
ATOM 6160 C CA . ILE B 1 382 ? 11.734 15.125 24.031 1 93.25 382 ILE B CA 1
ATOM 6161 C C . ILE B 1 382 ? 12.672 14.398 23.062 1 93.25 382 ILE B C 1
ATOM 6163 O O . ILE B 1 382 ? 13.531 13.625 23.484 1 93.25 382 ILE B O 1
ATOM 6167 N N . LEU B 1 383 ? 12.531 14.672 21.828 1 91.5 383 LEU B N 1
ATOM 6168 C CA . LEU B 1 383 ? 13.281 13.969 20.781 1 91.5 383 LEU B CA 1
ATOM 6169 C C . LEU B 1 383 ? 14.742 14.414 20.781 1 91.5 383 LEU B C 1
ATOM 6171 O O . LEU B 1 383 ? 15.609 13.703 20.281 1 91.5 383 LEU B O 1
ATOM 6175 N N . THR B 1 384 ? 15.039 15.602 21.25 1 88.12 384 THR B N 1
ATOM 6176 C CA . THR B 1 384 ? 16.406 16.109 21.219 1 88.12 384 THR B CA 1
ATOM 6177 C C . THR B 1 384 ? 17.156 15.695 22.484 1 88.12 384 THR B C 1
ATOM 6179 O O . THR B 1 384 ? 18.344 15.961 22.625 1 88.12 384 THR B O 1
ATOM 6182 N N . CYS B 1 385 ? 16.469 15.023 23.281 1 84 385 CYS B N 1
ATOM 6183 C CA . CYS B 1 385 ? 17.156 14.5 24.469 1 84 385 CYS B CA 1
ATOM 6184 C C . CYS B 1 385 ? 18.219 13.484 24.078 1 84 385 CYS B C 1
ATOM 6186 O O . CYS B 1 385 ? 18.078 12.758 23.094 1 84 385 CYS B O 1
ATOM 6188 N N . LYS B 1 386 ? 19.297 13.406 24.75 1 75.12 386 LYS B N 1
ATOM 6189 C CA . LYS B 1 386 ? 20.484 12.625 24.469 1 75.12 386 LYS B CA 1
ATOM 6190 C C . LYS B 1 386 ? 20.172 11.133 24.391 1 75.12 386 LYS B C 1
ATOM 6192 O O . LYS B 1 386 ? 20.906 10.367 23.766 1 75.12 386 LYS B O 1
ATOM 6197 N N . LEU B 1 387 ? 19.078 10.758 24.797 1 70.75 387 LEU B N 1
ATOM 6198 C CA . LEU B 1 387 ? 18.719 9.344 24.844 1 70.75 387 LEU B CA 1
ATOM 6199 C C . LEU B 1 387 ? 18.5 8.797 23.438 1 70.75 387 LEU B C 1
ATOM 6201 O O . LEU B 1 387 ? 18.672 7.605 23.188 1 70.75 387 LEU B O 1
ATOM 6205 N N . TRP B 1 388 ? 18.188 9.68 22.516 1 71.69 388 TRP B N 1
ATOM 6206 C CA . TRP B 1 388 ? 17.781 9.195 21.203 1 71.69 388 TRP B CA 1
ATOM 6207 C C . TRP B 1 388 ? 18.922 9.32 20.188 1 71.69 388 TRP B C 1
ATOM 6209 O O . TRP B 1 388 ? 18.797 8.883 19.047 1 71.69 388 TRP B O 1
ATOM 6219 N N . LYS B 1 389 ? 19.969 9.594 20.594 1 66.94 389 LYS B N 1
ATOM 6220 C CA . LYS B 1 389 ? 21.156 9.727 19.766 1 66.94 389 LYS B CA 1
ATOM 6221 C C . LYS B 1 389 ? 20.828 10.344 18.406 1 66.94 389 LYS B C 1
ATOM 6223 O O . LYS B 1 389 ? 20.781 9.648 17.406 1 66.94 389 LYS B O 1
ATOM 6228 N N . THR B 1 390 ? 20.625 11.578 18.312 1 71.69 390 THR B N 1
ATOM 6229 C CA . THR B 1 390 ? 20.406 12.305 17.062 1 71.69 390 THR B CA 1
ATOM 6230 C C . THR B 1 390 ? 21.578 12.117 16.109 1 71.69 390 THR B C 1
ATOM 6232 O O . THR B 1 390 ? 22.734 12.117 16.531 1 71.69 390 THR B O 1
ATOM 6235 N N . PRO B 1 391 ? 21.203 11.781 14.922 1 73.06 391 PRO B N 1
ATOM 6236 C CA . PRO B 1 391 ? 22.312 11.648 13.977 1 73.06 391 PRO B CA 1
ATOM 6237 C C . PRO B 1 391 ? 23.156 12.914 13.859 1 73.06 391 PRO B C 1
ATOM 6239 O O . PRO B 1 391 ? 22.625 14.023 13.969 1 73.06 391 PRO B O 1
ATOM 6242 N N . PRO B 1 392 ? 24.406 12.656 13.688 1 75.75 392 PRO B N 1
ATOM 6243 C CA . PRO B 1 392 ? 25.25 13.828 13.406 1 75.75 392 PRO B CA 1
ATOM 6244 C C . PRO B 1 392 ? 24.844 14.539 12.109 1 75.75 392 PRO B C 1
ATOM 6246 O O . PRO B 1 392 ? 24.344 13.906 11.188 1 75.75 392 PRO B O 1
ATOM 6249 N N . VAL B 1 393 ? 25 15.805 12.07 1 75.56 393 VAL B N 1
ATOM 6250 C CA . VAL B 1 393 ? 24.594 16.672 10.961 1 75.56 393 VAL B CA 1
ATOM 6251 C C . VAL B 1 393 ? 25.203 16.156 9.656 1 75.56 393 VAL B C 1
ATOM 6253 O O . VAL B 1 393 ? 24.578 16.25 8.594 1 75.56 393 VAL B O 1
ATOM 6256 N N . THR B 1 394 ? 26.344 15.492 9.672 1 76.31 394 THR B N 1
ATOM 6257 C CA . THR B 1 394 ? 27.031 14.977 8.492 1 76.31 394 THR B CA 1
ATOM 6258 C C . THR B 1 394 ? 26.25 13.805 7.887 1 76.31 394 THR B C 1
ATOM 6260 O O . THR B 1 394 ? 26.453 13.461 6.723 1 76.31 394 THR B O 1
ATOM 6263 N N . LYS B 1 395 ? 25.344 13.328 8.656 1 77.19 395 LYS B N 1
ATOM 6264 C CA . LYS B 1 395 ? 24.609 12.141 8.188 1 77.19 395 LYS B CA 1
ATOM 6265 C C . LYS B 1 395 ? 23.172 12.492 7.832 1 77.19 395 LYS B C 1
ATOM 6267 O O . LYS B 1 395 ? 22.391 11.609 7.461 1 77.19 395 LYS B O 1
ATOM 6272 N N . TYR B 1 396 ? 23 13.75 7.855 1 77 396 TYR B N 1
ATOM 6273 C CA . TYR B 1 396 ? 21.672 14.18 7.461 1 77 396 TYR B CA 1
ATOM 6274 C C . TYR B 1 396 ? 21.406 13.875 5.992 1 77 396 TYR B C 1
ATOM 6276 O O . TYR B 1 396 ? 22.312 13.953 5.164 1 77 396 TYR B O 1
ATOM 6284 N N . PHE B 1 397 ? 20.156 13.469 5.707 1 81.44 397 PHE B N 1
ATOM 6285 C CA . PHE B 1 397 ? 19.656 13.297 4.344 1 81.44 397 PHE B CA 1
ATOM 6286 C C . PHE B 1 397 ? 20.453 12.203 3.625 1 81.44 397 PHE B C 1
ATOM 6288 O O . PHE B 1 397 ? 20.766 12.344 2.441 1 81.44 397 PHE B O 1
ATOM 6295 N N . ASP B 1 398 ? 20.906 11.203 4.383 1 81.69 398 ASP B N 1
ATOM 6296 C CA . ASP B 1 398 ? 21.734 10.172 3.789 1 81.69 398 ASP B CA 1
ATOM 6297 C C . ASP B 1 398 ? 21.188 8.773 4.074 1 81.69 398 ASP B C 1
ATOM 6299 O O . ASP B 1 398 ? 21.234 8.305 5.211 1 81.69 398 ASP B O 1
ATOM 6303 N N . ASP B 1 399 ? 20.828 8.117 3.033 1 86.06 399 ASP B N 1
ATOM 6304 C CA . ASP B 1 399 ? 20.266 6.773 3.131 1 86.06 399 ASP B CA 1
ATOM 6305 C C . ASP B 1 399 ? 21.328 5.762 3.539 1 86.06 399 ASP B C 1
ATOM 6307 O O . ASP B 1 399 ? 21.016 4.688 4.055 1 86.06 399 ASP B O 1
ATOM 6311 N N . GLN B 1 400 ? 22.516 6.051 3.295 1 79.12 400 GLN B N 1
ATOM 6312 C CA . GLN B 1 400 ? 23.594 5.105 3.588 1 79.12 400 GLN B CA 1
ATOM 6313 C C . GLN B 1 400 ? 23.688 4.832 5.086 1 79.12 400 GLN B C 1
ATOM 6315 O O . GLN B 1 400 ? 24.297 3.842 5.504 1 79.12 400 GLN B O 1
ATOM 6320 N N . VAL B 1 401 ? 23.109 5.676 5.785 1 79.81 401 VAL B N 1
ATOM 6321 C CA . VAL B 1 401 ? 23.125 5.504 7.234 1 79.81 401 VAL B CA 1
ATOM 6322 C C . VAL B 1 401 ? 22.219 4.34 7.617 1 79.81 401 VAL B C 1
ATOM 6324 O O . VAL B 1 401 ? 22.531 3.572 8.531 1 79.81 401 VAL B O 1
ATOM 6327 N N . TYR B 1 402 ? 21.141 4.109 6.871 1 85.94 402 TYR B N 1
ATOM 6328 C CA . TYR B 1 402 ? 20.109 3.193 7.324 1 85.94 402 TYR B CA 1
ATOM 6329 C C . TYR B 1 402 ? 19.984 1.996 6.387 1 85.94 402 TYR B C 1
ATOM 6331 O O . TYR B 1 402 ? 19.453 0.955 6.766 1 85.94 402 TYR B O 1
ATOM 6339 N N . TRP B 1 403 ? 20.406 2.156 5.254 1 87.88 403 TRP B N 1
ATOM 6340 C CA . TRP B 1 403 ? 20.109 1.154 4.234 1 87.88 403 TRP B CA 1
ATOM 6341 C C . TRP B 1 403 ? 21.391 0.56 3.666 1 87.88 403 TRP B C 1
ATOM 6343 O O . TRP B 1 403 ? 22.406 1.243 3.576 1 87.88 403 TRP B O 1
ATOM 6353 N N . GLU B 1 404 ? 21.203 -0.708 3.227 1 85.12 404 GLU B N 1
ATOM 6354 C CA . GLU B 1 404 ? 22.281 -1.384 2.502 1 85.12 404 GLU B CA 1
ATOM 6355 C C . GLU B 1 404 ? 22.172 -1.136 1 1 85.12 404 GLU B C 1
ATOM 6357 O O . GLU B 1 404 ? 21.062 -1.128 0.443 1 85.12 404 GLU B O 1
ATOM 6362 N N . PHE B 1 405 ? 23.344 -0.801 0.423 1 76.19 405 PHE B N 1
ATOM 6363 C CA . PHE B 1 405 ? 23.422 -0.645 -1.025 1 76.19 405 PHE B CA 1
ATOM 6364 C C . PHE B 1 405 ? 24.344 -1.688 -1.637 1 76.19 405 PHE B C 1
ATOM 6366 O O . PHE B 1 405 ? 25.578 -1.572 -1.536 1 76.19 405 PHE B O 1
ATOM 6373 N N . PRO B 1 406 ? 23.766 -2.705 -2.191 1 63.19 406 PRO B N 1
ATOM 6374 C CA . PRO B 1 406 ? 24.594 -3.789 -2.711 1 63.19 406 PRO B CA 1
ATOM 6375 C C . PRO B 1 406 ? 25.641 -3.301 -3.705 1 63.19 406 PRO B C 1
ATOM 6377 O O . PRO B 1 406 ? 26.734 -3.875 -3.791 1 63.19 406 PRO B O 1
ATOM 6380 N N . HIS B 1 407 ? 25.391 -2.322 -4.48 1 57.53 407 HIS B N 1
ATOM 6381 C CA . HIS B 1 407 ? 26.359 -1.886 -5.48 1 57.53 407 HIS B CA 1
ATOM 6382 C C . HIS B 1 407 ? 27.531 -1.153 -4.832 1 57.53 407 HIS B C 1
ATOM 6384 O O . HIS B 1 407 ? 28.594 -1.007 -5.445 1 57.53 407 HIS B O 1
ATOM 6390 N N . LEU B 1 408 ? 27.391 -0.605 -3.662 1 52.25 408 LEU B N 1
ATOM 6391 C CA . LEU B 1 408 ? 28.469 0.094 -2.969 1 52.25 408 LEU B CA 1
ATOM 6392 C C . LEU B 1 408 ? 29.297 -0.879 -2.15 1 52.25 408 LEU B C 1
ATOM 6394 O O . LEU B 1 408 ? 30.375 -0.514 -1.646 1 52.25 408 LEU B O 1
ATOM 6398 N N . ALA B 1 409 ? 28.984 -1.992 -1.839 1 44.44 409 ALA B N 1
ATOM 6399 C CA . ALA B 1 409 ? 29.734 -2.963 -1.042 1 44.44 409 ALA B CA 1
ATOM 6400 C C . ALA B 1 409 ? 30.953 -3.48 -1.803 1 44.44 409 ALA B C 1
ATOM 6402 O O . ALA B 1 409 ? 31.656 -4.367 -1.323 1 44.44 409 ALA B O 1
ATOM 6403 N N . ALA B 1 410 ? 31.078 -3.324 -3.121 1 35.59 410 ALA B N 1
ATOM 6404 C CA . ALA B 1 410 ? 32.375 -3.676 -3.699 1 35.59 410 ALA B CA 1
ATOM 6405 C C . ALA B 1 410 ? 33.469 -2.748 -3.189 1 35.59 410 ALA B C 1
ATOM 6407 O O . ALA B 1 410 ? 33.75 -1.72 -3.809 1 35.59 410 ALA B O 1
ATOM 6408 N N . GLY B 1 411 ? 33.438 -2.104 -2.256 1 25.17 411 GLY B N 1
ATOM 6409 C CA . GLY B 1 411 ? 34.688 -1.398 -1.949 1 25.17 411 GLY B CA 1
ATOM 6410 C C . GLY B 1 411 ? 35.906 -2.268 -2.098 1 25.17 411 GLY B C 1
ATOM 6411 O O . GLY B 1 411 ? 35.812 -3.488 -2.24 1 25.17 411 GLY B O 1
ATOM 6412 N N . PHE B 1 412 ? 37 -1.816 -1.185 1 23.12 412 PHE B N 1
ATOM 6413 C CA . PHE B 1 412 ? 38.469 -1.77 -1.073 1 23.12 412 PHE B CA 1
ATOM 6414 C C . PHE B 1 412 ? 39.031 -3.164 -0.84 1 23.12 412 PHE B C 1
ATOM 6416 O O . PHE B 1 412 ? 38.438 -3.98 -0.142 1 23.12 412 PHE B O 1
#

Organism: NCBI:txid8663

Radius of gyration: 27.21 Å; Cα contacts (8 Å, |Δi|>4): 1465; chains: 2; bounding box: 71×71×65 Å

Secondary structure (DSSP, 8-state):
--TTHHHHHHHHHHHHHHHHHHHHHHHHHHHEEE---S-HHHHHHHHHHHHHIIIIIHHHHTTTBTT-HHHHHHHHHHHHHHHHHHHHHHHHHHHSEETTEEEE-HHHHHHHHHHHHHHHHHHHHTTTTS-HHHHHHHHHHHHHHHHHHHHHHHHTS---HHHHHTTHHHHHHHHHHHHHHHT--GGGGT-TTTT-B-HHHHHHHHHHHHHHHHHHHHHHHTT--SHHHHHHHHHHHHHHHHHHHHHHHHHHHHHSTTSPBPHHHHHHHHHHHHHHHGGGTTT--SHHHHHHHHHHHHHHHHHIIIIIHHHHHHHHT---TT-HIIIIIHHHHHHHHHHHHHHHHH--S-HHHHHHHHHHHHHHHHHHHHHHHHHHHHHHHHHTSGGG-PPPGGGTT-GGGTS--GGGGGG-/-HHHHHHHHHHHHHHHHHHHHHHHHHHHHHHEEE---S-HHHHHHHHHHHHHIIIIIHHHHTTTBTT-HHHHHHHHHHHHHHHHHHHHHHHHHHHSEETTEEEE-HHHHHHHHHHHHHHHHHHHHTTTTS-HHHHHHHHHHHHHHHHHHHHHHHHTS---HHHHHTTHHHHHHHHHHHHHHHT--GGGGS--GGG-B-HHHHHHHHHHHHHHHHHHHHHHHTT--SHHHHHHHHHHHHHHHHHHHHHHHHHHHHHSTTSPPPHHHHHHHHHHHHHHHGGGTTT--SHHHHHHHHHHHHHHHHHIIIIIHHHHHHHHT---TT-HIIIIIHHHHHHHHHHHHHHHHH--S-HHHHHHHHHHHHHHHHHHHHHHHHHHHHHHHHHTSGGG-PPPGGGTT-GGGTB--GGG----

Sequence (824 aa):
MSSQYLPNLRIRLPALLLLLEAALILIFGFFVSYDHSQNLARDYPAFQDVNLMVIFGFAYFLAFLHRYGFSSIGFNLLLAALGVQWAVIVDGFLFHFSAGKIRINLQSILTAIMSITTVLISTGAILGKANLMQLIWMAMIEVTVFTVNRWLAVNLLQIESHVSVMHVHLFGAYFGLMVSWTLYHSSLSRKAEKERSRPISDMFAVLGTLFLWVFWPSFNSVLITEEDKKGTAVYNTYFVMATSTIAAFSFSMATSKNGKLSMAHIQNATLAGGVALGFSASNIQQPWIAMVLGLAAGTISVLGMAYLQKLLDPALQIHDTCGVLYTFGLPSLLGGIIHVILILTNHSKNLSVFGYSALIEVGALSLSLCLSLFSGLLTGLILTCKLWKTPPVTKYFDDQVYWEFPHLAAGFMSSQYLPNLRIRLPALLLLLEAALILIFGFFVSYDHSQNLARDYPAFQDVNLMVIFGFAYFLAFLHRYGFSSIGFNLLLAALGVQWAVIVDGFLFHFSAGKIRINLQSILTAIMSITTVLISTGAILGKANLMQLIWMAMIEVTVFTVNRWLAVNLLQIESHVSVMHVHLFGAYFGLMVSWTLYHSSLSRKAEKERSRPISDMFAVLGTLFLWVFWPSFNSVLITEEDKKGTAVYNTYFVMATSTIAAFSFSMATSKNGKLSMAHIQNATLAGGVALGFSASNIQQPWIAMVLGLAAGTISVLGMAYLQKLLDPALQIHDTCGVLYTFGLPSLLGGIIHVILILTNHSKNLSVFGYSALIEVGALSLSLCLSLFSGLLTGLILTCKLWKTPPVTKYFDDQVYWEFPHLAAGF

Foldseek 3Di:
DLVVVQVVCVPVVVVVVVVLVVVLVVLCVQAEDEDPPDDCVVQVVLLVLLVCLQLPQLLLLLQQQPFQNCVSNVLSNVLLVSQLSLLLSLLQVLPAHDPRHRYDYSVSSSLSSLLLVLLSLLCLQCPLFFDSVLSNLSSNLLSNLLSVLLSCLCVVLVDDSQLSSLCSLQLSLQLSQLLQLLSFDPCVVPPCPSLDGDPVSLVSSVSSLVSCLVSLLSVLQSPPDDPLLSVQLSLLSNLLLVLQQVLLLVVQQVLDPVSDHDSLSNSQSSQLLSSLCNNCSSPDPDNVVSNVLSNVRSNQLNCCVSPVCVVPCVVSSGRRSSSSCSRRNVSNVNSLVVSLVSLCPVDPPPNVVSVSVSVSSVVSSVSSNVSSNVSSNVSSVVSPPPVNPGDDPVSGSHCVSPDDDVVVPVPD/DLVVVQVVCVPVVVVVLVVLVVVLVVLCVQAEDEDDPDDCVVQVVLLVLLVCLQLPLLQLLLQQQPFFNCVSNVLSNVLLVSQLSLLLSLLQVLPPRDPRHRYDDSVSSSLSSLLLLLLSLLCLQCPLFFDSVLSNLSSNLLSNLLSVLLSCLCVVLVDDNQLSSLCSLQLSLQLSQLLQLLSFDPVVVVVPPRLDGDPVSLVSSVSSLVSCLVSLLSVLQSNPDDPLLSVQLSLLLNLLLVLQQVLLLVVQQVLDPVSDHDSLSNSQSSQLLSSLCNNCSRPDPDNVVSNVLSNVRSNQLSCCVSPVCVPPCVVSSGRRSSSSCSRRNVSNVNSLVVSLVSLQPPDPPPNVVSVSVSVSSVVSSVSSNVSSNVSSNVSSVVSPPPVNPGDDPVSGSHCVSPDDDVVPVPDD

pLDDT: mean 89.26, std 12.43, range [23.12, 98.75]

InterPro domains:
  IPR002229 Blood group Rhesus C/E/D polypeptide [PR00342] (12-30)
  IPR002229 Blood group Rhesus C/E/D polypeptide [PR00342] (44-61)
  IPR002229 Blood group Rhesus C/E/D polypeptide [PR00342] (73-90)
  IPR002229 Blood group Rhesus C/E/D polypeptide [PR00342] (111-127)
  IPR002229 Blood group Rhesus C/E/D polypeptide [PR00342] (134-157)
  IPR002229 Blood group Rhesus C/E/D polypeptide [PR00342] (168-183)
  IPR002229 Blood group Rhesus C/E/D polypeptide [PR00342] (203-221)
  IPR002229 Blood group Rhesus C/E/D polypeptide [PR00342] (233-255)
  IPR002229 Blood group Rhesus C/E/D polypeptide [PR00342] (268-281)
  IPR002229 Blood group Rhesus C/E/D polypeptide [PR00342] (291-309)
  IPR002229 Blood group Rhesus C/E/D polypeptide [PR00342] (329-345)
  IPR002229 Blood group Rhesus C/E/D polypeptide [PR00342] (366-391)
  IPR024041 Ammonium transporter AmtB-like domain [PF00909] (35-384)
  IPR029020 Ammonium/urea transporter [G3DSA:1.10.3430.10] (1-409)

Nearest PDB structures (foldseek):
  3hd6-assembly1_A  TM=9.728E-01  e=4.451E-30  Homo sapiens
  8csl-assembly1_L  TM=9.653E-01  e=2.877E-29  Homo sapiens
  7v0s-assembly1_Q  TM=9.690E-01  e=1.382E-28  Homo sapiens
  7v0k-assembly1_K  TM=9.435E-01  e=3.683E-25  Homo sapiens
  3bhs-assembly1_A  TM=9.151E-01  e=3.101E-18  Nitrosomonas europaea ATCC 19718